Protein AF-A0A284QRK4-F1 (afdb_monomer_lite)

InterPro domains:
  IPR001810 F-box domain [PF00646] (14-51)
  IPR001810 F-box domain [PS50181] (11-60)
  IPR011600 Peptidase C14, caspase domain [PF00656] (686-934)
  IPR036047 F-box-like domain superfamily [SSF81383] (6-52)
  IPR050452 Metacaspase [PTHR48104] (686-943)

Organism: Armillaria ostoyae (NCBI:txid47428)

pLDDT: mean 73.61, std 19.7, range [20.72, 98.06]

Foldseek 3Di:
DDDDDDDDDPCNCVLVDDVVVLLVVLLQAALLVLLVQLVPDVSSVVVCVDPVNLSSLVSNCVNLVHDDDAPPDRSNRLSCLQPAQAFPPPRHGDQLDHDLLQRTRHDPVRCVVFKDQDDDPDPDPVVVVLLVLLGRWDFDPDDDPPDGGIIGTPVVSVVSVVVLVVDDDVVNVVSSVVSNVSNVSSVVCVVVNVVSSVVVVVVVVVLLVVLLVQQLVVLLVVLVVVVLVQLVVDPVSVVCSSVPPLSSGSHHQDPVSCVVVVVVVNVSSVVSNVVSVVVVVVVVVVVLVVVVVVCVVVPVPPCSVVVVLLVVQLVVLLVLLQVLQVVPDDPPDDLLQDPVHSQLLCPPPLNVVVSNDHPVDDDHNVSNNVCNVVSVVVVLVVVLVQLVVLLPDPDDDDPDSVSSLQQQQQPLFWKDFQPDPPGTDGPPRVSRDQVQFADPDPDDDPSCVVDRTHRGDCPRMHTPVLVSVLSCQLCVLVVHDSRQEGEDDDDDDDDPQKDQPVRVVVVVVVVDPDDDDRHDDPQKDKDFDPDDDDDDDPGHYPRRIIIGGNDDDDDDDDDDPPPDDDDDDDDDDDDDDDDDDDDDPDPLVVVLVVLCPLLVVLLVLLVVLCVVQVNPDSCLPVSLQVLLLCVVVVPDPVSVVNNVSSLVNLVSLLVNLVRDDDDDDDDDDDDDDADDDDDFPLLLEAEEFEFAQAAPPQGAWARQVLSVVVVCCSCVRLVHDPVRYQAAYHHNVDPDCPPQNHQAPVNVLVVLLVLLVDPSNAAPRAYEYEGDAAKEKDQCVLPDPDAPDGIKIFAAGRQQQPADPVRHGRATAIPLLVLLSLVSSCVRHNQNYEYEALYARYQDPPDPDDDRFWRYHYHDVPPRPVNNLVVSQVVNVVDPPDDRSPDSSDDGDLARYKYKYFAPNSFIWGWDQDPVGIHTPSSVQLSVLVPDPQDDQQDFLVSSQVNGDDDPRTRMDMTGPRRNPGDSRD

Sequence (970 aa):
MAPRRSRAGKLEGILDMPPEVWLEISSHLAPQDLLQLSRSSKDIRQAFMSRSSTAMWKAGRKTVNCPPPIVGFSEPAWANLLFVNVCHFCCKSIVRHIDFVFRTRICSKCKDKAVLTHPEIASNPVELSLIMTLLPTKMTNTRRRGRLPYQLLRREFETVKAHYHSLSGDEREVYCQERRRYVQEITNFVPVGNAWCQEREAEREREIAQLKRDRAAAITQRLNEQGFGKAFSSSEFIFKFHRHPLVKQSRLLTRQGWANISAPLIELAREASEKQVQLEEAARYREYKSVFNVCASRGWKRSLIVACEHASVVESRLALAKEVFNSSLPPGSPSATAIPSSMDFCTFRLVKDILDLPDAIAVSQECFLPLLGLFHQQWMKQTHDELISILNIPHIELETMDEKVAFLQLACNVFACKMCSSRELFYPEMLAHECCTRSRDLFPTSVSILEKRCAWNADDLVKHDTLSSFMMTVIRATGLDPASAVRTPLVDRGSKNMYGWRSFIQHMGMHTSFGDSVTYPEDFEIVPSEIVESCPSNSVQLDAFCWRHVRDKHSVPEPRINVDYHPDIGYGLPVELRYEHDVRRPLVLLKVRKSCTPVTRLEKDEQALAQQYGIDGANSVEVFYEAKARALSGADSKSAEALEKLDRLYHLRLRFSGLQRMKMLRLKPSPDHQIPGHRLDASRFWAVLIGIDAYKISPLRGCVSDALTMESYLVRDLGVPKERIQRLLAPTEHRTPNNSSVPSHANIVSSLLSLVQNLKITMGDNIIIYFSGHGSCYSPSDLDHNAGIGSIEALCPMDREDLDATGGLTPDISDREINCILKEISRSKEHHITFILDCCHSGSVTRGIDESGIRTIPPLPRASLKGMLNTAEEMMKSFAGYHSILAEDWCPDMTSHVVLAACKEYQFAREVKGKDGFNGFFTQALLRTLRSNDLTEESTYIDLIRVLPCATYQSPVVAGRHKDACLWYQ

Structure (mmCIF, N/CA/C/O backbone):
data_AF-A0A284QRK4-F1
#
_entry.id   AF-A0A284QRK4-F1
#
loop_
_atom_site.group_PDB
_atom_site.id
_atom_site.type_symbol
_atom_site.label_atom_id
_atom_site.label_alt_id
_atom_site.label_comp_id
_atom_site.label_asym_id
_atom_site.label_entity_id
_atom_site.label_seq_id
_atom_site.pdbx_PDB_ins_code
_atom_site.Cartn_x
_atom_site.Cartn_y
_atom_site.Cartn_z
_atom_site.occupancy
_atom_site.B_iso_or_equiv
_atom_site.auth_seq_id
_atom_site.auth_comp_id
_atom_site.auth_asym_id
_atom_site.auth_atom_id
_atom_site.pdbx_PDB_model_num
ATOM 1 N N . MET A 1 1 ? -4.257 3.985 -92.375 1.00 38.44 1 MET A N 1
ATOM 2 C CA . MET A 1 1 ? -4.074 3.659 -90.942 1.00 38.44 1 MET A CA 1
ATOM 3 C C . MET A 1 1 ? -3.095 4.660 -90.347 1.00 38.44 1 MET A C 1
ATOM 5 O O . MET A 1 1 ? -1.925 4.618 -90.693 1.00 38.44 1 MET A O 1
ATOM 9 N N . ALA A 1 2 ? -3.586 5.608 -89.547 1.00 34.41 2 ALA A N 1
ATOM 10 C CA . ALA A 1 2 ? -2.766 6.609 -88.859 1.00 34.41 2 ALA A CA 1
ATOM 11 C C . ALA A 1 2 ? -2.315 6.078 -87.479 1.00 34.41 2 ALA A C 1
ATOM 13 O O . ALA A 1 2 ? -3.066 5.313 -86.864 1.00 34.41 2 ALA A O 1
ATOM 14 N N . PRO A 1 3 ? -1.124 6.453 -86.976 1.00 45.78 3 PRO A N 1
ATOM 15 C CA . PRO A 1 3 ? -0.605 5.936 -85.715 1.00 45.78 3 PRO A CA 1
ATOM 16 C C . PRO A 1 3 ? -1.382 6.519 -84.524 1.00 45.78 3 PRO A C 1
ATOM 18 O O . PRO A 1 3 ? -1.665 7.716 -84.460 1.00 45.78 3 PRO A O 1
ATOM 21 N N . ARG A 1 4 ? -1.739 5.657 -83.565 1.00 42.88 4 ARG A N 1
ATOM 22 C CA . ARG A 1 4 ? -2.394 6.044 -82.307 1.00 42.88 4 ARG A CA 1
ATOM 23 C C . ARG A 1 4 ? -1.417 6.853 -81.442 1.00 42.88 4 ARG A C 1
ATOM 25 O O . ARG A 1 4 ? -0.417 6.311 -80.987 1.00 42.88 4 ARG A O 1
ATOM 32 N N . ARG A 1 5 ? -1.740 8.125 -81.173 1.00 49.31 5 ARG A N 1
ATOM 33 C CA . ARG A 1 5 ? -1.108 8.941 -80.119 1.00 49.31 5 ARG A CA 1
ATOM 34 C C . ARG A 1 5 ? -1.364 8.293 -78.753 1.00 49.31 5 ARG A C 1
ATOM 36 O O . ARG A 1 5 ? -2.521 8.168 -78.347 1.00 49.31 5 ARG A O 1
ATOM 43 N N . SER A 1 6 ? -0.309 7.892 -78.046 1.00 49.75 6 SER A N 1
ATOM 44 C CA . SER A 1 6 ? -0.396 7.538 -76.628 1.00 49.75 6 SER A CA 1
ATOM 45 C C . SER A 1 6 ? -0.784 8.780 -75.824 1.00 49.75 6 SER A C 1
ATOM 47 O O . SER A 1 6 ? -0.257 9.869 -76.044 1.00 49.75 6 SER A O 1
ATOM 49 N N . ARG A 1 7 ? -1.747 8.639 -74.907 1.00 50.44 7 ARG A N 1
ATOM 50 C CA . ARG A 1 7 ? -2.078 9.689 -73.938 1.00 50.44 7 ARG A CA 1
ATOM 51 C C . ARG A 1 7 ? -0.900 9.828 -72.978 1.00 50.44 7 ARG A C 1
ATOM 53 O O . ARG A 1 7 ? -0.700 8.942 -72.152 1.00 50.44 7 ARG A O 1
ATOM 60 N N . ALA A 1 8 ? -0.153 10.917 -73.119 1.00 54.88 8 ALA A N 1
ATOM 61 C CA . ALA A 1 8 ? 0.904 11.289 -72.195 1.00 54.88 8 ALA A CA 1
ATOM 62 C C . ALA A 1 8 ? 0.347 11.408 -70.766 1.00 54.88 8 ALA A C 1
ATOM 64 O O . ALA A 1 8 ? -0.737 11.966 -70.553 1.00 54.88 8 ALA A O 1
ATOM 65 N N . GLY A 1 9 ? 1.043 10.829 -69.790 1.00 60.56 9 GLY A N 1
ATOM 66 C CA . GLY A 1 9 ? 0.638 10.889 -68.387 1.00 60.56 9 GLY A CA 1
ATOM 67 C C . GLY A 1 9 ? 0.795 12.312 -67.847 1.00 60.56 9 GLY A C 1
ATOM 68 O O . GLY A 1 9 ? 1.757 12.994 -68.176 1.00 60.56 9 GLY A O 1
ATOM 69 N N . LYS A 1 10 ? -0.099 12.774 -66.960 1.00 61.88 10 LYS A N 1
ATOM 70 C CA . LYS A 1 10 ? -0.036 14.132 -66.364 1.00 61.88 10 LYS A CA 1
ATOM 71 C C . LYS A 1 10 ? 1.279 14.455 -65.617 1.00 61.88 10 LYS A C 1
ATOM 73 O O . LYS A 1 10 ? 1.481 15.603 -65.245 1.00 61.88 10 LYS A O 1
ATOM 78 N N . LEU A 1 11 ? 2.138 13.460 -65.380 1.00 59.84 11 LEU A N 1
ATOM 79 C CA . LEU A 1 11 ? 3.432 13.568 -64.693 1.00 59.84 11 LEU A CA 1
ATOM 80 C C . LEU A 1 11 ? 4.635 13.293 -65.614 1.00 59.84 11 LEU A C 1
ATOM 82 O O . LEU A 1 11 ? 5.754 13.208 -65.128 1.00 59.84 11 LEU A O 1
ATOM 86 N N . GLU A 1 12 ? 4.431 13.130 -66.922 1.00 64.19 12 GLU A N 1
ATOM 87 C CA . GLU A 1 12 ? 5.501 12.755 -67.861 1.00 64.19 12 GLU A CA 1
ATOM 88 C C . GLU A 1 12 ? 6.610 13.819 -67.941 1.00 64.19 12 GLU A C 1
ATOM 90 O O . GLU A 1 12 ? 7.784 13.469 -67.961 1.00 64.19 12 GLU A O 1
ATOM 95 N N . GLY A 1 13 ? 6.255 15.105 -67.826 1.00 66.12 13 GLY A N 1
ATOM 96 C CA . GLY A 1 13 ? 7.207 16.225 -67.822 1.00 66.12 13 GLY A CA 1
ATOM 97 C C . GLY A 1 13 ? 7.921 16.491 -66.489 1.00 66.12 13 GLY A C 1
ATOM 98 O O . GLY A 1 13 ? 8.680 17.449 -66.392 1.00 66.12 13 GLY A O 1
ATOM 99 N N . ILE A 1 14 ? 7.703 15.682 -65.440 1.00 73.31 14 ILE A N 1
ATOM 100 C CA . ILE A 1 14 ? 8.401 15.876 -64.151 1.00 73.31 14 ILE A CA 1
ATOM 101 C C . ILE A 1 14 ? 9.919 15.679 -64.294 1.00 73.31 14 ILE A C 1
ATOM 103 O O . ILE A 1 14 ? 10.709 16.274 -63.569 1.00 73.31 14 ILE A O 1
ATOM 107 N N . LEU A 1 15 ? 10.339 14.852 -65.251 1.00 69.81 15 LEU A N 1
ATOM 108 C CA . LEU A 1 15 ? 11.747 14.591 -65.540 1.00 69.81 15 LEU A CA 1
ATOM 109 C C . LEU A 1 15 ? 12.402 15.707 -66.365 1.00 69.81 15 LEU A C 1
ATOM 111 O O . LEU A 1 15 ? 13.623 15.824 -66.330 1.00 69.81 15 LEU A O 1
ATOM 115 N N . ASP A 1 16 ? 11.599 16.551 -67.018 1.00 75.62 16 ASP A N 1
ATOM 116 C CA . ASP A 1 16 ? 12.053 17.690 -67.826 1.00 75.62 16 ASP A CA 1
ATOM 117 C C . ASP A 1 16 ? 12.230 18.975 -66.993 1.00 75.62 16 ASP A C 1
ATOM 119 O O . ASP A 1 16 ? 12.540 20.040 -67.530 1.00 75.62 16 ASP A O 1
ATOM 123 N N . MET A 1 17 ? 12.021 18.907 -65.671 1.00 80.25 17 MET A N 1
ATOM 124 C CA . MET A 1 17 ? 12.192 20.057 -64.782 1.00 80.25 17 MET A CA 1
ATOM 125 C C . MET A 1 17 ? 13.664 20.495 -64.689 1.00 80.25 17 MET A C 1
ATOM 127 O O . MET A 1 17 ? 14.556 19.640 -64.648 1.00 80.25 17 MET A O 1
ATOM 131 N N . PRO A 1 18 ? 13.931 21.810 -64.559 1.00 82.69 18 PRO A N 1
ATOM 132 C CA . PRO A 1 18 ? 15.283 22.316 -64.361 1.00 82.69 18 PRO A CA 1
ATOM 133 C C . PRO A 1 18 ? 15.978 21.672 -63.143 1.00 82.69 18 PRO A C 1
ATOM 135 O O . PRO A 1 18 ? 15.320 21.414 -62.125 1.00 82.69 18 PRO A O 1
ATOM 138 N N . PRO A 1 19 ? 17.302 21.427 -63.198 1.00 79.06 19 PRO A N 1
ATOM 139 C CA . PRO A 1 19 ? 18.065 20.845 -62.090 1.00 79.06 19 PRO A CA 1
ATOM 140 C C . PRO A 1 19 ? 17.925 21.600 -60.759 1.00 79.06 19 PRO A C 1
ATOM 142 O O . PRO A 1 19 ? 18.034 20.991 -59.697 1.00 79.06 19 PRO A O 1
ATOM 145 N N . GLU A 1 20 ? 17.655 22.904 -60.800 1.00 84.06 20 GLU A N 1
ATOM 146 C CA . GLU A 1 20 ? 17.445 23.772 -59.638 1.00 84.06 20 GLU A CA 1
ATOM 147 C C . GLU A 1 20 ? 16.166 23.402 -58.878 1.00 84.06 20 GLU A C 1
ATOM 149 O O . GLU A 1 20 ? 16.155 23.393 -57.649 1.00 84.06 20 GLU A O 1
ATOM 154 N N . VAL A 1 21 ? 15.104 23.024 -59.595 1.00 86.06 21 VAL A N 1
ATOM 155 C CA . VAL A 1 21 ? 13.839 22.579 -58.989 1.00 86.06 21 VAL A CA 1
ATOM 156 C C . VAL A 1 21 ? 14.034 21.225 -58.311 1.00 86.06 21 VAL A C 1
ATOM 158 O O . VAL A 1 21 ? 13.573 21.011 -57.192 1.00 86.06 21 VAL A O 1
ATOM 161 N N . TRP A 1 22 ? 14.780 20.318 -58.947 1.00 85.25 22 TRP A N 1
ATOM 162 C CA . TRP A 1 22 ? 15.158 19.044 -58.333 1.00 85.25 22 TRP A CA 1
ATOM 163 C C . TRP A 1 22 ? 16.053 19.227 -57.104 1.00 85.25 22 TRP A C 1
ATOM 165 O O . TRP A 1 22 ? 15.901 18.492 -56.126 1.00 85.25 22 TRP A O 1
ATOM 175 N N . LEU A 1 23 ? 16.949 20.217 -57.123 1.00 86.56 23 LEU A N 1
ATOM 176 C CA . LEU A 1 23 ? 17.766 20.583 -55.972 1.00 86.56 23 LEU A CA 1
ATOM 177 C C . LEU A 1 23 ? 16.904 21.097 -54.812 1.00 86.56 23 LEU A C 1
ATOM 179 O O . LEU A 1 23 ? 17.067 20.609 -53.694 1.00 86.56 23 LEU A O 1
ATOM 183 N N . GLU A 1 24 ? 15.957 21.996 -55.078 1.00 89.44 24 GLU A N 1
ATOM 184 C CA . GLU A 1 24 ? 15.022 22.503 -54.069 1.00 89.44 24 GLU A CA 1
ATOM 185 C C . GLU A 1 24 ? 14.196 21.365 -53.462 1.00 89.44 24 GLU A C 1
ATOM 187 O O . GLU A 1 24 ? 14.216 21.176 -52.248 1.00 89.44 24 GLU A O 1
ATOM 192 N N . ILE A 1 25 ? 13.569 20.521 -54.291 1.00 87.94 25 ILE A N 1
ATOM 193 C CA . ILE A 1 25 ? 12.813 19.346 -53.827 1.00 87.94 25 ILE A CA 1
ATOM 194 C C . ILE A 1 25 ? 13.701 18.448 -52.960 1.00 87.94 25 ILE A C 1
ATOM 196 O O . ILE A 1 25 ? 13.300 18.039 -51.873 1.00 87.94 25 ILE A O 1
ATOM 200 N N . SER A 1 26 ? 14.927 18.162 -53.407 1.00 86.12 26 SER A N 1
ATOM 201 C CA . SER A 1 26 ? 15.852 17.306 -52.660 1.00 86.12 26 SER A CA 1
ATOM 202 C C . SER A 1 26 ? 16.273 17.894 -51.312 1.00 86.12 26 SER A C 1
ATOM 204 O O . SER A 1 26 ? 16.608 17.132 -50.410 1.00 86.12 26 SER A O 1
ATOM 206 N N . SER A 1 27 ? 16.219 19.219 -51.148 1.00 88.94 27 SER A N 1
ATOM 207 C CA . SER A 1 27 ? 16.519 19.893 -49.881 1.00 88.94 27 SER A CA 1
ATOM 208 C C . SER A 1 27 ? 15.446 19.686 -48.810 1.00 88.94 27 SER A C 1
ATOM 210 O O . SER A 1 27 ? 15.734 19.894 -47.637 1.00 88.94 27 SER A O 1
ATOM 212 N N . HIS A 1 28 ? 14.255 19.207 -49.191 1.00 90.81 28 HIS A N 1
ATOM 213 C CA . HIS A 1 28 ? 13.169 18.827 -48.277 1.00 90.81 28 HIS A CA 1
ATOM 214 C C . HIS A 1 28 ? 13.068 17.310 -48.057 1.00 90.81 28 HIS A C 1
ATOM 216 O O . HIS A 1 28 ? 12.232 16.854 -47.280 1.00 90.81 28 HIS A O 1
ATOM 222 N N . LEU A 1 29 ? 13.894 16.511 -48.741 1.00 91.44 29 LEU A N 1
ATOM 223 C CA . LEU A 1 29 ? 13.849 15.047 -48.698 1.00 91.44 29 LEU A CA 1
ATOM 224 C C . LEU A 1 29 ? 15.044 14.470 -47.936 1.00 91.44 29 LEU A C 1
ATOM 226 O O . LEU A 1 29 ? 16.185 14.897 -48.122 1.00 91.44 29 LEU A O 1
ATOM 230 N N . ALA A 1 30 ? 14.817 13.426 -47.135 1.00 90.94 30 ALA A N 1
ATOM 231 C CA . ALA A 1 30 ? 15.922 12.707 -46.515 1.00 90.94 30 ALA A CA 1
ATOM 232 C C . ALA A 1 30 ? 16.663 11.853 -47.566 1.00 90.94 30 ALA A C 1
ATOM 234 O O . ALA A 1 30 ? 16.069 11.415 -48.559 1.00 90.94 30 ALA A O 1
ATOM 235 N N . PRO A 1 31 ? 17.944 11.491 -47.349 1.00 91.44 31 PRO A N 1
ATOM 236 C CA . PRO A 1 31 ? 18.673 10.623 -48.278 1.00 91.44 31 PRO A CA 1
ATOM 237 C C . PRO A 1 31 ? 17.998 9.256 -48.487 1.00 91.44 31 PRO A C 1
ATOM 239 O O . PRO A 1 31 ? 18.159 8.624 -49.531 1.00 91.44 31 PRO A O 1
ATOM 242 N N . GLN A 1 32 ? 17.216 8.794 -47.507 1.00 91.69 32 GLN A N 1
ATOM 243 C CA . GLN A 1 32 ? 16.385 7.601 -47.642 1.00 91.69 32 GLN A CA 1
ATOM 244 C C . GLN A 1 32 ? 15.292 7.768 -48.706 1.00 91.69 32 GLN A C 1
ATOM 246 O O . GLN A 1 32 ? 15.068 6.845 -49.490 1.00 91.69 32 GLN A O 1
ATOM 251 N N . ASP A 1 33 ? 14.634 8.923 -48.752 1.00 91.62 33 ASP A N 1
ATOM 252 C CA . ASP A 1 33 ? 13.555 9.203 -49.701 1.00 91.62 33 ASP A CA 1
ATOM 253 C C . ASP A 1 33 ? 14.114 9.318 -51.116 1.00 91.62 33 ASP A C 1
ATOM 255 O O . ASP A 1 33 ? 13.585 8.698 -52.036 1.00 91.62 33 ASP A O 1
ATOM 259 N N . LEU A 1 34 ? 15.264 9.985 -51.274 1.00 91.31 34 LEU A N 1
ATOM 260 C CA . LEU A 1 34 ? 15.999 10.043 -52.543 1.00 91.31 34 LEU A CA 1
ATOM 261 C C . LEU A 1 34 ? 16.384 8.642 -53.047 1.00 91.31 34 LEU A C 1
ATOM 263 O O . LEU A 1 34 ? 16.250 8.336 -54.235 1.00 91.31 34 LEU A O 1
ATOM 267 N N . LEU A 1 35 ? 16.803 7.744 -52.147 1.00 91.12 35 LEU A N 1
ATOM 268 C CA . LEU A 1 35 ? 17.073 6.349 -52.499 1.00 91.12 35 LEU A CA 1
ATOM 269 C C . LEU A 1 35 ? 15.823 5.610 -52.968 1.00 91.12 35 LEU A C 1
ATOM 271 O O . LEU A 1 35 ? 15.901 4.874 -53.951 1.00 91.12 35 LEU A O 1
ATOM 275 N N . GLN A 1 36 ? 14.688 5.771 -52.290 1.00 90.50 36 GLN A N 1
ATOM 276 C CA . GLN A 1 36 ? 13.450 5.104 -52.701 1.00 90.50 36 GLN A CA 1
ATOM 277 C C . GLN A 1 36 ? 12.903 5.682 -54.007 1.00 90.50 36 GLN A C 1
ATOM 279 O O . GLN A 1 36 ? 12.503 4.925 -54.891 1.00 90.50 36 GLN A O 1
ATOM 284 N N . LEU A 1 37 ? 12.994 6.999 -54.185 1.00 88.31 37 LEU A N 1
ATOM 285 C CA . LEU A 1 37 ? 12.639 7.684 -55.421 1.00 88.31 37 LEU A CA 1
ATOM 286 C C . LEU A 1 37 ? 13.479 7.149 -56.591 1.00 88.31 37 LEU A C 1
ATOM 288 O O . LEU A 1 37 ? 12.925 6.706 -57.595 1.00 88.31 37 LEU A O 1
ATOM 292 N N . SER A 1 38 ? 14.798 7.017 -56.412 1.00 89.50 38 SER A N 1
ATOM 293 C CA . SER A 1 38 ? 15.703 6.411 -57.406 1.00 89.50 38 SER A CA 1
ATOM 294 C C . SER A 1 38 ? 15.448 4.921 -57.692 1.00 89.50 38 SER A C 1
ATOM 296 O O . SER A 1 38 ? 16.009 4.362 -58.634 1.00 89.50 38 SER A O 1
ATOM 298 N N . ARG A 1 39 ? 14.646 4.233 -56.871 1.00 88.50 39 ARG A N 1
ATOM 299 C CA . ARG A 1 39 ? 14.236 2.834 -57.085 1.00 88.50 39 ARG A CA 1
ATOM 300 C C . ARG A 1 39 ? 12.875 2.715 -57.771 1.00 88.50 39 ARG A C 1
ATOM 302 O O . ARG A 1 39 ? 12.543 1.624 -58.220 1.00 88.50 39 ARG A O 1
ATOM 309 N N . SER A 1 40 ? 12.115 3.807 -57.869 1.00 88.75 40 SER A N 1
ATOM 310 C CA . SER A 1 40 ? 10.754 3.816 -58.420 1.00 88.75 40 SER A CA 1
ATOM 311 C C . SER A 1 40 ? 10.698 3.841 -59.955 1.00 88.75 40 SER A C 1
ATOM 313 O O . SER A 1 40 ? 9.782 3.265 -60.535 1.00 88.75 40 SER A O 1
ATOM 315 N N . SER A 1 41 ? 11.680 4.462 -60.621 1.00 85.06 41 SER A N 1
ATOM 316 C CA . SER A 1 41 ? 11.751 4.582 -62.085 1.00 85.06 41 SER A CA 1
ATOM 317 C C . SER A 1 41 ? 13.194 4.501 -62.585 1.00 85.06 41 SER A C 1
ATOM 319 O O . SER A 1 41 ? 14.121 4.949 -61.907 1.00 85.06 41 SER A O 1
ATOM 321 N N . LYS A 1 42 ? 13.385 3.946 -63.791 1.00 85.06 42 LYS A N 1
ATOM 322 C CA . LYS A 1 42 ? 14.695 3.869 -64.458 1.00 85.06 42 LYS A CA 1
ATOM 323 C C . LYS A 1 42 ? 15.246 5.257 -64.795 1.00 85.06 42 LYS A C 1
ATOM 325 O O . LYS A 1 42 ? 16.435 5.483 -64.588 1.00 85.06 42 LYS A O 1
ATOM 330 N N . ASP A 1 43 ? 14.389 6.179 -65.218 1.00 81.88 43 ASP A N 1
ATOM 331 C CA . ASP A 1 43 ? 14.802 7.525 -65.631 1.00 81.88 43 ASP A CA 1
ATOM 332 C C . ASP A 1 43 ? 15.208 8.370 -64.416 1.00 81.88 43 ASP A C 1
ATOM 334 O O . ASP A 1 43 ? 16.283 8.967 -64.384 1.00 81.88 43 ASP A O 1
ATOM 338 N N . ILE A 1 44 ? 14.417 8.301 -63.338 1.00 83.50 44 ILE A N 1
ATOM 339 C CA . ILE A 1 44 ? 14.754 8.911 -62.042 1.00 83.50 44 ILE A CA 1
ATOM 340 C C . ILE A 1 44 ? 16.054 8.312 -61.495 1.00 83.50 44 ILE A C 1
ATOM 342 O O . ILE A 1 44 ? 16.916 9.030 -60.991 1.00 83.50 44 ILE A O 1
ATOM 346 N N . ARG A 1 45 ? 16.237 6.991 -61.605 1.00 87.62 45 ARG A N 1
ATOM 347 C CA . ARG A 1 45 ? 17.485 6.340 -61.197 1.00 87.62 45 ARG A CA 1
ATOM 348 C C . ARG A 1 45 ? 18.682 6.914 -61.948 1.00 87.62 45 ARG A C 1
ATOM 350 O O . ARG A 1 45 ? 19.697 7.192 -61.317 1.00 87.62 45 ARG A O 1
ATOM 357 N N . GLN A 1 46 ? 18.572 7.076 -63.264 1.00 84.75 46 GLN A N 1
ATOM 358 C CA . GLN A 1 46 ? 19.643 7.615 -64.097 1.00 84.75 46 GLN A CA 1
ATOM 359 C C . GLN A 1 46 ? 19.965 9.069 -63.732 1.00 84.75 46 GLN A C 1
ATOM 361 O O . GLN A 1 46 ? 21.142 9.412 -63.615 1.00 84.75 46 GLN A O 1
ATOM 366 N N . ALA A 1 47 ? 18.944 9.888 -63.469 1.00 82.12 47 ALA A N 1
ATOM 367 C CA . ALA A 1 47 ? 19.115 11.269 -63.031 1.00 82.12 47 ALA A CA 1
ATOM 368 C C . ALA A 1 47 ? 19.792 11.358 -61.652 1.00 82.12 47 ALA A C 1
ATOM 370 O O . ALA A 1 47 ? 20.816 12.019 -61.508 1.00 82.12 47 ALA A O 1
ATOM 371 N N . PHE A 1 48 ? 19.289 10.648 -60.638 1.00 85.75 48 PHE A N 1
ATOM 372 C CA . PHE A 1 48 ? 19.783 10.766 -59.259 1.00 85.75 48 PHE A CA 1
ATOM 373 C C . PHE A 1 48 ? 21.096 10.019 -58.986 1.00 85.75 48 PHE A C 1
ATOM 375 O O . PHE A 1 48 ? 21.789 10.354 -58.029 1.00 85.75 48 PHE A O 1
ATOM 382 N N . 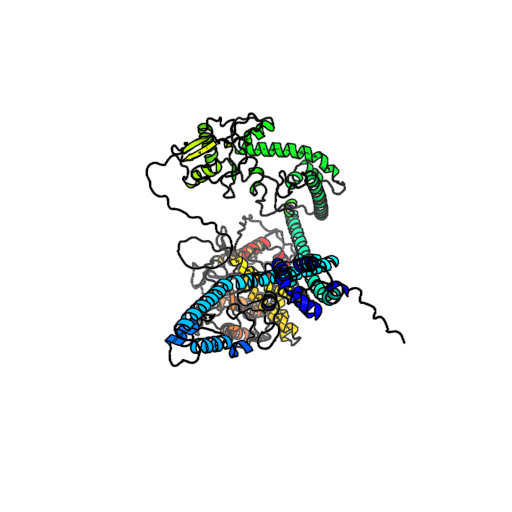MET A 1 49 ? 21.470 9.019 -59.789 1.00 85.81 49 MET A N 1
ATOM 383 C CA . MET A 1 49 ? 22.713 8.246 -59.599 1.00 85.81 49 MET A CA 1
ATOM 384 C C . MET A 1 49 ? 23.908 8.801 -60.391 1.00 85.81 49 MET A C 1
ATOM 386 O O . MET A 1 49 ? 24.991 8.212 -60.364 1.00 85.81 49 MET A O 1
ATOM 390 N N . SER A 1 50 ? 23.733 9.919 -61.098 1.00 85.69 50 SER A N 1
ATOM 391 C CA . SER A 1 50 ? 24.797 10.590 -61.845 1.00 85.69 50 SER A CA 1
ATOM 392 C C . SER A 1 50 ? 25.709 11.424 -60.928 1.00 85.69 50 SER A C 1
ATOM 394 O O . SER A 1 50 ? 25.338 11.816 -59.819 1.00 85.69 50 SER A O 1
ATOM 396 N N . ARG A 1 51 ? 26.921 11.749 -61.403 1.00 83.69 51 ARG A N 1
ATOM 397 C CA . ARG A 1 51 ? 27.841 12.642 -60.670 1.00 83.69 51 ARG A CA 1
ATOM 398 C C . ARG A 1 51 ? 27.308 14.077 -60.564 1.00 83.69 51 ARG A C 1
ATOM 400 O O . ARG A 1 51 ? 27.591 14.739 -59.565 1.00 83.69 51 ARG A O 1
ATOM 407 N N . SER A 1 52 ? 26.533 14.546 -61.546 1.00 82.62 52 SER A N 1
ATOM 408 C CA . SER A 1 52 ? 25.960 15.901 -61.553 1.00 82.62 52 SER A CA 1
ATOM 409 C C . SER A 1 52 ? 24.922 16.111 -60.446 1.00 82.62 52 SER A C 1
ATOM 411 O O . SER A 1 52 ? 24.779 17.223 -59.949 1.00 82.62 52 SER A O 1
ATOM 413 N N . SER A 1 53 ? 24.293 15.041 -59.957 1.00 86.56 53 SER A N 1
ATOM 414 C CA . SER A 1 53 ? 23.287 15.095 -58.885 1.00 86.56 53 SER A CA 1
ATOM 415 C C . SER A 1 53 ? 23.878 15.103 -57.469 1.00 86.56 53 SER A C 1
ATOM 417 O O . SER A 1 53 ? 23.144 15.060 -56.484 1.00 86.56 53 SER A O 1
ATOM 419 N N . THR A 1 54 ? 25.206 15.200 -57.321 1.00 89.38 54 THR A N 1
ATOM 420 C CA . THR A 1 54 ? 25.883 15.228 -56.008 1.00 89.38 54 THR A CA 1
ATOM 421 C C . THR A 1 54 ? 25.362 16.351 -55.101 1.00 89.38 54 THR A C 1
ATOM 423 O O . THR A 1 54 ? 25.232 16.155 -53.893 1.00 89.38 54 THR A O 1
ATOM 426 N N . ALA A 1 55 ? 25.044 17.520 -55.667 1.00 89.00 55 ALA A N 1
ATOM 427 C CA . ALA A 1 55 ? 24.498 18.648 -54.910 1.00 89.00 55 ALA A CA 1
ATOM 428 C C . ALA A 1 55 ? 23.137 18.317 -54.272 1.00 89.00 55 ALA A C 1
ATOM 430 O O . ALA A 1 55 ? 22.907 18.680 -53.120 1.00 89.00 55 ALA A O 1
ATOM 431 N N . MET A 1 56 ? 22.293 17.551 -54.971 1.00 90.94 56 MET A N 1
ATOM 432 C CA . MET A 1 56 ? 20.971 17.131 -54.493 1.00 90.94 56 MET A CA 1
ATOM 433 C C . MET A 1 56 ? 21.085 16.192 -53.289 1.00 90.94 56 MET A C 1
ATOM 435 O O . MET A 1 56 ? 20.424 16.374 -52.270 1.00 90.94 56 MET A O 1
ATOM 439 N N . TRP A 1 57 ? 22.005 15.225 -53.347 1.00 92.31 57 TRP A N 1
ATOM 440 C CA . TRP A 1 57 ? 22.259 14.338 -52.209 1.00 92.31 57 TRP A CA 1
ATOM 441 C C . TRP A 1 57 ? 22.848 15.074 -51.005 1.00 92.31 57 TRP A C 1
ATOM 443 O O . TRP A 1 57 ? 22.459 14.801 -49.870 1.00 92.31 57 TRP A O 1
ATOM 453 N N . LYS A 1 58 ? 23.753 16.035 -51.237 1.00 91.62 58 LYS A N 1
ATOM 454 C CA . LYS A 1 58 ? 24.294 16.894 -50.172 1.00 91.62 58 LYS A CA 1
ATOM 455 C C . LYS A 1 58 ? 23.206 17.749 -49.522 1.00 91.62 58 LYS A C 1
ATOM 457 O O . LYS A 1 58 ? 23.255 17.924 -48.307 1.00 91.62 58 LYS A O 1
ATOM 462 N N . ALA A 1 59 ? 22.255 18.263 -50.303 1.00 89.81 59 ALA A N 1
ATOM 463 C CA . ALA A 1 59 ? 21.107 19.009 -49.796 1.00 89.81 59 ALA A CA 1
ATOM 464 C C . ALA A 1 59 ? 20.227 18.117 -48.910 1.00 89.81 59 ALA A C 1
ATOM 466 O O . ALA A 1 59 ? 20.043 18.430 -47.734 1.00 89.81 59 ALA A O 1
ATOM 467 N N . GLY A 1 60 ? 19.821 16.945 -49.407 1.00 89.94 60 GLY A N 1
ATOM 468 C CA . GLY A 1 60 ? 19.024 15.999 -48.624 1.00 89.94 60 GLY A CA 1
ATOM 469 C C . GLY A 1 60 ? 19.732 15.523 -47.354 1.00 89.94 60 GLY A C 1
ATOM 470 O O . GLY A 1 60 ? 19.116 15.360 -46.308 1.00 89.94 60 GLY A O 1
ATOM 471 N N . ARG A 1 61 ? 21.061 15.382 -47.372 1.00 90.88 61 ARG A N 1
ATOM 472 C CA . ARG A 1 61 ? 21.849 14.992 -46.192 1.00 90.88 61 ARG A CA 1
ATOM 473 C C . ARG A 1 61 ? 21.782 16.010 -45.045 1.00 90.88 61 ARG A C 1
ATOM 475 O O . ARG A 1 61 ? 21.852 15.605 -43.882 1.00 90.88 61 ARG A O 1
ATOM 482 N N . LYS A 1 62 ? 21.621 17.302 -45.357 1.00 88.56 62 LYS A N 1
ATOM 483 C CA . LYS A 1 62 ? 21.481 18.370 -44.353 1.00 88.56 62 LYS A CA 1
ATOM 484 C C . LYS A 1 62 ? 20.151 18.300 -43.596 1.00 88.56 62 LYS A C 1
ATOM 486 O O . LYS A 1 62 ? 20.130 18.686 -42.438 1.00 88.56 62 LYS A O 1
ATOM 491 N N . THR A 1 63 ? 19.088 17.749 -44.191 1.00 87.56 63 THR A N 1
ATOM 492 C CA . THR A 1 63 ? 17.760 17.650 -43.541 1.00 87.56 63 THR A CA 1
ATOM 493 C C . THR A 1 63 ? 17.765 16.822 -42.257 1.00 87.56 63 THR A C 1
ATOM 495 O O . THR A 1 63 ? 17.019 17.107 -41.330 1.00 87.56 63 THR A O 1
ATOM 498 N N . VAL A 1 64 ? 18.631 15.807 -42.192 1.00 84.31 64 VAL A N 1
ATOM 499 C CA . VAL A 1 64 ? 18.726 14.843 -41.082 1.00 84.31 64 VAL A CA 1
ATOM 500 C C . VAL A 1 64 ? 20.078 14.914 -40.359 1.00 84.31 64 VAL A C 1
ATOM 502 O O . VAL A 1 64 ? 20.484 13.942 -39.719 1.00 84.31 64 VAL A O 1
ATOM 505 N N . ASN A 1 65 ? 20.815 16.026 -40.521 1.00 85.38 65 ASN A N 1
ATOM 506 C CA . ASN A 1 65 ? 22.160 16.240 -39.964 1.00 85.38 65 ASN A CA 1
ATOM 507 C C . ASN A 1 65 ? 23.097 15.033 -40.157 1.00 85.38 65 ASN A C 1
ATOM 509 O O . ASN A 1 65 ? 23.837 14.626 -39.263 1.00 85.38 65 ASN A O 1
ATOM 513 N N . CYS A 1 66 ? 23.039 14.408 -41.336 1.00 87.44 66 CYS A N 1
ATOM 514 C CA . CYS A 1 66 ? 23.760 13.171 -41.596 1.00 87.44 66 CYS A CA 1
ATOM 515 C C . CYS A 1 66 ? 25.252 13.439 -41.877 1.00 87.44 66 CYS A C 1
ATOM 517 O O . CYS A 1 66 ? 25.589 14.325 -42.681 1.00 87.44 66 CYS A O 1
ATOM 519 N N . PRO A 1 67 ? 26.168 12.643 -41.288 1.00 90.56 67 PRO A N 1
ATOM 520 C CA . PRO A 1 67 ? 27.598 12.831 -41.475 1.00 90.56 67 PRO A CA 1
ATOM 521 C C . PRO A 1 67 ? 27.992 12.636 -42.947 1.00 90.56 67 PRO A C 1
ATOM 523 O O . PRO A 1 67 ? 27.343 11.856 -43.659 1.00 90.56 67 PRO A O 1
ATOM 526 N N . PRO A 1 68 ? 29.028 13.344 -43.431 1.00 89.94 68 PRO A N 1
ATOM 527 C CA . PRO A 1 68 ? 29.488 13.215 -44.809 1.00 89.94 68 PRO A CA 1
ATOM 528 C C . PRO A 1 68 ? 30.026 11.799 -45.101 1.00 89.94 68 PRO A C 1
ATOM 530 O O . PRO A 1 68 ? 30.458 11.112 -44.172 1.00 89.94 68 PRO A O 1
ATOM 533 N N . PRO A 1 69 ? 30.019 11.355 -46.374 1.00 90.62 69 PRO A N 1
ATOM 534 C CA . PRO A 1 69 ? 30.559 10.053 -46.755 1.00 90.62 69 PRO A CA 1
ATOM 535 C C . PRO A 1 69 ? 32.033 9.881 -46.374 1.00 90.62 69 PRO A C 1
ATOM 537 O O . PRO A 1 69 ? 32.853 10.767 -46.615 1.00 90.62 69 PRO A O 1
ATOM 540 N N . ILE A 1 70 ? 32.376 8.706 -45.840 1.00 88.44 70 ILE A N 1
ATOM 541 C CA . ILE A 1 70 ? 33.773 8.283 -45.652 1.00 88.44 70 ILE A CA 1
ATOM 542 C C . ILE A 1 70 ? 34.429 8.086 -47.028 1.00 88.44 70 ILE A C 1
ATOM 544 O O . ILE A 1 70 ? 33.757 7.704 -47.992 1.00 88.44 70 ILE A O 1
ATOM 548 N N . VAL A 1 71 ? 35.749 8.279 -47.118 1.00 81.69 71 VAL A N 1
ATOM 549 C CA . VAL A 1 71 ? 36.525 8.001 -48.334 1.00 81.69 71 VAL A CA 1
ATOM 550 C C . VAL A 1 71 ? 36.187 6.625 -48.926 1.00 81.69 71 VAL A C 1
ATOM 552 O O . VAL A 1 71 ? 36.135 5.596 -48.242 1.00 81.69 71 VAL A O 1
ATOM 555 N N . GLY A 1 72 ? 35.919 6.634 -50.235 1.00 82.94 72 GLY A N 1
ATOM 556 C CA . GLY A 1 72 ? 35.489 5.473 -51.015 1.00 82.94 72 GLY A CA 1
ATOM 557 C C . GLY A 1 72 ? 33.972 5.327 -51.190 1.00 82.94 72 GLY A C 1
ATOM 558 O O . GLY A 1 72 ? 33.552 4.465 -51.959 1.00 82.94 72 GLY A O 1
ATOM 559 N N . PHE A 1 73 ? 33.143 6.155 -50.541 1.00 89.81 73 PHE A N 1
ATOM 560 C CA . PHE A 1 73 ? 31.690 6.160 -50.745 1.00 89.81 73 PHE A CA 1
ATOM 561 C C . PHE A 1 73 ? 31.225 7.335 -51.611 1.00 89.81 73 PHE A C 1
ATOM 563 O O . PHE A 1 73 ? 31.579 8.487 -51.374 1.00 89.81 73 PHE A O 1
ATOM 570 N N . SER A 1 74 ? 30.357 7.049 -52.584 1.00 91.44 74 SER A N 1
ATOM 571 C CA . SER A 1 74 ? 29.504 8.071 -53.196 1.00 91.44 74 SER A CA 1
ATOM 572 C C . SER A 1 74 ? 28.337 8.410 -52.261 1.00 91.44 74 SER A C 1
ATOM 574 O O . SER A 1 74 ? 27.936 7.573 -51.450 1.00 91.44 74 SER A O 1
ATOM 576 N N . GLU A 1 75 ? 27.750 9.605 -52.385 1.00 91.19 75 GLU A N 1
ATOM 577 C CA . GLU A 1 75 ? 26.595 10.009 -51.560 1.00 91.19 75 GLU A CA 1
ATOM 578 C C . GLU A 1 75 ? 25.427 8.984 -51.603 1.00 91.19 75 GLU A C 1
ATOM 580 O O . GLU A 1 75 ? 24.924 8.624 -50.536 1.00 91.19 75 GLU A O 1
ATOM 585 N N . PRO A 1 76 ? 25.042 8.391 -52.760 1.00 91.56 76 PRO A N 1
ATOM 586 C CA . PRO A 1 76 ? 24.010 7.347 -52.786 1.00 91.56 76 PRO A CA 1
ATOM 587 C C . PRO A 1 76 ? 24.429 6.041 -52.092 1.00 91.56 76 PRO A C 1
ATOM 589 O O . PRO A 1 76 ? 23.621 5.401 -51.415 1.00 91.56 76 PRO A O 1
ATOM 592 N N . ALA A 1 77 ? 25.690 5.620 -52.246 1.00 90.81 77 ALA A N 1
ATOM 593 C CA . ALA A 1 77 ? 26.201 4.420 -51.581 1.00 90.81 77 ALA A CA 1
ATOM 594 C C . ALA A 1 77 ? 26.247 4.611 -50.058 1.00 90.81 77 ALA A C 1
ATOM 596 O O . ALA A 1 77 ? 25.935 3.691 -49.299 1.00 90.81 77 ALA A O 1
ATOM 597 N N . TRP A 1 78 ? 26.588 5.825 -49.622 1.00 92.50 78 TRP A N 1
ATOM 598 C CA . TRP A 1 78 ? 26.593 6.225 -48.223 1.00 92.50 78 TRP A CA 1
ATOM 599 C C . TRP A 1 78 ? 25.186 6.214 -47.631 1.00 92.50 78 TRP A C 1
ATOM 601 O O . TRP A 1 78 ? 24.944 5.559 -46.617 1.00 92.50 78 TRP A O 1
ATOM 611 N N . ALA A 1 79 ? 24.223 6.825 -48.325 1.00 91.88 79 ALA A N 1
ATOM 612 C CA . ALA A 1 79 ? 22.818 6.762 -47.944 1.00 91.88 79 ALA A CA 1
ATOM 613 C C . ALA A 1 79 ? 22.327 5.304 -47.841 1.00 91.88 79 ALA A C 1
ATOM 615 O O . ALA A 1 79 ? 21.571 4.960 -46.931 1.00 91.88 79 ALA A O 1
ATOM 616 N N . ASN A 1 80 ? 22.779 4.412 -48.734 1.00 91.25 80 ASN A N 1
ATOM 617 C CA . ASN A 1 80 ? 22.370 3.010 -48.689 1.00 91.25 80 ASN A CA 1
ATOM 618 C C . ASN A 1 80 ? 22.901 2.312 -47.428 1.00 91.25 80 ASN A C 1
ATOM 620 O O . ASN A 1 80 ? 22.149 1.592 -46.775 1.00 91.25 80 ASN A O 1
ATOM 624 N N . LEU A 1 81 ? 24.159 2.559 -47.048 1.00 92.75 81 LEU A N 1
ATOM 625 C CA . LEU A 1 81 ? 24.725 2.034 -45.805 1.00 92.75 81 LEU A CA 1
ATOM 626 C C . LEU A 1 81 ? 23.956 2.545 -44.577 1.00 92.75 81 LEU A C 1
ATOM 628 O O . LEU A 1 81 ? 23.632 1.757 -43.686 1.00 92.75 81 LEU A O 1
ATOM 632 N N . LEU A 1 82 ? 23.631 3.839 -44.540 1.00 91.19 82 LEU A N 1
ATOM 633 C CA . LEU A 1 82 ? 23.002 4.468 -43.381 1.00 91.19 82 LEU A CA 1
ATOM 634 C C . LEU A 1 82 ? 21.526 4.097 -43.208 1.00 91.19 82 LEU A C 1
ATOM 636 O O . LEU A 1 82 ? 21.123 3.742 -42.103 1.00 91.19 82 LEU A O 1
ATOM 640 N N . PHE A 1 83 ? 20.726 4.105 -44.275 1.00 89.50 83 PHE A N 1
ATOM 641 C CA . PHE A 1 83 ? 19.263 4.018 -44.161 1.00 89.50 83 PHE A CA 1
ATOM 642 C C . PHE A 1 83 ? 18.676 2.651 -44.539 1.00 89.50 83 PHE A C 1
ATOM 644 O O . PHE A 1 83 ? 17.558 2.320 -44.135 1.00 89.50 83 PHE A O 1
ATOM 651 N N . VAL A 1 84 ? 19.406 1.811 -45.281 1.00 90.00 84 VAL A N 1
ATOM 652 C CA . VAL A 1 84 ? 18.885 0.514 -45.740 1.00 90.00 84 VAL A CA 1
ATOM 653 C C . VAL A 1 84 ? 19.330 -0.607 -44.801 1.00 90.00 84 VAL A C 1
ATOM 655 O O . VAL A 1 84 ? 20.483 -1.027 -44.780 1.00 90.00 84 VAL A O 1
ATOM 658 N N . ASN A 1 85 ? 18.376 -1.144 -44.040 1.00 91.06 85 ASN A N 1
ATOM 659 C CA . ASN A 1 85 ? 18.613 -2.126 -42.974 1.00 91.06 85 ASN A CA 1
ATOM 660 C C . ASN A 1 85 ? 18.740 -3.574 -43.481 1.00 91.06 85 ASN A C 1
ATOM 662 O O . ASN A 1 85 ? 18.054 -4.474 -42.986 1.00 91.06 85 ASN A O 1
ATOM 666 N N . VAL A 1 86 ? 19.593 -3.813 -44.476 1.00 93.00 86 VAL A N 1
ATOM 667 C CA . VAL A 1 86 ? 19.856 -5.153 -45.027 1.00 93.00 86 VAL A CA 1
ATOM 668 C C . VAL A 1 86 ? 21.315 -5.546 -44.849 1.00 93.00 86 VAL A C 1
ATOM 670 O O . VAL A 1 86 ? 22.211 -4.705 -44.813 1.00 93.00 86 VAL A O 1
ATOM 673 N N . CYS A 1 87 ? 21.574 -6.846 -44.744 1.00 94.25 87 CYS A N 1
ATOM 674 C CA . CYS A 1 87 ? 22.934 -7.358 -44.775 1.00 94.25 87 CYS A CA 1
ATOM 675 C C . CYS A 1 87 ? 23.548 -7.171 -46.171 1.00 94.25 87 CYS A C 1
ATOM 677 O O . CYS A 1 87 ? 22.956 -7.600 -47.156 1.00 94.25 87 CYS A O 1
ATOM 679 N N . HIS A 1 88 ? 24.766 -6.638 -46.259 1.00 92.69 88 HIS A N 1
ATOM 680 C CA . HIS A 1 88 ? 25.461 -6.442 -47.541 1.00 92.69 88 HIS A CA 1
ATOM 681 C C . HIS A 1 88 ? 25.996 -7.743 -48.165 1.00 92.69 88 HIS A C 1
ATOM 683 O O . HIS A 1 88 ? 26.450 -7.732 -49.302 1.00 92.69 88 HIS A O 1
ATOM 689 N N . PHE A 1 89 ? 25.948 -8.861 -47.433 1.00 91.75 89 PHE A N 1
ATOM 690 C CA . PHE A 1 89 ? 26.484 -10.153 -47.877 1.00 91.75 89 PHE A CA 1
ATOM 691 C C . PHE A 1 89 ? 25.393 -11.128 -48.325 1.00 91.75 89 PHE A C 1
ATOM 693 O O . PHE A 1 89 ? 25.604 -11.901 -49.248 1.00 91.75 89 PHE A O 1
ATOM 700 N N . CYS A 1 90 ? 24.235 -11.115 -47.659 1.00 93.31 90 CYS A N 1
ATOM 701 C CA . CYS A 1 90 ? 23.135 -12.047 -47.937 1.00 93.31 90 CYS A CA 1
ATOM 702 C C . CYS A 1 90 ? 21.776 -11.366 -48.130 1.00 93.31 90 CYS A C 1
ATOM 704 O O . CYS A 1 90 ? 20.762 -12.052 -48.198 1.00 93.31 90 CYS A O 1
ATOM 706 N N . CYS A 1 91 ? 21.723 -10.030 -48.118 1.00 90.94 91 CYS A N 1
ATOM 707 C CA . CYS A 1 91 ? 20.496 -9.233 -48.241 1.00 90.94 91 CYS A CA 1
ATOM 708 C C . CYS A 1 91 ? 19.415 -9.509 -47.177 1.00 90.94 91 CYS A C 1
ATOM 710 O O . CYS A 1 91 ? 18.299 -9.007 -47.293 1.00 90.94 91 CYS A O 1
ATOM 712 N N . LYS A 1 92 ? 19.737 -10.241 -46.096 1.00 91.06 92 LYS A N 1
ATOM 713 C CA . LYS A 1 92 ? 18.820 -10.456 -44.968 1.00 91.06 92 LYS A CA 1
ATOM 714 C C . LYS A 1 92 ? 18.389 -9.113 -44.373 1.00 91.06 92 LYS A C 1
ATOM 716 O O . LYS A 1 92 ? 19.241 -8.301 -44.012 1.00 91.06 92 LYS A O 1
ATOM 721 N N . SER A 1 93 ? 17.082 -8.902 -44.258 1.00 87.62 93 SER A N 1
ATOM 722 C CA . SER A 1 93 ? 16.485 -7.682 -43.712 1.00 87.62 93 SER A CA 1
ATOM 723 C C . SER A 1 93 ? 16.639 -7.571 -42.185 1.00 87.62 93 SER A C 1
ATOM 725 O O . SER A 1 93 ? 16.955 -8.542 -41.495 1.00 87.62 93 SER A O 1
ATOM 727 N N . ILE A 1 94 ? 16.398 -6.363 -41.659 1.00 85.31 94 ILE A N 1
ATOM 728 C CA . ILE A 1 94 ? 16.370 -6.015 -40.223 1.00 85.31 94 ILE A CA 1
ATOM 729 C C . ILE A 1 94 ? 17.770 -6.027 -39.570 1.00 85.31 94 ILE A C 1
ATOM 731 O O . ILE A 1 94 ? 17.928 -6.232 -38.369 1.00 85.31 94 ILE A O 1
ATOM 735 N N . VAL A 1 95 ? 18.823 -5.730 -40.335 1.00 89.06 95 VAL A N 1
ATOM 736 C CA . VAL A 1 95 ? 20.166 -5.499 -39.770 1.00 89.06 95 VAL A CA 1
ATOM 737 C C . VAL A 1 95 ? 20.328 -4.011 -39.466 1.00 89.06 95 VAL A C 1
ATOM 739 O O . VAL A 1 95 ? 20.667 -3.239 -40.358 1.00 89.06 95 VAL A O 1
ATOM 742 N N . ARG A 1 96 ? 20.054 -3.606 -38.217 1.00 85.38 96 ARG A N 1
ATOM 743 C CA . ARG A 1 96 ? 20.046 -2.191 -37.784 1.00 85.38 96 ARG A CA 1
ATOM 744 C C . ARG A 1 96 ? 21.412 -1.632 -37.389 1.00 85.38 96 ARG A C 1
ATOM 746 O O . ARG A 1 96 ? 21.641 -0.445 -37.585 1.00 85.38 96 ARG A O 1
ATOM 753 N N . HIS A 1 97 ? 22.323 -2.473 -36.914 1.00 89.12 97 HIS A N 1
ATOM 754 C CA . HIS A 1 97 ? 23.661 -2.038 -36.525 1.00 89.12 97 HIS A CA 1
ATOM 755 C C . HIS A 1 97 ? 24.554 -1.826 -37.758 1.00 89.12 97 HIS A C 1
ATOM 757 O O . HIS A 1 97 ? 24.703 -2.736 -38.582 1.00 89.12 97 HIS A O 1
ATOM 763 N N . ILE A 1 98 ? 25.167 -0.646 -37.859 1.00 92.38 98 ILE A N 1
ATOM 764 C CA . ILE A 1 98 ? 26.176 -0.315 -38.872 1.00 92.38 98 ILE A CA 1
ATOM 765 C C . ILE A 1 98 ? 27.554 -0.586 -38.286 1.00 92.38 98 ILE A C 1
ATOM 767 O O . ILE A 1 98 ? 27.873 -0.152 -37.186 1.00 92.38 98 ILE A O 1
ATOM 771 N N . ASP A 1 99 ? 28.390 -1.306 -39.021 1.00 92.19 99 ASP A N 1
ATOM 772 C CA . ASP A 1 99 ? 29.792 -1.456 -38.671 1.00 92.19 99 ASP A CA 1
ATOM 773 C C . ASP A 1 99 ? 30.619 -0.416 -39.435 1.00 92.19 99 ASP A C 1
ATOM 775 O O . ASP A 1 99 ? 30.941 -0.636 -40.599 1.00 92.19 99 ASP A O 1
ATOM 779 N N . PHE A 1 100 ? 30.939 0.727 -38.816 1.00 92.44 100 PHE A N 1
ATOM 780 C CA . PHE A 1 100 ? 31.709 1.790 -39.483 1.00 92.44 100 PHE A CA 1
ATOM 781 C C . PHE A 1 100 ? 33.184 1.444 -39.711 1.00 92.44 100 PHE A C 1
ATOM 783 O O . PHE A 1 100 ? 33.783 1.989 -40.631 1.00 92.44 100 PHE A O 1
ATOM 790 N N . VAL A 1 101 ? 33.755 0.502 -38.950 1.00 91.00 101 VAL A N 1
ATOM 791 C CA . VAL A 1 101 ? 35.137 0.040 -39.183 1.00 91.00 101 VAL A CA 1
ATOM 792 C C . VAL A 1 101 ? 35.187 -0.806 -40.452 1.00 91.00 101 VAL A C 1
ATOM 794 O O . VAL A 1 101 ? 36.013 -0.568 -41.324 1.00 91.00 101 VAL A O 1
ATOM 797 N N . PHE A 1 102 ? 34.251 -1.747 -40.606 1.00 91.44 102 PHE A N 1
ATOM 798 C CA . PHE A 1 102 ? 34.145 -2.565 -41.822 1.00 91.44 102 PHE A CA 1
ATOM 799 C C . PHE A 1 102 ? 33.315 -1.905 -42.935 1.00 91.44 102 PHE A C 1
ATOM 801 O O . PHE A 1 102 ? 33.162 -2.477 -44.014 1.00 91.44 102 PHE A O 1
ATOM 808 N N . ARG A 1 103 ? 32.764 -0.713 -42.669 1.00 91.69 103 ARG A N 1
ATOM 809 C CA . ARG A 1 103 ? 31.903 0.099 -43.548 1.00 91.69 103 ARG A CA 1
ATOM 810 C C . ARG A 1 103 ? 30.763 -0.709 -44.176 1.00 91.69 103 ARG A C 1
ATOM 812 O O . ARG A 1 103 ? 30.509 -0.649 -45.377 1.00 91.69 103 ARG A O 1
ATOM 819 N N . THR A 1 104 ? 30.094 -1.522 -43.362 1.00 92.19 104 THR A N 1
ATOM 820 C CA . THR A 1 104 ? 29.090 -2.478 -43.842 1.00 92.19 104 THR A CA 1
ATOM 821 C C . THR A 1 104 ? 28.043 -2.823 -42.784 1.00 92.19 104 THR A C 1
ATOM 823 O O . THR A 1 104 ? 28.225 -2.605 -41.588 1.00 92.19 104 THR A O 1
ATOM 826 N N . ARG A 1 105 ? 26.932 -3.417 -43.227 1.00 94.00 105 ARG A N 1
ATOM 827 C CA . ARG A 1 105 ? 25.950 -4.094 -42.367 1.00 94.00 105 ARG A CA 1
ATOM 828 C C . ARG A 1 105 ? 26.099 -5.600 -42.527 1.00 94.00 105 ARG A C 1
ATOM 830 O O . ARG A 1 105 ? 25.859 -6.152 -43.605 1.00 94.00 105 ARG A O 1
ATOM 837 N N . ILE A 1 106 ? 26.445 -6.273 -41.437 1.00 92.25 106 ILE A N 1
ATOM 838 C CA . ILE A 1 106 ? 26.678 -7.716 -41.392 1.00 92.25 106 ILE A CA 1
ATOM 839 C C . ILE A 1 106 ? 25.686 -8.351 -40.416 1.00 92.25 106 ILE A C 1
ATOM 841 O O . ILE A 1 106 ? 25.611 -7.960 -39.254 1.00 92.25 106 ILE A O 1
ATOM 845 N N . CYS A 1 107 ? 24.923 -9.347 -40.874 1.00 93.38 107 CYS A N 1
ATOM 846 C CA . CYS A 1 107 ? 24.131 -10.180 -39.970 1.00 93.38 107 CYS A CA 1
ATOM 847 C C . CYS A 1 107 ? 25.043 -11.168 -39.223 1.00 93.38 107 CYS A C 1
ATOM 849 O O . CYS A 1 107 ? 26.119 -11.504 -39.716 1.00 93.38 107 CYS A O 1
ATOM 851 N N . SER A 1 108 ? 24.597 -11.690 -38.078 1.00 89.88 108 SER A N 1
ATOM 852 C CA . SER A 1 108 ? 25.387 -12.628 -37.262 1.00 89.88 108 SER A CA 1
ATOM 853 C C . SER A 1 108 ? 25.967 -13.797 -38.070 1.00 89.88 108 SER A C 1
ATOM 855 O O . SER A 1 108 ? 27.171 -14.004 -38.047 1.00 89.88 108 SER A O 1
ATOM 857 N N . LYS A 1 109 ? 25.149 -14.467 -38.895 1.00 90.31 109 LYS A N 1
ATOM 858 C CA . LYS A 1 109 ? 25.586 -15.600 -39.738 1.00 90.31 109 LYS A CA 1
ATOM 859 C C . LYS A 1 109 ? 26.675 -15.236 -40.754 1.00 90.31 109 LYS A C 1
ATOM 861 O O . LYS A 1 109 ? 27.542 -16.051 -41.054 1.00 90.31 109 LYS A O 1
ATOM 866 N N . CYS A 1 110 ? 26.603 -14.042 -41.344 1.00 93.12 110 CYS A N 1
ATOM 867 C CA . CYS A 1 110 ? 27.626 -13.582 -42.284 1.00 93.12 110 CYS A CA 1
ATOM 868 C C . CYS A 1 110 ? 28.888 -13.128 -41.554 1.00 93.12 110 CYS A C 1
ATOM 870 O O . CYS A 1 110 ? 29.968 -13.249 -42.124 1.00 93.12 110 CYS A O 1
ATOM 872 N N . LYS A 1 111 ? 28.769 -12.653 -40.308 1.00 88.88 111 LYS A N 1
ATOM 873 C CA . LYS A 1 111 ? 29.909 -12.239 -39.484 1.00 88.88 111 LYS A CA 1
ATOM 874 C C . LYS A 1 111 ? 30.892 -13.385 -39.297 1.00 88.88 111 LYS A C 1
ATOM 876 O O . LYS A 1 111 ? 32.074 -13.189 -39.546 1.00 88.88 111 LYS A O 1
ATOM 881 N N . ASP A 1 112 ? 30.384 -14.573 -38.985 1.00 85.56 112 ASP A N 1
ATOM 882 C CA . ASP A 1 112 ? 31.200 -15.769 -38.741 1.00 85.56 112 ASP A CA 1
ATOM 883 C C . ASP A 1 112 ? 32.038 -16.188 -39.962 1.00 85.56 112 ASP A C 1
ATOM 885 O O . ASP A 1 112 ? 33.103 -16.779 -39.819 1.00 85.56 112 ASP A O 1
ATOM 889 N N . LYS A 1 113 ? 31.574 -15.869 -41.179 1.00 86.44 113 LYS A N 1
ATOM 890 C CA . LYS A 1 113 ? 32.266 -16.211 -42.434 1.00 86.44 113 LYS A CA 1
ATOM 891 C C . LYS A 1 113 ? 33.156 -15.079 -42.950 1.00 86.44 113 LYS A C 1
ATOM 893 O O . LYS A 1 113 ? 34.249 -15.321 -43.464 1.00 86.44 113 LYS A O 1
ATOM 898 N N . ALA A 1 114 ? 32.660 -13.847 -42.853 1.00 87.00 114 ALA A N 1
ATOM 899 C CA . ALA A 1 114 ? 33.254 -12.672 -43.478 1.00 87.00 114 ALA A CA 1
ATOM 900 C C . ALA A 1 114 ? 34.278 -11.953 -42.588 1.00 87.00 114 ALA A C 1
ATOM 902 O O . ALA A 1 114 ? 35.085 -11.190 -43.117 1.00 87.00 114 ALA A O 1
ATOM 903 N N . VAL A 1 115 ? 34.263 -12.174 -41.270 1.00 88.00 115 VAL A N 1
ATOM 904 C CA . VAL A 1 115 ? 35.190 -11.537 -40.325 1.00 88.00 115 VAL A CA 1
ATOM 905 C C . VAL A 1 115 ? 36.231 -12.549 -39.860 1.00 88.00 115 VAL A C 1
ATOM 907 O O . VAL A 1 115 ? 35.905 -13.586 -39.291 1.00 88.00 115 VAL A O 1
ATOM 910 N N . LEU A 1 116 ? 37.499 -12.227 -40.093 1.00 83.38 116 LEU A N 1
ATOM 911 C CA . LEU A 1 116 ? 38.645 -12.963 -39.586 1.00 83.38 116 LEU A CA 1
ATOM 912 C C . LEU A 1 116 ? 38.975 -12.484 -38.174 1.00 83.38 116 LEU A C 1
ATOM 914 O O . LEU A 1 116 ? 39.155 -11.291 -37.942 1.00 83.38 116 LEU A O 1
ATOM 918 N N . THR A 1 117 ? 39.077 -13.426 -37.242 1.00 73.62 117 THR A N 1
ATOM 919 C CA . THR A 1 117 ? 39.568 -13.197 -35.871 1.00 73.62 117 THR A CA 1
ATOM 920 C C . THR A 1 117 ? 40.990 -13.721 -35.667 1.00 73.62 117 THR A C 1
ATOM 922 O O . THR A 1 117 ? 41.609 -13.459 -34.642 1.00 73.62 117 THR A O 1
ATOM 925 N N . HIS A 1 118 ? 41.486 -14.507 -36.624 1.00 67.19 118 HIS A N 1
ATOM 926 C CA . HIS A 1 118 ? 42.842 -15.032 -36.670 1.00 67.19 118 HIS A CA 1
ATOM 927 C C . HIS A 1 118 ? 43.206 -15.210 -38.151 1.00 67.19 118 HIS A C 1
ATOM 929 O O . HIS A 1 118 ? 42.710 -16.151 -38.774 1.00 67.19 118 HIS A O 1
ATOM 935 N N . PRO A 1 119 ? 43.997 -14.315 -38.765 1.00 59.84 119 PRO A N 1
ATOM 936 C CA . PRO A 1 119 ? 44.618 -14.656 -40.037 1.00 59.84 119 PRO A CA 1
ATOM 937 C C . PRO A 1 119 ? 45.506 -15.888 -39.797 1.00 59.84 119 PRO A C 1
ATOM 939 O O . PRO A 1 119 ? 46.158 -15.981 -38.753 1.00 59.84 119 PRO A O 1
ATOM 942 N N . GLU A 1 120 ? 45.463 -16.883 -40.685 1.00 56.66 120 GLU A N 1
ATOM 943 C CA . GLU A 1 120 ? 46.370 -18.036 -40.614 1.00 56.66 120 GLU A CA 1
ATOM 944 C C . GLU A 1 120 ? 47.805 -17.515 -40.481 1.00 56.66 120 GLU A C 1
ATOM 946 O O . GLU A 1 120 ? 48.164 -16.542 -41.148 1.00 56.66 120 GLU A O 1
ATOM 951 N N . ILE A 1 121 ? 48.578 -18.092 -39.553 1.00 52.00 121 ILE A N 1
ATOM 952 C CA . ILE A 1 121 ? 49.957 -17.684 -39.264 1.00 52.00 121 ILE A CA 1
ATOM 953 C C . ILE A 1 121 ? 50.719 -17.766 -40.587 1.00 52.00 121 ILE A C 1
ATOM 955 O O . ILE A 1 121 ? 51.059 -18.856 -41.037 1.00 52.00 121 ILE A O 1
ATOM 959 N N . ALA A 1 122 ? 50.937 -16.631 -41.251 1.00 52.12 122 ALA A N 1
ATOM 960 C CA . ALA A 1 122 ? 51.846 -16.597 -42.376 1.00 52.12 122 ALA A CA 1
ATOM 961 C C . ALA A 1 122 ? 53.236 -16.942 -41.851 1.00 52.12 122 ALA A C 1
ATOM 963 O O . ALA A 1 122 ? 53.583 -16.624 -40.712 1.00 52.12 122 ALA A O 1
ATOM 964 N N . SER A 1 123 ? 54.042 -17.536 -42.716 1.00 53.62 123 SER A N 1
ATOM 965 C CA . SER A 1 123 ? 55.419 -17.936 -42.445 1.00 53.62 123 SER A CA 1
ATOM 966 C C . SER A 1 123 ? 56.321 -16.787 -41.948 1.00 53.62 123 SER A C 1
ATOM 968 O O . SER A 1 123 ? 57.425 -17.054 -41.485 1.00 53.62 123 SER A O 1
ATOM 970 N N . ASN A 1 124 ? 55.859 -15.525 -42.008 1.00 66.81 124 ASN A N 1
ATOM 971 C CA . ASN A 1 124 ? 56.536 -14.333 -41.501 1.00 66.81 124 ASN A CA 1
ATOM 972 C C . ASN A 1 124 ? 55.610 -13.462 -40.601 1.00 66.81 124 ASN A C 1
ATOM 974 O O . ASN A 1 124 ? 54.714 -12.778 -41.108 1.00 66.81 124 ASN A O 1
ATOM 978 N N . PRO A 1 125 ? 55.815 -13.439 -39.269 1.00 68.69 125 PRO A N 1
ATOM 979 C CA . PRO A 1 125 ? 54.977 -12.683 -38.330 1.00 68.69 125 PRO A CA 1
ATOM 980 C C . PRO A 1 125 ? 55.149 -11.155 -38.419 1.00 68.69 125 PRO A C 1
ATOM 982 O O . PRO A 1 125 ? 54.221 -10.420 -38.076 1.00 68.69 125 PRO A O 1
ATOM 985 N N . VAL A 1 126 ? 56.296 -10.662 -38.900 1.00 72.81 126 VAL A N 1
ATOM 986 C CA . VAL A 1 126 ? 56.556 -9.217 -39.056 1.00 72.81 126 VAL A CA 1
ATOM 987 C C . VAL A 1 126 ? 55.722 -8.645 -40.201 1.00 72.81 126 VAL A C 1
ATOM 989 O O . VAL A 1 126 ? 55.095 -7.596 -40.063 1.00 72.81 126 VAL A O 1
ATOM 992 N N . GLU A 1 127 ? 55.647 -9.379 -41.308 1.00 76.31 127 GLU A N 1
ATOM 993 C CA . GLU A 1 127 ? 54.862 -8.998 -42.482 1.00 76.31 127 GLU A CA 1
ATOM 994 C C . GLU A 1 127 ? 53.355 -8.997 -42.192 1.00 76.31 127 GLU A C 1
ATOM 996 O O . GLU A 1 127 ? 52.649 -8.064 -42.571 1.00 76.31 127 GLU A O 1
ATOM 1001 N N . LEU A 1 128 ? 52.858 -9.993 -41.450 1.00 75.56 128 LEU A N 1
ATOM 1002 C CA . LEU A 1 128 ? 51.465 -10.007 -40.994 1.00 75.56 128 LEU A CA 1
ATOM 1003 C C . LEU A 1 128 ? 51.125 -8.788 -40.141 1.00 75.56 128 LEU A C 1
ATOM 1005 O O . LEU A 1 128 ? 50.076 -8.180 -40.350 1.00 75.56 128 LEU A O 1
ATOM 1009 N N . SER A 1 129 ? 52.004 -8.432 -39.201 1.00 76.62 129 SER A N 1
ATOM 1010 C CA . SER A 1 129 ? 51.831 -7.247 -38.359 1.00 76.62 129 SER A CA 1
ATOM 1011 C C . SER A 1 129 ? 51.732 -5.983 -39.215 1.00 76.62 129 SER A C 1
ATOM 1013 O O . SER A 1 129 ? 50.792 -5.205 -39.060 1.00 76.62 129 SER A O 1
ATOM 1015 N N . LEU A 1 130 ? 52.628 -5.829 -40.198 1.00 82.94 130 LEU A N 1
ATOM 1016 C CA . LEU A 1 130 ? 52.603 -4.705 -41.131 1.00 82.94 130 LEU A CA 1
ATOM 1017 C C . LEU A 1 130 ? 51.297 -4.660 -41.938 1.00 82.94 130 LEU A C 1
ATOM 1019 O O . LEU A 1 130 ? 50.621 -3.634 -41.919 1.00 82.94 130 LEU A O 1
ATOM 1023 N N . ILE A 1 131 ? 50.892 -5.758 -42.586 1.00 83.31 131 ILE A N 1
ATOM 1024 C CA . ILE A 1 131 ? 49.659 -5.820 -43.394 1.00 83.31 131 ILE A CA 1
ATOM 1025 C C . ILE A 1 131 ? 48.420 -5.508 -42.543 1.00 83.31 131 ILE A C 1
ATOM 1027 O O . ILE A 1 131 ? 47.502 -4.834 -43.012 1.00 83.31 131 ILE A O 1
ATOM 1031 N N . MET A 1 132 ? 48.392 -5.940 -41.280 1.00 80.94 132 MET A N 1
ATOM 1032 C CA . MET A 1 132 ? 47.301 -5.614 -40.360 1.00 80.94 132 MET A CA 1
ATOM 1033 C C . MET A 1 132 ? 47.187 -4.108 -40.087 1.00 80.94 132 MET A C 1
ATOM 1035 O O . MET A 1 132 ? 46.067 -3.618 -39.972 1.00 80.94 132 MET A O 1
ATOM 1039 N N . THR A 1 133 ? 48.295 -3.356 -40.060 1.00 84.81 133 THR A N 1
ATOM 1040 C CA . THR A 1 133 ? 48.250 -1.882 -39.934 1.00 84.81 133 THR A CA 1
ATOM 1041 C C . THR A 1 133 ? 47.684 -1.174 -41.171 1.00 84.81 133 THR A C 1
ATOM 1043 O O . THR A 1 133 ? 47.268 -0.021 -41.083 1.00 84.81 133 THR A O 1
ATOM 1046 N N . LEU A 1 134 ? 47.626 -1.856 -42.322 1.00 89.50 134 LEU A N 1
ATOM 1047 C CA . LEU A 1 134 ? 47.089 -1.323 -43.583 1.00 89.50 134 LEU A CA 1
ATOM 1048 C C . LEU A 1 134 ? 45.573 -1.554 -43.734 1.00 89.50 134 LEU A C 1
ATOM 1050 O O . LEU A 1 134 ? 44.992 -1.266 -44.790 1.00 89.50 134 LEU A O 1
ATOM 1054 N N . LEU A 1 135 ? 44.924 -2.106 -42.705 1.00 89.81 135 LEU A N 1
ATOM 1055 C CA . LEU A 1 135 ? 43.517 -2.498 -42.703 1.00 89.81 135 LEU A CA 1
ATOM 1056 C C . LEU A 1 135 ? 42.752 -1.840 -41.546 1.00 89.81 135 LEU A C 1
ATOM 1058 O O . LEU A 1 135 ? 43.297 -1.687 -40.455 1.00 89.81 135 LEU A O 1
ATOM 1062 N N . PRO A 1 136 ? 41.461 -1.513 -41.729 1.00 89.12 136 PRO A N 1
ATOM 1063 C CA . PRO A 1 136 ? 40.600 -1.139 -40.615 1.00 89.12 136 PRO A CA 1
ATOM 1064 C C . PRO A 1 136 ? 40.390 -2.338 -39.677 1.00 89.12 136 PRO A C 1
ATOM 1066 O O . PRO A 1 136 ? 39.742 -3.324 -40.039 1.00 89.12 136 PRO A O 1
ATOM 1069 N N . THR A 1 137 ? 40.931 -2.261 -38.461 1.00 85.31 137 THR A N 1
ATOM 1070 C CA . THR A 1 137 ? 40.851 -3.347 -37.469 1.00 85.31 137 THR A CA 1
ATOM 1071 C C . THR A 1 137 ? 39.998 -2.973 -36.265 1.00 85.31 137 THR A C 1
ATOM 1073 O O . THR A 1 137 ? 40.075 -1.850 -35.770 1.00 85.31 137 THR A O 1
ATOM 1076 N N . LYS A 1 138 ? 39.238 -3.936 -35.730 1.00 82.00 138 LYS A N 1
ATOM 1077 C CA . LYS A 1 138 ? 38.592 -3.806 -34.414 1.00 82.00 138 LYS A CA 1
ATOM 1078 C C . LYS A 1 138 ? 39.369 -4.548 -33.341 1.00 82.00 138 LYS A C 1
ATOM 1080 O O . LYS A 1 138 ? 39.676 -5.726 -33.515 1.00 82.00 138 LYS A O 1
ATOM 1085 N N . MET A 1 139 ? 39.584 -3.890 -32.207 1.00 72.44 139 MET A N 1
ATOM 1086 C CA . MET A 1 139 ? 40.022 -4.547 -30.979 1.00 72.44 139 MET A CA 1
ATOM 1087 C C . MET A 1 139 ? 38.821 -5.081 -30.196 1.00 72.44 139 MET A C 1
ATOM 1089 O O . MET A 1 139 ? 37.757 -4.464 -30.181 1.00 72.44 139 MET A O 1
ATOM 1093 N N . THR A 1 140 ? 38.977 -6.234 -29.543 1.00 64.25 140 THR A N 1
ATOM 1094 C CA . THR A 1 140 ? 37.939 -6.797 -28.664 1.00 64.25 140 THR A CA 1
ATOM 1095 C C . THR A 1 140 ? 38.456 -6.955 -27.235 1.00 64.25 140 THR A C 1
ATOM 1097 O O . THR A 1 140 ? 39.595 -7.358 -27.017 1.00 64.25 140 THR A O 1
ATOM 1100 N N . ASN A 1 141 ? 37.606 -6.665 -26.246 1.00 54.28 141 ASN A N 1
ATOM 1101 C CA . ASN A 1 141 ? 37.981 -6.674 -24.822 1.00 54.28 141 ASN A CA 1
ATOM 1102 C C . ASN A 1 141 ? 37.968 -8.075 -24.177 1.00 54.28 141 ASN A C 1
ATOM 1104 O O . ASN A 1 141 ? 38.218 -8.216 -22.983 1.00 54.28 141 ASN A O 1
ATOM 1108 N N . THR A 1 142 ? 37.674 -9.138 -24.931 1.00 54.06 142 THR A N 1
ATOM 1109 C CA . THR A 1 142 ? 37.553 -10.498 -24.390 1.00 54.06 142 THR A CA 1
ATOM 1110 C C . THR A 1 142 ? 38.840 -11.297 -24.594 1.00 54.06 142 THR A C 1
ATOM 1112 O O . THR A 1 142 ? 39.079 -11.828 -25.679 1.00 54.06 142 THR A O 1
ATOM 1115 N N . ARG A 1 143 ? 39.655 -11.448 -23.539 1.00 50.81 143 ARG A N 1
ATOM 1116 C CA . ARG A 1 143 ? 40.771 -12.411 -23.517 1.00 50.81 143 ARG A CA 1
ATOM 1117 C C . ARG A 1 143 ? 40.215 -13.837 -23.418 1.00 50.81 143 ARG A C 1
ATOM 1119 O O . ARG A 1 143 ? 39.758 -14.253 -22.359 1.00 50.81 143 ARG A O 1
ATOM 1126 N N . ARG A 1 144 ? 40.290 -14.623 -24.494 1.00 50.06 144 ARG A N 1
ATOM 1127 C CA . ARG A 1 144 ? 40.196 -16.094 -24.421 1.00 50.06 144 ARG A CA 1
ATOM 1128 C C . ARG A 1 144 ? 41.494 -16.695 -24.961 1.00 50.06 144 ARG A C 1
ATOM 1130 O O . ARG A 1 144 ? 41.845 -16.455 -26.108 1.00 50.06 144 ARG A O 1
ATOM 1137 N N . ARG A 1 145 ? 42.185 -17.489 -24.131 1.00 48.69 145 ARG A N 1
ATOM 1138 C CA . ARG A 1 145 ? 43.369 -18.303 -24.493 1.00 48.69 145 ARG A CA 1
ATOM 1139 C C . ARG A 1 145 ? 44.581 -17.526 -25.048 1.00 48.69 145 ARG A C 1
ATOM 1141 O O . ARG A 1 145 ? 45.161 -17.929 -26.049 1.00 48.69 145 ARG A O 1
ATOM 1148 N N . GLY A 1 146 ? 44.975 -16.428 -24.398 1.00 45.66 146 GLY A N 1
ATOM 1149 C CA . GLY A 1 146 ? 46.327 -15.860 -24.554 1.00 45.66 146 GLY A CA 1
ATOM 1150 C C . GLY A 1 146 ? 46.719 -15.307 -25.934 1.00 45.66 146 GLY A C 1
ATOM 1151 O O . GLY A 1 146 ? 47.909 -15.188 -26.198 1.00 45.66 146 GLY A O 1
ATOM 1152 N N . ARG A 1 147 ? 45.773 -14.960 -26.819 1.00 49.53 147 ARG A N 1
ATOM 1153 C CA . ARG A 1 147 ? 46.068 -14.361 -28.139 1.00 49.53 147 ARG A CA 1
ATOM 1154 C C . ARG A 1 147 ? 45.457 -12.962 -28.267 1.00 49.53 147 ARG A C 1
ATOM 1156 O O . ARG A 1 147 ? 44.354 -12.731 -27.773 1.00 49.53 147 ARG A O 1
ATOM 1163 N N . LEU A 1 148 ? 46.175 -12.038 -28.915 1.00 50.53 148 LEU A N 1
ATOM 1164 C CA . LEU A 1 148 ? 45.719 -10.663 -29.170 1.00 50.53 148 LEU A CA 1
ATOM 1165 C C . LEU A 1 148 ? 44.535 -10.673 -30.161 1.00 50.53 148 LEU A C 1
ATOM 1167 O O . LEU A 1 148 ? 44.699 -11.187 -31.269 1.00 50.53 148 LEU A O 1
ATOM 1171 N N . PRO A 1 149 ? 43.345 -10.148 -29.810 1.00 62.38 149 PRO A N 1
ATOM 1172 C CA . PRO A 1 149 ? 42.136 -10.420 -30.577 1.00 62.38 149 PRO A CA 1
ATOM 1173 C C . PRO A 1 149 ? 41.767 -9.245 -31.500 1.00 62.38 149 PRO A C 1
ATOM 1175 O O . PRO A 1 149 ? 40.945 -8.391 -31.154 1.00 62.38 149 PRO A O 1
ATOM 1178 N N . TYR A 1 150 ? 42.370 -9.218 -32.689 1.00 72.62 150 TYR A N 1
ATOM 1179 C CA . TYR A 1 150 ? 42.007 -8.291 -33.765 1.00 72.62 150 TYR A CA 1
ATOM 1180 C C . TYR A 1 150 ? 40.937 -8.906 -34.672 1.00 72.62 150 TYR A C 1
ATOM 1182 O O . TYR A 1 150 ? 41.011 -10.085 -35.016 1.00 72.62 150 TYR A O 1
ATOM 1190 N N . GLN A 1 151 ? 39.950 -8.107 -35.083 1.00 85.38 151 GLN A N 1
ATOM 1191 C CA . GLN A 1 151 ? 38.981 -8.488 -36.112 1.00 85.38 151 GLN A CA 1
ATOM 1192 C C . GLN A 1 151 ? 39.201 -7.677 -37.385 1.00 85.38 151 GLN A C 1
ATOM 1194 O O . GLN A 1 151 ? 39.332 -6.453 -37.327 1.00 85.38 151 GLN A O 1
ATOM 1199 N N . LEU A 1 152 ? 39.182 -8.362 -38.523 1.00 87.06 152 LEU A N 1
ATOM 1200 C CA . LEU A 1 152 ? 39.402 -7.787 -39.848 1.00 87.06 152 LEU A CA 1
ATOM 1201 C C . LEU A 1 152 ? 38.467 -8.417 -40.881 1.00 87.06 152 LEU A C 1
ATOM 1203 O O . LEU A 1 152 ? 38.036 -9.563 -40.738 1.00 87.06 152 LEU A O 1
ATOM 1207 N N . LEU A 1 153 ? 38.122 -7.668 -41.924 1.00 90.19 153 LEU A N 1
ATOM 1208 C CA . LEU A 1 153 ? 37.246 -8.173 -42.975 1.00 90.19 153 LEU A CA 1
ATOM 1209 C C . LEU A 1 153 ? 38.042 -9.072 -43.930 1.00 90.19 153 LEU A C 1
ATOM 1211 O O . LEU A 1 153 ? 39.000 -8.619 -44.552 1.00 90.19 153 LEU A O 1
ATOM 1215 N N . ARG A 1 154 ? 37.616 -10.333 -44.083 1.00 88.06 154 ARG A N 1
ATOM 1216 C CA . ARG A 1 154 ? 38.316 -11.368 -44.866 1.00 88.06 154 ARG A CA 1
ATOM 1217 C C . ARG A 1 154 ? 38.678 -10.901 -46.275 1.00 88.06 154 ARG A C 1
ATOM 1219 O O . ARG A 1 154 ? 39.838 -10.950 -46.665 1.00 88.06 154 ARG A O 1
ATOM 1226 N N . ARG A 1 155 ? 37.683 -10.395 -47.008 1.00 89.31 155 ARG A N 1
ATOM 1227 C CA . ARG A 1 155 ? 37.848 -9.954 -48.400 1.00 89.31 155 ARG A CA 1
ATOM 1228 C C . ARG A 1 155 ? 38.858 -8.813 -48.535 1.00 89.31 155 ARG A C 1
ATOM 1230 O O . ARG A 1 155 ? 39.634 -8.799 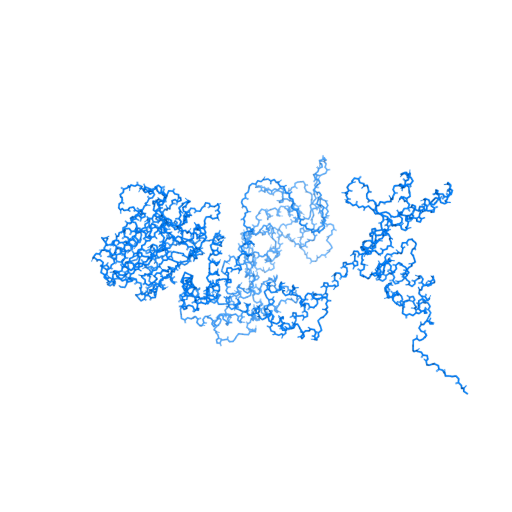-49.486 1.00 89.31 155 ARG A O 1
ATOM 1237 N N . GLU A 1 156 ? 38.840 -7.850 -47.611 1.00 88.94 156 GLU A N 1
ATOM 1238 C CA . GLU A 1 156 ? 39.768 -6.712 -47.653 1.00 88.94 156 GLU A CA 1
ATOM 1239 C C . GLU A 1 156 ? 41.190 -7.169 -47.318 1.00 88.94 156 GLU A C 1
ATOM 1241 O O . GLU A 1 156 ? 42.125 -6.796 -48.016 1.00 88.94 156 GLU A O 1
ATOM 1246 N N . PHE A 1 157 ? 41.343 -8.055 -46.332 1.00 88.38 157 PHE A N 1
ATOM 1247 C CA . PHE A 1 157 ? 42.632 -8.649 -45.983 1.00 88.38 157 PHE A CA 1
ATOM 1248 C C . PHE A 1 157 ? 43.271 -9.412 -47.142 1.00 88.38 157 PHE A C 1
ATOM 1250 O O . PHE A 1 157 ? 44.427 -9.162 -47.467 1.00 88.38 157 PHE A O 1
ATOM 1257 N N . GLU A 1 158 ? 42.520 -10.299 -47.795 1.00 88.19 158 GLU A N 1
ATOM 1258 C CA . GLU A 1 158 ? 43.012 -11.076 -48.940 1.00 88.19 158 GLU A CA 1
ATOM 1259 C C . GLU A 1 158 ? 43.417 -10.159 -50.105 1.00 88.19 158 GLU A C 1
ATOM 1261 O O . GLU A 1 158 ? 44.469 -10.359 -50.710 1.00 88.19 158 GLU A O 1
ATOM 1266 N N . THR A 1 159 ? 42.637 -9.102 -50.364 1.00 90.94 159 THR A N 1
ATOM 1267 C CA . THR A 1 159 ? 42.918 -8.134 -51.437 1.00 90.94 159 THR A CA 1
ATOM 1268 C C . THR A 1 159 ? 44.168 -7.300 -51.145 1.00 90.94 159 THR A C 1
ATOM 1270 O O . THR A 1 159 ? 45.040 -7.179 -52.003 1.00 90.94 159 THR A O 1
ATOM 1273 N N . VAL A 1 160 ? 44.282 -6.742 -49.934 1.00 90.38 160 VAL A N 1
ATOM 1274 C CA . VAL A 1 160 ? 45.437 -5.920 -49.531 1.00 90.38 160 VAL A CA 1
ATOM 1275 C C . VAL A 1 160 ? 46.706 -6.764 -49.483 1.00 90.38 160 VAL A C 1
ATOM 1277 O O . VAL A 1 160 ? 47.740 -6.326 -49.976 1.00 90.38 160 VAL A O 1
ATOM 1280 N N . LYS A 1 161 ? 46.626 -7.995 -48.963 1.00 88.69 161 LYS A N 1
ATOM 1281 C CA . LYS A 1 161 ? 47.752 -8.933 -48.947 1.00 88.69 161 LYS A CA 1
ATOM 1282 C C . LYS A 1 161 ? 48.234 -9.254 -50.364 1.00 88.69 161 LYS A C 1
ATOM 1284 O O . LYS A 1 161 ? 49.427 -9.155 -50.633 1.00 88.69 161 LYS A O 1
ATOM 1289 N N . ALA A 1 162 ? 47.324 -9.608 -51.273 1.00 89.69 162 ALA A N 1
ATOM 1290 C CA . ALA A 1 162 ? 47.680 -9.927 -52.655 1.00 89.69 162 ALA A CA 1
ATOM 1291 C C . ALA A 1 162 ? 48.323 -8.731 -53.376 1.00 89.69 162 ALA A C 1
ATOM 1293 O O . ALA A 1 162 ? 49.347 -8.892 -54.038 1.00 89.69 162 ALA A O 1
ATOM 1294 N N . HIS A 1 163 ? 47.767 -7.527 -53.202 1.00 91.25 163 HIS A N 1
ATOM 1295 C CA . HIS A 1 163 ? 48.317 -6.325 -53.820 1.00 91.25 163 HIS A CA 1
ATOM 1296 C C . HIS A 1 163 ? 49.689 -5.959 -53.244 1.00 91.25 163 HIS A C 1
ATOM 1298 O O . HIS A 1 163 ? 50.620 -5.717 -54.004 1.00 91.25 163 HIS A O 1
ATOM 1304 N N . TYR A 1 164 ? 49.854 -6.025 -51.920 1.00 89.69 164 TYR A N 1
ATOM 1305 C CA . TYR A 1 164 ? 51.133 -5.774 -51.256 1.00 89.69 164 TYR A CA 1
ATOM 1306 C C . TYR A 1 164 ? 52.257 -6.678 -51.794 1.00 89.69 164 TYR A C 1
ATOM 1308 O O . TYR A 1 164 ? 53.349 -6.197 -52.094 1.00 89.69 164 TYR A O 1
ATOM 1316 N N . HIS A 1 165 ? 51.981 -7.972 -51.995 1.00 88.31 165 HIS A N 1
ATOM 1317 C CA . HIS A 1 165 ? 52.965 -8.899 -52.560 1.00 88.31 165 HIS A CA 1
ATOM 1318 C C . HIS A 1 165 ? 53.296 -8.620 -54.037 1.00 88.31 165 HIS A C 1
ATOM 1320 O O . HIS A 1 165 ? 54.413 -8.917 -54.456 1.00 88.31 165 HIS A O 1
ATOM 1326 N N . SER A 1 166 ? 52.366 -8.042 -54.809 1.00 91.88 166 SER A N 1
ATOM 1327 C CA . SER A 1 166 ? 52.562 -7.747 -56.239 1.00 91.88 166 SER A CA 1
ATOM 1328 C C . SER A 1 166 ? 53.452 -6.531 -56.530 1.00 91.88 166 SER A C 1
ATOM 1330 O O . SER A 1 166 ? 53.920 -6.390 -57.654 1.00 91.88 166 SER A O 1
ATOM 1332 N N . LEU A 1 167 ? 53.690 -5.671 -55.535 1.00 91.62 167 LEU A N 1
ATOM 1333 C CA . LEU A 1 167 ? 54.437 -4.417 -55.679 1.00 91.62 167 LEU A CA 1
ATOM 1334 C C . LEU A 1 167 ? 55.936 -4.597 -55.390 1.00 91.62 167 LEU A C 1
ATOM 1336 O O . LEU A 1 167 ? 56.317 -5.458 -54.587 1.00 91.62 167 LEU A O 1
ATOM 1340 N N . SER A 1 168 ? 56.776 -3.754 -55.999 1.00 88.88 168 SER A N 1
ATOM 1341 C CA . SER A 1 168 ? 58.220 -3.653 -55.718 1.00 88.88 168 SER A CA 1
ATOM 1342 C C . SER A 1 168 ? 58.523 -2.851 -54.435 1.00 88.88 168 SER A C 1
ATOM 1344 O O . SER A 1 168 ? 57.616 -2.311 -53.806 1.00 88.88 168 SER A O 1
ATOM 1346 N N . GLY A 1 169 ? 59.789 -2.793 -53.995 1.00 80.69 169 GLY A N 1
ATOM 1347 C CA . GLY A 1 169 ? 60.185 -2.186 -52.710 1.00 80.69 169 GLY A CA 1
ATOM 1348 C C . GLY A 1 169 ? 59.747 -0.726 -52.528 1.00 80.69 169 GLY A C 1
ATOM 1349 O O . GLY A 1 169 ? 59.112 -0.409 -51.522 1.00 80.69 169 GLY A O 1
ATOM 1350 N N . ASP A 1 170 ? 60.012 0.131 -53.516 1.00 82.69 170 ASP A N 1
ATOM 1351 C CA . ASP A 1 170 ? 59.659 1.558 -53.455 1.00 82.69 170 ASP A CA 1
ATOM 1352 C C . ASP A 1 170 ? 58.140 1.779 -53.589 1.00 82.69 170 ASP A C 1
ATOM 1354 O O . ASP A 1 170 ? 57.549 2.600 -52.885 1.00 82.69 170 ASP A O 1
ATOM 1358 N N . GLU A 1 171 ? 57.469 0.982 -54.427 1.00 88.88 171 GLU A N 1
ATOM 1359 C CA . GLU A 1 171 ? 56.011 1.031 -54.614 1.00 88.88 171 GLU A CA 1
ATOM 1360 C C . GLU A 1 171 ? 55.245 0.561 -53.367 1.00 88.88 171 GLU A C 1
ATOM 1362 O O . GLU A 1 171 ? 54.169 1.082 -53.055 1.00 88.88 171 GLU A O 1
ATOM 1367 N N . ARG A 1 172 ? 55.799 -0.400 -52.612 1.00 89.25 172 ARG A N 1
ATOM 1368 C CA . ARG A 1 172 ? 55.210 -0.882 -51.353 1.00 89.25 172 ARG A CA 1
ATOM 1369 C C . ARG A 1 172 ? 55.143 0.213 -50.302 1.00 89.25 172 ARG A C 1
ATOM 1371 O O . ARG A 1 172 ? 54.141 0.277 -49.591 1.00 89.25 172 ARG A O 1
ATOM 1378 N N . GLU A 1 173 ? 56.172 1.048 -50.177 1.00 87.56 173 GLU A N 1
ATOM 1379 C CA . GLU A 1 173 ? 56.199 2.096 -49.152 1.00 87.56 173 GLU A CA 1
ATOM 1380 C C . GLU A 1 173 ? 55.146 3.173 -49.445 1.00 87.56 173 GLU A C 1
ATOM 1382 O O . GLU A 1 173 ? 54.372 3.533 -48.556 1.00 87.56 173 GLU A O 1
ATOM 1387 N N . VAL A 1 174 ? 55.022 3.594 -50.711 1.00 91.12 174 VAL A N 1
ATOM 1388 C CA . VAL A 1 174 ? 53.969 4.526 -51.156 1.00 91.12 174 VAL A CA 1
ATOM 1389 C C . VAL A 1 174 ? 52.577 3.948 -50.880 1.00 91.12 174 VAL A C 1
ATOM 1391 O O . VAL A 1 174 ? 51.740 4.610 -50.260 1.00 91.12 174 VAL A O 1
ATOM 1394 N N . TYR A 1 175 ? 52.342 2.685 -51.249 1.00 92.56 175 TYR A N 1
ATOM 1395 C CA . TYR A 1 175 ? 51.075 2.003 -50.977 1.00 92.56 175 TYR A CA 1
ATOM 1396 C C . TYR A 1 175 ? 50.781 1.881 -49.472 1.00 92.56 175 TYR A C 1
ATOM 1398 O O . TYR A 1 175 ? 49.649 2.106 -49.033 1.00 92.56 175 TYR A O 1
ATOM 1406 N N . CYS A 1 176 ? 51.789 1.566 -48.650 1.00 91.81 176 CYS A N 1
ATOM 1407 C CA . CYS A 1 176 ? 51.638 1.507 -47.195 1.00 91.81 176 CYS A CA 1
ATOM 1408 C C . CYS A 1 176 ? 51.203 2.854 -46.621 1.00 91.81 176 CYS A C 1
ATOM 1410 O O . CYS A 1 176 ? 50.300 2.900 -45.785 1.00 91.81 176 CYS A O 1
ATOM 1412 N N . GLN A 1 177 ? 51.822 3.949 -47.061 1.00 90.81 177 GLN A N 1
ATOM 1413 C CA . GLN A 1 177 ? 51.490 5.294 -46.596 1.00 90.81 177 GLN A CA 1
ATOM 1414 C C . GLN A 1 177 ? 50.062 5.691 -46.983 1.00 90.81 177 GLN A C 1
ATOM 1416 O O . GLN A 1 177 ? 49.304 6.157 -46.126 1.00 90.81 177 GLN A O 1
ATOM 1421 N N . GLU A 1 178 ? 49.655 5.430 -48.227 1.00 91.69 178 GLU A N 1
ATOM 1422 C CA . GLU A 1 178 ? 48.286 5.672 -48.693 1.00 91.69 178 GLU A CA 1
ATOM 1423 C C . GLU A 1 178 ? 47.263 4.874 -47.867 1.00 91.69 178 GLU A C 1
ATOM 1425 O O . GLU A 1 178 ? 46.273 5.423 -47.372 1.00 91.69 178 GLU A O 1
ATOM 1430 N N . ARG A 1 179 ? 47.529 3.583 -47.632 1.00 93.62 179 ARG A N 1
ATOM 1431 C CA . ARG A 1 179 ? 46.656 2.718 -46.828 1.00 93.62 179 ARG A CA 1
ATOM 1432 C C . ARG A 1 179 ? 46.583 3.143 -45.367 1.00 93.62 179 ARG A C 1
ATOM 1434 O O . ARG A 1 179 ? 45.484 3.155 -44.817 1.00 93.62 179 ARG A O 1
ATOM 1441 N N . ARG A 1 180 ? 47.701 3.525 -44.740 1.00 92.44 180 ARG A N 1
ATOM 1442 C CA . ARG A 1 180 ? 47.706 4.042 -43.359 1.00 92.44 180 ARG A CA 1
ATOM 1443 C C . ARG A 1 180 ? 46.866 5.312 -43.247 1.00 92.44 180 ARG A C 1
ATOM 1445 O O . ARG A 1 180 ? 46.067 5.419 -42.321 1.00 92.44 180 ARG A O 1
ATOM 1452 N N . ARG A 1 181 ? 46.977 6.235 -44.211 1.00 90.81 181 ARG A N 1
ATOM 1453 C CA . ARG A 1 181 ? 46.145 7.449 -44.258 1.00 90.81 181 ARG A CA 1
ATOM 1454 C C . ARG A 1 181 ? 44.659 7.104 -44.348 1.00 90.81 181 ARG A C 1
ATOM 1456 O O . ARG A 1 181 ? 43.860 7.606 -43.564 1.00 90.81 181 ARG A O 1
ATOM 1463 N N . TYR A 1 182 ? 44.306 6.187 -45.240 1.00 91.19 182 TYR A N 1
ATOM 1464 C CA . TYR A 1 182 ? 42.940 5.696 -45.382 1.00 91.19 182 TYR A CA 1
ATOM 1465 C C . TYR A 1 182 ? 42.399 5.033 -44.095 1.00 91.19 182 TYR A C 1
ATOM 1467 O O . TYR A 1 182 ? 41.261 5.287 -43.694 1.00 91.19 182 TYR A O 1
ATOM 1475 N N . VAL A 1 183 ? 43.204 4.215 -43.402 1.00 91.81 183 VAL A N 1
ATOM 1476 C CA . VAL A 1 183 ? 42.817 3.601 -42.116 1.00 91.81 183 VAL A CA 1
ATOM 1477 C C . VAL A 1 183 ? 42.639 4.664 -41.031 1.00 91.81 183 VAL A C 1
ATOM 1479 O O . VAL A 1 183 ? 41.688 4.583 -40.248 1.00 91.81 183 VAL A O 1
ATOM 1482 N N . GLN A 1 184 ? 43.506 5.678 -40.999 1.00 90.62 184 GLN A N 1
ATOM 1483 C CA . GLN A 1 184 ? 43.407 6.787 -40.054 1.00 90.62 184 GLN A CA 1
ATOM 1484 C C . GLN A 1 184 ? 42.115 7.586 -40.256 1.00 90.62 184 GLN A C 1
ATOM 1486 O O . GLN A 1 184 ? 41.426 7.889 -39.284 1.00 90.62 184 GLN A O 1
ATOM 1491 N N . GLU A 1 185 ? 41.742 7.882 -41.502 1.00 90.50 185 GLU A N 1
ATOM 1492 C CA . GLU A 1 185 ? 40.498 8.591 -41.820 1.00 90.50 185 GLU A CA 1
ATOM 1493 C C . GLU A 1 185 ? 39.256 7.810 -41.363 1.00 90.50 185 GLU A C 1
ATOM 1495 O O . GLU A 1 185 ? 38.349 8.389 -40.760 1.00 90.50 185 GLU A O 1
ATOM 1500 N N . ILE A 1 186 ? 39.234 6.485 -41.559 1.00 91.88 186 ILE A N 1
ATOM 1501 C CA . ILE A 1 186 ? 38.160 5.623 -41.036 1.00 91.88 186 ILE A CA 1
ATOM 1502 C C . ILE A 1 186 ? 38.139 5.660 -39.507 1.00 91.88 186 ILE A C 1
ATOM 1504 O O . ILE A 1 186 ? 37.079 5.838 -38.910 1.00 91.88 186 ILE A O 1
ATOM 1508 N N . THR A 1 187 ? 39.301 5.513 -38.872 1.00 90.44 187 THR A N 1
ATOM 1509 C CA . THR A 1 187 ? 39.429 5.487 -37.408 1.00 90.44 187 THR A CA 1
ATOM 1510 C C . THR A 1 187 ? 38.936 6.790 -36.779 1.00 90.44 187 THR A C 1
ATOM 1512 O O . THR A 1 187 ? 38.189 6.748 -35.803 1.00 90.44 187 THR A O 1
ATOM 1515 N N . ASN A 1 188 ? 39.262 7.935 -37.385 1.00 91.38 188 ASN A N 1
ATOM 1516 C CA . ASN A 1 188 ? 38.786 9.253 -36.960 1.00 91.38 188 ASN A CA 1
ATOM 1517 C C . ASN A 1 188 ? 37.264 9.408 -37.130 1.00 91.38 188 ASN A C 1
ATOM 1519 O O . ASN A 1 188 ? 36.618 10.083 -36.331 1.00 91.38 188 ASN A O 1
ATOM 1523 N N . PHE A 1 189 ? 36.676 8.782 -38.153 1.00 92.88 189 PHE A N 1
ATOM 1524 C CA . PHE A 1 189 ? 35.244 8.885 -38.431 1.00 92.88 189 PHE A CA 1
ATOM 1525 C C . PHE A 1 189 ? 34.372 7.996 -37.532 1.00 92.88 189 PHE A C 1
ATOM 1527 O O . PHE A 1 189 ? 33.258 8.381 -37.179 1.00 92.88 189 PHE A O 1
ATOM 1534 N N . VAL A 1 190 ? 34.843 6.802 -37.160 1.00 92.06 190 VAL A N 1
ATOM 1535 C CA . VAL A 1 190 ? 34.085 5.821 -36.357 1.00 92.06 190 VAL A CA 1
ATOM 1536 C C . VAL A 1 190 ? 33.358 6.425 -35.140 1.00 92.06 190 VAL A C 1
ATOM 1538 O O . VAL A 1 190 ? 32.165 6.138 -35.000 1.00 92.06 190 VAL A O 1
ATOM 1541 N N . PRO A 1 191 ? 33.983 7.251 -34.270 1.00 92.06 191 PRO A N 1
ATOM 1542 C CA . PRO A 1 191 ? 33.269 7.862 -33.146 1.00 92.06 191 PRO A CA 1
ATOM 1543 C C . PRO A 1 191 ? 32.124 8.780 -33.597 1.00 92.06 191 PRO A C 1
ATOM 1545 O O . PRO A 1 191 ? 31.036 8.703 -33.032 1.00 92.06 191 PRO A O 1
ATOM 1548 N N . VAL A 1 192 ? 32.326 9.573 -34.655 1.00 92.19 192 VAL A N 1
ATOM 1549 C CA . VAL A 1 192 ? 31.309 10.478 -35.220 1.00 92.19 192 VAL A CA 1
ATOM 1550 C C . VAL A 1 192 ? 30.119 9.689 -35.771 1.00 92.19 192 VAL A C 1
ATOM 1552 O O . VAL A 1 192 ? 28.968 9.988 -35.456 1.00 92.19 192 VAL A O 1
ATOM 1555 N N . GLY A 1 193 ? 30.382 8.638 -36.554 1.00 91.25 193 GLY A N 1
ATOM 1556 C CA . GLY A 1 193 ? 29.332 7.782 -37.111 1.00 91.25 193 GLY A CA 1
ATOM 1557 C C . GLY A 1 193 ? 28.526 7.047 -36.035 1.00 91.25 193 GLY A C 1
ATOM 1558 O O . GLY A 1 193 ? 27.300 6.944 -36.137 1.00 91.25 193 GLY A O 1
ATOM 1559 N N . ASN A 1 194 ? 29.198 6.565 -34.984 1.00 91.12 194 ASN A N 1
ATOM 1560 C CA . ASN A 1 194 ? 28.542 5.906 -33.854 1.00 91.12 194 ASN A CA 1
ATOM 1561 C C . ASN A 1 194 ? 27.664 6.877 -33.055 1.00 91.12 194 ASN A C 1
ATOM 1563 O O . ASN A 1 194 ? 26.529 6.523 -32.742 1.00 91.12 194 ASN A O 1
ATOM 1567 N N . ALA A 1 195 ? 28.154 8.089 -32.769 1.00 90.94 195 ALA A N 1
ATOM 1568 C CA . ALA A 1 195 ? 27.384 9.120 -32.073 1.00 90.94 195 ALA A CA 1
ATOM 1569 C C . ALA A 1 195 ? 26.105 9.482 -32.846 1.00 90.94 195 ALA A C 1
ATOM 1571 O O . ALA A 1 195 ? 25.016 9.480 -32.276 1.00 90.94 195 ALA A O 1
ATOM 1572 N N . TRP A 1 196 ? 26.210 9.667 -34.166 1.00 92.00 196 TRP A N 1
ATOM 1573 C CA . TRP A 1 196 ? 25.047 9.929 -35.018 1.00 92.00 196 TRP A CA 1
ATOM 1574 C C . TRP A 1 196 ? 24.021 8.780 -34.995 1.00 92.00 196 TRP A C 1
ATOM 1576 O O . TRP A 1 196 ? 22.814 9.016 -34.929 1.00 92.00 196 TRP A O 1
ATOM 1586 N N . CYS A 1 197 ? 24.474 7.518 -35.009 1.00 90.00 197 CYS A N 1
ATOM 1587 C CA . CYS A 1 197 ? 23.561 6.374 -34.895 1.00 90.00 197 CYS A CA 1
ATOM 1588 C C . CYS A 1 197 ? 22.837 6.342 -33.543 1.00 90.00 197 CYS A C 1
ATOM 1590 O O . CYS A 1 197 ? 21.638 6.072 -33.512 1.00 90.00 197 CYS A O 1
ATOM 1592 N N . GLN A 1 198 ? 23.544 6.634 -32.447 1.00 89.69 198 GLN A N 1
ATOM 1593 C CA . GLN A 1 198 ? 22.960 6.682 -31.103 1.00 89.69 198 GLN A CA 1
ATOM 1594 C C . GLN A 1 198 ? 21.903 7.783 -30.987 1.00 89.69 198 GLN A C 1
ATOM 1596 O O . GLN A 1 198 ? 20.822 7.543 -30.454 1.00 89.69 198 GLN A O 1
ATOM 1601 N N . GLU A 1 199 ? 22.173 8.969 -31.532 1.00 89.62 199 GLU A N 1
ATOM 1602 C CA . GLU A 1 199 ? 21.224 10.084 -31.522 1.00 89.62 199 GLU A CA 1
ATOM 1603 C C . GLU A 1 199 ? 19.939 9.756 -32.295 1.00 89.62 199 GLU A C 1
ATOM 1605 O O . GLU A 1 199 ? 18.835 9.993 -31.801 1.00 89.62 199 GLU A O 1
ATOM 1610 N N . ARG A 1 200 ? 20.066 9.122 -33.465 1.00 87.19 200 ARG A N 1
ATOM 1611 C CA . ARG A 1 200 ? 18.929 8.648 -34.271 1.00 87.19 200 ARG A CA 1
ATOM 1612 C C . ARG A 1 200 ? 18.117 7.560 -33.571 1.00 87.19 200 ARG A C 1
ATOM 1614 O O . ARG A 1 200 ? 16.889 7.534 -33.674 1.00 87.19 200 ARG A O 1
ATOM 1621 N N . GLU A 1 201 ? 18.783 6.638 -32.881 1.00 86.62 201 GLU A N 1
ATOM 1622 C CA . GLU A 1 201 ? 18.104 5.628 -32.066 1.00 86.62 201 GLU A CA 1
ATOM 1623 C C . GLU A 1 201 ? 17.340 6.284 -30.908 1.00 86.62 201 GLU A C 1
ATOM 1625 O O . GLU A 1 201 ? 16.162 5.976 -30.718 1.00 86.62 201 GLU A O 1
ATOM 1630 N N . ALA A 1 202 ? 17.949 7.255 -30.222 1.00 88.00 202 ALA A N 1
ATOM 1631 C CA . ALA A 1 202 ? 17.308 8.015 -29.153 1.00 88.00 202 ALA A CA 1
ATOM 1632 C C . ALA A 1 202 ? 16.108 8.844 -29.647 1.00 88.00 202 ALA A C 1
ATOM 1634 O O . ALA A 1 202 ? 15.066 8.872 -28.995 1.00 88.00 202 ALA A O 1
ATOM 1635 N N . GLU A 1 203 ? 16.209 9.492 -30.811 1.00 87.44 203 GLU A N 1
ATOM 1636 C CA . GLU A 1 203 ? 15.100 10.216 -31.447 1.00 87.44 203 GLU A CA 1
ATOM 1637 C C . GLU A 1 203 ? 13.911 9.290 -31.715 1.00 87.44 203 GLU A C 1
ATOM 1639 O O . GLU A 1 203 ? 12.791 9.560 -31.280 1.00 87.44 203 GLU A O 1
ATOM 1644 N N . ARG A 1 204 ? 14.166 8.132 -32.328 1.00 86.81 204 ARG A N 1
ATOM 1645 C CA . ARG A 1 204 ? 13.134 7.123 -32.571 1.00 86.81 204 ARG A CA 1
ATOM 1646 C C . ARG A 1 204 ? 12.507 6.610 -31.272 1.00 86.81 204 ARG A C 1
ATOM 1648 O O . ARG A 1 204 ? 11.305 6.344 -31.223 1.00 86.81 204 ARG A O 1
ATOM 1655 N N . GLU A 1 205 ? 13.301 6.416 -30.223 1.00 87.06 205 GLU A N 1
ATOM 1656 C CA . GLU A 1 205 ? 12.786 6.021 -28.910 1.00 87.06 205 GLU A CA 1
ATOM 1657 C C . GLU A 1 205 ? 11.882 7.098 -28.307 1.00 87.06 205 GLU A C 1
ATOM 1659 O O . GLU A 1 205 ? 10.813 6.761 -27.786 1.00 87.06 205 GLU A O 1
ATOM 1664 N N . ARG A 1 206 ? 12.252 8.379 -28.448 1.00 88.81 206 ARG A N 1
ATOM 1665 C CA . ARG A 1 206 ? 11.417 9.522 -28.054 1.00 88.81 206 ARG A CA 1
ATOM 1666 C C . ARG A 1 206 ? 10.102 9.555 -28.831 1.00 88.81 206 ARG A C 1
ATOM 1668 O O . ARG A 1 206 ? 9.053 9.662 -28.201 1.00 88.81 206 ARG A O 1
ATOM 1675 N N . GLU A 1 207 ? 10.122 9.379 -30.151 1.00 89.31 207 GLU A N 1
ATOM 1676 C CA . GLU A 1 207 ? 8.909 9.314 -30.984 1.00 89.31 207 GLU A CA 1
ATOM 1677 C C . GLU A 1 207 ? 7.985 8.160 -30.567 1.00 89.31 207 GLU A C 1
ATOM 1679 O O . GLU A 1 207 ? 6.781 8.334 -30.370 1.00 89.31 207 GLU A O 1
ATOM 1684 N N . ILE A 1 208 ? 8.545 6.963 -30.369 1.00 89.12 208 ILE A N 1
ATOM 1685 C CA . ILE A 1 208 ? 7.790 5.787 -29.919 1.00 89.12 208 ILE A CA 1
ATOM 1686 C C . ILE A 1 208 ? 7.193 6.020 -28.527 1.00 89.12 208 ILE A C 1
ATOM 1688 O O . ILE A 1 208 ? 6.071 5.580 -28.256 1.00 89.12 208 ILE A O 1
ATOM 1692 N N . ALA A 1 209 ? 7.938 6.663 -27.626 1.00 88.38 209 ALA A N 1
ATOM 1693 C CA . ALA A 1 209 ? 7.452 7.024 -26.303 1.00 88.38 209 ALA A CA 1
ATOM 1694 C C . ALA A 1 209 ? 6.328 8.064 -26.388 1.00 88.38 209 ALA A C 1
ATOM 1696 O O . ALA A 1 209 ? 5.321 7.909 -25.698 1.00 88.38 209 ALA A O 1
ATOM 1697 N N . GLN A 1 210 ? 6.453 9.058 -27.271 1.00 89.69 210 GLN A N 1
ATOM 1698 C CA . GLN A 1 210 ? 5.422 10.062 -27.510 1.00 89.69 210 GLN A CA 1
ATOM 1699 C C . GLN A 1 210 ? 4.126 9.422 -28.008 1.00 89.69 210 GLN A C 1
ATOM 1701 O O . GLN A 1 210 ? 3.096 9.580 -27.363 1.00 89.69 210 GLN A O 1
ATOM 1706 N N . LEU A 1 211 ? 4.190 8.570 -29.035 1.00 90.75 211 LEU A N 1
ATOM 1707 C CA . LEU A 1 211 ? 3.016 7.852 -29.548 1.00 90.75 211 LEU A CA 1
ATOM 1708 C C . LEU A 1 211 ? 2.314 7.007 -28.473 1.00 90.75 211 LEU A C 1
ATOM 1710 O O . LEU A 1 211 ? 1.088 6.895 -28.467 1.00 90.75 211 LEU A O 1
ATOM 1714 N N . LYS A 1 212 ? 3.076 6.401 -27.552 1.00 91.06 212 LYS A N 1
ATOM 1715 C CA . LYS A 1 212 ? 2.511 5.660 -26.410 1.00 91.06 212 LYS A CA 1
ATOM 1716 C C . LYS A 1 212 ? 1.835 6.592 -25.403 1.00 91.06 212 LYS A C 1
ATOM 1718 O O . LYS A 1 212 ? 0.788 6.226 -24.872 1.00 91.06 212 LYS A O 1
ATOM 1723 N N . ARG A 1 213 ? 2.416 7.768 -25.133 1.00 88.69 213 ARG A N 1
ATOM 1724 C CA . ARG A 1 213 ? 1.822 8.794 -24.260 1.00 88.69 213 ARG A CA 1
ATOM 1725 C C . ARG A 1 213 ? 0.525 9.335 -24.853 1.00 88.69 213 ARG A C 1
ATOM 1727 O O . ARG A 1 213 ? -0.488 9.307 -24.163 1.00 88.69 213 ARG A O 1
ATOM 1734 N N . ASP A 1 214 ? 0.533 9.709 -26.129 1.00 91.25 214 ASP A N 1
ATOM 1735 C CA . ASP A 1 214 ? -0.640 10.241 -26.833 1.00 91.25 214 ASP A CA 1
ATOM 1736 C C . ASP A 1 214 ? -1.776 9.218 -26.865 1.00 91.25 214 ASP A C 1
ATOM 1738 O O . ASP A 1 214 ? -2.933 9.534 -26.584 1.00 91.25 214 ASP A O 1
ATOM 1742 N N . ARG A 1 215 ? -1.445 7.947 -27.134 1.00 93.00 215 ARG A N 1
ATOM 1743 C CA . ARG A 1 215 ? -2.415 6.853 -27.065 1.00 93.00 215 ARG A CA 1
ATOM 1744 C C . ARG A 1 215 ? -3.015 6.717 -25.666 1.00 93.00 215 ARG A C 1
ATOM 1746 O O . ARG A 1 215 ? -4.229 6.575 -25.553 1.00 93.00 215 ARG A O 1
ATOM 1753 N N . ALA A 1 216 ? -2.186 6.716 -24.622 1.00 92.12 216 ALA A N 1
ATOM 1754 C CA . ALA A 1 216 ? -2.659 6.595 -23.247 1.00 92.12 216 ALA A CA 1
ATOM 1755 C C . ALA A 1 216 ? -3.571 7.768 -22.866 1.00 92.12 216 ALA A C 1
ATOM 1757 O O . ALA A 1 216 ? -4.648 7.529 -22.333 1.00 92.12 216 ALA A O 1
ATOM 1758 N N . ALA A 1 217 ? -3.192 8.999 -23.221 1.00 91.62 217 ALA A N 1
ATOM 1759 C CA . ALA A 1 217 ? -3.999 10.194 -22.991 1.00 91.62 217 ALA A CA 1
ATOM 1760 C C . ALA A 1 217 ? -5.364 10.114 -23.696 1.00 91.62 217 ALA A C 1
ATOM 1762 O O . ALA A 1 217 ? -6.394 10.347 -23.067 1.00 91.62 217 ALA A O 1
ATOM 1763 N N . ALA A 1 218 ? -5.393 9.691 -24.965 1.00 92.88 218 ALA A N 1
ATOM 1764 C CA . ALA A 1 218 ? -6.639 9.504 -25.707 1.00 92.88 218 ALA A CA 1
ATOM 1765 C C . ALA A 1 218 ? -7.545 8.427 -25.080 1.00 92.88 218 ALA A C 1
ATOM 1767 O O . ALA A 1 218 ? -8.762 8.588 -25.038 1.00 92.88 218 ALA A O 1
ATOM 1768 N N . ILE A 1 219 ? -6.970 7.331 -24.572 1.00 94.38 219 ILE A N 1
ATOM 1769 C CA . ILE A 1 219 ? -7.720 6.295 -23.842 1.00 94.38 219 ILE A CA 1
ATOM 1770 C C . ILE A 1 219 ? -8.261 6.853 -22.519 1.00 94.38 219 ILE A C 1
ATOM 1772 O O . ILE A 1 219 ? -9.426 6.625 -22.202 1.00 94.38 219 ILE A O 1
ATOM 1776 N N . THR A 1 220 ? -7.448 7.592 -21.759 1.00 93.81 220 THR A N 1
ATOM 1777 C CA . THR A 1 220 ? -7.870 8.231 -20.505 1.00 93.81 220 THR A CA 1
ATOM 1778 C C . THR A 1 220 ? -9.042 9.174 -20.735 1.00 93.81 220 THR A C 1
ATOM 1780 O O . THR A 1 220 ? -10.039 9.077 -20.028 1.00 93.81 220 THR A O 1
ATOM 1783 N N . GLN A 1 221 ? -8.976 10.017 -21.768 1.00 93.12 221 GLN A N 1
ATOM 1784 C CA . GLN A 1 221 ? -10.077 10.905 -22.130 1.00 93.12 221 GLN A CA 1
ATOM 1785 C C . GLN A 1 221 ? -11.376 10.126 -22.387 1.00 93.12 221 GLN A C 1
ATOM 1787 O O . GLN A 1 221 ? -12.415 10.472 -21.835 1.00 93.12 221 GLN A O 1
ATOM 1792 N N . ARG A 1 222 ? -11.317 9.031 -23.157 1.00 92.88 222 ARG A N 1
ATOM 1793 C CA . ARG A 1 222 ? -12.491 8.188 -23.443 1.00 92.88 222 ARG A CA 1
ATOM 1794 C C . ARG A 1 222 ? -13.078 7.526 -22.197 1.00 92.88 222 ARG A C 1
ATOM 1796 O O . ARG A 1 222 ? -14.293 7.414 -22.092 1.00 92.88 222 ARG A O 1
ATOM 1803 N N . LEU A 1 223 ? -12.234 7.073 -21.272 1.00 92.62 223 LEU A N 1
ATOM 1804 C CA . LEU A 1 223 ? -12.687 6.487 -20.007 1.00 92.62 223 LEU A CA 1
ATOM 1805 C C . LEU A 1 223 ? -13.320 7.544 -19.093 1.00 92.62 223 LEU A C 1
ATOM 1807 O O . LEU A 1 223 ? -14.333 7.267 -18.454 1.00 92.62 223 LEU A O 1
ATOM 1811 N N . ASN A 1 224 ? -12.778 8.763 -19.082 1.00 90.25 224 ASN A N 1
ATOM 1812 C CA . ASN A 1 224 ? -13.357 9.886 -18.348 1.00 90.25 224 ASN A CA 1
ATOM 1813 C C . ASN A 1 224 ? -14.732 10.279 -18.911 1.00 90.25 224 ASN A C 1
ATOM 1815 O O . ASN A 1 224 ? -15.669 10.443 -18.135 1.00 90.25 224 ASN A O 1
ATOM 1819 N N . GLU A 1 225 ? -14.875 10.357 -20.241 1.00 90.88 225 GLU A N 1
ATOM 1820 C CA . GLU A 1 225 ? -16.154 10.614 -20.934 1.00 90.88 225 GLU A CA 1
ATOM 1821 C C . GLU A 1 225 ? -17.236 9.572 -20.590 1.00 90.88 225 GLU A C 1
ATOM 1823 O O . GLU A 1 225 ? -18.423 9.876 -20.638 1.00 90.88 225 GLU A O 1
ATOM 1828 N N . GLN A 1 226 ? -16.838 8.351 -20.221 1.00 88.56 226 GLN A N 1
ATOM 1829 C CA . GLN A 1 226 ? -17.744 7.273 -19.810 1.00 88.56 226 GLN A CA 1
ATOM 1830 C C . GLN A 1 226 ? -17.991 7.212 -18.292 1.00 88.56 226 GLN A C 1
ATOM 1832 O O . GLN A 1 226 ? -18.617 6.272 -17.814 1.00 88.56 226 GLN A O 1
ATOM 1837 N N . GLY A 1 227 ? -17.513 8.200 -17.528 1.00 88.06 227 GLY A N 1
ATOM 1838 C CA . GLY A 1 227 ? -17.755 8.307 -16.085 1.00 88.06 227 GLY A CA 1
ATOM 1839 C C . GLY A 1 227 ? -16.720 7.610 -15.197 1.00 88.06 227 GLY A C 1
ATOM 1840 O O . GLY A 1 227 ? -16.827 7.672 -13.975 1.00 88.06 227 GLY A O 1
ATOM 1841 N N . PHE A 1 228 ? -15.668 7.013 -15.765 1.00 89.69 228 PHE A N 1
ATOM 1842 C CA . PHE A 1 228 ? -14.630 6.303 -15.002 1.00 89.69 228 PHE A CA 1
ATOM 1843 C C . PHE A 1 228 ? -13.447 7.190 -14.586 1.00 89.69 228 PHE A C 1
ATOM 1845 O O . PHE A 1 228 ? -12.355 6.695 -14.302 1.00 89.69 228 PHE A O 1
ATOM 1852 N N . GLY A 1 229 ? -13.641 8.511 -14.531 1.00 85.38 229 GLY A N 1
ATOM 1853 C CA . GLY A 1 229 ? -12.581 9.457 -14.165 1.00 85.38 229 GLY A CA 1
ATOM 1854 C C . GLY A 1 229 ? -12.006 9.221 -12.767 1.00 85.38 229 GLY A C 1
ATOM 1855 O O . GLY A 1 229 ? -10.803 9.374 -12.558 1.00 85.38 229 GLY A O 1
ATOM 1856 N N . LYS A 1 230 ? -12.835 8.744 -11.830 1.00 85.25 230 LYS A N 1
ATOM 1857 C CA . LYS A 1 230 ? -12.417 8.435 -10.455 1.00 85.25 230 LYS A CA 1
ATOM 1858 C C . LYS A 1 230 ? -11.375 7.317 -10.365 1.00 85.25 230 LYS A C 1
ATOM 1860 O O . LYS A 1 230 ? -10.586 7.314 -9.423 1.00 85.25 230 LYS A O 1
ATOM 1865 N N . ALA A 1 231 ? -11.294 6.413 -11.347 1.00 84.62 231 ALA A N 1
ATOM 1866 C CA . ALA A 1 231 ? -10.240 5.397 -11.387 1.00 84.62 231 ALA A CA 1
ATOM 1867 C C . ALA A 1 231 ? -8.838 6.026 -11.350 1.00 84.62 231 ALA A C 1
ATOM 1869 O O . ALA A 1 231 ? -7.931 5.506 -10.697 1.00 84.62 231 ALA A O 1
ATOM 1870 N N . PHE A 1 232 ? -8.665 7.173 -12.015 1.00 87.00 232 PHE A N 1
ATOM 1871 C CA . PHE A 1 232 ? -7.387 7.873 -12.110 1.00 87.00 232 PHE A CA 1
ATOM 1872 C C . PHE A 1 232 ? -7.003 8.635 -10.830 1.00 87.00 232 PHE A C 1
ATOM 1874 O O . PHE A 1 232 ? -5.882 9.124 -10.748 1.00 87.00 232 PHE A O 1
ATOM 1881 N N . SER A 1 233 ? -7.849 8.672 -9.795 1.00 82.75 233 SER A N 1
ATOM 1882 C CA . SER A 1 233 ? -7.457 9.156 -8.460 1.00 82.75 233 SER A CA 1
ATOM 1883 C C . SER A 1 233 ? -6.568 8.151 -7.710 1.00 82.75 233 SER A C 1
ATOM 1885 O O . SER A 1 233 ? -5.862 8.510 -6.766 1.00 82.75 233 SER A O 1
ATOM 1887 N N . SER A 1 234 ? -6.565 6.882 -8.134 1.00 81.88 234 SER A N 1
ATOM 1888 C CA . SER A 1 234 ? -5.746 5.825 -7.543 1.00 81.88 234 SER A CA 1
ATOM 1889 C C . SER A 1 234 ? -4.382 5.715 -8.226 1.00 81.88 234 SER A C 1
ATOM 1891 O O . SER A 1 234 ? -4.266 5.344 -9.398 1.00 81.88 234 SER A O 1
ATOM 1893 N N . SER A 1 235 ? -3.312 5.939 -7.459 1.00 77.62 235 SER A N 1
ATOM 1894 C CA . SER A 1 235 ? -1.930 5.760 -7.930 1.00 77.62 235 SER A CA 1
ATOM 1895 C C . SER A 1 235 ? -1.623 4.316 -8.357 1.00 77.62 235 SER A C 1
ATOM 1897 O O . SER A 1 235 ? -0.827 4.093 -9.273 1.00 77.62 235 SER A O 1
ATOM 1899 N N . GLU A 1 236 ? -2.292 3.329 -7.751 1.00 79.31 236 GLU A N 1
ATOM 1900 C CA . GLU A 1 236 ? -2.179 1.917 -8.129 1.00 79.31 236 GLU A CA 1
ATOM 1901 C C . GLU A 1 236 ? -2.780 1.661 -9.520 1.00 79.31 236 GLU A C 1
ATOM 1903 O O . GLU A 1 236 ? -2.181 0.956 -10.339 1.00 79.31 236 GLU A O 1
ATOM 1908 N N . PHE A 1 237 ? -3.944 2.255 -9.803 1.00 87.44 237 PHE A N 1
ATOM 1909 C CA . PHE A 1 237 ? -4.607 2.123 -11.097 1.00 87.44 237 PHE A CA 1
ATOM 1910 C C . PHE A 1 237 ? -3.805 2.802 -12.206 1.00 87.44 237 PHE A C 1
ATOM 1912 O O . PHE A 1 237 ? -3.530 2.153 -13.213 1.00 87.44 237 PHE A O 1
ATOM 1919 N N . ILE A 1 238 ? -3.341 4.044 -12.002 1.00 85.25 238 ILE A N 1
ATOM 1920 C CA . ILE A 1 238 ? -2.496 4.764 -12.974 1.00 85.25 238 ILE A CA 1
ATOM 1921 C C . ILE A 1 238 ? -1.296 3.899 -13.390 1.00 85.25 238 ILE A C 1
ATOM 1923 O O . ILE A 1 238 ? -0.999 3.744 -14.579 1.00 85.25 238 ILE A O 1
ATOM 1927 N N . PHE A 1 239 ? -0.623 3.275 -12.418 1.00 84.94 239 PHE A N 1
ATOM 1928 C CA . PHE A 1 239 ? 0.526 2.417 -12.690 1.00 84.94 239 PHE A CA 1
ATOM 1929 C C . PHE A 1 239 ? 0.162 1.175 -13.520 1.00 84.94 239 PHE A C 1
ATOM 1931 O O . PHE A 1 239 ? 0.878 0.840 -14.471 1.00 84.94 239 PHE A O 1
ATOM 1938 N N . LYS A 1 240 ? -0.942 0.489 -13.195 1.00 86.81 240 LYS A N 1
ATOM 1939 C CA . LYS A 1 240 ? -1.421 -0.674 -13.967 1.00 86.81 240 LYS A CA 1
ATOM 1940 C C . LYS A 1 240 ? -1.867 -0.267 -15.373 1.00 86.81 240 LYS A C 1
ATOM 1942 O O . LYS A 1 240 ? -1.497 -0.930 -16.341 1.00 86.81 240 LYS A O 1
ATOM 1947 N N . PHE A 1 241 ? -2.575 0.852 -15.490 1.00 91.81 241 PHE A N 1
ATOM 1948 C CA . PHE A 1 241 ? -3.083 1.407 -16.740 1.00 91.81 241 PHE A CA 1
ATOM 1949 C C . PHE A 1 241 ? -1.959 1.682 -17.749 1.00 91.81 241 PHE A C 1
ATOM 1951 O O . PHE A 1 241 ? -1.977 1.139 -18.854 1.00 91.81 241 PHE A O 1
ATOM 1958 N N . HIS A 1 242 ? -0.913 2.422 -17.362 1.00 87.31 242 HIS A N 1
ATOM 1959 C CA . HIS A 1 242 ? 0.203 2.732 -18.270 1.00 87.31 242 HIS A CA 1
ATOM 1960 C C . HIS A 1 242 ? 1.032 1.505 -18.681 1.00 87.31 242 HIS A C 1
ATOM 1962 O O . HIS A 1 242 ? 1.715 1.524 -19.710 1.00 87.31 242 HIS A O 1
ATOM 1968 N N . ARG A 1 243 ? 0.989 0.423 -17.896 1.00 88.31 243 ARG A N 1
ATOM 1969 C CA . ARG A 1 243 ? 1.681 -0.838 -18.207 1.00 88.31 243 ARG A CA 1
ATOM 1970 C C . ARG A 1 243 ? 0.812 -1.819 -18.991 1.00 88.31 243 ARG A C 1
ATOM 1972 O O . ARG A 1 243 ? 1.349 -2.817 -19.471 1.00 88.31 243 ARG A O 1
ATOM 1979 N N . HIS A 1 244 ? -0.480 -1.540 -19.151 1.00 90.50 244 HIS A N 1
ATOM 1980 C CA . HIS A 1 244 ? -1.412 -2.448 -19.800 1.00 90.50 244 HIS A CA 1
ATOM 1981 C C . HIS A 1 244 ? -1.047 -2.663 -21.287 1.00 90.50 244 HIS A C 1
ATOM 1983 O O . HIS A 1 244 ? -0.811 -1.683 -22.005 1.00 90.50 244 HIS A O 1
ATOM 1989 N N . PRO A 1 245 ? -1.026 -3.911 -21.805 1.00 91.81 245 PRO A N 1
ATOM 1990 C CA . PRO A 1 245 ? -0.601 -4.202 -23.181 1.00 91.81 245 PRO A CA 1
ATOM 1991 C C . PRO A 1 245 ? -1.402 -3.478 -24.273 1.00 91.81 245 PRO A C 1
ATOM 1993 O O . PRO A 1 245 ? -0.851 -3.151 -25.324 1.00 91.81 245 PRO A O 1
ATOM 1996 N N . LEU A 1 246 ? -2.690 -3.202 -24.034 1.00 90.81 246 LEU A N 1
ATOM 1997 C CA . LEU A 1 246 ? -3.553 -2.464 -24.975 1.00 90.81 246 LEU A CA 1
ATOM 1998 C C . LEU A 1 246 ? -3.269 -0.950 -24.995 1.00 90.81 246 LEU A C 1
ATOM 2000 O O . LEU A 1 246 ? -3.536 -0.278 -25.998 1.00 90.81 246 LEU A O 1
ATOM 2004 N N . VAL A 1 247 ? -2.692 -0.431 -23.907 1.00 90.62 247 VAL A N 1
ATOM 2005 C CA . VAL A 1 247 ? -2.347 0.986 -23.718 1.00 90.62 247 VAL A CA 1
ATOM 2006 C C . VAL A 1 247 ? -0.915 1.258 -24.184 1.00 90.62 247 VAL A C 1
ATOM 2008 O O . VAL A 1 247 ? -0.676 2.221 -24.902 1.00 90.62 247 VAL A O 1
ATOM 2011 N N . LYS A 1 248 ? 0.042 0.368 -23.887 1.00 90.19 248 LYS A N 1
ATOM 2012 C CA . LYS A 1 248 ? 1.481 0.520 -24.198 1.00 90.19 248 LYS A CA 1
ATOM 2013 C C . LYS A 1 248 ? 1.846 0.291 -25.682 1.00 90.19 248 LYS A C 1
ATOM 2015 O O . LYS A 1 248 ? 2.969 -0.105 -26.006 1.00 90.19 248 LYS A O 1
ATOM 2020 N N . GLN A 1 249 ? 0.915 0.516 -26.604 1.00 88.94 249 GLN A N 1
ATOM 2021 C CA . GLN A 1 249 ? 1.123 0.304 -28.039 1.00 88.94 249 GLN A CA 1
ATOM 2022 C C . GLN A 1 249 ? 1.618 1.588 -28.708 1.00 88.94 249 GLN A C 1
ATOM 2024 O O . GLN A 1 249 ? 1.071 2.661 -28.483 1.00 88.94 249 GLN A O 1
ATOM 2029 N N . SER A 1 250 ? 2.628 1.482 -29.572 1.00 88.38 250 SER A N 1
ATOM 2030 C CA . SER A 1 250 ? 3.181 2.607 -30.339 1.00 88.38 250 SER A CA 1
ATOM 2031 C C . SER A 1 250 ? 2.360 2.888 -31.603 1.00 88.38 250 SER A C 1
ATOM 2033 O O . SER A 1 250 ? 2.871 2.776 -32.717 1.00 88.38 250 SER A O 1
ATOM 2035 N N . ARG A 1 251 ? 1.060 3.154 -31.435 1.00 88.12 251 ARG A N 1
ATOM 2036 C CA . ARG A 1 251 ? 0.133 3.504 -32.521 1.00 88.12 251 ARG A CA 1
ATOM 2037 C C . ARG A 1 251 ? -0.993 4.396 -32.010 1.00 88.12 251 ARG A C 1
ATOM 2039 O O . ARG A 1 251 ? -1.497 4.185 -30.906 1.00 88.12 251 ARG A O 1
ATOM 2046 N N . LEU A 1 252 ? -1.440 5.325 -32.846 1.00 86.12 252 LEU A N 1
ATOM 2047 C CA . LEU A 1 252 ? -2.558 6.208 -32.525 1.00 86.12 252 LEU A CA 1
ATOM 2048 C C . LEU A 1 252 ? -3.854 5.420 -32.266 1.00 86.12 252 LEU A C 1
ATOM 2050 O O . LEU A 1 252 ? -4.053 4.306 -32.767 1.00 86.12 252 LEU A O 1
ATOM 2054 N N . LEU A 1 253 ? -4.731 5.982 -31.435 1.00 90.88 253 LEU A N 1
ATOM 2055 C CA . LEU A 1 253 ? -6.037 5.400 -31.144 1.00 90.88 253 LEU A CA 1
ATOM 2056 C C . LEU A 1 253 ? -7.042 5.808 -32.229 1.00 90.88 253 LEU A C 1
ATOM 2058 O O . LEU A 1 253 ? -7.455 6.960 -32.301 1.00 90.88 253 LEU A O 1
ATOM 2062 N N . THR A 1 254 ? -7.450 4.858 -33.069 1.00 91.56 254 THR A N 1
ATOM 2063 C CA . THR A 1 254 ? -8.522 5.063 -34.056 1.00 91.56 254 THR A CA 1
ATOM 2064 C C . THR A 1 254 ? -9.888 4.719 -33.458 1.00 91.56 254 THR A C 1
ATOM 2066 O O . THR A 1 254 ? -9.967 3.988 -32.470 1.00 91.56 254 THR A O 1
ATOM 2069 N N . ARG A 1 255 ? -10.985 5.185 -34.075 1.00 85.81 255 ARG A N 1
ATOM 2070 C CA . ARG A 1 255 ? -12.355 4.851 -33.630 1.00 85.81 255 ARG A CA 1
ATOM 2071 C C . ARG A 1 255 ? -12.617 3.338 -33.620 1.00 85.81 255 ARG A C 1
ATOM 2073 O O . ARG A 1 255 ? -13.068 2.808 -32.613 1.00 85.81 255 ARG A O 1
ATOM 2080 N N . GLN A 1 256 ? -12.266 2.635 -34.699 1.00 85.50 256 GLN A N 1
ATOM 2081 C CA . GLN A 1 256 ? -12.347 1.166 -34.753 1.00 85.50 256 GLN A CA 1
ATOM 2082 C C . GLN A 1 256 ? -11.402 0.504 -33.739 1.00 85.50 256 GLN A C 1
ATOM 2084 O O . GLN A 1 256 ? -11.753 -0.488 -33.108 1.00 85.50 256 GLN A O 1
ATOM 2089 N N . GLY A 1 257 ? -10.211 1.076 -33.535 1.00 87.31 257 GLY A N 1
ATOM 2090 C CA . GLY A 1 257 ? -9.259 0.593 -32.540 1.00 87.31 257 GLY A CA 1
ATOM 2091 C C . GLY A 1 257 ? -9.776 0.704 -31.106 1.00 87.31 257 GLY A C 1
ATOM 2092 O O . GLY A 1 257 ? -9.459 -0.165 -30.303 1.00 87.31 257 GLY A O 1
ATOM 2093 N N . TRP A 1 258 ? -10.572 1.733 -30.797 1.00 92.06 258 TRP A N 1
ATOM 2094 C CA . TRP A 1 258 ? -11.245 1.892 -29.507 1.00 92.06 258 TRP A CA 1
ATOM 2095 C C . TRP A 1 258 ? -12.302 0.809 -29.279 1.00 92.06 258 TRP A C 1
ATOM 2097 O O . TRP A 1 258 ? -12.283 0.176 -28.231 1.00 92.06 258 TRP A O 1
ATOM 2107 N N . ALA A 1 259 ? -13.152 0.529 -30.273 1.00 89.12 259 ALA A N 1
ATOM 2108 C CA . ALA A 1 259 ? -14.203 -0.489 -30.163 1.00 89.12 259 ALA A CA 1
ATOM 2109 C C . ALA A 1 259 ? -13.661 -1.884 -29.793 1.00 89.12 259 ALA A C 1
ATOM 2111 O O . ALA A 1 259 ? -14.292 -2.616 -29.041 1.00 89.12 259 ALA A O 1
ATOM 2112 N N . ASN A 1 260 ? -12.456 -2.224 -30.261 1.00 88.56 260 ASN A N 1
ATOM 2113 C CA . ASN A 1 260 ? -11.828 -3.521 -29.991 1.00 88.56 260 ASN A CA 1
ATOM 2114 C C . ASN A 1 260 ? -11.145 -3.620 -28.617 1.00 88.56 260 ASN A C 1
ATOM 2116 O O . ASN A 1 260 ? -10.784 -4.716 -28.196 1.00 88.56 260 ASN A O 1
ATOM 2120 N N . ILE A 1 261 ? -10.887 -2.493 -27.947 1.00 91.00 261 ILE A N 1
ATOM 2121 C CA . ILE A 1 261 ? -10.142 -2.459 -26.676 1.00 91.00 261 ILE A CA 1
ATOM 2122 C C . ILE A 1 261 ? -10.957 -1.888 -25.517 1.00 91.00 261 ILE A C 1
ATOM 2124 O O . ILE A 1 261 ? -10.490 -1.945 -24.383 1.00 91.00 261 ILE A O 1
ATOM 2128 N N . SER A 1 262 ? -12.124 -1.303 -25.789 1.00 89.75 262 SER A N 1
ATOM 2129 C CA . SER A 1 262 ? -12.916 -0.567 -24.806 1.00 89.75 262 SER A CA 1
ATOM 2130 C C . SER A 1 262 ? -13.411 -1.480 -23.690 1.00 89.75 262 SER A C 1
ATOM 2132 O O . SER A 1 262 ? -13.140 -1.186 -22.535 1.00 89.75 262 SER A O 1
ATOM 2134 N N . ALA A 1 263 ? -14.039 -2.614 -24.014 1.00 90.06 263 ALA A N 1
ATOM 2135 C CA . ALA A 1 263 ? -14.606 -3.540 -23.027 1.00 90.06 263 ALA A CA 1
ATOM 2136 C C . ALA A 1 263 ? -13.626 -3.935 -21.896 1.00 90.06 263 ALA A C 1
ATOM 2138 O O . ALA A 1 263 ? -13.931 -3.657 -20.739 1.00 90.06 263 ALA A O 1
ATOM 2139 N N . PRO A 1 264 ? -12.421 -4.481 -22.170 1.00 90.50 264 PRO A N 1
ATOM 2140 C CA . PRO A 1 264 ? -11.493 -4.855 -21.098 1.00 90.50 264 PRO A CA 1
ATOM 2141 C C . PRO A 1 264 ? -10.931 -3.654 -20.322 1.00 90.50 264 PRO A C 1
ATOM 2143 O O . PRO A 1 264 ? -10.561 -3.792 -19.159 1.00 90.50 264 PRO A O 1
ATOM 2146 N N . LEU A 1 265 ? -10.835 -2.474 -20.944 1.00 91.88 265 LEU A N 1
ATOM 2147 C CA . LEU A 1 265 ? -10.338 -1.268 -20.272 1.00 91.88 265 LEU A CA 1
ATOM 2148 C C . LEU A 1 265 ? -11.407 -0.605 -19.397 1.00 91.88 265 LEU A C 1
ATOM 2150 O O . LEU A 1 265 ? -11.068 -0.060 -18.351 1.00 91.88 265 LEU A O 1
ATOM 2154 N N . ILE A 1 266 ? -12.672 -0.672 -19.814 1.00 91.94 266 ILE A N 1
ATOM 2155 C CA . ILE A 1 266 ? -13.832 -0.215 -19.046 1.00 91.94 266 ILE A CA 1
ATOM 2156 C C . ILE A 1 266 ? -13.977 -1.056 -17.785 1.00 91.94 266 ILE A C 1
ATOM 2158 O O . ILE A 1 266 ? -14.079 -0.498 -16.702 1.00 91.94 266 ILE A O 1
ATOM 2162 N N . GLU A 1 267 ? -13.900 -2.379 -17.913 1.00 88.88 267 GLU A N 1
ATOM 2163 C CA . GLU A 1 267 ? -13.935 -3.307 -16.780 1.00 88.88 267 GLU A CA 1
ATOM 2164 C C . GLU A 1 267 ? -12.867 -2.979 -15.732 1.00 88.88 267 GLU A C 1
ATOM 2166 O O . GLU A 1 267 ? -13.168 -2.762 -14.558 1.00 88.88 267 GLU A O 1
ATOM 2171 N N . LEU A 1 268 ? -11.621 -2.810 -16.183 1.00 87.69 268 LEU A N 1
ATOM 2172 C CA . LEU A 1 268 ? -10.506 -2.436 -15.316 1.00 87.69 268 LEU A CA 1
ATOM 2173 C C . LEU A 1 268 ? -10.717 -1.070 -14.634 1.00 87.69 268 LEU A C 1
ATOM 2175 O O . LEU A 1 268 ? -10.327 -0.881 -13.480 1.00 87.69 268 LEU A O 1
ATOM 2179 N N . ALA A 1 269 ? -11.290 -0.097 -15.349 1.00 90.06 269 ALA A N 1
ATOM 2180 C CA . ALA A 1 269 ? -11.549 1.242 -14.825 1.00 90.06 269 ALA A CA 1
ATOM 2181 C C . ALA A 1 269 ? -12.761 1.282 -13.880 1.00 90.06 269 ALA A C 1
ATOM 2183 O O . ALA A 1 269 ? -12.768 2.065 -12.928 1.00 90.06 269 ALA A O 1
ATOM 2184 N N . ARG A 1 270 ? -13.760 0.425 -14.100 1.00 89.19 270 ARG A N 1
ATOM 2185 C CA . ARG A 1 270 ? -14.946 0.282 -13.254 1.00 89.19 270 ARG A CA 1
ATOM 2186 C C . ARG A 1 270 ? -14.572 -0.188 -11.855 1.00 89.19 270 ARG A C 1
ATOM 2188 O O . ARG A 1 270 ? -14.840 0.534 -10.901 1.00 89.19 270 ARG A O 1
ATOM 2195 N N . GLU A 1 271 ? -13.859 -1.309 -11.742 1.00 83.88 271 GLU A N 1
ATOM 2196 C CA . GLU A 1 271 ? -13.421 -1.851 -10.444 1.00 83.88 271 GLU A CA 1
ATOM 2197 C C . GLU A 1 271 ? -12.618 -0.819 -9.634 1.00 83.88 271 GLU A C 1
ATOM 2199 O O . GLU A 1 271 ? -12.792 -0.657 -8.423 1.00 83.88 271 GLU A O 1
ATOM 2204 N N . ALA A 1 272 ? -11.729 -0.085 -10.310 1.00 85.31 272 ALA A N 1
ATOM 2205 C CA . ALA A 1 272 ? -10.922 0.953 -9.682 1.00 85.31 272 ALA A CA 1
ATOM 2206 C C . ALA A 1 272 ? -11.751 2.179 -9.263 1.00 85.31 272 ALA A C 1
ATOM 2208 O O . ALA A 1 272 ? -11.497 2.739 -8.195 1.00 85.31 272 ALA A O 1
ATOM 2209 N N . SER A 1 273 ? -12.733 2.584 -10.075 1.00 84.06 273 SER A N 1
ATOM 2210 C CA . SER A 1 273 ? -13.630 3.706 -9.767 1.00 84.06 273 SER A CA 1
ATOM 2211 C C . SER A 1 273 ? -14.542 3.379 -8.587 1.00 84.06 273 SER A C 1
ATOM 2213 O O . SER A 1 273 ? -14.641 4.185 -7.668 1.00 84.06 273 SER A O 1
ATOM 2215 N N . GLU A 1 274 ? -15.148 2.191 -8.562 1.00 84.75 274 GLU A N 1
ATOM 2216 C CA . GLU A 1 274 ? -16.007 1.723 -7.465 1.00 84.75 274 GLU A CA 1
ATOM 2217 C C . GLU A 1 274 ? -15.234 1.654 -6.147 1.00 84.75 274 GLU A C 1
ATOM 2219 O O . GLU A 1 274 ? -15.672 2.189 -5.129 1.00 84.75 274 GLU A O 1
ATOM 2224 N N . LYS A 1 275 ? -14.023 1.085 -6.173 1.00 81.94 275 LYS A N 1
ATOM 2225 C CA . LYS A 1 275 ? -13.140 1.055 -5.003 1.00 81.94 275 LYS A CA 1
ATOM 2226 C C . LYS A 1 275 ? -12.798 2.462 -4.506 1.00 81.94 275 LYS A C 1
ATOM 2228 O O . LYS A 1 275 ? -12.735 2.676 -3.297 1.00 81.94 275 LYS A O 1
ATOM 2233 N N . GLN A 1 276 ? -12.556 3.411 -5.410 1.00 81.56 276 GLN A N 1
ATOM 2234 C CA . GLN A 1 276 ? -12.256 4.794 -5.043 1.00 81.56 276 GLN A CA 1
ATOM 2235 C C . GLN A 1 276 ? -13.475 5.499 -4.431 1.00 81.56 276 GLN A C 1
ATOM 2237 O O . GLN A 1 276 ? -13.328 6.162 -3.407 1.00 81.56 276 GLN A O 1
ATOM 2242 N N . VAL A 1 277 ? -14.670 5.306 -4.998 1.00 75.94 277 VAL A N 1
ATOM 2243 C CA . VAL A 1 277 ? -15.932 5.823 -4.438 1.00 75.94 277 VAL A CA 1
ATOM 2244 C C . VAL A 1 277 ? -16.147 5.291 -3.021 1.00 75.94 277 VAL A C 1
ATOM 2246 O O . VAL A 1 277 ? -16.353 6.079 -2.105 1.00 75.94 277 VAL A O 1
ATOM 2249 N N . GLN A 1 278 ? -15.978 3.985 -2.805 1.00 75.06 278 GLN A N 1
ATOM 2250 C CA . GLN A 1 278 ? -16.108 3.377 -1.476 1.00 75.06 278 GLN A CA 1
ATOM 2251 C C . GLN A 1 278 ? -15.090 3.932 -0.466 1.00 75.06 278 GLN A C 1
ATOM 2253 O O . GLN A 1 278 ? -15.397 4.091 0.715 1.00 75.06 278 GLN A O 1
ATOM 2258 N N . LEU A 1 279 ? -13.860 4.226 -0.902 1.00 75.31 279 LEU A N 1
ATOM 2259 C CA . LEU A 1 279 ? -12.836 4.826 -0.042 1.00 75.31 279 LEU A CA 1
ATOM 2260 C C . LEU A 1 279 ? -13.175 6.272 0.338 1.00 75.31 279 LEU A C 1
ATOM 2262 O O . LEU A 1 279 ? -12.974 6.644 1.495 1.00 75.31 279 LEU A O 1
ATOM 2266 N N . GLU A 1 280 ? -13.687 7.063 -0.608 1.00 72.50 280 GLU A N 1
ATOM 2267 C CA . GLU A 1 280 ? -14.169 8.432 -0.380 1.00 72.50 280 GLU A CA 1
ATOM 2268 C C . GLU A 1 280 ? -15.372 8.438 0.575 1.00 72.50 280 GLU A C 1
ATOM 2270 O O . GLU A 1 280 ? -15.382 9.188 1.550 1.00 72.50 280 GLU A O 1
ATOM 2275 N N . GLU A 1 281 ? -16.336 7.537 0.382 1.00 66.56 281 GLU A N 1
ATOM 2276 C CA . GLU A 1 281 ? -17.491 7.374 1.272 1.00 66.56 281 GLU A CA 1
ATOM 2277 C C . GLU A 1 281 ? -17.079 6.946 2.684 1.00 66.56 281 GLU A C 1
ATOM 2279 O O . GLU A 1 281 ? -17.552 7.512 3.669 1.00 66.56 281 GLU A O 1
ATOM 2284 N N . ALA A 1 282 ? -16.142 6.003 2.808 1.00 67.25 282 ALA A N 1
ATOM 2285 C CA . ALA A 1 282 ? -15.614 5.574 4.100 1.00 67.25 282 ALA A CA 1
ATOM 2286 C C . ALA A 1 282 ? -14.763 6.656 4.790 1.00 67.25 282 ALA A C 1
ATOM 2288 O O . ALA A 1 282 ? -14.630 6.650 6.017 1.00 67.25 282 ALA A O 1
ATOM 2289 N N . ALA A 1 283 ? -14.129 7.555 4.032 1.00 63.38 283 ALA A N 1
ATOM 2290 C CA . ALA A 1 283 ? -13.449 8.726 4.582 1.00 63.38 283 ALA A CA 1
ATOM 2291 C C . ALA A 1 283 ? -14.471 9.744 5.106 1.00 63.38 283 ALA A C 1
ATOM 2293 O O . ALA A 1 283 ? -14.390 10.113 6.276 1.00 63.38 283 ALA A O 1
ATOM 2294 N N . ARG A 1 284 ? -15.493 10.071 4.304 1.00 53.62 284 ARG A N 1
ATOM 2295 C CA . ARG A 1 284 ? -16.602 10.953 4.695 1.00 53.62 284 ARG A CA 1
ATOM 2296 C C . ARG A 1 284 ? -17.346 10.433 5.925 1.00 53.62 284 ARG A C 1
ATOM 2298 O O . ARG A 1 284 ? -17.659 11.194 6.829 1.00 53.62 284 ARG A O 1
ATOM 2305 N N . TYR A 1 285 ? -17.577 9.123 6.013 1.00 51.84 285 TYR A N 1
ATOM 2306 C CA . TYR A 1 285 ? -18.202 8.507 7.186 1.00 51.84 285 TYR A CA 1
ATOM 2307 C C . TYR A 1 285 ? -17.318 8.586 8.441 1.00 51.84 285 TYR A C 1
ATOM 2309 O O . TYR A 1 285 ? -17.819 8.797 9.544 1.00 51.84 285 TYR A O 1
ATOM 2317 N N . ARG A 1 286 ? -15.993 8.442 8.303 1.00 53.28 286 ARG A N 1
ATOM 2318 C CA . ARG A 1 286 ? -15.054 8.606 9.428 1.00 53.28 286 ARG A CA 1
ATOM 2319 C C . ARG A 1 286 ? -15.003 10.045 9.925 1.00 53.28 286 ARG A C 1
ATOM 2321 O O . ARG A 1 286 ? -14.942 10.252 11.132 1.00 53.28 286 ARG A O 1
ATOM 2328 N N . GLU A 1 287 ? -15.054 11.002 9.011 1.00 49.56 287 GLU A N 1
ATOM 2329 C CA . GLU A 1 287 ? -15.128 12.429 9.315 1.00 49.56 287 GLU A CA 1
ATOM 2330 C C . GLU A 1 287 ? -16.455 12.785 9.998 1.00 49.56 287 GLU A C 1
ATOM 2332 O O . GLU A 1 287 ? -16.452 13.345 11.093 1.00 49.56 287 GLU A O 1
ATOM 2337 N N . TYR A 1 288 ? -17.581 12.313 9.452 1.00 45.59 288 TYR A N 1
ATOM 2338 C CA . TYR A 1 288 ? -18.897 12.393 10.093 1.00 45.59 288 TYR A CA 1
ATOM 2339 C C . TYR A 1 288 ? -18.866 11.827 11.520 1.00 45.59 288 TYR A C 1
ATOM 2341 O O . TYR A 1 288 ? -19.322 12.470 12.464 1.00 45.59 288 TYR A O 1
ATOM 2349 N N . LYS A 1 289 ? -18.247 10.655 11.711 1.00 50.03 289 LYS A N 1
ATOM 2350 C CA . LYS A 1 289 ? -18.117 10.011 13.024 1.00 50.03 289 LYS A CA 1
ATOM 2351 C C . LYS A 1 289 ? -17.185 10.773 13.974 1.00 50.03 289 LYS A C 1
ATOM 2353 O O . LYS A 1 289 ? -17.428 10.772 15.180 1.00 50.03 289 LYS A O 1
ATOM 2358 N N . SER A 1 290 ? -16.136 11.439 13.484 1.00 48.38 290 SER A N 1
ATOM 2359 C CA . SER A 1 290 ? -15.279 12.258 14.351 1.00 48.38 290 SER A CA 1
ATOM 2360 C C . SER A 1 290 ? -15.981 13.537 14.793 1.00 48.38 290 SER A C 1
ATOM 2362 O O . SER A 1 290 ? -15.898 13.884 15.967 1.00 48.38 290 SER A O 1
ATOM 2364 N N . VAL A 1 291 ? -16.723 14.194 13.896 1.00 46.09 291 VAL A N 1
ATOM 2365 C CA . VAL A 1 291 ? -17.553 15.364 14.229 1.00 46.09 291 VAL A CA 1
ATOM 2366 C C . VAL A 1 291 ? -18.656 14.970 15.217 1.00 46.09 291 VAL A C 1
ATOM 2368 O O . VAL A 1 291 ? -18.819 15.629 16.243 1.00 46.09 291 VAL A O 1
ATOM 2371 N N . PHE A 1 292 ? -19.322 13.832 14.987 1.00 44.19 292 PHE A N 1
ATOM 2372 C CA . PHE A 1 292 ? -20.295 13.239 15.908 1.00 44.19 292 PHE A CA 1
ATOM 2373 C C . PHE A 1 292 ? -19.719 13.056 17.319 1.00 44.19 292 PHE A C 1
ATOM 2375 O O . PHE A 1 292 ? -20.315 13.504 18.297 1.00 44.19 292 PHE A O 1
ATOM 2382 N N . ASN A 1 293 ? -18.533 12.449 17.433 1.00 48.72 293 ASN A N 1
ATOM 2383 C CA . ASN A 1 293 ? -17.887 12.203 18.724 1.00 48.72 293 ASN A CA 1
ATOM 2384 C C . ASN A 1 293 ? -17.499 13.509 19.440 1.00 48.72 293 ASN A C 1
ATOM 2386 O O . ASN A 1 293 ? -17.615 13.599 20.662 1.00 48.72 293 ASN A O 1
ATOM 2390 N N . VAL A 1 294 ? -17.088 14.541 18.694 1.00 46.03 294 VAL A N 1
ATOM 2391 C CA . VAL A 1 294 ? -16.772 15.866 19.252 1.00 46.03 294 VAL A CA 1
ATOM 2392 C C . VAL A 1 294 ? -18.038 16.566 19.762 1.00 46.03 294 VAL A C 1
ATOM 2394 O O . VAL A 1 294 ? -18.042 17.052 20.894 1.00 46.03 294 VAL A O 1
ATOM 2397 N N . CYS A 1 295 ? -19.132 16.568 18.996 1.00 39.91 295 CYS A N 1
ATOM 2398 C CA . CYS A 1 295 ? -20.414 17.155 19.411 1.00 39.91 295 CYS A CA 1
ATOM 2399 C C . CYS A 1 295 ? -21.033 16.414 20.608 1.00 39.91 295 CYS A C 1
ATOM 2401 O O . CYS A 1 295 ? -21.516 17.048 21.550 1.00 39.91 295 CYS A O 1
ATOM 2403 N N . ALA A 1 296 ? -20.949 15.080 20.619 1.00 41.12 296 ALA A N 1
ATOM 2404 C CA . ALA A 1 296 ? -21.406 14.246 21.728 1.00 41.12 296 ALA A CA 1
ATOM 2405 C C . ALA A 1 296 ? -20.612 14.513 23.019 1.00 41.12 296 ALA A C 1
ATOM 2407 O O . ALA A 1 296 ? -21.206 14.605 24.093 1.00 41.12 296 ALA A O 1
ATOM 2408 N N . SER A 1 297 ? -19.292 14.727 22.917 1.00 41.41 297 SER A N 1
ATOM 2409 C CA . SER A 1 297 ? -18.421 15.030 24.066 1.00 41.41 297 SER A CA 1
ATOM 2410 C C . SER A 1 297 ? -18.700 16.388 24.730 1.00 41.41 297 SER A C 1
ATOM 2412 O O . SER A 1 297 ? -18.302 16.605 25.871 1.00 41.41 297 SER A O 1
ATOM 2414 N N . ARG A 1 298 ? -19.406 17.297 24.040 1.00 39.06 298 ARG A N 1
ATOM 2415 C CA . ARG A 1 298 ? -19.772 18.637 24.535 1.00 39.06 298 ARG A CA 1
ATOM 2416 C C . ARG A 1 298 ? -21.228 18.752 25.009 1.00 39.06 298 ARG A C 1
ATOM 2418 O O . ARG A 1 298 ? -21.676 19.847 25.330 1.00 39.06 298 ARG A O 1
ATOM 2425 N N . GLY A 1 299 ? -21.967 17.641 25.080 1.00 36.44 299 GLY A N 1
ATOM 2426 C CA . GLY A 1 299 ? -23.317 17.605 25.661 1.00 36.44 299 GLY A CA 1
ATOM 2427 C C . GLY A 1 299 ? -24.444 18.124 24.759 1.00 36.44 299 GLY A C 1
ATOM 2428 O O . GLY A 1 299 ? -25.582 18.251 25.209 1.00 36.44 299 GLY A O 1
ATOM 2429 N N . TRP A 1 300 ? -24.188 18.383 23.476 1.00 39.12 300 TRP A N 1
ATOM 2430 C CA . TRP A 1 300 ? -25.199 18.858 22.525 1.00 39.12 300 TRP A CA 1
ATOM 2431 C C . TRP A 1 300 ? -25.990 17.688 21.919 1.00 39.12 300 TRP A C 1
ATOM 2433 O O . TRP A 1 300 ? -25.880 17.381 20.736 1.00 39.12 300 TRP A O 1
ATOM 2443 N N . LYS A 1 301 ? -26.788 16.993 22.745 1.00 39.50 301 LYS A N 1
ATOM 2444 C CA . LYS A 1 301 ? -27.542 15.789 22.329 1.00 39.50 301 LYS A CA 1
ATOM 2445 C C . LYS A 1 301 ? -28.842 16.072 21.554 1.00 39.50 301 LYS A C 1
ATOM 2447 O O . LYS A 1 301 ? -29.343 15.165 20.901 1.00 39.50 301 LYS A O 1
ATOM 2452 N N . ARG A 1 302 ? -29.393 17.295 21.587 1.00 35.97 302 ARG A N 1
ATOM 2453 C CA . ARG A 1 302 ? -30.680 17.629 20.925 1.00 35.97 302 ARG A CA 1
ATOM 2454 C C . ARG A 1 302 ? -30.583 18.388 19.598 1.00 35.97 302 ARG A C 1
ATOM 2456 O O . ARG A 1 302 ? -31.600 18.532 18.934 1.00 35.97 302 ARG A O 1
ATOM 2463 N N . SER A 1 303 ? -29.389 18.782 19.167 1.00 45.88 303 SER A N 1
ATOM 2464 C CA . SER A 1 303 ? -29.200 19.562 17.935 1.00 45.88 303 SER A CA 1
ATOM 2465 C C . SER A 1 303 ? -28.272 18.855 16.954 1.00 45.88 303 SER A C 1
ATOM 2467 O O . SER A 1 303 ? -27.447 19.506 16.347 1.00 45.88 303 SER A O 1
ATOM 2469 N N . LEU A 1 304 ? -28.316 17.526 16.828 1.00 39.72 304 LEU A N 1
ATOM 2470 C CA . LEU A 1 304 ? -27.343 16.804 15.997 1.00 39.72 304 LEU A CA 1
ATOM 2471 C C . LEU A 1 304 ? -27.747 16.746 14.513 1.00 39.72 304 LEU A C 1
ATOM 2473 O O . LEU A 1 304 ? -26.903 16.955 13.653 1.00 39.72 304 LEU A O 1
ATOM 2477 N N . ILE A 1 305 ? -29.035 16.546 14.210 1.00 39.97 305 ILE A N 1
ATOM 2478 C CA . ILE A 1 305 ? -29.559 16.693 12.839 1.00 39.97 305 ILE A CA 1
ATOM 2479 C C . ILE A 1 305 ? -29.442 18.163 12.418 1.00 39.97 305 ILE A C 1
ATOM 2481 O O . ILE A 1 305 ? -28.827 18.453 11.401 1.00 39.97 305 ILE A O 1
ATOM 2485 N N . VAL A 1 306 ? -29.862 19.077 13.300 1.00 41.78 306 VAL A N 1
ATOM 2486 C CA . VAL A 1 306 ? -29.745 20.530 13.109 1.00 41.78 306 VAL A CA 1
ATOM 2487 C C . VAL A 1 306 ? -28.283 20.985 12.989 1.00 41.78 306 VAL A C 1
ATOM 2489 O O . VAL A 1 306 ? -27.998 21.836 12.165 1.00 41.78 306 VAL A O 1
ATOM 2492 N N . ALA A 1 307 ? -27.325 20.421 13.740 1.00 48.38 307 ALA A N 1
ATOM 2493 C CA . ALA A 1 307 ? -25.903 20.771 13.616 1.00 48.38 307 ALA A CA 1
ATOM 2494 C C . ALA A 1 307 ? -25.243 20.170 12.369 1.00 48.38 307 ALA A C 1
ATOM 2496 O O . ALA A 1 307 ? -24.327 20.782 11.832 1.00 48.38 307 ALA A O 1
ATOM 2497 N N . CYS A 1 308 ? -25.681 19.000 11.894 1.00 46.31 308 CYS A N 1
ATOM 2498 C CA . CYS A 1 308 ? -25.211 18.434 10.628 1.00 46.31 308 CYS A CA 1
ATOM 2499 C C . CYS A 1 308 ? -25.793 19.182 9.415 1.00 46.31 308 CYS A C 1
ATOM 2501 O O . CYS A 1 308 ? -25.055 19.464 8.474 1.00 46.31 308 CYS A O 1
ATOM 2503 N N . GLU A 1 309 ? -27.077 19.553 9.453 1.00 48.25 309 GLU A N 1
ATOM 2504 C CA . GLU A 1 309 ? -27.714 20.435 8.463 1.00 48.25 309 GLU A CA 1
ATOM 2505 C C . GLU A 1 309 ? -27.057 21.820 8.480 1.00 48.25 309 GLU A C 1
ATOM 2507 O O . GLU A 1 309 ? -26.645 22.323 7.437 1.00 48.25 309 GLU A O 1
ATOM 2512 N N . HIS A 1 310 ? -26.823 22.381 9.669 1.00 58.12 310 HIS A N 1
ATOM 2513 C CA . HIS A 1 310 ? -26.090 23.631 9.846 1.00 58.12 310 HIS A CA 1
ATOM 2514 C C . HIS A 1 310 ? -24.642 23.527 9.346 1.00 58.12 310 HIS A C 1
ATOM 2516 O O . HIS A 1 310 ? -24.183 24.434 8.667 1.00 58.12 310 HIS A O 1
ATOM 2522 N N . ALA A 1 311 ? -23.933 22.414 9.572 1.00 56.69 311 ALA A N 1
ATOM 2523 C CA . ALA A 1 311 ? -22.581 22.210 9.043 1.00 56.69 311 ALA A CA 1
ATOM 2524 C C . ALA A 1 311 ? -22.554 22.165 7.505 1.00 56.69 311 ALA A C 1
ATOM 2526 O O . ALA A 1 311 ? -21.692 22.795 6.898 1.00 56.69 311 ALA A O 1
ATOM 2527 N N . SER A 1 312 ? -23.522 21.498 6.865 1.00 62.34 312 SER A N 1
ATOM 2528 C CA . SER A 1 312 ? -23.652 21.482 5.398 1.00 62.34 312 SER A CA 1
ATOM 2529 C C . SER A 1 312 ? -23.989 22.866 4.824 1.00 62.34 312 SER A C 1
ATOM 2531 O O . SER A 1 312 ? -23.520 23.230 3.739 1.00 62.34 312 SER A O 1
ATOM 2533 N N . VAL A 1 313 ? -24.801 23.649 5.540 1.00 69.19 313 VAL A N 1
ATOM 2534 C CA . VAL A 1 313 ? -25.125 25.038 5.187 1.00 69.19 313 VAL A CA 1
ATOM 2535 C C . VAL A 1 313 ? -23.892 25.933 5.347 1.00 69.19 313 VAL A C 1
ATOM 2537 O O . VAL A 1 313 ? -23.581 26.711 4.445 1.00 69.19 313 VAL A O 1
ATOM 2540 N N . VAL A 1 314 ? -23.140 25.780 6.439 1.00 70.25 314 VAL A N 1
ATOM 2541 C CA . VAL A 1 314 ? -21.881 26.496 6.692 1.00 70.25 314 VAL A CA 1
ATOM 2542 C C . VAL A 1 314 ? -20.835 26.161 5.623 1.00 70.25 314 VAL A C 1
ATOM 2544 O O . VAL A 1 314 ? -20.200 27.077 5.111 1.00 70.25 314 VAL A O 1
ATOM 2547 N N . GLU A 1 315 ? -20.690 24.898 5.206 1.00 67.75 315 GLU A N 1
ATOM 2548 C CA . GLU A 1 315 ? -19.789 24.504 4.106 1.00 67.75 315 GLU A CA 1
ATOM 2549 C C . GLU A 1 315 ? -20.161 25.166 2.773 1.00 67.75 315 GLU A C 1
ATOM 2551 O O . GLU A 1 315 ? -19.294 25.684 2.064 1.00 67.75 315 GLU A O 1
ATOM 2556 N N . SER A 1 316 ? -21.456 25.211 2.456 1.00 77.38 316 SER A N 1
ATOM 2557 C CA . SER A 1 316 ? -21.948 25.872 1.242 1.00 77.38 316 SER A CA 1
ATOM 2558 C C . SER A 1 316 ? -21.680 27.381 1.277 1.00 77.38 316 SER A C 1
ATOM 2560 O O . SER A 1 316 ? -21.245 27.965 0.285 1.00 77.38 316 SER A O 1
ATOM 2562 N N . ARG A 1 317 ? -21.867 28.023 2.437 1.00 83.56 317 ARG A N 1
ATOM 2563 C CA . ARG A 1 317 ? -21.580 29.454 2.633 1.00 83.56 317 ARG A CA 1
ATOM 2564 C C . ARG A 1 317 ? -20.080 29.761 2.633 1.00 83.56 317 ARG A C 1
ATOM 2566 O O . ARG A 1 317 ? -19.676 30.789 2.095 1.00 83.56 317 ARG A O 1
ATOM 2573 N N . LEU A 1 318 ? -19.248 28.862 3.162 1.00 77.81 318 LEU A N 1
ATOM 2574 C CA . LEU A 1 318 ? -17.786 28.957 3.100 1.00 77.81 318 LEU A CA 1
ATOM 2575 C C . LEU A 1 318 ? -17.288 28.955 1.653 1.00 77.81 318 LEU A C 1
ATOM 2577 O O . LEU A 1 318 ? -16.398 29.733 1.318 1.00 77.81 318 LEU A O 1
ATOM 2581 N N . ALA A 1 319 ? -17.866 28.121 0.784 1.00 79.75 319 ALA A N 1
ATOM 2582 C CA . ALA A 1 319 ? -17.522 28.113 -0.636 1.00 79.75 319 ALA A CA 1
ATOM 2583 C C . ALA A 1 319 ? -17.799 29.476 -1.298 1.00 79.75 319 ALA A C 1
ATOM 2585 O O . ALA A 1 319 ? -16.936 29.990 -2.009 1.00 79.75 319 ALA A O 1
ATOM 2586 N N . LEU A 1 320 ? -18.944 30.100 -0.988 1.00 83.62 320 LEU A N 1
ATOM 2587 C CA . LEU A 1 320 ? -19.299 31.436 -1.483 1.00 83.62 320 LEU A CA 1
ATOM 2588 C C . LEU A 1 320 ? -18.338 32.516 -0.968 1.00 83.62 320 LEU A C 1
ATOM 2590 O O . LEU A 1 320 ? -17.852 33.326 -1.753 1.00 83.62 320 LEU A O 1
ATOM 2594 N N . ALA A 1 321 ? -18.018 32.512 0.330 1.00 82.50 321 ALA A N 1
ATOM 2595 C CA . ALA A 1 321 ? -17.079 33.471 0.917 1.00 82.50 321 ALA A CA 1
ATOM 2596 C C . ALA A 1 321 ? -15.676 33.359 0.289 1.00 82.50 321 ALA A C 1
ATOM 2598 O O . ALA A 1 321 ? -15.040 34.373 -0.009 1.00 82.50 321 ALA A O 1
ATOM 2599 N N . LYS A 1 322 ? -15.208 32.130 0.029 1.00 84.19 322 LYS A N 1
ATOM 2600 C CA . LYS A 1 322 ? -13.932 31.871 -0.656 1.00 84.19 322 LYS A CA 1
ATOM 2601 C C . LYS A 1 322 ? -13.939 32.349 -2.100 1.00 84.19 322 LYS A C 1
ATOM 2603 O O . LYS A 1 322 ? -12.948 32.918 -2.550 1.00 84.19 322 LYS A O 1
ATOM 2608 N N . GLU A 1 323 ? -15.021 32.102 -2.829 1.00 85.12 323 GLU A N 1
ATOM 2609 C CA . GLU A 1 323 ? -15.167 32.551 -4.213 1.00 85.12 323 GLU A CA 1
ATOM 2610 C C . GLU A 1 323 ? -15.130 34.080 -4.297 1.00 85.12 323 GLU A C 1
ATOM 2612 O O . GLU A 1 323 ? -14.344 34.628 -5.069 1.00 85.12 323 GLU A O 1
ATOM 2617 N N . VAL A 1 324 ? -15.880 34.761 -3.424 1.00 87.06 324 VAL A N 1
ATOM 2618 C CA . VAL A 1 324 ? -15.881 36.226 -3.313 1.00 87.06 324 VAL A CA 1
ATOM 2619 C C . VAL A 1 324 ? -14.474 36.751 -3.022 1.00 87.06 324 VAL A C 1
ATOM 2621 O O . VAL A 1 324 ? -13.989 37.623 -3.743 1.00 87.06 324 VAL A O 1
ATOM 2624 N N . PHE A 1 325 ? -13.771 36.176 -2.043 1.00 86.12 325 PHE A N 1
ATOM 2625 C CA . PHE A 1 325 ? -12.399 36.578 -1.730 1.00 86.12 325 PHE A CA 1
ATOM 2626 C C . PHE A 1 325 ? -11.442 36.363 -2.909 1.00 86.12 325 PHE A C 1
ATOM 2628 O O . PHE A 1 325 ? -10.741 37.285 -3.319 1.00 86.12 325 PHE A O 1
ATOM 2635 N N . ASN A 1 326 ? -11.442 35.171 -3.507 1.00 83.44 326 ASN A N 1
ATOM 2636 C CA . ASN A 1 326 ? -10.543 34.844 -4.614 1.00 83.44 326 ASN A CA 1
ATOM 2637 C C . ASN A 1 326 ? -10.824 35.688 -5.864 1.00 83.44 326 ASN A C 1
ATOM 2639 O O . ASN A 1 326 ? -9.887 36.039 -6.575 1.00 83.44 326 ASN A O 1
ATOM 2643 N N . SER A 1 327 ? -12.087 36.043 -6.118 1.00 84.38 327 SER A N 1
ATOM 2644 C CA . SER A 1 327 ? -12.474 36.933 -7.221 1.00 84.38 327 SER A CA 1
ATOM 2645 C C . SER A 1 327 ? -12.001 38.378 -7.029 1.00 84.38 327 SER A C 1
ATOM 2647 O O . SER A 1 327 ? -11.841 39.101 -8.009 1.00 84.38 327 SER A O 1
ATOM 2649 N N . SER A 1 328 ? -11.734 38.785 -5.783 1.00 81.56 328 SER A N 1
ATOM 2650 C CA . SER A 1 328 ? -11.183 40.105 -5.460 1.00 81.56 328 SER A CA 1
ATOM 2651 C C . SER A 1 328 ? -9.660 40.195 -5.628 1.00 81.56 328 SER A C 1
ATOM 2653 O O . SER A 1 328 ? -9.109 41.296 -5.642 1.00 81.56 328 SER A O 1
ATOM 2655 N N . LEU A 1 329 ? -8.968 39.057 -5.774 1.00 79.12 329 LEU A N 1
ATOM 2656 C CA . LEU A 1 329 ? -7.521 39.033 -5.979 1.00 79.12 329 LEU A CA 1
ATOM 2657 C C . LEU A 1 329 ? -7.154 39.449 -7.419 1.00 79.12 329 LEU A C 1
ATOM 2659 O O . LEU A 1 329 ? -7.867 39.102 -8.364 1.00 79.12 329 LEU A O 1
ATOM 2663 N N . PRO A 1 330 ? -6.013 40.135 -7.630 1.00 75.88 330 PRO A N 1
ATOM 2664 C CA . PRO A 1 330 ? -5.562 40.511 -8.967 1.00 75.88 330 PRO A CA 1
ATOM 2665 C C . PRO A 1 330 ? -5.377 39.288 -9.889 1.00 75.88 330 PRO A C 1
ATOM 2667 O O . PRO A 1 330 ? -4.846 38.265 -9.429 1.00 75.88 330 PRO A O 1
ATOM 2670 N N . PRO A 1 331 ? -5.734 39.378 -11.189 1.00 66.25 331 PRO A N 1
ATOM 2671 C CA . PRO A 1 331 ? -5.620 38.266 -12.133 1.00 66.25 331 PRO A CA 1
ATOM 2672 C C . PRO A 1 331 ? -4.197 37.699 -12.192 1.00 66.25 331 PRO A C 1
ATOM 2674 O O . PRO A 1 331 ? -3.237 38.435 -12.407 1.00 66.25 331 PRO A O 1
ATOM 2677 N N . GLY A 1 332 ? -4.058 36.381 -12.024 1.00 59.72 332 GLY A N 1
ATOM 2678 C CA . GLY A 1 332 ? -2.761 35.692 -12.043 1.00 59.72 332 GLY A CA 1
ATOM 2679 C C . GLY A 1 332 ? -2.061 35.570 -10.683 1.00 59.72 332 GLY A C 1
ATOM 2680 O O . GLY A 1 332 ? -1.022 34.916 -10.608 1.00 59.72 332 GLY A O 1
ATOM 2681 N N . SER A 1 333 ? -2.630 36.123 -9.604 1.00 60.97 333 SER A N 1
ATOM 2682 C CA . SER A 1 333 ? -2.111 35.918 -8.245 1.00 60.97 333 SER A CA 1
ATOM 2683 C C . SER A 1 333 ? -2.341 34.467 -7.799 1.00 60.97 333 SER A C 1
ATOM 2685 O O . SER A 1 333 ? -3.486 34.007 -7.805 1.00 60.97 333 SER A O 1
ATOM 2687 N N . PRO A 1 334 ? -1.306 33.715 -7.383 1.00 59.97 334 PRO A N 1
ATOM 2688 C CA . PRO A 1 334 ? -1.515 32.380 -6.841 1.00 59.97 334 PRO A CA 1
ATOM 2689 C C . PRO A 1 334 ? -2.248 32.487 -5.497 1.00 59.97 334 PRO A C 1
ATOM 2691 O O . PRO A 1 334 ? -1.689 32.987 -4.520 1.00 59.97 334 PRO A O 1
ATOM 2694 N N . SER A 1 335 ? -3.483 31.980 -5.412 1.00 57.38 335 SER A N 1
ATOM 2695 C CA . SER A 1 335 ? -4.255 31.948 -4.153 1.00 57.38 335 SER A CA 1
ATOM 2696 C C . SER A 1 335 ? -3.500 31.226 -3.031 1.00 57.38 335 SER A C 1
ATOM 2698 O O . SER A 1 335 ? -3.589 31.592 -1.865 1.00 57.38 335 SER A O 1
ATOM 2700 N N . ALA A 1 336 ? -2.666 30.252 -3.401 1.00 53.94 336 ALA A N 1
ATOM 2701 C CA . ALA A 1 336 ? -1.799 29.507 -2.502 1.00 53.94 336 ALA A CA 1
ATOM 2702 C C . ALA A 1 336 ? -0.616 30.311 -1.938 1.00 53.94 336 ALA A C 1
ATOM 2704 O O . ALA A 1 336 ? 0.145 29.732 -1.180 1.00 53.94 336 ALA A O 1
ATOM 2705 N N . THR A 1 337 ? -0.408 31.580 -2.299 1.00 57.88 337 THR A N 1
ATOM 2706 C CA . THR A 1 337 ? 0.631 32.457 -1.715 1.00 57.88 337 THR A CA 1
ATOM 2707 C C . THR A 1 337 ? 0.104 33.841 -1.328 1.00 57.88 337 THR A C 1
ATOM 2709 O O . THR A 1 337 ? 0.872 34.640 -0.803 1.00 57.88 337 THR A O 1
ATOM 2712 N N . ALA A 1 338 ? -1.181 34.122 -1.564 1.00 65.56 338 ALA A N 1
ATOM 2713 C CA . ALA A 1 338 ? -1.815 35.395 -1.234 1.00 65.56 338 ALA A CA 1
ATOM 2714 C C . ALA A 1 338 ? -1.987 35.562 0.285 1.00 65.56 338 ALA A C 1
ATOM 2716 O O . ALA A 1 338 ? -2.396 34.621 0.971 1.00 65.56 338 ALA A O 1
ATOM 2717 N N . ILE A 1 339 ? -1.658 36.756 0.788 1.00 71.44 339 ILE A N 1
ATOM 2718 C CA . ILE A 1 339 ? -1.840 37.172 2.183 1.00 71.44 339 ILE A CA 1
ATOM 2719 C C . ILE A 1 339 ? -2.454 38.580 2.193 1.00 71.44 339 ILE A C 1
ATOM 2721 O O . ILE A 1 339 ? -1.907 39.452 1.515 1.00 71.44 339 ILE A O 1
ATOM 2725 N N . PRO A 1 340 ? -3.546 38.822 2.942 1.00 80.69 340 PRO A N 1
ATOM 2726 C CA . PRO A 1 340 ? -4.333 37.831 3.684 1.00 80.69 340 PRO A CA 1
ATOM 2727 C C . PRO A 1 340 ? -4.874 36.709 2.787 1.00 80.69 340 PRO A C 1
ATOM 2729 O O . PRO A 1 340 ? -5.004 36.866 1.575 1.00 80.69 340 PRO A O 1
ATOM 2732 N N . SER A 1 341 ? -5.133 35.548 3.378 1.00 80.88 341 SER A N 1
ATOM 2733 C CA . SER A 1 341 ? -5.669 34.383 2.676 1.00 80.88 341 SER A CA 1
ATOM 2734 C C . SER A 1 341 ? -7.199 34.336 2.733 1.00 80.88 341 SER A C 1
ATOM 2736 O O . SER A 1 341 ? -7.842 34.991 3.556 1.00 80.88 341 SER A O 1
ATOM 2738 N N . SER A 1 342 ? -7.803 33.487 1.898 1.00 79.19 342 SER A N 1
ATOM 2739 C CA . SER A 1 342 ? -9.240 33.186 1.963 1.00 79.19 342 SER A CA 1
ATOM 2740 C C . SER A 1 342 ? -9.654 32.642 3.337 1.00 79.19 342 SER A C 1
ATOM 2742 O O . SER A 1 342 ? -10.779 32.868 3.783 1.00 79.19 342 SER A O 1
ATOM 2744 N N . MET A 1 343 ? -8.740 31.956 4.029 1.00 78.75 343 MET A N 1
ATOM 2745 C CA . MET A 1 343 ? -8.951 31.447 5.380 1.00 78.75 343 MET A CA 1
ATOM 2746 C C . MET A 1 343 ? -8.991 32.572 6.412 1.00 78.75 343 MET A C 1
ATOM 2748 O O . MET A 1 343 ? -9.876 32.553 7.264 1.00 78.75 343 MET A O 1
ATOM 2752 N N . ASP A 1 344 ? -8.117 33.576 6.293 1.00 81.50 344 ASP A N 1
ATOM 2753 C CA . ASP A 1 344 ? -8.152 34.775 7.142 1.00 81.50 344 ASP A CA 1
ATOM 2754 C C . ASP A 1 344 ? -9.501 35.492 7.015 1.00 81.50 344 ASP A C 1
ATOM 2756 O O . ASP A 1 344 ? -10.129 35.830 8.022 1.00 81.50 344 ASP A O 1
ATOM 2760 N N . PHE A 1 345 ? -9.995 35.623 5.779 1.00 84.12 345 PHE A N 1
ATOM 2761 C CA . PHE A 1 345 ? -11.308 36.198 5.497 1.00 84.12 345 PHE A CA 1
ATOM 2762 C C . PHE A 1 345 ? -12.448 35.378 6.113 1.00 84.12 345 PHE A C 1
ATOM 2764 O O . PHE A 1 345 ? -13.322 35.939 6.767 1.00 84.12 345 PHE A O 1
ATOM 2771 N N . CYS A 1 346 ? -12.424 34.048 5.984 1.00 80.81 346 CYS A N 1
ATOM 2772 C CA . CYS A 1 346 ? -13.456 33.177 6.564 1.00 80.81 346 CYS A CA 1
ATOM 2773 C C . CYS A 1 346 ? -13.453 33.178 8.102 1.00 80.81 346 CYS A C 1
ATOM 2775 O O . CYS A 1 346 ? -14.484 32.915 8.720 1.00 80.81 346 CYS A O 1
ATOM 2777 N N . THR A 1 347 ? -12.311 33.465 8.732 1.00 77.88 347 THR A N 1
ATOM 2778 C CA . THR A 1 347 ? -12.200 33.591 10.195 1.00 77.88 347 THR A CA 1
ATOM 2779 C C . THR A 1 347 ? -12.502 34.991 10.721 1.00 77.88 347 THR A C 1
ATOM 2781 O O . THR A 1 347 ? -12.624 35.170 11.935 1.00 77.88 347 THR A O 1
ATOM 2784 N N . PHE A 1 348 ? -12.649 35.981 9.839 1.00 81.62 348 PHE A N 1
ATOM 2785 C CA . PHE A 1 348 ? -12.998 37.339 10.228 1.00 81.62 348 PHE A CA 1
ATOM 2786 C C . PHE A 1 348 ? -14.369 37.359 10.905 1.00 81.62 348 PHE A C 1
ATOM 2788 O O . PHE A 1 348 ? -15.331 36.796 10.386 1.00 81.62 348 PHE A O 1
ATOM 2795 N N . ARG A 1 349 ? -14.475 38.021 12.062 1.00 80.06 349 ARG A N 1
ATOM 2796 C CA . ARG A 1 349 ? -15.660 37.948 12.933 1.00 80.06 349 ARG A CA 1
ATOM 2797 C C . ARG A 1 349 ? -16.975 38.207 12.191 1.00 80.06 349 ARG A C 1
ATOM 2799 O O . ARG A 1 349 ? -17.891 37.409 12.314 1.00 80.06 349 ARG A O 1
ATOM 2806 N N . LEU A 1 350 ? -17.042 39.268 11.384 1.00 80.06 350 LEU A N 1
ATOM 2807 C CA . LEU A 1 350 ? -18.261 39.619 10.645 1.00 80.06 350 LEU A CA 1
ATOM 2808 C C . LEU A 1 350 ? -18.623 38.586 9.569 1.00 80.06 350 LEU A C 1
ATOM 2810 O O . LEU A 1 350 ? -19.798 38.359 9.306 1.00 80.06 350 LEU A O 1
ATOM 2814 N N . VAL A 1 351 ? -17.625 37.942 8.959 1.00 79.50 351 VAL A N 1
ATOM 2815 C CA . VAL A 1 351 ? -17.848 36.853 7.997 1.00 79.50 351 VAL A CA 1
ATOM 2816 C C . VAL A 1 351 ? -18.322 35.609 8.736 1.00 79.50 351 VAL A C 1
ATOM 2818 O O . VAL A 1 351 ? -19.293 34.990 8.317 1.00 79.50 351 VAL A O 1
ATOM 2821 N N . LYS A 1 352 ? -17.704 35.283 9.874 1.00 75.38 352 LYS A N 1
ATOM 2822 C CA . LYS A 1 352 ? -18.112 34.169 10.730 1.00 75.38 352 LYS A CA 1
ATOM 2823 C C . LYS A 1 352 ? -19.557 34.309 11.217 1.00 75.38 352 LYS A C 1
ATOM 2825 O O . LYS A 1 352 ? -20.305 33.343 11.139 1.00 75.38 352 LYS A O 1
ATOM 2830 N N . ASP A 1 353 ? -19.967 35.511 11.615 1.00 78.88 353 ASP A N 1
ATOM 2831 C CA . ASP A 1 353 ? -21.345 35.788 12.030 1.00 78.88 353 ASP A CA 1
ATOM 2832 C C . ASP A 1 353 ? -22.352 35.524 10.886 1.00 78.88 353 ASP A C 1
ATOM 2834 O O . ASP A 1 353 ? -23.453 35.047 11.145 1.00 78.88 353 ASP A O 1
ATOM 2838 N N . ILE A 1 354 ? -21.971 35.764 9.619 1.00 76.94 354 ILE A N 1
ATOM 2839 C CA . ILE A 1 354 ? -22.780 35.415 8.432 1.00 76.94 354 ILE A CA 1
ATOM 2840 C C . ILE A 1 354 ? -22.780 33.901 8.173 1.00 76.94 354 ILE A C 1
ATOM 2842 O O . ILE A 1 354 ? -23.815 33.330 7.819 1.00 76.94 354 ILE A O 1
ATOM 2846 N N . LEU A 1 355 ? -21.629 33.241 8.329 1.00 76.88 355 LEU A N 1
ATOM 2847 C CA . LEU A 1 355 ? -21.511 31.791 8.157 1.00 76.88 355 LEU A CA 1
ATOM 2848 C C . LEU A 1 355 ? -22.417 31.049 9.152 1.00 76.88 355 LEU A C 1
ATOM 2850 O O . LEU A 1 355 ? -23.155 30.153 8.736 1.00 76.88 355 LEU A O 1
ATOM 2854 N N . ASP A 1 356 ? -22.432 31.502 10.407 1.00 75.31 356 ASP A N 1
ATOM 2855 C CA . ASP A 1 356 ? -23.163 30.914 11.535 1.00 75.31 356 ASP A CA 1
ATOM 2856 C C . ASP A 1 356 ? -24.663 31.309 11.580 1.00 75.31 356 ASP A C 1
ATOM 2858 O O . ASP A 1 356 ? -25.375 30.938 12.517 1.00 75.31 356 ASP A O 1
ATOM 2862 N N . LEU A 1 357 ? -25.193 32.027 10.575 1.00 74.62 357 LEU A N 1
ATOM 2863 C CA . LEU A 1 357 ? -26.625 32.361 10.510 1.00 74.62 357 LEU A CA 1
ATOM 2864 C C . LEU A 1 357 ? -27.515 31.097 10.486 1.00 74.62 357 LEU A C 1
ATOM 2866 O O . LEU A 1 357 ? -27.107 30.053 9.969 1.00 74.62 357 LEU A O 1
ATOM 2870 N N . PRO A 1 358 ? -28.770 31.168 10.962 1.00 72.50 358 PRO A N 1
ATOM 2871 C CA . PRO A 1 358 ? -29.734 30.081 10.793 1.00 72.50 358 PRO A CA 1
ATOM 2872 C C . PRO A 1 358 ? -29.908 29.664 9.323 1.00 72.50 358 PRO A C 1
ATOM 2874 O O . PRO A 1 358 ? -29.760 30.476 8.407 1.00 72.50 358 PRO A O 1
ATOM 2877 N N . ASP A 1 359 ? -30.231 28.395 9.093 1.00 70.81 359 ASP A N 1
ATOM 2878 C CA . ASP A 1 359 ? -30.491 27.783 7.780 1.00 70.81 359 ASP A CA 1
ATOM 2879 C C . ASP A 1 359 ? -31.616 28.473 6.990 1.00 70.81 359 ASP A C 1
ATOM 2881 O O . ASP A 1 359 ? -31.514 28.624 5.775 1.00 70.81 359 ASP A O 1
ATOM 2885 N N . ALA A 1 360 ? -32.639 28.972 7.688 1.00 71.62 360 ALA A N 1
ATOM 2886 C CA . ALA A 1 360 ? -33.760 29.713 7.110 1.00 71.62 360 ALA A CA 1
ATOM 2887 C C . ALA A 1 360 ? -33.350 31.010 6.382 1.00 71.62 360 ALA A C 1
ATOM 2889 O O . ALA A 1 360 ? -34.150 31.580 5.639 1.00 71.62 360 ALA A O 1
ATOM 2890 N N . ILE A 1 361 ? -32.122 31.497 6.594 1.00 75.62 361 ILE A N 1
ATOM 2891 C CA . ILE A 1 361 ? -31.607 32.715 5.971 1.00 75.62 361 ILE A CA 1
ATOM 2892 C C . ILE A 1 361 ? -30.761 32.344 4.750 1.00 75.62 361 ILE A C 1
ATOM 2894 O O . ILE A 1 361 ? -29.676 31.762 4.865 1.00 75.62 361 ILE A O 1
ATOM 2898 N N . ALA A 1 362 ? -31.245 32.716 3.565 1.00 79.31 362 ALA A N 1
ATOM 2899 C CA . ALA A 1 362 ? -30.477 32.598 2.333 1.00 79.31 362 ALA A CA 1
ATOM 2900 C C . ALA A 1 362 ? -29.294 33.580 2.357 1.00 79.31 362 ALA A C 1
ATOM 2902 O O . ALA A 1 362 ? -29.474 34.778 2.564 1.00 79.31 362 ALA A O 1
ATOM 2903 N N . VAL A 1 363 ? -28.087 33.063 2.130 1.00 84.38 363 VAL A N 1
ATOM 2904 C CA . VAL A 1 363 ? -26.849 33.849 2.056 1.00 84.38 363 VAL A CA 1
ATOM 2905 C C . VAL A 1 363 ? -26.317 33.751 0.633 1.00 84.38 363 VAL A C 1
ATOM 2907 O O . VAL A 1 363 ? -26.145 32.651 0.111 1.00 84.38 363 VAL A O 1
ATOM 2910 N N . SER A 1 364 ? -26.061 34.896 0.006 1.00 87.81 364 SER A N 1
ATOM 2911 C CA . SER A 1 364 ? -25.491 34.998 -1.338 1.00 87.81 364 SER A CA 1
ATOM 2912 C C . SER A 1 364 ? -24.102 35.640 -1.292 1.00 87.81 364 SER A C 1
ATOM 2914 O O . SER A 1 364 ? -23.648 36.113 -0.248 1.00 87.81 364 SER A O 1
ATOM 2916 N N . GLN A 1 365 ? -23.414 35.681 -2.436 1.00 85.38 365 GLN A N 1
ATOM 2917 C CA . GLN A 1 365 ? -22.120 36.362 -2.567 1.00 85.38 365 GLN A CA 1
ATOM 2918 C C . GLN A 1 365 ? -22.193 37.850 -2.161 1.00 85.38 365 GLN A C 1
ATOM 2920 O O . GLN A 1 365 ? -21.245 38.385 -1.584 1.00 85.38 365 GLN A O 1
ATOM 2925 N N . GLU A 1 366 ? -23.340 38.500 -2.382 1.00 85.31 366 GLU A N 1
ATOM 2926 C CA . GLU A 1 366 ? -23.572 39.913 -2.052 1.00 85.31 366 GLU A CA 1
ATOM 2927 C C . GLU A 1 366 ? -23.486 40.205 -0.549 1.00 85.31 366 GLU A C 1
ATOM 2929 O O . GLU A 1 366 ? -23.130 41.316 -0.162 1.00 85.31 366 GLU A O 1
ATOM 2934 N N . CYS A 1 367 ? -23.726 39.206 0.307 1.00 84.75 367 CYS A N 1
ATOM 2935 C CA . CYS A 1 367 ? -23.582 39.342 1.756 1.00 84.75 367 CYS A CA 1
ATOM 2936 C C . CYS A 1 367 ? -22.116 39.532 2.191 1.00 84.75 367 CYS A C 1
ATOM 2938 O O . CYS A 1 367 ? -21.860 40.107 3.246 1.00 84.75 367 CYS A O 1
ATOM 2940 N N . PHE A 1 368 ? -21.153 39.059 1.392 1.00 87.38 368 PHE A N 1
ATOM 2941 C CA . PHE A 1 368 ? -19.726 39.086 1.730 1.00 87.38 368 PHE A CA 1
ATOM 2942 C C . PHE A 1 368 ? -18.966 40.244 1.071 1.00 87.38 368 PHE A C 1
ATOM 2944 O O . PHE A 1 368 ? -17.964 40.700 1.622 1.00 87.38 368 PHE A O 1
ATOM 2951 N N . LEU A 1 369 ? -19.435 40.749 -0.076 1.00 85.44 369 LEU A N 1
ATOM 2952 C CA . LEU A 1 369 ? -18.761 41.810 -0.839 1.00 85.44 369 LEU A CA 1
ATOM 2953 C C . LEU A 1 369 ? -18.450 43.080 -0.015 1.00 85.44 369 LEU A C 1
ATOM 2955 O O . LEU A 1 369 ? -17.309 43.545 -0.079 1.00 85.44 369 LEU A O 1
ATOM 2959 N N . PRO A 1 370 ? -19.371 43.624 0.812 1.00 85.38 370 PRO A N 1
ATOM 2960 C CA . PRO A 1 370 ? -19.090 44.820 1.615 1.00 85.38 370 PRO A CA 1
ATOM 2961 C C . PRO A 1 370 ? -18.026 44.595 2.697 1.00 85.38 370 PRO A C 1
ATOM 2963 O O . PRO A 1 370 ? -17.415 45.5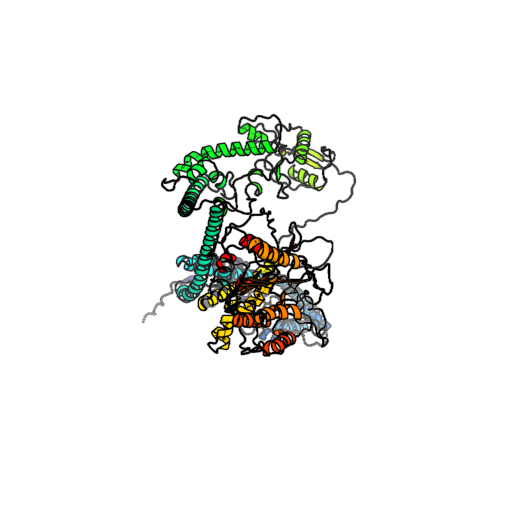49 3.180 1.00 85.38 370 PRO A O 1
ATOM 2966 N N . LEU A 1 371 ? -17.795 43.337 3.091 1.00 85.00 371 LEU A N 1
ATOM 2967 C CA . LEU A 1 371 ? -16.861 42.987 4.157 1.00 85.00 371 LEU A CA 1
ATOM 2968 C C . LEU A 1 371 ? -15.412 42.924 3.682 1.00 85.00 371 LEU A C 1
ATOM 2970 O O . LEU A 1 371 ? -14.526 43.038 4.521 1.00 85.00 371 LEU A O 1
ATOM 2974 N N . LEU A 1 372 ? -15.144 42.789 2.379 1.00 82.62 372 LEU A N 1
ATOM 2975 C CA . LEU A 1 372 ? -13.778 42.681 1.848 1.00 82.62 372 LEU A CA 1
ATOM 2976 C C . LEU A 1 372 ? -12.920 43.911 2.179 1.00 82.62 372 LEU A C 1
ATOM 2978 O O . LEU A 1 372 ? -11.787 43.771 2.639 1.00 82.62 372 LEU A O 1
ATOM 2982 N N . GLY A 1 373 ? -13.473 45.116 1.994 1.00 80.06 373 GLY A N 1
ATOM 2983 C CA . GLY A 1 373 ? -12.763 46.367 2.279 1.00 80.06 373 GLY A CA 1
ATOM 2984 C C . GLY A 1 373 ? -12.472 46.551 3.771 1.00 80.06 373 GLY A C 1
ATOM 2985 O O . GLY A 1 373 ? -11.346 46.868 4.154 1.00 80.06 373 GLY A O 1
ATOM 2986 N N . LEU A 1 374 ? -13.472 46.283 4.619 1.00 83.38 374 LEU A N 1
ATOM 2987 C CA . LEU A 1 374 ? -13.335 46.348 6.078 1.00 83.38 374 LEU A CA 1
ATOM 2988 C C . LEU A 1 374 ? -12.368 45.289 6.610 1.00 83.38 374 LEU A C 1
ATOM 2990 O O . LEU A 1 374 ? -11.538 45.591 7.465 1.00 83.38 374 LEU A O 1
ATOM 2994 N N . PHE A 1 375 ? -12.450 44.067 6.082 1.00 86.44 375 PHE A N 1
ATOM 2995 C CA . PHE A 1 375 ? -11.553 42.972 6.422 1.00 86.44 375 PHE A CA 1
ATOM 2996 C C . PHE A 1 375 ? -10.105 43.344 6.125 1.00 86.44 375 PHE A C 1
ATOM 2998 O O . PHE A 1 375 ? -9.271 43.262 7.020 1.00 86.44 375 PHE A O 1
ATOM 3005 N N . HIS A 1 376 ? -9.810 43.802 4.906 1.00 81.19 376 HIS A N 1
ATOM 3006 C CA . HIS A 1 376 ? -8.442 44.134 4.524 1.00 81.19 376 HIS A CA 1
ATOM 3007 C C . HIS A 1 376 ? -7.849 45.214 5.441 1.00 81.19 376 HIS A C 1
ATOM 3009 O O . HIS A 1 376 ? -6.715 45.086 5.894 1.00 81.19 376 HIS A O 1
ATOM 3015 N N . GLN A 1 377 ? -8.625 46.251 5.775 1.00 80.00 377 GLN A N 1
ATOM 3016 C CA . GLN A 1 377 ? -8.182 47.310 6.686 1.00 80.00 377 GLN A CA 1
ATOM 3017 C C . GLN A 1 377 ? -7.951 46.807 8.118 1.00 80.00 377 GLN A C 1
ATOM 3019 O O . GLN A 1 377 ? -6.912 47.101 8.712 1.00 80.00 377 GLN A O 1
ATOM 3024 N N . GLN A 1 378 ? -8.900 46.053 8.681 1.00 84.75 378 GLN A N 1
ATOM 3025 C CA . GLN A 1 378 ? -8.819 45.590 10.069 1.00 84.75 378 GLN A CA 1
ATOM 3026 C C . GLN A 1 378 ? -7.771 44.496 10.260 1.00 84.75 378 GLN A C 1
ATOM 3028 O O . GLN A 1 378 ? -7.008 44.559 11.222 1.00 84.75 378 GLN A O 1
ATOM 3033 N N . TRP A 1 379 ? -7.701 43.538 9.334 1.00 86.94 379 TRP A N 1
ATOM 3034 C CA . TRP A 1 379 ? -6.703 42.473 9.354 1.00 86.94 379 TRP A CA 1
ATOM 3035 C C . TRP A 1 379 ? -5.297 43.062 9.257 1.00 86.94 379 TRP A C 1
ATOM 3037 O O . TRP A 1 379 ? -4.466 42.786 10.116 1.00 86.94 379 TRP A O 1
ATOM 3047 N N . MET A 1 380 ? -5.057 43.972 8.300 1.00 83.06 380 MET A N 1
ATOM 3048 C CA . MET A 1 380 ? -3.764 44.650 8.183 1.00 83.06 380 MET A CA 1
ATOM 3049 C C . MET A 1 380 ? -3.407 45.378 9.478 1.00 83.06 380 MET A C 1
ATOM 3051 O O . MET A 1 380 ? -2.320 45.162 10.004 1.00 83.06 380 MET A O 1
ATOM 3055 N N . LYS A 1 381 ? -4.317 46.186 10.034 1.00 83.06 381 LYS A N 1
ATOM 3056 C CA . LYS A 1 381 ? -4.060 46.906 11.289 1.00 83.06 381 LYS A CA 1
ATOM 3057 C C . LYS A 1 381 ? -3.681 45.953 12.427 1.00 83.06 381 LYS A C 1
ATOM 3059 O O . LYS A 1 381 ? -2.649 46.158 13.058 1.00 83.06 381 LYS A O 1
ATOM 3064 N N . GLN A 1 382 ? -4.469 44.899 12.638 1.00 84.50 382 GLN A N 1
ATOM 3065 C CA . GLN A 1 382 ? -4.247 43.922 13.703 1.00 84.50 382 GLN A CA 1
ATOM 3066 C C . GLN A 1 382 ? -2.913 43.184 13.543 1.00 84.50 382 GLN A C 1
ATOM 3068 O O . GLN A 1 382 ? -2.149 43.089 14.499 1.00 84.50 382 GLN A O 1
ATOM 3073 N N . THR A 1 383 ? -2.603 42.710 12.336 1.00 85.31 383 THR A N 1
ATOM 3074 C CA . THR A 1 383 ? -1.344 42.018 12.045 1.00 85.31 383 THR A CA 1
ATOM 3075 C C . THR A 1 383 ? -0.134 42.925 12.263 1.00 85.31 383 THR A C 1
ATOM 3077 O O . THR A 1 383 ? 0.867 42.487 12.825 1.00 85.31 383 THR A O 1
ATOM 3080 N N . HIS A 1 384 ? -0.209 44.197 11.859 1.00 87.88 384 HIS A N 1
ATOM 3081 C CA . HIS A 1 384 ? 0.891 45.142 12.074 1.00 87.88 384 HIS A CA 1
ATOM 3082 C C . HIS A 1 384 ? 1.085 45.436 13.565 1.00 87.88 384 HIS A C 1
ATOM 3084 O O . HIS A 1 384 ? 2.223 45.442 14.025 1.00 87.88 384 HIS A O 1
ATOM 3090 N N . ASP A 1 385 ? -0.001 45.598 14.325 1.00 84.62 385 ASP A N 1
ATOM 3091 C CA . ASP A 1 385 ? 0.052 45.788 15.781 1.00 84.62 385 ASP A CA 1
ATOM 3092 C C . ASP A 1 385 ? 0.686 44.587 16.494 1.00 84.62 385 ASP A C 1
ATOM 3094 O O . ASP A 1 385 ? 1.544 44.754 17.362 1.00 84.62 385 ASP A O 1
ATOM 3098 N N . GLU A 1 386 ? 0.331 43.370 16.084 1.00 86.19 386 GLU A N 1
ATOM 3099 C CA . GLU A 1 386 ? 0.907 42.138 16.623 1.00 86.19 386 GLU A CA 1
ATOM 3100 C C . GLU A 1 386 ? 2.411 42.033 16.318 1.00 86.19 386 GLU A C 1
ATOM 3102 O O . GLU A 1 386 ? 3.213 41.758 17.212 1.00 86.19 386 GLU A O 1
ATOM 3107 N N . LEU A 1 387 ? 2.829 42.345 15.089 1.00 87.38 387 LEU A N 1
ATOM 3108 C CA . LEU A 1 387 ? 4.244 42.355 14.703 1.00 87.38 387 LEU A CA 1
ATOM 3109 C C . LEU A 1 387 ? 5.052 43.423 15.450 1.00 87.38 387 LEU A C 1
ATOM 3111 O O . LEU A 1 387 ? 6.172 43.150 15.883 1.00 87.38 387 LEU A O 1
ATOM 3115 N N . ILE A 1 388 ? 4.487 44.617 15.638 1.00 86.69 388 ILE A N 1
ATOM 3116 C CA . ILE A 1 388 ? 5.106 45.686 16.433 1.00 86.69 388 ILE A CA 1
ATOM 3117 C C . ILE A 1 388 ? 5.240 45.243 17.894 1.00 86.69 388 ILE A C 1
ATOM 3119 O O . ILE A 1 388 ? 6.292 45.449 18.501 1.00 86.69 388 ILE A O 1
ATOM 3123 N N . SER A 1 389 ? 4.228 44.564 18.444 1.00 84.38 389 SER A N 1
ATOM 3124 C CA . SER A 1 389 ? 4.274 44.048 19.816 1.00 84.38 389 SER A CA 1
ATOM 3125 C C . SER A 1 389 ? 5.401 43.029 20.029 1.00 84.38 389 SER A C 1
ATOM 3127 O O . SER A 1 389 ? 6.071 43.060 21.061 1.00 84.38 389 SER A O 1
ATOM 3129 N N . ILE A 1 390 ? 5.689 42.187 19.028 1.00 86.44 390 ILE A N 1
ATOM 3130 C CA . ILE A 1 390 ? 6.788 41.207 19.071 1.00 86.44 390 ILE A CA 1
ATOM 3131 C C . ILE A 1 390 ? 8.152 41.895 19.155 1.00 86.44 390 ILE A C 1
ATOM 3133 O O . ILE A 1 390 ? 9.060 41.386 19.813 1.00 86.44 390 ILE A O 1
ATOM 3137 N N . LEU A 1 391 ? 8.305 43.062 18.524 1.00 83.31 391 LEU A N 1
ATOM 3138 C CA . LEU A 1 391 ? 9.542 43.843 18.580 1.00 83.31 391 LEU A CA 1
ATOM 3139 C C . LEU A 1 391 ? 9.774 44.491 19.965 1.00 83.31 391 LEU A C 1
ATOM 3141 O O . LEU A 1 391 ? 10.898 44.926 20.246 1.00 83.31 391 LEU A O 1
ATOM 3145 N N . ASN A 1 392 ? 8.748 44.464 20.831 1.00 68.19 392 ASN A N 1
ATOM 3146 C CA . ASN A 1 392 ? 8.743 44.746 22.271 1.00 68.19 392 ASN A CA 1
ATOM 3147 C C . ASN A 1 392 ? 9.489 46.035 22.659 1.00 68.19 392 ASN A C 1
ATOM 3149 O O . ASN A 1 392 ? 10.454 46.007 23.426 1.00 68.19 392 ASN A O 1
ATOM 3153 N N . ILE A 1 393 ? 9.067 47.169 22.089 1.00 63.72 393 ILE A N 1
ATOM 3154 C CA . ILE A 1 393 ? 9.646 48.490 22.373 1.00 63.72 393 ILE A CA 1
ATOM 3155 C C . ILE A 1 393 ? 8.674 49.295 23.250 1.00 63.72 393 ILE A C 1
ATOM 3157 O O . ILE A 1 393 ? 7.546 49.549 22.827 1.00 63.72 393 ILE A O 1
ATOM 3161 N N . PRO A 1 394 ? 9.080 49.717 24.461 1.00 54.59 394 PRO A N 1
ATOM 3162 C CA . PRO A 1 394 ? 8.259 50.583 25.300 1.00 54.59 394 PRO A CA 1
ATOM 3163 C C . PRO A 1 394 ? 8.070 51.968 24.651 1.00 54.59 394 PRO A C 1
ATOM 3165 O O . PRO A 1 394 ? 9.054 52.602 24.279 1.00 54.59 394 PRO A O 1
ATOM 3168 N N . HIS A 1 395 ? 6.824 52.456 24.600 1.00 53.88 395 HIS A N 1
ATOM 3169 C CA . HIS A 1 395 ? 6.441 53.859 24.334 1.00 53.88 395 HIS A CA 1
ATOM 3170 C C . HIS A 1 395 ? 6.501 54.408 22.891 1.00 53.88 395 HIS A C 1
ATOM 3172 O O . HIS A 1 395 ? 6.729 55.602 22.716 1.00 53.88 395 HIS A O 1
ATOM 3178 N N . ILE A 1 396 ? 6.220 53.605 21.859 1.00 63.09 396 ILE A N 1
ATOM 3179 C CA . ILE A 1 396 ? 5.928 54.144 20.516 1.00 63.09 396 ILE A CA 1
ATOM 3180 C C . ILE A 1 396 ? 4.444 53.918 20.195 1.00 63.09 396 ILE A C 1
ATOM 3182 O O . ILE A 1 396 ? 4.029 52.795 19.917 1.00 63.09 396 ILE A O 1
ATOM 3186 N N . GLU A 1 397 ? 3.644 54.985 20.235 1.00 61.97 397 GLU A N 1
ATOM 3187 C CA . GLU A 1 397 ? 2.260 54.986 19.745 1.00 61.97 397 GLU A CA 1
ATOM 3188 C C . GLU A 1 397 ? 2.273 55.341 18.251 1.00 61.97 397 GLU A C 1
ATOM 3190 O O . GLU A 1 397 ? 2.337 56.508 17.883 1.00 61.97 397 GLU A O 1
ATOM 3195 N N . LEU A 1 398 ? 2.289 54.324 17.381 1.00 77.94 398 LEU A N 1
ATOM 3196 C CA . LEU A 1 398 ? 2.127 54.512 15.933 1.00 77.94 398 LEU A CA 1
ATOM 3197 C C . LEU A 1 398 ? 0.627 54.540 15.619 1.00 77.94 398 LEU A C 1
ATOM 3199 O O . LEU A 1 398 ? -0.053 53.511 15.715 1.00 77.94 398 LEU A O 1
ATOM 3203 N N . GLU A 1 399 ? 0.099 55.713 15.276 1.00 70.69 399 GLU A N 1
ATOM 3204 C CA . GLU A 1 399 ? -1.339 55.913 15.077 1.00 70.69 399 GLU A CA 1
ATOM 3205 C C . GLU A 1 399 ? -1.762 55.569 13.645 1.00 70.69 399 GLU A C 1
ATOM 3207 O O . GLU A 1 399 ? -2.824 54.965 13.436 1.00 70.69 399 GLU A O 1
ATOM 3212 N N . THR A 1 400 ? -0.926 55.895 12.652 1.00 82.62 400 THR A N 1
ATOM 3213 C CA . THR A 1 400 ? -1.260 55.707 11.233 1.00 82.62 400 THR A CA 1
ATOM 3214 C C . THR A 1 400 ? -0.727 54.384 10.668 1.00 82.62 400 THR A C 1
ATOM 3216 O O . THR A 1 400 ? 0.240 53.802 11.156 1.00 82.62 400 THR A O 1
ATOM 3219 N N . MET A 1 401 ? -1.374 53.855 9.621 1.00 79.38 401 MET A N 1
ATOM 3220 C CA . MET A 1 401 ? -0.902 52.623 8.963 1.00 79.38 401 MET A CA 1
ATOM 3221 C C . MET A 1 401 ? 0.440 52.824 8.252 1.00 79.38 401 MET A C 1
ATOM 3223 O O . MET A 1 401 ? 1.263 51.911 8.257 1.00 79.38 401 MET A O 1
ATOM 3227 N N . ASP A 1 402 ? 0.676 54.011 7.694 1.00 79.38 402 ASP A N 1
ATOM 3228 C CA . ASP A 1 402 ? 1.931 54.339 7.015 1.00 79.38 402 ASP A CA 1
ATOM 3229 C C . ASP A 1 402 ? 3.099 54.389 8.007 1.00 79.38 402 ASP A C 1
ATOM 3231 O O . ASP A 1 402 ? 4.167 53.852 7.720 1.00 79.38 402 ASP A O 1
ATOM 3235 N N . GLU A 1 403 ? 2.877 54.921 9.214 1.00 82.31 403 GLU A N 1
ATOM 3236 C CA . GLU A 1 403 ? 3.837 54.865 10.323 1.00 82.31 403 GLU A CA 1
ATOM 3237 C C . GLU A 1 403 ? 4.185 53.424 10.716 1.00 82.31 403 GLU A C 1
ATOM 3239 O O . GLU A 1 403 ? 5.361 53.087 10.863 1.00 82.31 403 GLU A O 1
ATOM 3244 N N . LYS A 1 404 ? 3.181 52.546 10.839 1.00 84.88 404 LYS A N 1
ATOM 3245 C CA . LYS A 1 404 ? 3.385 51.126 11.179 1.00 84.88 404 LYS A CA 1
ATOM 3246 C C . LYS A 1 404 ? 4.166 50.377 10.107 1.00 84.88 404 LYS A C 1
ATOM 3248 O O . LYS A 1 404 ? 5.045 49.581 10.433 1.00 84.88 404 LYS A O 1
ATOM 3253 N N . VAL A 1 405 ? 3.858 50.621 8.834 1.00 83.38 405 VAL A N 1
ATOM 3254 C CA . VAL A 1 405 ? 4.571 50.006 7.706 1.00 83.38 405 VAL A CA 1
ATOM 3255 C C . VAL A 1 405 ? 6.006 50.519 7.637 1.00 83.38 405 VAL A C 1
ATOM 3257 O O . VAL A 1 405 ? 6.925 49.704 7.575 1.00 83.38 405 VAL A O 1
ATOM 3260 N N . ALA A 1 406 ? 6.213 51.837 7.709 1.00 82.44 406 ALA A N 1
ATOM 3261 C CA . ALA A 1 406 ? 7.544 52.439 7.694 1.00 82.44 406 ALA A CA 1
ATOM 3262 C C . ALA A 1 406 ? 8.409 51.908 8.844 1.00 82.44 406 ALA A C 1
ATOM 3264 O O . ALA A 1 406 ? 9.568 51.553 8.638 1.00 82.44 406 ALA A O 1
ATOM 3265 N N . PHE A 1 407 ? 7.819 51.762 10.032 1.00 85.31 407 PHE A N 1
ATOM 3266 C CA . PHE A 1 407 ? 8.484 51.173 11.184 1.00 85.31 407 PHE A CA 1
ATOM 3267 C C . PHE A 1 407 ? 8.863 49.704 10.951 1.00 85.31 407 PHE A C 1
ATOM 3269 O O . PHE A 1 407 ? 10.016 49.327 11.140 1.00 85.31 407 PHE A O 1
ATOM 3276 N N . LEU A 1 408 ? 7.937 48.853 10.499 1.00 85.81 408 LEU A N 1
ATOM 3277 C CA . LEU A 1 408 ? 8.236 47.437 10.241 1.00 85.81 408 LEU A CA 1
ATOM 3278 C C . LEU A 1 408 ? 9.254 47.228 9.104 1.00 85.81 408 LEU A C 1
ATOM 3280 O O . LEU A 1 408 ? 9.937 46.206 9.084 1.00 85.81 408 LEU A O 1
ATOM 3284 N N . GLN A 1 409 ? 9.373 48.182 8.177 1.00 85.62 409 GLN A N 1
ATOM 3285 C CA . GLN A 1 409 ? 10.353 48.169 7.085 1.00 85.62 409 GLN A CA 1
ATOM 3286 C C . GLN A 1 409 ? 11.778 48.549 7.510 1.00 85.62 409 GLN A C 1
ATOM 3288 O O . GLN A 1 409 ? 12.708 48.367 6.714 1.00 85.62 409 GLN A O 1
ATOM 3293 N N . LEU A 1 410 ? 11.972 49.061 8.731 1.00 84.81 410 LEU A N 1
ATOM 3294 C CA . LEU A 1 410 ? 13.297 49.416 9.230 1.00 84.81 410 LEU A CA 1
ATOM 3295 C C . LEU A 1 410 ? 14.221 48.195 9.245 1.00 84.81 410 LEU A C 1
ATOM 3297 O O . LEU A 1 410 ? 13.869 47.120 9.733 1.00 84.81 410 LEU A O 1
ATOM 3301 N N . ALA A 1 411 ? 15.446 48.373 8.755 1.00 80.81 411 ALA A N 1
ATOM 3302 C CA . ALA A 1 411 ? 16.422 47.292 8.613 1.00 80.81 411 ALA A CA 1
ATOM 3303 C C . ALA A 1 411 ? 16.863 46.680 9.961 1.00 80.81 411 ALA A C 1
ATOM 3305 O O . ALA A 1 411 ? 17.387 45.567 9.996 1.00 80.81 411 ALA A O 1
ATOM 3306 N N . CYS A 1 412 ? 16.641 47.384 11.072 1.00 81.06 412 CYS A N 1
ATOM 3307 C CA . CYS A 1 412 ? 16.908 46.910 12.429 1.00 81.06 412 CYS A CA 1
ATOM 3308 C C . CYS A 1 412 ? 15.807 45.996 13.000 1.00 81.06 412 CYS A C 1
ATOM 3310 O O . CYS A 1 412 ? 16.052 45.308 13.991 1.00 81.06 412 CYS A O 1
ATOM 3312 N N . ASN A 1 413 ? 14.625 45.943 12.376 1.00 86.75 413 ASN A N 1
ATOM 3313 C CA . ASN A 1 413 ? 13.489 45.151 12.839 1.00 86.75 413 ASN A CA 1
ATOM 3314 C C . ASN A 1 413 ? 13.523 43.745 12.230 1.00 86.75 413 ASN A C 1
ATOM 3316 O O . ASN A 1 413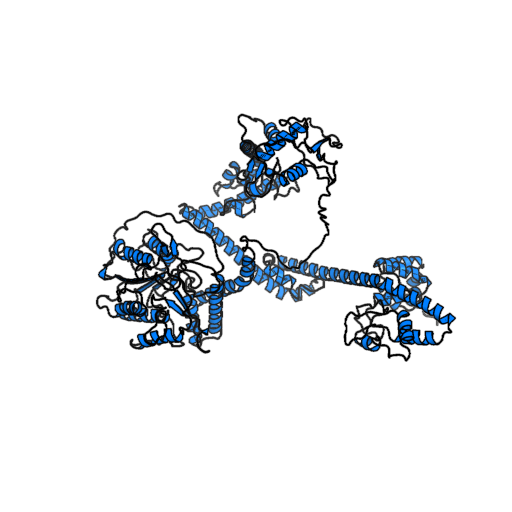 ? 12.907 43.465 11.199 1.00 86.75 413 ASN A O 1
ATOM 3320 N N . VAL A 1 414 ? 14.276 42.855 12.884 1.00 85.06 414 VAL A N 1
ATOM 3321 C CA . VAL A 1 414 ? 14.511 41.486 12.411 1.00 85.06 414 VAL A CA 1
ATOM 3322 C C . VAL A 1 414 ? 13.699 40.475 13.214 1.00 85.06 414 VAL A C 1
ATOM 3324 O O . VAL A 1 414 ? 13.756 40.436 14.445 1.00 85.06 414 VAL A O 1
ATOM 3327 N N . PHE A 1 415 ? 12.989 39.606 12.502 1.00 88.06 415 PHE A N 1
ATOM 3328 C CA . PHE A 1 415 ? 12.222 38.500 13.064 1.00 88.06 415 PHE A CA 1
ATOM 3329 C C . PHE A 1 415 ? 12.971 37.174 12.883 1.00 88.06 415 PHE A C 1
ATOM 3331 O O . PHE A 1 415 ? 13.727 36.986 11.931 1.00 88.06 415 PHE A O 1
ATOM 3338 N N . ALA A 1 416 ? 12.727 36.227 13.781 1.00 84.44 416 ALA A N 1
ATOM 3339 C CA . ALA A 1 416 ? 13.162 34.841 13.662 1.00 84.44 416 ALA A CA 1
ATOM 3340 C C . ALA A 1 416 ? 11.974 33.896 13.864 1.00 84.44 416 ALA A C 1
ATOM 3342 O O . ALA A 1 416 ? 11.030 34.209 14.594 1.00 84.44 416 ALA A O 1
ATOM 3343 N N . CYS A 1 417 ? 12.026 32.727 13.223 1.00 86.12 417 CYS A N 1
ATOM 3344 C CA . CYS A 1 417 ? 11.041 31.670 13.425 1.00 86.12 417 CYS A CA 1
ATOM 3345 C C . CYS A 1 417 ? 11.557 30.651 14.447 1.00 86.12 417 CYS A C 1
ATOM 3347 O O . CYS A 1 417 ? 12.662 30.131 14.310 1.00 86.12 417 CYS A O 1
ATOM 3349 N N . LYS A 1 418 ? 10.734 30.301 15.440 1.00 79.75 418 LYS A N 1
ATOM 3350 C CA . LYS A 1 418 ? 11.060 29.281 16.452 1.00 79.75 418 LYS A CA 1
ATOM 3351 C C . LYS A 1 418 ? 11.141 27.853 15.889 1.00 79.75 418 LYS A C 1
ATOM 3353 O O . LYS A 1 418 ? 11.756 26.989 16.509 1.00 79.75 418 LYS A O 1
ATOM 3358 N N . MET A 1 419 ? 10.481 27.582 14.760 1.00 71.38 419 MET A N 1
ATOM 3359 C CA . MET A 1 419 ? 10.184 26.215 14.300 1.00 71.38 419 MET A CA 1
ATOM 3360 C C . MET A 1 419 ? 11.000 25.742 13.107 1.00 71.38 419 MET A C 1
ATOM 3362 O O . MET A 1 419 ? 11.236 24.541 12.965 1.00 71.38 419 MET A O 1
ATOM 3366 N N . CYS A 1 420 ? 11.413 26.651 12.232 1.00 71.31 420 CYS A N 1
ATOM 3367 C CA . CYS A 1 420 ? 12.277 26.312 11.116 1.00 71.31 420 CYS A CA 1
ATOM 3368 C C . CYS A 1 420 ? 13.639 26.973 11.309 1.00 71.31 420 CYS A C 1
ATOM 3370 O O . CYS A 1 420 ? 13.751 28.032 11.916 1.00 71.31 420 CYS A O 1
ATOM 3372 N N . SER A 1 421 ? 14.690 26.368 10.761 1.00 58.19 421 SER A N 1
ATOM 3373 C CA . SER A 1 421 ? 16.049 26.917 10.825 1.00 58.19 421 SER A CA 1
ATOM 3374 C C . SER A 1 421 ? 16.245 28.177 9.959 1.00 58.19 421 SER A C 1
ATOM 3376 O O . SER A 1 421 ? 17.383 28.485 9.613 1.00 58.19 421 SER A O 1
ATOM 3378 N N . SER A 1 422 ? 15.167 28.875 9.572 1.00 60.31 422 SER A N 1
ATOM 3379 C CA . SER A 1 422 ? 15.235 30.164 8.877 1.00 60.31 422 SER A CA 1
ATOM 3380 C C . SER A 1 422 ? 15.759 31.201 9.861 1.00 60.31 422 SER A C 1
ATOM 3382 O O . SER A 1 422 ? 15.073 31.544 10.824 1.00 60.31 422 SER A O 1
ATOM 3384 N N . ARG A 1 423 ? 17.004 31.635 9.653 1.00 64.12 423 ARG A N 1
ATOM 3385 C CA . ARG A 1 423 ? 17.751 32.418 10.639 1.00 64.12 423 ARG A CA 1
ATOM 3386 C C . ARG A 1 423 ? 17.332 33.891 10.678 1.00 64.12 423 ARG A C 1
ATOM 3388 O O . ARG A 1 423 ? 17.351 34.455 11.760 1.00 64.12 423 ARG A O 1
ATOM 3395 N N . GLU A 1 424 ? 16.848 34.479 9.584 1.00 79.75 424 GLU A N 1
ATOM 3396 C CA . GLU A 1 424 ? 16.451 35.892 9.539 1.00 79.75 424 GLU A CA 1
ATOM 3397 C C . GLU A 1 424 ? 15.219 36.132 8.651 1.00 79.75 424 GLU A C 1
ATOM 3399 O O . GLU A 1 424 ? 15.139 35.636 7.528 1.00 79.75 424 GLU A O 1
ATOM 3404 N N . LEU A 1 425 ? 14.238 36.885 9.157 1.00 84.38 425 LEU A N 1
ATOM 3405 C CA . LEU A 1 425 ? 13.004 37.258 8.461 1.00 84.38 425 LEU A CA 1
ATOM 3406 C C . LEU A 1 425 ? 12.764 38.768 8.602 1.00 84.38 425 LEU A C 1
ATOM 3408 O O . LEU A 1 425 ? 12.901 39.327 9.687 1.00 84.38 425 LEU A O 1
ATOM 3412 N N . PHE A 1 426 ? 12.369 39.421 7.510 1.00 83.88 426 PHE A N 1
ATOM 3413 C CA . PHE A 1 426 ? 12.108 40.867 7.452 1.00 83.88 426 PHE A CA 1
ATOM 3414 C C . PHE A 1 426 ? 10.696 41.145 6.943 1.00 83.88 426 PHE A C 1
ATOM 3416 O O . PHE A 1 426 ? 10.103 40.296 6.281 1.00 83.88 426 PHE A O 1
ATOM 3423 N N . TYR A 1 427 ? 10.176 42.352 7.164 1.00 84.88 427 TYR A N 1
ATOM 3424 C CA . TYR A 1 427 ? 8.944 42.801 6.512 1.00 84.88 427 TYR A CA 1
ATOM 3425 C C . TYR A 1 427 ? 9.116 42.912 4.981 1.00 84.88 427 TYR A C 1
ATOM 3427 O O . TYR A 1 427 ? 10.155 43.404 4.524 1.00 84.88 427 TYR A O 1
ATOM 3435 N N . PRO A 1 428 ? 8.149 42.460 4.149 1.00 78.88 428 PRO A N 1
ATOM 3436 C CA . PRO A 1 428 ? 6.932 41.683 4.455 1.00 78.88 428 PRO A CA 1
ATOM 3437 C C . PRO A 1 428 ? 7.125 40.147 4.381 1.00 78.88 428 PRO A C 1
ATOM 3439 O O . PRO A 1 428 ? 6.153 39.398 4.411 1.00 78.88 428 PRO A O 1
ATOM 3442 N N . GLU A 1 429 ? 8.358 39.647 4.249 1.00 79.69 429 GLU A N 1
ATOM 3443 C CA . GLU A 1 429 ? 8.685 38.222 4.039 1.00 79.69 429 GLU A CA 1
ATOM 3444 C C . GLU A 1 429 ? 8.160 37.307 5.156 1.00 79.69 429 GLU A C 1
ATOM 3446 O O . GLU A 1 429 ? 7.724 36.189 4.883 1.00 79.69 429 GLU A O 1
ATOM 3451 N N . MET A 1 430 ? 8.144 37.783 6.405 1.00 82.56 430 MET A N 1
ATOM 3452 C CA . MET A 1 430 ? 7.568 37.045 7.537 1.00 82.56 430 MET A CA 1
ATOM 3453 C C . MET A 1 430 ? 6.053 36.828 7.407 1.00 82.56 430 MET A C 1
ATOM 3455 O O . MET A 1 430 ? 5.556 35.818 7.897 1.00 82.56 430 MET A O 1
ATOM 3459 N N . LEU A 1 431 ? 5.316 37.705 6.706 1.00 81.44 431 LEU A N 1
ATOM 3460 C CA . LEU A 1 431 ? 3.894 37.476 6.426 1.00 81.44 431 LEU A CA 1
ATOM 3461 C C . LEU A 1 431 ? 3.733 36.205 5.586 1.00 81.44 431 LEU A C 1
ATOM 3463 O O . LEU A 1 431 ? 2.908 35.354 5.906 1.00 81.44 431 LEU A O 1
ATOM 3467 N N . ALA A 1 432 ? 4.577 36.050 4.559 1.00 77.69 432 ALA A N 1
ATOM 3468 C CA . ALA A 1 432 ? 4.609 34.914 3.632 1.00 77.69 432 ALA A CA 1
ATOM 3469 C C . ALA A 1 432 ? 5.234 33.634 4.199 1.00 77.69 432 ALA A C 1
ATOM 3471 O O . ALA A 1 432 ? 5.299 32.616 3.503 1.00 77.69 432 ALA A O 1
ATOM 3472 N N . HIS A 1 433 ? 5.681 33.662 5.452 1.00 83.00 433 HIS A N 1
ATOM 3473 C CA . HIS A 1 433 ? 6.383 32.550 6.056 1.00 83.00 433 HIS A CA 1
ATOM 3474 C C . HIS A 1 433 ? 5.439 31.370 6.348 1.00 83.00 433 HIS A C 1
ATOM 3476 O O . HIS A 1 433 ? 4.413 31.512 7.013 1.00 83.00 433 HIS A O 1
ATOM 3482 N N . GLU A 1 434 ? 5.796 30.171 5.874 1.00 75.31 434 GLU A N 1
ATOM 3483 C CA . GLU A 1 434 ? 4.921 28.988 5.926 1.00 75.31 434 GLU A CA 1
ATOM 3484 C C . GLU A 1 434 ? 4.520 28.610 7.361 1.00 75.31 434 GLU A C 1
ATOM 3486 O O . GLU A 1 434 ? 3.387 28.196 7.590 1.00 75.31 434 GLU A O 1
ATOM 3491 N N . CYS A 1 435 ? 5.401 28.809 8.350 1.00 80.12 435 CYS A N 1
ATOM 3492 C CA . CYS A 1 435 ? 5.073 28.534 9.752 1.00 80.12 435 CYS A CA 1
ATOM 3493 C C . CYS A 1 435 ? 3.962 29.441 10.306 1.00 80.12 435 CYS A C 1
ATOM 3495 O O . CYS A 1 435 ? 3.230 29.001 11.182 1.00 80.12 435 CYS A O 1
ATOM 3497 N N . CYS A 1 436 ? 3.777 30.652 9.768 1.00 76.56 436 CYS A N 1
ATOM 3498 C CA . CYS A 1 436 ? 2.716 31.572 10.203 1.00 76.56 436 CYS A CA 1
ATOM 3499 C C . CYS A 1 436 ? 1.345 31.221 9.606 1.00 76.56 436 CYS A C 1
ATOM 3501 O O . CYS A 1 436 ? 0.331 31.746 10.042 1.00 76.56 436 CYS A O 1
ATOM 3503 N N . THR A 1 437 ? 1.295 30.323 8.615 1.00 73.44 437 THR A N 1
ATOM 3504 C CA . THR A 1 437 ? 0.063 29.897 7.922 1.00 73.44 437 THR A CA 1
ATOM 3505 C C . THR A 1 437 ? -0.173 28.387 8.032 1.00 73.44 437 THR A C 1
ATOM 3507 O O . THR A 1 437 ? -0.951 27.810 7.270 1.00 73.44 437 THR A O 1
ATOM 3510 N N . ARG A 1 438 ? 0.490 27.717 8.985 1.00 66.94 438 ARG A N 1
ATOM 3511 C CA . ARG A 1 438 ? 0.427 26.264 9.186 1.00 66.94 438 ARG A CA 1
ATOM 3512 C C . ARG A 1 438 ? -0.166 25.912 10.549 1.00 66.94 438 ARG A C 1
ATOM 3514 O O . ARG A 1 438 ? 0.283 26.401 11.578 1.00 66.94 438 ARG A O 1
ATOM 3521 N N . SER A 1 439 ? -1.132 24.990 10.559 1.00 55.47 439 SER A N 1
ATOM 3522 C CA . SER A 1 439 ? -1.774 24.534 11.798 1.00 55.47 439 SER A CA 1
ATOM 3523 C C . SER A 1 439 ? -0.801 23.758 12.695 1.00 55.47 439 SER A C 1
ATOM 3525 O O . SER A 1 439 ? -0.156 22.806 12.238 1.00 55.47 439 SER A O 1
ATOM 3527 N N . ARG A 1 440 ? -0.726 24.139 13.978 1.00 51.41 440 ARG A N 1
ATOM 3528 C CA . ARG A 1 440 ? -0.036 23.376 15.037 1.00 51.41 440 ARG A CA 1
ATOM 3529 C C . ARG A 1 440 ? -0.930 22.338 15.718 1.00 51.41 440 ARG A C 1
ATOM 3531 O O . ARG A 1 440 ? -0.419 21.458 16.415 1.00 51.41 440 ARG A O 1
ATOM 3538 N N . ASP A 1 441 ? -2.240 22.400 15.496 1.00 40.44 441 ASP A N 1
ATOM 3539 C CA . ASP A 1 441 ? -3.183 21.467 16.094 1.00 40.44 441 ASP A CA 1
ATOM 3540 C C . ASP A 1 441 ? -3.191 20.136 15.340 1.00 40.44 441 ASP A C 1
ATOM 3542 O O . ASP A 1 441 ? -3.372 20.057 14.126 1.00 40.44 441 ASP A O 1
ATOM 3546 N N . LEU A 1 442 ? -3.068 19.043 16.095 1.00 35.59 442 LEU A N 1
ATOM 3547 C CA . LEU A 1 442 ? -3.268 17.676 15.599 1.00 35.59 442 LEU A CA 1
ATOM 3548 C C . LEU A 1 442 ? -4.740 17.383 15.239 1.00 35.59 442 LEU A C 1
ATOM 3550 O O . LEU A 1 442 ? -5.047 16.268 14.815 1.00 35.59 442 LEU A O 1
ATOM 3554 N N . PHE A 1 443 ? -5.627 18.367 15.422 1.00 35.94 443 PHE A N 1
ATOM 3555 C CA . PHE A 1 443 ? -7.060 18.310 15.162 1.00 35.94 443 PHE A CA 1
ATOM 3556 C C . PHE A 1 443 ? -7.480 19.546 14.353 1.00 35.94 443 PHE A C 1
ATOM 3558 O O . PHE A 1 443 ? -7.718 20.600 14.939 1.00 35.94 443 PHE A O 1
ATOM 3565 N N . PRO A 1 444 ? -7.543 19.452 13.016 1.00 33.16 444 PRO A N 1
ATOM 3566 C CA . PRO A 1 444 ? -8.042 20.544 12.190 1.00 33.16 444 PRO A CA 1
ATOM 3567 C C . PRO A 1 444 ? -9.501 20.887 12.556 1.00 33.16 444 PRO A C 1
ATOM 3569 O O . PRO A 1 444 ? -10.322 19.993 12.757 1.00 33.16 444 PRO A O 1
ATOM 3572 N N . THR A 1 445 ? -9.843 22.178 12.635 1.00 40.78 445 THR A N 1
ATOM 3573 C CA . THR A 1 445 ? -11.245 22.639 12.596 1.00 40.78 445 THR A CA 1
ATOM 3574 C C . THR A 1 445 ? -11.863 22.282 11.241 1.00 40.78 445 THR A C 1
ATOM 3576 O O . THR A 1 445 ? -11.127 22.165 10.260 1.00 40.78 445 THR A O 1
ATOM 3579 N N . SER A 1 446 ? -13.193 22.145 11.147 1.00 43.00 446 SER A N 1
ATOM 3580 C CA . SER A 1 446 ? -13.890 21.786 9.891 1.00 43.00 446 SER A CA 1
ATOM 3581 C C . SER A 1 446 ? -13.460 22.647 8.693 1.00 43.00 446 SER A C 1
ATOM 3583 O O . SER A 1 446 ? -13.273 22.140 7.593 1.00 43.00 446 SER A O 1
ATOM 3585 N N . VAL A 1 447 ? -13.180 23.933 8.925 1.00 38.41 447 VAL A N 1
ATOM 3586 C CA . VAL A 1 447 ? -12.723 24.887 7.899 1.00 38.41 447 VAL A CA 1
ATOM 3587 C C . VAL A 1 447 ? -11.304 24.577 7.383 1.00 38.41 447 VAL A C 1
ATOM 3589 O O . VAL A 1 447 ? -10.993 24.820 6.219 1.00 38.41 447 VAL A O 1
ATOM 3592 N N . SER A 1 448 ? -10.437 24.007 8.226 1.00 40.47 448 SER A N 1
ATOM 3593 C CA . SER A 1 448 ? -9.019 23.737 7.923 1.00 40.47 448 SER A CA 1
ATOM 3594 C C . SER A 1 448 ? -8.751 22.400 7.218 1.00 40.47 448 SER A C 1
ATOM 3596 O O . SER A 1 448 ? -7.617 22.123 6.841 1.00 40.47 448 SER A O 1
ATOM 3598 N N . ILE A 1 449 ? -9.774 21.565 7.010 1.00 39.16 449 ILE A N 1
ATOM 3599 C CA . ILE A 1 449 ? -9.631 20.267 6.324 1.00 39.16 449 ILE A CA 1
ATOM 3600 C C . ILE A 1 449 ? -9.544 20.449 4.796 1.00 39.16 449 ILE A C 1
ATOM 3602 O O . ILE A 1 449 ? -8.953 19.624 4.097 1.00 39.16 449 ILE A O 1
ATOM 3606 N N . LEU A 1 450 ? -10.067 21.562 4.272 1.00 40.31 450 LEU A N 1
ATOM 3607 C CA . LEU A 1 450 ? -10.167 21.826 2.832 1.00 40.31 450 LEU A CA 1
ATOM 3608 C C . LEU A 1 450 ? -8.924 22.501 2.224 1.00 40.31 450 LEU A C 1
ATOM 3610 O O . LEU A 1 450 ? -8.745 22.453 1.009 1.00 40.31 450 LEU A O 1
ATOM 3614 N N . GLU A 1 451 ? -8.037 23.090 3.031 1.00 46.03 451 GLU A N 1
ATOM 3615 C CA . GLU A 1 451 ? -6.794 23.722 2.568 1.00 46.03 451 GLU A CA 1
ATOM 3616 C C . GLU A 1 451 ? -5.616 23.353 3.475 1.00 46.03 451 GLU A C 1
ATOM 3618 O O . GLU A 1 451 ? -5.753 23.211 4.682 1.00 46.03 451 GLU A O 1
ATOM 3623 N N . LYS A 1 452 ? -4.408 23.228 2.909 1.00 52.06 452 LYS A N 1
ATOM 3624 C CA . LYS A 1 452 ? -3.185 22.928 3.684 1.00 52.06 452 LYS A CA 1
ATOM 3625 C C . LYS A 1 452 ? -2.729 24.087 4.596 1.00 52.06 452 LYS A C 1
ATOM 3627 O O . LYS A 1 452 ? -1.692 23.949 5.243 1.00 52.06 452 LYS A O 1
ATOM 3632 N N . ARG A 1 453 ? -3.456 25.213 4.614 1.00 61.94 453 ARG A N 1
ATOM 3633 C CA . ARG A 1 453 ? -3.129 26.461 5.320 1.00 61.94 453 ARG A CA 1
ATOM 3634 C C . ARG A 1 453 ? -4.194 26.808 6.364 1.00 61.94 453 ARG A C 1
ATOM 3636 O O . ARG A 1 453 ? -5.374 26.547 6.148 1.00 61.94 453 ARG A O 1
ATOM 3643 N N . CYS A 1 454 ? -3.779 27.400 7.480 1.00 69.50 454 CYS A N 1
ATOM 3644 C CA . CYS A 1 454 ? -4.664 28.021 8.470 1.00 69.50 454 CYS A CA 1
ATOM 3645 C C . CYS A 1 454 ? -4.635 29.551 8.344 1.00 69.50 454 CYS A C 1
ATOM 3647 O O . CYS A 1 454 ? -3.807 30.091 7.609 1.00 69.50 454 CYS A O 1
ATOM 3649 N N . ALA A 1 455 ? -5.523 30.233 9.076 1.00 78.00 455 ALA A N 1
ATOM 3650 C CA . ALA A 1 455 ? -5.439 31.682 9.247 1.00 78.00 455 ALA A CA 1
ATOM 3651 C C . ALA A 1 455 ? -4.070 32.073 9.830 1.00 78.00 455 ALA A C 1
ATOM 3653 O O . ALA A 1 455 ? -3.484 31.330 10.633 1.00 78.00 455 ALA A O 1
ATOM 3654 N N . TRP A 1 456 ? -3.558 33.210 9.374 1.00 85.19 456 TRP A N 1
ATOM 3655 C CA . TRP A 1 456 ? -2.259 33.741 9.740 1.00 85.19 456 TRP A CA 1
ATOM 3656 C C . TRP A 1 456 ? -2.200 34.049 11.240 1.00 85.19 456 TRP A C 1
ATOM 3658 O O . TRP A 1 456 ? -3.142 34.603 11.805 1.00 85.19 456 TRP A O 1
ATOM 3668 N N . ASN A 1 457 ? -1.093 33.691 11.889 1.00 82.25 457 ASN A N 1
ATOM 3669 C CA . ASN A 1 457 ? -0.807 34.036 13.283 1.00 82.25 457 ASN A CA 1
ATOM 3670 C C . ASN A 1 457 ? 0.698 34.241 13.495 1.00 82.25 457 ASN A C 1
ATOM 3672 O O . ASN A 1 457 ? 1.518 33.669 12.770 1.00 82.25 457 ASN A O 1
ATOM 3676 N N . ALA A 1 458 ? 1.060 35.024 14.514 1.00 82.94 458 ALA A N 1
ATOM 3677 C CA . ALA A 1 458 ? 2.450 35.361 14.800 1.00 82.94 458 ALA A CA 1
ATOM 3678 C C . ALA A 1 458 ? 3.110 34.467 15.873 1.00 82.94 458 ALA A C 1
ATOM 3680 O O . ALA A 1 458 ? 4.247 34.727 16.266 1.00 82.94 458 ALA A O 1
ATOM 3681 N N . ASP A 1 459 ? 2.455 33.393 16.331 1.00 81.75 459 ASP A N 1
ATOM 3682 C CA . ASP A 1 459 ? 2.881 32.577 17.482 1.00 81.75 459 ASP A CA 1
ATOM 3683 C C . ASP A 1 459 ? 4.328 32.042 17.371 1.00 81.75 459 ASP A C 1
ATOM 3685 O O . ASP A 1 459 ? 5.018 31.806 18.375 1.00 81.75 459 ASP A O 1
ATOM 3689 N N . ASP A 1 460 ? 4.768 31.755 16.141 1.00 81.31 460 ASP A N 1
ATOM 3690 C CA . ASP A 1 460 ? 6.094 31.197 15.825 1.00 81.31 460 ASP A CA 1
ATOM 3691 C C . ASP A 1 460 ? 7.169 32.262 15.630 1.00 81.31 460 ASP A C 1
ATOM 3693 O O . ASP A 1 460 ? 8.351 31.919 15.548 1.00 81.31 460 ASP A O 1
ATOM 3697 N N . LEU A 1 461 ? 6.779 33.531 15.549 1.00 86.44 461 LEU A N 1
ATOM 3698 C CA . LEU A 1 461 ? 7.693 34.642 15.368 1.00 86.44 461 LEU A CA 1
ATOM 3699 C C . LEU A 1 461 ? 8.210 35.125 16.724 1.00 86.44 461 LEU A C 1
ATOM 3701 O O . LEU A 1 461 ? 7.535 35.074 17.756 1.00 86.44 461 LEU A O 1
ATOM 3705 N N . VAL A 1 462 ? 9.461 35.562 16.719 1.00 86.88 462 VAL A N 1
ATOM 3706 C CA . VAL A 1 462 ? 10.108 36.292 17.811 1.00 86.88 462 VAL A CA 1
ATOM 3707 C C . VAL A 1 462 ? 11.000 37.369 17.227 1.00 86.88 462 VAL A C 1
ATOM 3709 O O . VAL A 1 462 ? 11.448 37.258 16.084 1.00 86.88 462 VAL A O 1
ATOM 3712 N N . LYS A 1 463 ? 11.301 38.392 18.022 1.00 86.44 463 LYS A N 1
ATOM 3713 C CA . LYS A 1 463 ? 12.373 39.326 17.705 1.00 86.44 463 LYS A CA 1
ATOM 3714 C C . LYS A 1 463 ? 13.712 38.595 17.710 1.00 86.44 463 LYS A C 1
ATOM 3716 O O . LYS A 1 463 ? 14.008 37.822 18.620 1.00 86.44 463 LYS A O 1
ATOM 3721 N N . HIS A 1 464 ? 14.535 38.850 16.701 1.00 85.00 464 HIS A N 1
ATOM 3722 C CA . HIS A 1 464 ? 15.902 38.357 16.679 1.00 85.00 464 HIS A CA 1
ATOM 3723 C C . HIS A 1 464 ? 16.821 39.369 17.370 1.00 85.00 464 HIS A C 1
ATOM 3725 O O . HIS A 1 464 ? 17.449 40.187 16.703 1.00 85.00 464 HIS A O 1
ATOM 3731 N N . ASP A 1 465 ? 16.942 39.308 18.696 1.00 78.25 465 ASP A N 1
ATOM 3732 C CA . ASP A 1 465 ? 17.656 40.331 19.482 1.00 78.25 465 ASP A CA 1
ATOM 3733 C C . ASP A 1 465 ? 19.119 40.527 19.057 1.00 78.25 465 ASP A C 1
ATOM 3735 O O . ASP A 1 465 ? 19.556 41.654 18.822 1.00 78.25 465 ASP A O 1
ATOM 3739 N N . THR A 1 466 ? 19.862 39.431 18.868 1.00 75.62 466 THR A N 1
ATOM 3740 C CA . THR A 1 466 ? 21.281 39.484 18.481 1.00 75.62 466 THR A CA 1
ATOM 3741 C C . THR A 1 466 ? 21.486 40.152 17.122 1.00 75.62 466 THR A C 1
ATOM 3743 O O . THR A 1 466 ? 22.309 41.056 16.993 1.00 75.62 466 THR A O 1
ATOM 3746 N N . LEU A 1 467 ? 20.718 39.741 16.108 1.00 77.38 467 LEU A N 1
ATOM 3747 C CA . LEU A 1 467 ? 20.839 40.279 14.758 1.00 77.38 467 LEU A CA 1
ATOM 3748 C C . LEU A 1 467 ? 20.254 41.689 14.660 1.00 77.38 467 LEU A C 1
ATOM 3750 O O . LEU A 1 467 ? 20.834 42.524 13.982 1.00 77.38 467 LEU A O 1
ATOM 3754 N N . SER A 1 468 ? 19.185 41.999 15.395 1.00 80.56 468 SER A N 1
ATOM 3755 C CA . SER A 1 468 ? 18.644 43.363 15.483 1.00 80.56 468 SER A CA 1
ATOM 3756 C C . SER A 1 468 ? 19.686 44.328 16.063 1.00 80.56 468 SER A C 1
ATOM 3758 O O . SER A 1 468 ? 19.927 45.396 15.502 1.00 80.56 468 SER A O 1
ATOM 3760 N N . SER A 1 469 ? 20.381 43.929 17.138 1.00 79.62 469 SER A N 1
ATOM 3761 C CA . SER A 1 469 ? 21.485 44.712 17.710 1.00 79.62 469 SER A CA 1
ATOM 3762 C C . SER A 1 469 ? 22.677 44.822 16.756 1.00 79.62 469 SER A C 1
ATOM 3764 O O . SER A 1 469 ? 23.297 45.880 16.672 1.00 79.62 469 SER A O 1
ATOM 3766 N N . PHE A 1 470 ? 23.002 43.756 16.022 1.00 78.44 470 PHE A N 1
ATOM 3767 C CA . PHE A 1 470 ? 24.066 43.786 15.017 1.00 78.44 470 PHE A CA 1
ATOM 3768 C C . PHE A 1 470 ? 23.729 44.724 13.858 1.00 78.44 470 PHE A C 1
ATOM 3770 O O . PHE A 1 470 ? 24.563 45.542 13.476 1.00 78.44 470 PHE A O 1
ATOM 3777 N N . MET A 1 471 ? 22.493 44.685 13.358 1.00 78.38 471 MET A N 1
ATOM 3778 C CA . MET A 1 471 ? 22.012 45.581 12.307 1.00 78.38 471 MET A CA 1
ATOM 3779 C C . MET A 1 471 ? 22.106 47.047 12.728 1.00 78.38 471 MET A C 1
ATOM 3781 O O . MET A 1 471 ? 22.567 47.867 11.942 1.00 78.38 471 MET A O 1
ATOM 3785 N N . MET A 1 472 ? 21.771 47.384 13.978 1.00 77.38 472 MET A N 1
ATOM 3786 C CA . MET A 1 472 ? 21.966 48.742 14.509 1.00 77.38 472 MET A CA 1
ATOM 3787 C C . MET A 1 472 ? 23.425 49.206 14.397 1.00 77.38 472 MET A C 1
ATOM 3789 O O . MET A 1 472 ? 23.689 50.340 13.996 1.00 77.38 472 MET A O 1
ATOM 3793 N N . THR A 1 473 ? 24.377 48.333 14.732 1.00 76.88 473 THR A N 1
ATOM 3794 C CA . THR A 1 473 ? 25.813 48.622 14.636 1.00 76.88 473 THR A CA 1
ATOM 3795 C C . THR A 1 473 ? 26.263 48.773 13.179 1.00 76.88 473 THR A C 1
ATOM 3797 O O . THR A 1 473 ? 26.983 49.717 12.857 1.00 76.88 473 THR A O 1
ATOM 3800 N N . VAL A 1 474 ? 25.797 47.895 12.285 1.00 75.62 474 VAL A N 1
ATOM 3801 C CA . VAL A 1 474 ? 26.111 47.936 10.847 1.00 75.62 474 VAL A CA 1
ATOM 3802 C C . VAL A 1 474 ? 25.577 49.213 10.194 1.00 75.62 474 VAL A C 1
ATOM 3804 O O . VAL A 1 474 ? 26.318 49.895 9.490 1.00 75.62 474 VAL A O 1
ATOM 3807 N N . ILE A 1 475 ? 24.326 49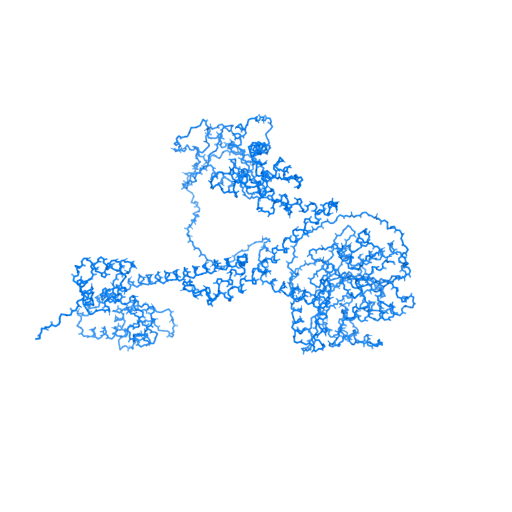.587 10.469 1.00 78.50 475 ILE A N 1
ATOM 3808 C CA . ILE A 1 475 ? 23.705 50.796 9.911 1.00 78.50 475 ILE A CA 1
ATOM 3809 C C . ILE A 1 475 ? 24.471 52.050 10.365 1.00 78.50 475 ILE A C 1
ATOM 3811 O O . ILE A 1 475 ? 24.809 52.901 9.543 1.00 78.50 475 ILE A O 1
ATOM 3815 N N . ARG A 1 476 ? 24.856 52.135 11.645 1.00 78.75 476 ARG A N 1
ATOM 3816 C CA . ARG A 1 476 ? 25.683 53.251 12.142 1.00 78.75 476 ARG A CA 1
ATOM 3817 C C . ARG A 1 476 ? 27.050 53.319 11.464 1.00 78.75 476 ARG A C 1
ATOM 3819 O O . ARG A 1 476 ? 27.520 54.415 11.175 1.00 78.75 476 ARG A O 1
ATOM 3826 N N . ALA A 1 477 ? 27.670 52.173 11.184 1.00 75.19 477 ALA A N 1
ATOM 3827 C CA . ALA A 1 477 ? 28.952 52.120 10.486 1.00 75.19 477 ALA A CA 1
ATOM 3828 C C . ALA A 1 477 ? 28.848 52.636 9.036 1.00 75.19 477 ALA A C 1
ATOM 3830 O O . ALA A 1 477 ? 29.794 53.236 8.535 1.00 75.19 477 ALA A O 1
ATOM 3831 N N . THR A 1 478 ? 27.686 52.485 8.386 1.00 72.25 478 THR A N 1
ATOM 3832 C CA . THR A 1 478 ? 27.413 53.073 7.056 1.00 72.25 478 THR A CA 1
ATOM 3833 C C . THR A 1 478 ? 27.144 54.587 7.084 1.00 72.25 478 THR A C 1
ATOM 3835 O O . THR A 1 478 ? 26.977 55.201 6.034 1.00 72.25 478 THR A O 1
ATOM 3838 N N . GLY A 1 479 ? 27.096 55.209 8.269 1.00 70.50 479 GLY A N 1
ATOM 3839 C CA . GLY A 1 479 ? 26.751 56.625 8.435 1.00 70.50 479 GLY A CA 1
ATOM 3840 C C . GLY A 1 479 ? 25.255 56.928 8.294 1.00 70.50 479 GLY A C 1
ATOM 3841 O O . GLY A 1 479 ? 24.873 58.096 8.255 1.00 70.50 479 GLY A O 1
ATOM 3842 N N . LEU A 1 480 ? 24.411 55.895 8.219 1.00 76.62 480 LEU A N 1
ATOM 3843 C CA . LEU A 1 480 ? 22.961 56.032 8.156 1.00 76.62 480 LEU A CA 1
ATOM 3844 C C . LEU A 1 480 ? 22.348 56.068 9.561 1.00 76.62 480 LEU A C 1
ATOM 3846 O O . LEU A 1 480 ? 22.899 55.515 10.516 1.00 76.62 480 LEU A O 1
ATOM 3850 N N . ASP A 1 481 ? 21.170 56.681 9.676 1.00 76.88 481 ASP A N 1
ATOM 3851 C CA . ASP A 1 481 ? 20.392 56.677 10.912 1.00 76.88 481 ASP A CA 1
ATOM 3852 C C . ASP A 1 481 ? 19.554 55.383 11.024 1.00 76.88 481 ASP A C 1
ATOM 3854 O O . ASP A 1 481 ? 18.680 55.140 10.184 1.00 76.88 481 ASP A O 1
ATOM 3858 N N . PRO A 1 482 ? 19.766 54.546 12.062 1.00 78.81 482 PRO A N 1
ATOM 3859 C CA . PRO A 1 482 ? 18.980 53.332 12.268 1.00 78.81 482 PRO A CA 1
ATOM 3860 C C . PRO A 1 482 ? 17.478 53.551 12.458 1.00 78.81 482 PRO A C 1
ATOM 3862 O O . PRO A 1 482 ? 16.721 52.597 12.293 1.00 78.81 482 PRO A O 1
ATOM 3865 N N . ALA A 1 483 ? 17.039 54.770 12.792 1.00 76.12 483 ALA A N 1
ATOM 3866 C CA . ALA A 1 483 ? 15.621 55.102 12.902 1.00 76.12 483 ALA A CA 1
ATOM 3867 C C . ALA A 1 483 ? 14.933 55.350 11.543 1.00 76.12 483 ALA A C 1
ATOM 3869 O O . ALA A 1 483 ? 13.709 55.440 11.499 1.00 76.12 483 ALA A O 1
ATOM 3870 N N . SER A 1 484 ? 15.688 55.450 10.440 1.00 75.94 484 SER A N 1
ATOM 3871 C CA . SER A 1 484 ? 15.147 55.729 9.097 1.00 75.94 484 SER A CA 1
ATOM 3872 C C . SER A 1 484 ? 15.646 54.790 7.991 1.00 75.94 484 SER A C 1
ATOM 3874 O O . SER A 1 484 ? 15.108 54.812 6.883 1.00 75.94 484 SER A O 1
ATOM 3876 N N . ALA A 1 485 ? 16.649 53.953 8.267 1.00 77.19 485 ALA A N 1
ATOM 3877 C CA . ALA A 1 485 ? 17.214 53.037 7.282 1.00 77.19 485 ALA A CA 1
ATOM 3878 C C . ALA A 1 485 ? 16.252 51.884 6.936 1.00 77.19 485 ALA A C 1
ATOM 3880 O O . ALA A 1 485 ? 15.905 51.067 7.794 1.00 77.19 485 ALA A O 1
ATOM 3881 N N . VAL A 1 486 ? 15.884 51.775 5.656 1.00 76.31 486 VAL A N 1
ATOM 3882 C CA . VAL A 1 486 ? 14.980 50.740 5.113 1.00 76.31 486 VAL A CA 1
ATOM 3883 C C . VAL A 1 486 ? 15.687 49.837 4.091 1.00 76.31 486 VAL A C 1
ATOM 3885 O O . VAL A 1 486 ? 16.781 50.144 3.608 1.00 76.31 486 VAL A O 1
ATOM 3888 N N . ARG A 1 487 ? 15.057 48.702 3.759 1.00 68.94 487 ARG A N 1
ATOM 3889 C CA . ARG A 1 487 ? 15.573 47.663 2.845 1.00 68.94 487 ARG A CA 1
ATOM 3890 C C . ARG A 1 487 ? 14.809 47.618 1.515 1.00 68.94 487 ARG A C 1
ATOM 3892 O O . ARG A 1 487 ? 13.594 47.801 1.498 1.00 68.94 487 ARG A O 1
ATOM 3899 N N . THR A 1 488 ? 15.485 47.218 0.438 1.00 53.66 488 THR A N 1
ATOM 3900 C CA . THR A 1 488 ? 14.890 46.732 -0.821 1.00 53.66 488 THR A CA 1
ATOM 3901 C C . THR A 1 488 ? 15.337 45.293 -1.165 1.00 53.66 488 THR A C 1
ATOM 3903 O O . THR A 1 488 ? 16.361 44.813 -0.679 1.00 53.66 488 THR A O 1
ATOM 3906 N N . PRO A 1 489 ? 14.571 44.519 -1.960 1.00 44.97 489 PRO A N 1
ATOM 3907 C CA . PRO A 1 489 ? 14.992 43.184 -2.392 1.00 44.97 489 PRO A CA 1
ATOM 3908 C C . PRO A 1 489 ? 16.089 43.290 -3.467 1.00 44.97 489 PRO A C 1
ATOM 3910 O O . PRO A 1 489 ? 15.820 43.789 -4.557 1.00 44.97 489 PRO A O 1
ATOM 3913 N N . LEU A 1 490 ? 17.302 42.795 -3.198 1.00 41.69 490 LEU A N 1
ATOM 3914 C CA . LEU A 1 490 ? 18.414 42.802 -4.160 1.00 41.69 490 LEU A CA 1
ATOM 3915 C C . LEU A 1 490 ? 18.869 41.403 -4.585 1.00 41.69 490 LEU A C 1
ATOM 3917 O O . LEU A 1 490 ? 18.832 40.442 -3.817 1.00 41.69 490 LEU A O 1
ATOM 3921 N N . VAL A 1 491 ? 19.294 41.331 -5.849 1.00 38.75 491 VAL A N 1
ATOM 3922 C CA . VAL A 1 491 ? 19.798 40.149 -6.557 1.00 38.75 491 VAL A CA 1
ATOM 3923 C C . VAL A 1 491 ? 21.289 39.984 -6.252 1.00 38.75 491 VAL A C 1
ATOM 3925 O O . VAL A 1 491 ? 22.081 40.884 -6.528 1.00 38.75 491 VAL A O 1
ATOM 3928 N N . ASP A 1 492 ? 21.660 38.839 -5.681 1.00 39.16 492 ASP A N 1
ATOM 3929 C CA . ASP A 1 492 ? 23.021 38.533 -5.229 1.00 39.16 492 ASP A CA 1
ATOM 3930 C C . ASP A 1 492 ? 24.019 38.499 -6.408 1.00 39.16 492 ASP A C 1
ATOM 3932 O O . ASP A 1 492 ? 23.755 37.869 -7.439 1.00 39.16 492 ASP A O 1
ATOM 3936 N N . ARG A 1 493 ? 25.168 39.182 -6.285 1.00 47.34 493 ARG A N 1
ATOM 3937 C CA . ARG A 1 493 ? 26.250 39.159 -7.291 1.00 47.34 493 ARG A CA 1
ATOM 3938 C C . ARG A 1 493 ? 27.489 38.476 -6.717 1.00 47.34 493 ARG A C 1
ATOM 3940 O O . ARG A 1 493 ? 28.108 38.972 -5.784 1.00 47.34 493 ARG A O 1
ATOM 3947 N N . GLY A 1 494 ? 27.897 37.375 -7.346 1.00 45.53 494 GLY A N 1
ATOM 3948 C CA . GLY A 1 494 ? 29.096 36.612 -6.994 1.00 45.53 494 GLY A CA 1
ATOM 3949 C C . GLY A 1 494 ? 30.400 37.259 -7.468 1.00 45.53 494 GLY A C 1
ATOM 3950 O O . GLY A 1 494 ? 30.955 36.844 -8.484 1.00 45.53 494 GLY A O 1
ATOM 3951 N N . SER A 1 495 ? 30.919 38.233 -6.716 1.00 48.41 495 SER A N 1
ATOM 3952 C CA . SER A 1 495 ? 32.319 38.666 -6.834 1.00 48.41 495 SER A CA 1
ATOM 3953 C C . SER A 1 495 ? 33.127 38.211 -5.617 1.00 48.41 495 SER A C 1
ATOM 3955 O O . SER A 1 495 ? 32.626 38.204 -4.495 1.00 48.41 495 SER A O 1
ATOM 3957 N N . LYS A 1 496 ? 34.387 37.811 -5.822 1.00 57.44 496 LYS A N 1
ATOM 3958 C CA . LYS A 1 496 ? 35.274 37.391 -4.726 1.00 57.44 496 LYS A CA 1
ATOM 3959 C C . LYS A 1 496 ? 35.636 38.599 -3.855 1.00 57.44 496 LYS A C 1
ATOM 3961 O O . LYS A 1 496 ? 36.027 39.637 -4.380 1.00 57.44 496 LYS A O 1
ATOM 3966 N N . ASN A 1 497 ? 35.536 38.423 -2.537 1.00 59.66 497 ASN A N 1
ATOM 3967 C CA . ASN A 1 497 ? 35.904 39.372 -1.472 1.00 59.66 497 ASN A CA 1
ATOM 3968 C C . ASN A 1 497 ? 34.973 40.580 -1.266 1.00 59.66 497 ASN A C 1
ATOM 3970 O O . ASN A 1 497 ? 35.313 41.465 -0.481 1.00 59.66 497 ASN A O 1
ATOM 3974 N N . MET A 1 498 ? 33.807 40.614 -1.914 1.00 62.88 498 MET A N 1
ATOM 3975 C CA . MET A 1 498 ? 32.801 41.657 -1.708 1.00 62.88 498 MET A CA 1
ATOM 3976 C C . MET A 1 498 ? 31.459 41.012 -1.377 1.00 62.88 498 MET A C 1
ATOM 3978 O O . MET A 1 498 ? 30.945 40.209 -2.152 1.00 62.88 498 MET A O 1
ATOM 3982 N N . TYR A 1 499 ? 30.911 41.352 -0.218 1.00 63.91 499 TYR A N 1
ATOM 3983 C CA . TYR A 1 499 ? 29.678 40.779 0.298 1.00 63.91 499 TYR A CA 1
ATOM 3984 C C . TYR A 1 499 ? 28.561 41.821 0.227 1.00 63.91 499 TYR A C 1
ATOM 3986 O O . TYR A 1 499 ? 28.721 42.942 0.716 1.00 63.91 499 TYR A O 1
ATOM 3994 N N . GLY A 1 500 ? 27.416 41.447 -0.348 1.00 67.56 500 GLY A N 1
ATOM 3995 C CA . GLY A 1 500 ? 26.160 42.143 -0.064 1.00 67.56 500 GLY A CA 1
ATOM 3996 C C . GLY A 1 500 ? 25.767 41.931 1.401 1.00 67.56 500 GLY A C 1
ATOM 3997 O O . GLY A 1 500 ? 26.224 40.974 2.027 1.00 67.56 500 GLY A O 1
ATOM 3998 N N . TRP A 1 501 ? 24.919 42.791 1.967 1.00 68.19 501 TRP A N 1
ATOM 3999 C CA . TRP A 1 501 ? 24.634 42.771 3.410 1.00 68.19 501 TRP A CA 1
ATOM 4000 C C . TRP A 1 501 ? 24.085 41.419 3.921 1.00 68.19 501 TRP A C 1
ATOM 4002 O O . TRP A 1 501 ? 24.484 40.978 4.996 1.00 68.19 501 TRP A O 1
ATOM 4012 N N . ARG A 1 502 ? 23.237 40.705 3.151 1.00 66.19 502 ARG A N 1
ATOM 4013 C CA . ARG A 1 502 ? 22.758 39.348 3.515 1.00 66.19 502 ARG A CA 1
ATOM 4014 C C . ARG A 1 502 ? 23.895 38.335 3.560 1.00 66.19 502 ARG A C 1
ATOM 4016 O O . ARG A 1 502 ? 24.054 37.633 4.554 1.00 66.19 502 ARG A O 1
ATOM 4023 N N . SER A 1 503 ? 24.704 38.290 2.506 1.00 71.12 503 SER A N 1
ATOM 4024 C CA . SER A 1 503 ? 25.857 37.391 2.399 1.00 71.12 503 SER A CA 1
ATOM 4025 C C . SER A 1 503 ? 26.908 37.712 3.467 1.00 71.12 503 SER A C 1
ATOM 4027 O O . SER A 1 503 ? 27.530 36.800 4.003 1.00 71.12 503 SER A O 1
ATOM 4029 N N . PHE A 1 504 ? 27.046 38.988 3.845 1.00 73.44 504 PHE A N 1
ATOM 4030 C CA . PHE A 1 504 ? 27.872 39.444 4.962 1.00 73.44 504 PHE A CA 1
ATOM 4031 C C . PHE A 1 504 ? 27.340 38.930 6.309 1.00 73.44 504 PHE A C 1
ATOM 4033 O O . PHE A 1 504 ? 28.093 38.307 7.052 1.00 73.44 504 PHE A O 1
ATOM 4040 N N . ILE A 1 505 ? 26.043 39.089 6.605 1.00 70.25 505 ILE A N 1
ATOM 4041 C CA . ILE A 1 505 ? 25.415 38.545 7.826 1.00 70.25 505 ILE A CA 1
ATOM 4042 C C . ILE A 1 505 ? 25.555 37.023 7.890 1.00 70.25 505 ILE A C 1
ATOM 4044 O O . ILE A 1 505 ? 25.915 36.482 8.934 1.00 70.25 505 ILE A O 1
ATOM 4048 N N . GLN A 1 506 ? 25.298 36.324 6.782 1.00 69.12 506 GLN A N 1
ATOM 4049 C CA . GLN A 1 506 ? 25.399 34.869 6.722 1.00 69.12 506 GLN A CA 1
ATOM 4050 C C . GLN A 1 506 ? 26.844 34.398 6.927 1.00 69.12 506 GLN A C 1
ATOM 4052 O O . GLN A 1 506 ? 27.073 33.443 7.669 1.00 69.12 506 GLN A O 1
ATOM 4057 N N . HIS A 1 507 ? 27.817 35.084 6.321 1.00 67.94 507 HIS A N 1
ATOM 4058 C CA . HIS A 1 507 ? 29.241 34.831 6.525 1.00 67.94 507 HIS A CA 1
ATOM 4059 C C . HIS A 1 507 ? 29.636 35.044 7.995 1.00 67.94 507 HIS A C 1
ATOM 4061 O O . HIS A 1 507 ? 30.181 34.136 8.620 1.00 67.94 507 HIS A O 1
ATOM 4067 N N . MET A 1 508 ? 29.259 36.175 8.599 1.00 67.06 508 MET A N 1
ATOM 4068 C CA . MET A 1 508 ? 29.511 36.462 10.019 1.00 67.06 508 MET A CA 1
ATOM 4069 C C . MET A 1 508 ? 28.840 35.437 10.952 1.00 67.06 508 MET A C 1
ATOM 4071 O O . MET A 1 508 ? 29.452 34.956 11.904 1.00 67.06 508 MET A O 1
ATOM 4075 N N . GLY A 1 509 ? 27.612 35.017 10.639 1.00 58.34 509 GLY A N 1
ATOM 4076 C CA . GLY A 1 509 ? 26.878 33.983 11.374 1.00 58.34 509 GLY A CA 1
ATOM 4077 C C . GLY A 1 509 ? 27.441 32.561 11.228 1.00 58.34 509 GLY A C 1
ATOM 4078 O O . GLY A 1 509 ? 27.080 31.690 12.023 1.00 58.34 509 GLY A O 1
ATOM 4079 N N . MET A 1 510 ? 28.312 32.299 10.242 1.00 51.09 510 MET A N 1
ATOM 4080 C CA . MET A 1 510 ? 29.091 31.054 10.148 1.00 51.09 510 MET A CA 1
ATOM 4081 C C . MET A 1 510 ? 30.384 31.098 10.977 1.00 51.09 510 MET A C 1
ATOM 4083 O O . MET A 1 510 ? 30.879 30.039 11.358 1.00 51.09 510 MET A O 1
ATOM 4087 N N . HIS A 1 511 ? 30.909 32.288 11.290 1.00 46.56 511 HIS A N 1
ATOM 4088 C CA . HIS A 1 511 ? 32.197 32.457 11.970 1.00 46.56 511 HIS A CA 1
ATOM 4089 C C . HIS A 1 511 ? 32.111 32.668 13.489 1.00 46.56 511 HIS A C 1
ATOM 4091 O O . HIS A 1 511 ? 33.106 32.434 14.174 1.00 46.56 511 HIS A O 1
ATOM 4097 N N . THR A 1 512 ? 30.960 33.044 14.056 1.00 44.72 512 THR A N 1
ATOM 4098 C CA . THR A 1 512 ? 30.874 33.352 15.496 1.00 44.72 512 THR A CA 1
ATOM 4099 C C . THR A 1 512 ? 29.547 32.942 16.134 1.00 44.72 512 THR A C 1
ATOM 4101 O O . THR A 1 512 ? 28.478 33.415 15.758 1.00 44.72 512 THR A O 1
ATOM 4104 N N . SER A 1 513 ? 29.632 32.113 17.177 1.00 45.53 513 SER A N 1
ATOM 4105 C CA . SER A 1 513 ? 28.617 32.041 18.234 1.00 45.53 513 SER A CA 1
ATOM 4106 C C . SER A 1 513 ? 28.764 33.323 19.059 1.00 45.53 513 SER A C 1
ATOM 4108 O O . SER A 1 513 ? 29.734 33.449 19.801 1.00 45.53 513 SER A O 1
ATOM 4110 N N . PHE A 1 514 ? 27.903 34.318 18.846 1.00 48.31 514 PHE A N 1
ATOM 4111 C CA . PHE A 1 514 ? 28.046 35.645 19.456 1.00 48.31 514 PHE A CA 1
ATOM 4112 C C . PHE A 1 514 ? 27.978 35.575 20.991 1.00 48.31 514 PHE A C 1
ATOM 4114 O O . PHE A 1 514 ? 26.939 35.229 21.548 1.00 48.31 514 PHE A O 1
ATOM 4121 N N . GLY A 1 515 ? 29.084 35.915 21.657 1.00 43.66 515 GLY A N 1
ATOM 4122 C CA . GLY A 1 515 ? 29.137 36.234 23.083 1.00 43.66 515 GLY A CA 1
ATOM 4123 C C . GLY A 1 515 ? 29.110 37.751 23.292 1.00 43.66 515 GLY A C 1
ATOM 4124 O O . GLY A 1 515 ? 29.841 38.462 22.615 1.00 43.66 515 GLY A O 1
ATOM 4125 N N . ASP A 1 516 ? 28.226 38.201 24.182 1.00 44.16 516 ASP A N 1
ATOM 4126 C CA . ASP A 1 516 ? 28.050 39.462 24.938 1.00 44.16 516 ASP A CA 1
ATOM 4127 C C . ASP A 1 516 ? 28.631 40.833 24.493 1.00 44.16 516 ASP A C 1
ATOM 4129 O O . ASP A 1 516 ? 28.476 41.808 25.225 1.00 44.16 516 ASP A O 1
ATOM 4133 N N . SER A 1 517 ? 29.199 41.016 23.298 1.00 50.12 517 SER A N 1
ATOM 4134 C CA . SER A 1 517 ? 29.494 42.353 22.751 1.00 50.12 517 SER A CA 1
ATOM 4135 C C . SER A 1 517 ? 29.459 42.360 21.222 1.00 50.12 517 SER A C 1
ATOM 4137 O O . SER A 1 517 ? 30.269 41.715 20.560 1.00 50.12 517 SER A O 1
ATOM 4139 N N . VAL A 1 518 ? 28.496 43.088 20.651 1.00 58.28 518 VAL A N 1
ATOM 4140 C CA . VAL A 1 518 ? 28.251 43.157 19.203 1.00 58.28 518 VAL A CA 1
ATOM 4141 C C . VAL A 1 518 ? 28.927 44.406 18.620 1.00 58.28 518 VAL A C 1
ATOM 4143 O O . VAL A 1 518 ? 28.302 45.462 18.500 1.00 58.28 518 VAL A O 1
ATOM 4146 N N . THR A 1 519 ? 30.212 44.309 18.271 1.00 62.47 519 THR A N 1
ATOM 4147 C CA . THR A 1 519 ? 30.970 45.384 17.599 1.00 62.47 519 THR A CA 1
ATOM 4148 C C . THR A 1 519 ? 31.101 45.140 16.093 1.00 62.47 519 THR A C 1
ATOM 4150 O O . THR A 1 519 ? 31.054 44.002 15.623 1.00 62.47 519 THR A O 1
ATOM 4153 N N . TYR A 1 520 ? 31.234 46.220 15.313 1.00 71.12 520 TYR A N 1
ATOM 4154 C CA . TYR A 1 520 ? 31.503 46.116 13.877 1.00 71.12 520 TYR A CA 1
ATOM 4155 C C . TYR A 1 520 ? 32.928 45.568 13.660 1.00 71.12 520 TYR A C 1
ATOM 4157 O O . TYR A 1 520 ? 33.852 46.080 14.296 1.00 71.12 520 TYR A O 1
ATOM 4165 N N . PRO A 1 521 ? 33.138 44.552 12.804 1.00 69.56 521 PRO A N 1
ATOM 4166 C CA . PRO A 1 521 ? 34.461 43.955 12.622 1.00 69.56 521 PRO A CA 1
ATOM 4167 C C . PRO A 1 521 ? 35.447 44.921 11.950 1.00 69.56 521 PRO A C 1
ATOM 4169 O O . PRO A 1 521 ? 35.180 45.417 10.858 1.00 69.56 521 PRO A O 1
ATOM 4172 N N . GLU A 1 522 ? 36.619 45.129 12.555 1.00 67.12 522 GLU A N 1
ATOM 4173 C CA . GLU A 1 522 ? 37.676 46.002 12.006 1.00 67.12 522 GLU A CA 1
ATOM 4174 C C . GLU A 1 522 ? 38.302 45.459 10.707 1.00 67.12 522 GLU A C 1
ATOM 4176 O O . GLU A 1 522 ? 38.857 46.218 9.917 1.00 67.12 522 GLU A O 1
ATOM 4181 N N . ASP A 1 523 ? 38.180 44.152 10.450 1.00 70.81 523 ASP A N 1
ATOM 4182 C CA . ASP A 1 523 ? 38.716 43.489 9.255 1.00 70.81 523 ASP A CA 1
ATOM 4183 C C . ASP A 1 523 ? 37.882 43.751 7.975 1.00 70.81 523 ASP A C 1
ATOM 4185 O O . ASP A 1 523 ? 38.214 43.216 6.914 1.00 70.81 523 ASP A O 1
ATOM 4189 N N . PHE A 1 524 ? 36.807 44.549 8.042 1.00 72.88 524 PHE A N 1
ATOM 4190 C CA . PHE A 1 524 ? 35.927 44.851 6.905 1.00 72.88 524 PHE A CA 1
ATOM 4191 C C . PHE A 1 524 ? 35.756 46.357 6.660 1.00 72.88 524 PHE A C 1
ATOM 4193 O O . PHE A 1 524 ? 35.371 47.106 7.555 1.00 72.88 524 PHE A O 1
ATOM 4200 N N . GLU A 1 525 ? 35.928 46.794 5.412 1.00 78.00 525 GLU A N 1
ATOM 4201 C CA . GLU A 1 525 ? 35.637 48.159 4.963 1.00 78.00 525 GLU A CA 1
ATOM 4202 C C . GLU A 1 525 ? 34.264 48.250 4.276 1.00 78.00 525 GLU A C 1
ATOM 4204 O O . GLU A 1 525 ? 33.847 47.337 3.555 1.00 78.00 525 GLU A O 1
ATOM 4209 N N . ILE A 1 526 ? 33.564 49.365 4.501 1.00 75.44 526 ILE A N 1
ATOM 4210 C CA . ILE A 1 526 ? 32.276 49.679 3.871 1.00 75.44 526 ILE A CA 1
ATOM 4211 C C . ILE A 1 526 ? 32.543 50.485 2.605 1.00 75.44 526 ILE A C 1
ATOM 4213 O O . ILE A 1 526 ? 33.218 51.513 2.648 1.00 75.44 526 ILE A O 1
ATOM 4217 N N . VAL A 1 527 ? 31.985 50.038 1.483 1.00 73.38 527 VAL A N 1
ATOM 4218 C CA . VAL A 1 527 ? 32.174 50.665 0.173 1.00 73.38 527 VAL A CA 1
ATOM 4219 C C . VAL A 1 527 ? 30.810 51.045 -0.417 1.00 73.38 527 VAL A C 1
ATOM 4221 O O . VAL A 1 527 ? 29.918 50.192 -0.439 1.00 73.38 527 VAL A O 1
ATOM 4224 N N . PRO A 1 528 ? 30.616 52.285 -0.907 1.00 67.75 528 PRO A N 1
ATOM 4225 C CA . PRO A 1 528 ? 29.419 52.655 -1.659 1.00 67.75 528 PRO A CA 1
ATOM 4226 C C . PRO A 1 528 ? 29.271 51.803 -2.927 1.00 67.75 528 PRO A C 1
ATOM 4228 O O . PRO A 1 528 ? 30.232 51.598 -3.668 1.00 67.75 528 PRO A O 1
ATOM 4231 N N . SER A 1 529 ? 28.064 51.311 -3.188 1.00 63.88 529 SER A N 1
ATOM 4232 C CA . SER A 1 529 ? 27.715 50.594 -4.413 1.00 63.88 529 SER A CA 1
ATOM 4233 C C . SER A 1 529 ? 27.546 51.608 -5.547 1.00 63.88 529 SER A C 1
ATOM 4235 O O . SER A 1 529 ? 26.634 52.429 -5.512 1.00 63.88 529 SER A O 1
ATOM 4237 N N . GLU A 1 530 ? 28.412 51.579 -6.563 1.00 54.91 530 GLU A N 1
ATOM 4238 C CA . GLU A 1 530 ? 28.434 52.562 -7.667 1.00 54.91 530 GLU A CA 1
ATOM 4239 C C . GLU A 1 530 ? 27.192 52.537 -8.590 1.00 54.91 530 GLU A C 1
ATOM 4241 O O . GLU A 1 530 ? 27.159 53.242 -9.596 1.00 54.91 530 GLU A O 1
ATOM 4246 N N . ILE A 1 531 ? 26.152 51.748 -8.291 1.00 50.16 531 ILE A N 1
ATOM 4247 C CA . ILE A 1 531 ? 24.956 51.632 -9.137 1.00 50.16 531 ILE A CA 1
ATOM 4248 C C . ILE A 1 531 ? 23.685 51.703 -8.281 1.00 50.16 531 ILE A C 1
ATOM 4250 O O . ILE A 1 531 ? 23.128 50.679 -7.890 1.00 50.16 531 ILE A O 1
ATOM 4254 N N . VAL A 1 532 ? 23.189 52.920 -8.052 1.00 41.28 532 VAL A N 1
ATOM 4255 C CA . VAL A 1 532 ? 21.755 53.177 -7.848 1.00 41.28 532 VAL A CA 1
ATOM 4256 C C . VAL A 1 532 ? 21.342 54.245 -8.863 1.00 41.28 532 VAL A C 1
ATOM 4258 O O . VAL A 1 532 ? 21.462 55.443 -8.614 1.00 41.28 532 VAL A O 1
ATOM 4261 N N . GLU A 1 533 ? 20.895 53.811 -10.046 1.00 36.75 533 GLU A N 1
ATOM 4262 C CA . GLU A 1 533 ? 20.100 54.676 -10.921 1.00 36.75 533 GLU A CA 1
ATOM 4263 C C . GLU A 1 533 ? 18.765 54.983 -10.223 1.00 36.75 533 GLU A C 1
ATOM 4265 O O . GLU A 1 533 ? 18.107 54.108 -9.661 1.00 36.75 533 GLU A O 1
ATOM 4270 N N . SER A 1 534 ? 18.427 56.270 -10.227 1.00 38.44 534 SER A N 1
ATOM 4271 C CA . SER A 1 534 ? 17.337 56.953 -9.526 1.00 38.44 534 SER A CA 1
ATOM 4272 C C . SER A 1 534 ? 16.058 56.144 -9.253 1.00 38.44 534 SER A C 1
ATOM 4274 O O . SER A 1 534 ? 15.375 55.721 -10.187 1.00 38.44 534 SER A O 1
ATOM 4276 N N . CYS A 1 535 ? 15.637 56.098 -7.983 1.00 29.95 535 CYS A N 1
ATOM 4277 C CA . CYS A 1 535 ? 14.238 55.895 -7.597 1.00 29.95 535 CYS A CA 1
ATOM 4278 C C . CYS A 1 535 ? 13.758 57.032 -6.671 1.00 29.95 535 CYS A C 1
ATOM 4280 O O . CYS A 1 535 ? 14.524 57.492 -5.823 1.00 29.95 535 CYS A O 1
ATOM 4282 N N . PRO A 1 536 ? 12.513 57.517 -6.832 1.00 38.34 536 PRO A N 1
ATOM 4283 C CA . PRO A 1 536 ? 12.017 58.708 -6.155 1.00 38.34 536 PRO A CA 1
ATOM 4284 C C . PRO A 1 536 ? 11.360 58.357 -4.815 1.00 38.34 536 PRO A C 1
ATOM 4286 O O . PRO A 1 536 ? 10.159 58.121 -4.739 1.00 38.34 536 PRO A O 1
ATOM 4289 N N . SER A 1 537 ? 12.139 58.368 -3.740 1.00 41.66 537 SER A N 1
ATOM 4290 C CA . SER A 1 537 ? 11.637 58.576 -2.377 1.00 41.66 537 SER A CA 1
ATOM 4291 C C . SER A 1 537 ? 12.808 58.979 -1.484 1.00 41.66 537 SER A C 1
ATOM 4293 O O . SER A 1 537 ? 13.885 58.402 -1.591 1.00 41.66 537 SER A O 1
ATOM 4295 N N . ASN A 1 538 ? 12.617 59.956 -0.592 1.00 45.78 538 ASN A N 1
ATOM 4296 C CA . ASN A 1 538 ? 13.623 60.458 0.365 1.00 45.78 538 ASN A CA 1
ATOM 4297 C C . ASN A 1 538 ? 14.041 59.419 1.444 1.00 45.78 538 ASN A C 1
ATOM 4299 O O . ASN A 1 538 ? 14.409 59.784 2.557 1.00 45.78 538 ASN A O 1
ATOM 4303 N N . SER A 1 539 ? 13.947 58.122 1.150 1.00 46.09 539 SER A N 1
ATOM 4304 C CA . SER A 1 539 ? 14.267 57.005 2.038 1.00 46.09 539 SER A CA 1
ATOM 4305 C C . SER A 1 539 ? 15.724 56.574 1.864 1.00 46.09 539 SER A C 1
ATOM 4307 O O . SER A 1 539 ? 16.148 56.250 0.755 1.00 46.09 539 SER A O 1
ATOM 4309 N N . VAL A 1 540 ? 16.474 56.532 2.960 1.00 59.31 540 VAL A N 1
ATOM 4310 C CA . VAL A 1 540 ? 17.893 56.162 3.001 1.00 59.31 540 VAL A CA 1
ATOM 4311 C C . VAL A 1 540 ? 18.028 54.627 3.002 1.00 59.31 540 VAL A C 1
ATOM 4313 O O . VAL A 1 540 ? 17.479 53.962 3.881 1.00 59.31 540 VAL A O 1
ATOM 4316 N N . GLN A 1 541 ? 18.719 54.046 2.011 1.00 66.81 541 GLN A N 1
ATOM 4317 C CA . GLN A 1 541 ? 18.727 52.593 1.759 1.00 66.81 541 GLN A CA 1
ATOM 4318 C C . GLN A 1 541 ? 20.058 51.930 2.139 1.00 66.81 541 GLN A C 1
ATOM 4320 O O . GLN A 1 541 ? 21.120 52.332 1.663 1.00 66.81 541 GLN A O 1
ATOM 4325 N N . LEU A 1 542 ? 19.999 50.864 2.947 1.00 61.91 542 LEU A N 1
ATOM 4326 C CA . LEU A 1 542 ? 21.187 50.104 3.380 1.00 61.91 542 LEU A CA 1
ATOM 4327 C C . LEU A 1 542 ? 21.874 49.354 2.222 1.00 61.91 542 LEU A C 1
ATOM 4329 O O . LEU A 1 542 ? 23.075 49.105 2.240 1.00 61.91 542 LEU A O 1
ATOM 4333 N N . ASP A 1 543 ? 21.100 49.028 1.193 1.00 65.56 543 ASP A N 1
ATOM 4334 C CA . ASP A 1 543 ? 21.530 48.319 -0.009 1.00 65.56 543 ASP A CA 1
ATOM 4335 C C . ASP A 1 543 ? 22.512 49.108 -0.898 1.00 65.56 543 ASP A C 1
ATOM 4337 O O . ASP A 1 543 ? 23.151 48.540 -1.786 1.00 65.56 543 ASP A O 1
ATOM 4341 N N . ALA A 1 544 ? 22.666 50.411 -0.647 1.00 65.94 544 ALA A N 1
ATOM 4342 C CA . ALA A 1 544 ? 23.647 51.260 -1.314 1.00 65.94 544 ALA A CA 1
ATOM 4343 C C . ALA A 1 544 ? 25.096 50.989 -0.857 1.00 65.94 544 ALA A C 1
ATOM 4345 O O . ALA A 1 544 ? 26.016 51.643 -1.343 1.00 65.94 544 ALA A O 1
ATOM 4346 N N . PHE A 1 545 ? 25.318 50.036 0.056 1.00 70.06 545 PHE A N 1
ATOM 4347 C CA . PHE A 1 545 ? 26.622 49.716 0.636 1.00 70.06 545 PHE A CA 1
ATOM 4348 C C . PHE A 1 545 ? 26.990 48.236 0.454 1.00 70.06 545 PHE A C 1
ATOM 4350 O O . PHE A 1 545 ? 26.136 47.351 0.440 1.00 70.06 545 PHE A O 1
ATOM 4357 N N . CYS A 1 546 ? 28.286 47.961 0.319 1.00 74.81 546 CYS A N 1
ATOM 4358 C CA . CYS A 1 546 ? 28.875 46.621 0.266 1.00 74.81 546 CYS A CA 1
ATOM 4359 C C . CYS A 1 546 ? 30.019 46.497 1.283 1.00 74.81 546 CYS A C 1
ATOM 4361 O O . CYS A 1 546 ? 30.654 47.492 1.631 1.00 74.81 546 CYS A O 1
ATOM 4363 N N . TRP A 1 547 ? 30.317 45.267 1.713 1.00 78.12 547 TRP A N 1
ATOM 4364 C CA . TRP A 1 547 ? 31.374 44.970 2.686 1.00 78.12 547 TRP A CA 1
ATOM 4365 C C . TRP A 1 547 ? 32.533 44.260 2.004 1.00 78.12 547 TRP A C 1
ATOM 4367 O O . TRP A 1 547 ? 32.350 43.201 1.398 1.00 78.12 547 TRP A O 1
ATOM 4377 N N . ARG A 1 548 ? 33.734 44.824 2.113 1.00 75.44 548 ARG A N 1
ATOM 4378 C CA . ARG A 1 548 ? 34.963 44.237 1.574 1.00 75.44 548 ARG A CA 1
ATOM 4379 C C . ARG A 1 548 ? 35.896 43.846 2.713 1.00 75.44 548 ARG A C 1
ATOM 4381 O O . ARG A 1 548 ? 36.090 44.614 3.644 1.00 75.44 548 ARG A O 1
ATOM 4388 N N . HIS A 1 549 ? 36.481 42.656 2.641 1.00 72.31 549 HIS A N 1
ATOM 4389 C CA . HIS A 1 549 ? 37.465 42.198 3.624 1.00 72.31 549 HIS A CA 1
ATOM 4390 C C . HIS A 1 549 ? 38.837 42.858 3.378 1.00 72.31 549 HIS A C 1
ATOM 4392 O O . HIS A 1 549 ? 39.313 42.869 2.244 1.00 72.31 549 HIS A O 1
ATOM 4398 N N . VAL A 1 550 ? 39.478 43.393 4.423 1.00 68.69 550 VAL A N 1
ATOM 4399 C CA . VAL A 1 550 ? 40.666 44.274 4.339 1.00 68.69 550 VAL A CA 1
ATOM 4400 C C . VAL A 1 550 ? 42.001 43.507 4.423 1.00 68.69 550 VAL A C 1
ATOM 4402 O O . VAL A 1 550 ? 43.067 44.070 4.162 1.00 68.69 550 VAL A O 1
ATOM 4405 N N . ARG A 1 551 ? 42.005 42.198 4.724 1.00 56.62 551 ARG A N 1
ATOM 4406 C CA . ARG A 1 551 ? 43.265 41.428 4.796 1.00 56.62 551 ARG A CA 1
ATOM 4407 C C . ARG A 1 551 ? 43.751 40.958 3.430 1.00 56.62 551 ARG A C 1
ATOM 4409 O O . ARG A 1 551 ? 43.338 39.909 2.948 1.00 56.62 551 ARG A O 1
ATOM 4416 N N . ASP A 1 552 ? 44.722 41.693 2.897 1.00 50.50 552 ASP A N 1
ATOM 4417 C CA . ASP A 1 552 ? 45.632 41.234 1.844 1.00 50.50 552 ASP A CA 1
ATOM 4418 C C . ASP A 1 552 ? 47.064 41.744 2.113 1.00 50.50 552 ASP A C 1
ATOM 4420 O O . ASP A 1 552 ? 47.667 42.475 1.330 1.00 50.50 552 ASP A O 1
ATOM 4424 N N . LYS A 1 553 ? 47.625 41.404 3.283 1.00 43.53 553 LYS A N 1
ATOM 4425 C CA . LYS A 1 553 ? 49.072 41.481 3.556 1.00 43.53 553 LYS A CA 1
ATOM 4426 C C . LYS A 1 553 ? 49.469 40.300 4.443 1.00 43.53 553 LYS A C 1
ATOM 4428 O O . LYS A 1 553 ? 49.099 40.257 5.608 1.00 43.53 553 LYS A O 1
ATOM 4433 N N . HIS A 1 554 ? 50.241 39.380 3.864 1.00 37.09 554 HIS A N 1
ATOM 4434 C CA . HIS A 1 554 ? 50.762 38.117 4.418 1.00 37.09 554 HIS A CA 1
ATOM 4435 C C . HIS A 1 554 ? 49.932 36.863 4.099 1.00 37.09 554 HIS A C 1
ATOM 4437 O O . HIS A 1 554 ? 49.188 36.319 4.905 1.00 37.09 554 HIS A O 1
ATOM 4443 N N . SER A 1 555 ? 50.164 36.396 2.872 1.00 43.91 555 SER A N 1
ATOM 4444 C CA . SER A 1 555 ? 50.109 35.013 2.395 1.00 43.91 555 SER A CA 1
ATOM 4445 C C . SER A 1 555 ? 50.041 33.911 3.467 1.00 43.91 555 SER A C 1
ATOM 4447 O O . SER A 1 555 ? 51.065 33.510 4.022 1.00 43.91 555 SER A O 1
ATOM 4449 N N . VAL A 1 556 ? 48.860 33.313 3.605 1.00 33.06 556 VAL A N 1
ATOM 4450 C CA . VAL A 1 556 ? 48.678 31.876 3.849 1.00 33.06 556 VAL A CA 1
ATOM 4451 C C . VAL A 1 556 ? 47.596 31.422 2.862 1.00 33.06 556 VAL A C 1
ATOM 4453 O O . VAL A 1 556 ? 46.569 32.091 2.769 1.00 33.06 556 VAL A O 1
ATOM 4456 N N . PRO A 1 557 ? 47.801 30.363 2.061 1.00 34.50 557 PRO A N 1
ATOM 4457 C CA . PRO A 1 557 ? 46.779 29.922 1.124 1.00 34.50 557 PRO A CA 1
ATOM 4458 C C . PRO A 1 557 ? 45.606 29.330 1.910 1.00 34.50 557 PRO A C 1
ATOM 4460 O O . PRO A 1 557 ? 45.754 28.300 2.567 1.00 34.50 557 PRO A O 1
ATOM 4463 N N . GLU A 1 558 ? 44.436 29.963 1.832 1.00 31.81 558 GLU A N 1
ATOM 4464 C CA . GLU A 1 558 ? 43.190 29.307 2.222 1.00 31.81 558 GLU A CA 1
ATOM 4465 C C . GLU A 1 558 ? 42.995 28.032 1.382 1.00 31.81 558 GLU A C 1
ATOM 4467 O O . GLU A 1 558 ? 43.325 28.008 0.185 1.00 31.81 558 GLU A O 1
ATOM 4472 N N . PRO A 1 559 ? 42.473 26.946 1.975 1.00 29.80 559 PRO A N 1
ATOM 4473 C CA . PRO A 1 559 ? 42.204 25.729 1.234 1.00 29.80 559 PRO A CA 1
ATOM 4474 C C . PRO A 1 559 ? 41.147 26.021 0.166 1.00 29.80 559 PRO A C 1
ATOM 4476 O O . PRO A 1 559 ? 40.016 26.399 0.462 1.00 29.80 559 PRO A O 1
ATOM 4479 N N . ARG A 1 560 ? 41.519 25.814 -1.101 1.00 27.94 560 ARG A N 1
ATOM 4480 C CA . ARG A 1 560 ? 40.580 25.767 -2.223 1.00 27.94 560 ARG A CA 1
ATOM 4481 C C . ARG A 1 560 ? 39.531 24.692 -1.944 1.00 27.94 560 ARG A C 1
ATOM 4483 O O . ARG A 1 560 ? 39.784 23.513 -2.179 1.00 27.94 560 ARG A O 1
ATOM 4490 N N . ILE A 1 561 ? 38.338 25.092 -1.521 1.00 26.53 561 ILE A N 1
ATOM 4491 C CA . ILE A 1 561 ? 37.147 24.282 -1.759 1.00 26.53 561 ILE A CA 1
ATOM 4492 C C . ILE A 1 561 ? 36.720 24.590 -3.195 1.00 26.53 561 ILE A C 1
ATOM 4494 O O . ILE A 1 561 ? 36.016 25.561 -3.464 1.00 26.53 561 ILE A O 1
ATOM 4498 N N . ASN A 1 562 ? 37.198 23.775 -4.137 1.00 24.64 562 ASN A N 1
ATOM 4499 C CA . ASN A 1 562 ? 36.549 23.652 -5.436 1.00 24.64 562 ASN A CA 1
ATOM 4500 C C . ASN A 1 562 ? 35.176 23.023 -5.190 1.00 24.64 562 ASN A C 1
ATOM 4502 O O . ASN A 1 562 ? 35.072 21.815 -4.986 1.00 24.64 562 ASN A O 1
ATOM 4506 N N . VAL A 1 563 ? 34.123 23.835 -5.203 1.00 24.77 563 VAL A N 1
ATOM 4507 C CA . VAL A 1 563 ? 32.787 23.321 -5.503 1.00 24.77 563 VAL A CA 1
ATOM 4508 C C . VAL A 1 563 ? 32.657 23.368 -7.018 1.00 24.77 563 VAL A C 1
ATOM 4510 O O . VAL A 1 563 ? 32.213 24.363 -7.588 1.00 24.77 563 VAL A O 1
ATOM 4513 N N . ASP A 1 564 ? 33.111 22.302 -7.675 1.00 25.42 564 ASP A N 1
ATOM 4514 C CA . ASP A 1 564 ? 32.733 22.039 -9.058 1.00 25.42 564 ASP A CA 1
ATOM 4515 C C . ASP A 1 564 ? 31.219 21.807 -9.080 1.00 25.42 564 ASP A C 1
ATOM 4517 O O . ASP A 1 564 ? 30.710 20.780 -8.626 1.00 25.42 564 ASP A O 1
ATOM 4521 N N . TYR A 1 565 ? 30.480 22.780 -9.605 1.00 25.59 565 TYR A N 1
ATOM 4522 C CA . TYR A 1 565 ? 29.164 22.507 -10.155 1.00 25.59 565 TYR A CA 1
ATOM 4523 C C . TYR A 1 565 ? 29.369 21.652 -11.405 1.00 25.59 565 TYR A C 1
ATOM 4525 O O . TYR A 1 565 ? 29.870 22.145 -12.416 1.00 25.59 565 TYR A O 1
ATOM 4533 N N . HIS A 1 566 ? 28.943 20.390 -11.364 1.00 23.50 566 HIS A N 1
ATOM 4534 C CA . HIS A 1 566 ? 28.596 19.678 -12.587 1.00 23.50 566 HIS A CA 1
ATOM 4535 C C . HIS A 1 566 ? 27.189 19.080 -12.467 1.00 23.50 566 HIS A C 1
ATOM 4537 O O . HIS A 1 566 ? 26.882 18.460 -11.444 1.00 23.50 566 HIS A O 1
ATOM 4543 N N . PRO A 1 567 ? 26.312 19.284 -13.469 1.00 32.34 567 PRO A N 1
ATOM 4544 C CA . PRO A 1 567 ? 24.944 18.802 -13.434 1.00 32.34 567 PRO A CA 1
ATOM 4545 C C . PRO A 1 567 ? 24.898 17.304 -13.772 1.00 32.34 567 PRO A C 1
ATOM 4547 O O . PRO A 1 567 ? 25.763 16.786 -14.478 1.00 32.34 567 PRO A O 1
ATOM 4550 N N . ASP A 1 568 ? 23.827 16.669 -13.300 1.00 25.86 568 ASP A N 1
ATOM 4551 C CA . ASP A 1 568 ? 23.258 15.386 -13.731 1.00 25.86 568 ASP A CA 1
ATOM 4552 C C . ASP A 1 568 ? 23.664 14.053 -13.043 1.00 25.86 568 ASP A C 1
ATOM 4554 O O . ASP A 1 568 ? 24.629 13.383 -13.384 1.00 25.86 568 ASP A O 1
ATOM 4558 N N . ILE A 1 569 ? 22.751 13.634 -12.145 1.00 28.73 569 ILE A N 1
ATOM 4559 C CA . ILE A 1 569 ? 22.112 12.304 -11.974 1.00 28.73 569 ILE A CA 1
ATOM 4560 C C . ILE A 1 569 ? 22.977 11.056 -11.638 1.00 28.73 569 ILE A C 1
ATOM 4562 O O . ILE A 1 569 ? 23.622 10.476 -12.500 1.00 28.73 569 ILE A O 1
ATOM 4566 N N . GLY A 1 570 ? 22.710 10.455 -10.458 1.00 23.45 570 GLY A N 1
ATOM 4567 C CA . GLY A 1 570 ? 22.447 9.000 -10.343 1.00 23.45 570 GLY A CA 1
ATOM 4568 C C . GLY A 1 570 ? 23.388 8.107 -9.501 1.00 23.45 570 GLY A C 1
ATOM 4569 O O . GLY A 1 570 ? 24.496 7.814 -9.911 1.00 23.45 570 GLY A O 1
ATOM 4570 N N . TYR A 1 571 ? 22.849 7.577 -8.388 1.00 25.20 571 TYR A N 1
ATOM 4571 C CA . TYR A 1 571 ? 23.117 6.287 -7.700 1.00 25.20 571 TYR A CA 1
ATOM 4572 C C . TYR A 1 571 ? 24.547 5.677 -7.612 1.00 25.20 571 TYR A C 1
ATOM 4574 O O . TYR A 1 571 ? 25.072 5.186 -8.603 1.00 25.20 571 TYR A O 1
ATOM 4582 N N . GLY A 1 572 ? 25.027 5.430 -6.373 1.00 22.25 572 GLY A N 1
ATOM 4583 C CA . GLY A 1 572 ? 25.916 4.288 -6.045 1.00 22.25 572 GLY A CA 1
ATOM 4584 C C . GLY A 1 572 ? 26.959 4.493 -4.923 1.00 22.25 572 GLY A C 1
ATOM 4585 O O . GLY A 1 572 ? 27.985 5.109 -5.155 1.00 22.25 572 GLY A O 1
ATOM 4586 N N . LEU A 1 573 ? 26.708 3.923 -3.732 1.00 23.02 573 LEU A N 1
ATOM 4587 C CA . LEU A 1 573 ? 27.623 3.694 -2.573 1.00 23.02 573 LEU A CA 1
ATOM 4588 C C . LEU A 1 573 ? 28.882 2.847 -2.947 1.00 23.02 573 LEU A C 1
ATOM 4590 O O . LEU A 1 573 ? 28.778 2.196 -3.991 1.00 23.02 573 LEU A O 1
ATOM 4594 N N . PRO A 1 574 ? 29.982 2.696 -2.131 1.00 31.08 574 PRO A N 1
ATOM 4595 C CA . PRO A 1 574 ? 30.002 2.611 -0.642 1.00 31.08 574 PRO A CA 1
ATOM 4596 C C . PRO A 1 574 ? 31.297 3.014 0.170 1.00 31.08 574 PRO A C 1
ATOM 4598 O O . PRO A 1 574 ? 32.372 3.204 -0.381 1.00 31.08 574 PRO A O 1
ATOM 4601 N N . VAL A 1 575 ? 31.157 2.964 1.518 1.00 21.64 575 VAL A N 1
ATOM 4602 C CA . VAL A 1 575 ? 32.126 2.615 2.616 1.00 21.64 575 VAL A CA 1
ATOM 4603 C C . VAL A 1 575 ? 32.739 3.720 3.527 1.00 21.64 575 VAL A C 1
ATOM 4605 O O . VAL A 1 575 ? 33.609 4.478 3.128 1.00 21.64 575 VAL A O 1
ATOM 4608 N N . GLU A 1 576 ? 32.275 3.655 4.793 1.00 24.22 576 GLU A N 1
ATOM 4609 C CA . GLU A 1 576 ? 32.852 3.916 6.141 1.00 24.22 576 GLU A CA 1
ATOM 4610 C C . GLU A 1 576 ? 33.520 5.244 6.554 1.00 24.22 576 GLU A C 1
ATOM 4612 O O . GLU A 1 576 ? 34.615 5.568 6.120 1.00 24.22 576 GLU A O 1
ATOM 4617 N N . LEU A 1 577 ? 32.939 5.883 7.589 1.00 22.89 577 LEU A N 1
ATOM 4618 C CA . LEU A 1 577 ? 33.570 6.125 8.904 1.00 22.89 577 LEU A CA 1
ATOM 4619 C C . LEU A 1 577 ? 32.504 6.496 9.966 1.00 22.89 577 LEU A C 1
ATOM 4621 O O . LEU A 1 577 ? 31.465 7.074 9.657 1.00 22.89 577 LEU A O 1
ATOM 4625 N N . ARG A 1 578 ? 32.741 6.054 11.207 1.00 22.30 578 ARG A N 1
ATOM 4626 C CA . ARG A 1 578 ? 31.826 6.021 12.368 1.00 22.30 578 ARG A CA 1
ATOM 4627 C C . ARG A 1 578 ? 31.831 7.342 13.155 1.00 22.30 578 ARG A C 1
ATOM 4629 O O . ARG A 1 578 ? 32.909 7.887 13.337 1.00 22.30 578 ARG A O 1
ATOM 4636 N N . TYR A 1 579 ? 30.681 7.769 13.694 1.00 20.72 579 TYR A N 1
ATOM 4637 C CA . TYR A 1 579 ? 30.423 7.983 15.136 1.00 20.72 579 TYR A CA 1
ATOM 4638 C C . TYR A 1 579 ? 28.930 8.298 15.393 1.00 20.72 579 TYR A C 1
ATOM 4640 O O . TYR A 1 579 ? 28.172 8.606 14.477 1.00 20.72 579 TYR A O 1
ATOM 4648 N N . GLU A 1 580 ? 28.517 8.075 16.637 1.00 26.30 580 GLU A N 1
ATOM 4649 C CA . GLU A 1 580 ? 27.176 7.821 17.173 1.00 26.30 580 GLU A CA 1
ATOM 4650 C C . GLU A 1 580 ? 26.215 9.027 17.202 1.00 26.30 580 GLU A C 1
ATOM 4652 O O . GLU A 1 580 ? 26.591 10.112 17.620 1.00 26.30 580 GLU A O 1
ATOM 4657 N N . HIS A 1 581 ? 24.951 8.816 16.814 1.00 25.02 581 HIS A N 1
ATOM 4658 C CA . HIS A 1 581 ? 23.728 9.064 17.602 1.00 25.02 581 HIS A CA 1
ATOM 4659 C C . HIS A 1 581 ? 22.482 8.816 16.723 1.00 25.02 581 HIS A C 1
ATOM 4661 O O . HIS A 1 581 ? 22.500 8.867 15.496 1.00 25.02 581 HIS A O 1
ATOM 4667 N N . ASP A 1 582 ? 21.410 8.430 17.395 1.00 28.11 582 ASP A N 1
ATOM 4668 C CA . ASP A 1 582 ? 20.284 7.614 16.947 1.00 28.11 582 ASP A CA 1
ATOM 4669 C C . ASP A 1 582 ? 19.352 8.275 15.898 1.00 28.11 582 ASP A C 1
ATOM 4671 O O . ASP A 1 582 ? 18.494 9.093 16.224 1.00 28.11 582 ASP A O 1
ATOM 4675 N N . VAL A 1 583 ? 19.475 7.883 14.620 1.00 26.52 583 VAL A N 1
ATOM 4676 C CA . VAL A 1 583 ? 18.488 8.168 13.556 1.00 26.52 583 VAL A CA 1
ATOM 4677 C C . VAL A 1 583 ? 18.194 6.895 12.753 1.00 26.52 583 VAL A C 1
ATOM 4679 O O . VAL A 1 583 ? 18.760 6.641 11.689 1.00 26.52 583 VAL A O 1
ATOM 4682 N N . ARG A 1 584 ? 17.244 6.077 13.223 1.00 25.84 584 ARG A N 1
ATOM 4683 C CA . ARG A 1 584 ? 16.582 5.041 12.401 1.00 25.84 584 ARG A CA 1
ATOM 4684 C C . ARG A 1 584 ? 15.055 5.106 12.508 1.00 25.84 584 ARG A C 1
ATOM 4686 O O . ARG A 1 584 ? 14.412 4.194 13.014 1.00 25.84 584 ARG A O 1
ATOM 4693 N N . ARG A 1 585 ? 14.443 6.148 11.936 1.00 28.81 585 ARG A N 1
ATOM 4694 C CA . ARG A 1 585 ? 13.002 6.176 11.587 1.00 28.81 585 ARG A CA 1
ATOM 4695 C C . ARG A 1 585 ? 12.722 6.919 10.262 1.00 28.81 585 ARG A C 1
ATOM 4697 O O . ARG A 1 585 ? 12.022 7.922 10.261 1.00 28.81 585 ARG A O 1
ATOM 4704 N N . PRO A 1 586 ? 13.247 6.453 9.111 1.00 27.75 586 PRO A N 1
ATOM 4705 C CA . PRO A 1 586 ? 12.412 6.534 7.891 1.00 27.75 586 PRO A CA 1
ATOM 4706 C C . PRO A 1 586 ? 12.335 5.241 7.057 1.00 27.75 586 PRO A C 1
ATOM 4708 O O . PRO A 1 586 ? 11.455 5.105 6.210 1.00 27.75 586 PRO A O 1
ATOM 4711 N N . LEU A 1 587 ? 13.185 4.239 7.307 1.00 25.73 587 LEU A N 1
ATOM 4712 C CA . LEU A 1 587 ? 13.226 3.005 6.495 1.00 25.73 587 LEU A CA 1
ATOM 4713 C C . LEU A 1 587 ? 12.207 1.926 6.910 1.00 25.73 587 LEU A C 1
ATOM 4715 O O . LEU A 1 587 ? 12.009 0.947 6.188 1.00 25.73 587 LEU A O 1
ATOM 4719 N N . VAL A 1 588 ? 11.511 2.116 8.035 1.00 28.28 588 VAL A N 1
ATOM 4720 C CA . VAL A 1 588 ? 10.476 1.186 8.518 1.00 28.28 588 VAL A CA 1
ATOM 4721 C C . VAL A 1 588 ? 9.144 1.396 7.778 1.00 28.28 588 VAL A C 1
ATOM 4723 O O . VAL A 1 588 ? 8.504 0.423 7.387 1.00 28.28 588 VAL A O 1
ATOM 4726 N N . LEU A 1 589 ? 8.764 2.638 7.448 1.00 28.06 589 LEU A N 1
ATOM 4727 C CA . LEU A 1 589 ? 7.469 2.953 6.816 1.00 28.06 589 LEU A CA 1
ATOM 4728 C C . LEU A 1 589 ? 7.333 2.439 5.368 1.00 28.06 589 LEU A C 1
ATOM 4730 O O . LEU A 1 589 ? 6.244 2.044 4.948 1.00 28.06 589 LEU A O 1
ATOM 4734 N N . LEU A 1 590 ? 8.435 2.368 4.612 1.00 27.39 590 LEU A N 1
ATOM 4735 C CA . LEU A 1 590 ? 8.434 1.855 3.233 1.00 27.39 590 LEU A CA 1
ATOM 4736 C C . LEU A 1 590 ? 8.410 0.317 3.154 1.00 27.39 590 LEU A C 1
ATOM 4738 O O . LEU A 1 590 ? 7.849 -0.233 2.203 1.00 27.39 590 LEU A O 1
ATOM 4742 N N . LYS A 1 591 ? 8.948 -0.386 4.164 1.00 28.11 591 LYS A N 1
ATOM 4743 C CA . LYS A 1 591 ? 8.799 -1.849 4.307 1.00 28.11 591 LYS A CA 1
ATOM 4744 C C . LYS A 1 591 ? 7.437 -2.242 4.896 1.00 28.11 591 LYS A C 1
ATOM 4746 O O . LYS A 1 591 ? 6.911 -3.282 4.513 1.00 28.11 591 LYS A O 1
ATOM 4751 N N . VAL A 1 592 ? 6.822 -1.398 5.731 1.00 32.66 592 VAL A N 1
ATOM 4752 C CA . VAL A 1 592 ? 5.449 -1.591 6.244 1.00 32.66 592 VAL A CA 1
ATOM 4753 C C . VAL A 1 592 ? 4.416 -1.495 5.107 1.00 32.66 592 VAL A C 1
ATOM 4755 O O . VAL A 1 592 ? 3.614 -2.409 4.931 1.00 32.66 592 VAL A O 1
ATOM 4758 N N . ARG A 1 593 ? 4.491 -0.470 4.240 1.00 31.58 593 ARG A N 1
ATOM 4759 C CA . ARG A 1 593 ? 3.524 -0.266 3.135 1.00 31.58 593 ARG A CA 1
ATOM 4760 C C . ARG A 1 593 ? 3.486 -1.380 2.084 1.00 31.58 593 ARG A C 1
ATOM 4762 O O . ARG A 1 593 ? 2.408 -1.701 1.598 1.00 31.58 593 ARG A O 1
ATOM 4769 N N . LYS A 1 594 ? 4.631 -1.979 1.733 1.00 31.41 594 LYS A N 1
ATOM 4770 C CA . LYS A 1 594 ? 4.687 -3.101 0.769 1.00 31.41 594 LYS A CA 1
ATOM 4771 C C . LYS A 1 594 ? 4.165 -4.422 1.339 1.00 31.41 594 LYS A C 1
ATOM 4773 O O . LYS A 1 594 ? 3.969 -5.363 0.579 1.00 31.41 594 LYS A O 1
ATOM 4778 N N . SER A 1 595 ? 3.943 -4.475 2.650 1.00 35.78 595 SER A N 1
ATOM 4779 C CA . SER A 1 595 ? 3.606 -5.699 3.362 1.00 35.78 595 SER A CA 1
ATOM 4780 C C . SER A 1 595 ? 2.175 -5.657 3.944 1.00 35.78 595 SER A C 1
ATOM 4782 O O . SER A 1 595 ? 1.621 -6.719 4.189 1.00 35.78 595 SER A O 1
ATOM 4784 N N . CYS A 1 596 ? 1.543 -4.480 4.111 1.00 35.03 596 CYS A N 1
ATOM 4785 C CA . CYS A 1 596 ? 0.167 -4.335 4.632 1.00 35.03 596 CYS A CA 1
ATOM 4786 C C . CYS A 1 596 ? -0.960 -4.608 3.613 1.00 35.03 596 CYS A C 1
ATOM 4788 O O . CYS A 1 596 ? -2.081 -4.887 4.023 1.00 35.03 596 CYS A O 1
ATOM 4790 N N . THR A 1 597 ? -0.708 -4.536 2.300 1.00 43.81 597 THR A N 1
ATOM 4791 C CA . THR A 1 597 ? -1.744 -4.758 1.267 1.00 43.81 597 THR A CA 1
ATOM 4792 C C . THR A 1 597 ? -2.373 -6.163 1.257 1.00 43.81 597 THR A C 1
ATOM 4794 O O . THR A 1 597 ? -3.571 -6.248 0.985 1.00 43.81 597 THR A O 1
ATOM 4797 N N . PRO A 1 598 ? -1.654 -7.262 1.569 1.00 48.22 598 PRO A N 1
ATOM 4798 C CA . PRO A 1 598 ? -2.252 -8.583 1.757 1.00 48.22 598 PRO A CA 1
ATOM 4799 C C . PRO A 1 598 ? -3.162 -8.658 2.990 1.00 48.22 598 PRO A C 1
ATOM 4801 O O . PRO A 1 598 ? -4.188 -9.320 2.918 1.00 48.22 598 PRO A O 1
ATOM 4804 N N . VAL A 1 599 ? -2.828 -7.956 4.084 1.00 52.00 599 VAL A N 1
ATOM 4805 C CA . VAL A 1 599 ? -3.615 -7.975 5.332 1.00 52.00 599 VAL A CA 1
ATOM 4806 C C . VAL A 1 599 ? -4.992 -7.393 5.084 1.00 52.00 599 VAL A C 1
ATOM 4808 O O . VAL A 1 599 ? -5.971 -8.103 5.215 1.00 52.00 599 VAL A O 1
ATOM 4811 N N . THR A 1 600 ? -5.083 -6.153 4.601 1.00 57.09 600 THR A N 1
ATOM 4812 C CA . THR A 1 600 ? -6.377 -5.461 4.446 1.00 57.09 600 THR A CA 1
ATOM 4813 C C . THR A 1 600 ? -7.330 -6.172 3.481 1.00 57.09 600 THR A C 1
ATOM 4815 O O . THR A 1 600 ? -8.541 -6.002 3.568 1.00 57.09 600 THR A O 1
ATOM 4818 N N . ARG A 1 601 ? -6.794 -6.945 2.528 1.00 64.31 601 ARG A N 1
ATOM 4819 C CA . ARG A 1 601 ? -7.594 -7.792 1.637 1.00 64.31 601 ARG A CA 1
ATOM 4820 C C . ARG A 1 601 ? -8.134 -9.010 2.381 1.00 64.31 601 ARG A C 1
ATOM 4822 O O . ARG A 1 601 ? -9.332 -9.243 2.337 1.00 64.31 601 ARG A O 1
ATOM 4829 N N . LEU A 1 602 ? -7.267 -9.728 3.087 1.00 67.56 602 LEU A N 1
ATOM 4830 C CA . LEU A 1 602 ? -7.663 -10.898 3.861 1.00 67.56 602 LEU A CA 1
ATOM 4831 C C . LEU A 1 602 ? -8.591 -10.528 5.039 1.00 67.56 602 LEU A C 1
ATOM 4833 O O . LEU A 1 602 ? -9.479 -11.300 5.361 1.00 67.56 602 LEU A O 1
ATOM 4837 N N . GLU A 1 603 ? -8.471 -9.331 5.629 1.00 68.62 603 GLU A N 1
ATOM 4838 C CA . GLU A 1 603 ? -9.406 -8.823 6.655 1.00 68.62 603 GLU A CA 1
ATOM 4839 C C . GLU A 1 603 ? -10.813 -8.578 6.100 1.00 68.62 603 GLU A C 1
ATOM 4841 O O . GLU A 1 603 ? -11.801 -8.777 6.800 1.00 68.62 603 GLU A O 1
ATOM 4846 N N . LYS A 1 604 ? -10.921 -8.163 4.831 1.00 74.38 604 LYS A N 1
ATOM 4847 C CA . LYS A 1 604 ? -12.219 -8.080 4.150 1.00 74.38 604 LYS A CA 1
ATOM 4848 C C . LYS A 1 604 ? -12.786 -9.464 3.864 1.00 74.38 604 LYS A C 1
ATOM 4850 O O . LYS A 1 604 ? -13.993 -9.638 3.982 1.00 74.38 604 LYS A O 1
ATOM 4855 N N . ASP A 1 605 ? -11.928 -10.421 3.511 1.00 74.69 605 ASP A N 1
ATOM 4856 C CA . ASP A 1 605 ? -12.338 -11.813 3.323 1.00 74.69 605 ASP A CA 1
ATOM 4857 C C . ASP A 1 605 ? -12.852 -12.397 4.657 1.00 74.69 605 ASP A C 1
ATOM 4859 O O . ASP A 1 605 ? -13.931 -12.975 4.685 1.00 74.69 605 ASP A O 1
ATOM 4863 N N . GLU A 1 606 ? -12.170 -12.150 5.782 1.00 79.44 606 GLU A N 1
ATOM 4864 C CA . GLU A 1 606 ? -12.637 -12.509 7.133 1.00 79.44 606 GLU A CA 1
ATOM 4865 C C . GLU A 1 606 ? -13.977 -11.849 7.483 1.00 79.44 606 GLU A C 1
ATOM 4867 O O . GLU A 1 606 ? -14.870 -12.510 8.003 1.00 79.44 606 GLU A O 1
ATOM 4872 N N . GLN A 1 607 ? -14.156 -10.564 7.170 1.00 72.81 607 GLN A N 1
ATOM 4873 C CA . GLN A 1 607 ? -15.409 -9.861 7.446 1.00 72.81 607 GLN A CA 1
ATOM 4874 C C . GLN A 1 607 ? -16.572 -10.372 6.580 1.00 72.81 607 GLN A C 1
ATOM 4876 O O . GLN A 1 607 ? -17.707 -10.442 7.050 1.00 72.81 607 GLN A O 1
ATOM 4881 N N . ALA A 1 608 ? -16.300 -10.762 5.333 1.00 78.12 608 ALA A N 1
ATOM 4882 C CA . ALA A 1 608 ? -17.281 -11.409 4.469 1.00 78.12 608 ALA A CA 1
ATOM 4883 C C . ALA A 1 608 ? -17.645 -12.813 4.980 1.00 78.12 608 ALA A C 1
ATOM 4885 O O . ALA A 1 608 ? -18.820 -13.175 4.972 1.00 78.12 608 ALA A O 1
ATOM 4886 N N . LEU A 1 609 ? -16.665 -13.574 5.480 1.00 77.12 609 LEU A N 1
ATOM 4887 C CA . LEU A 1 609 ? -16.902 -14.866 6.128 1.00 77.12 609 LEU A CA 1
ATOM 4888 C C . LEU A 1 609 ? -17.722 -14.697 7.412 1.00 77.12 609 LEU A C 1
ATOM 4890 O O . LEU A 1 609 ? -18.677 -15.437 7.609 1.00 77.12 609 LEU A O 1
ATOM 4894 N N . ALA A 1 610 ? -17.437 -13.678 8.228 1.00 72.50 610 ALA A N 1
ATOM 4895 C CA . ALA A 1 610 ? -18.232 -13.350 9.412 1.00 72.50 610 ALA A CA 1
ATOM 4896 C C . ALA A 1 610 ? -19.708 -13.117 9.058 1.00 72.50 610 ALA A C 1
ATOM 4898 O O . ALA A 1 610 ? -20.592 -13.734 9.646 1.00 72.50 610 ALA A O 1
ATOM 4899 N N . GLN A 1 611 ? -19.973 -12.310 8.024 1.00 76.06 611 GLN A N 1
ATOM 4900 C CA . GLN A 1 611 ? -21.333 -12.081 7.526 1.00 76.06 611 GLN A CA 1
ATOM 4901 C C . GLN A 1 611 ? -21.980 -13.363 6.989 1.00 76.06 611 GLN A C 1
ATOM 4903 O O . GLN A 1 611 ? -23.137 -13.641 7.294 1.00 76.06 611 GLN A O 1
ATOM 4908 N N . GLN A 1 612 ? -21.241 -14.165 6.218 1.00 76.88 612 GLN A N 1
ATOM 4909 C CA . GLN A 1 612 ? -21.726 -15.439 5.680 1.00 76.88 612 GLN A CA 1
ATOM 4910 C C . GLN A 1 612 ? -22.075 -16.444 6.787 1.00 76.88 612 GLN A C 1
ATOM 4912 O O . GLN A 1 612 ? -22.977 -17.267 6.626 1.00 76.88 612 GLN A O 1
ATOM 4917 N N . TYR A 1 613 ? -21.343 -16.405 7.895 1.00 75.88 613 TYR A N 1
ATOM 4918 C CA . TYR A 1 613 ? -21.516 -17.302 9.029 1.00 75.88 613 TYR A CA 1
ATOM 4919 C C . TYR A 1 613 ? -22.537 -16.792 10.051 1.00 75.88 613 TYR A C 1
ATOM 4921 O O . TYR A 1 613 ? -22.871 -17.524 10.977 1.00 75.88 613 TYR A O 1
ATOM 4929 N N . GLY A 1 614 ? -23.063 -15.575 9.875 1.00 66.94 614 GLY A N 1
ATOM 4930 C CA . GLY A 1 614 ? -23.961 -14.945 10.845 1.00 66.94 614 GLY A CA 1
ATOM 4931 C C . GLY A 1 614 ? -23.254 -14.546 12.144 1.00 66.94 614 GLY A C 1
ATOM 4932 O O . GLY A 1 614 ? -23.891 -14.470 13.190 1.00 66.94 614 GLY A O 1
ATOM 4933 N N . ILE A 1 615 ? -21.940 -14.320 12.088 1.00 65.06 615 ILE A N 1
ATOM 4934 C CA . ILE A 1 615 ? -21.111 -13.921 13.225 1.00 65.06 615 ILE A CA 1
ATOM 4935 C C . ILE A 1 615 ? -21.069 -12.395 13.270 1.00 65.06 615 ILE A C 1
ATOM 4937 O O . ILE A 1 615 ? -20.436 -11.753 12.428 1.00 65.06 615 ILE A O 1
ATOM 4941 N N . ASP A 1 616 ? -21.744 -11.813 14.261 1.00 49.19 616 ASP A N 1
ATOM 4942 C CA . ASP A 1 616 ? -21.795 -10.365 14.454 1.00 49.19 616 ASP A CA 1
ATOM 4943 C C . ASP A 1 616 ? -20.639 -9.858 15.335 1.00 49.19 616 ASP A C 1
ATOM 4945 O O . ASP A 1 616 ? -20.334 -10.405 16.404 1.00 49.19 616 ASP A O 1
ATOM 4949 N N . GLY A 1 617 ? -20.001 -8.774 14.883 1.00 50.03 617 GLY A N 1
ATOM 4950 C CA . GLY A 1 617 ? -18.816 -8.180 15.510 1.00 50.03 617 GLY A CA 1
ATOM 4951 C C . GLY A 1 617 ? -17.494 -8.770 15.005 1.00 50.03 617 GLY A C 1
ATOM 4952 O O . GLY A 1 617 ? -17.438 -9.873 14.478 1.00 50.03 617 GLY A O 1
ATOM 4953 N N . ALA A 1 618 ? -16.403 -8.008 15.130 1.00 49.34 618 ALA A N 1
ATOM 4954 C CA . ALA A 1 618 ? -15.065 -8.344 14.623 1.00 49.34 618 ALA A CA 1
ATOM 4955 C C . ALA A 1 618 ? -14.369 -9.486 15.407 1.00 49.34 618 ALA A C 1
ATOM 4957 O O . ALA A 1 618 ? -13.228 -9.320 15.847 1.00 49.34 618 ALA A O 1
ATOM 4958 N N . ASN A 1 619 ? -15.067 -10.604 15.621 1.00 56.72 619 ASN A N 1
ATOM 4959 C CA . ASN A 1 619 ? -14.597 -11.781 16.338 1.00 56.72 619 ASN A CA 1
ATOM 4960 C C . ASN A 1 619 ? -13.906 -12.757 15.374 1.00 56.72 619 ASN A C 1
ATOM 4962 O O . ASN A 1 619 ? -14.485 -13.747 14.935 1.00 56.72 619 ASN A O 1
ATOM 4966 N N . SER A 1 620 ? -12.655 -12.445 15.036 1.00 58.28 620 SER A N 1
ATOM 4967 C CA . SER A 1 620 ? -11.784 -13.243 14.160 1.00 58.28 620 SER A CA 1
ATOM 4968 C C . SER A 1 620 ? -11.718 -14.728 14.539 1.00 58.28 620 SER A C 1
ATOM 4970 O O . SER A 1 620 ? -11.676 -15.589 13.663 1.00 58.28 620 SER A O 1
ATOM 4972 N N . VAL A 1 621 ? -11.788 -15.015 15.840 1.00 51.72 621 VAL A N 1
ATOM 4973 C CA . VAL A 1 621 ? -11.695 -16.357 16.428 1.00 51.72 621 VAL A CA 1
ATOM 4974 C C . VAL A 1 621 ? -12.895 -17.213 16.023 1.00 51.72 621 VAL A C 1
ATOM 4976 O O . VAL A 1 621 ? -12.758 -18.330 15.533 1.00 51.72 621 VAL A O 1
ATOM 4979 N N . GLU A 1 622 ? -14.096 -16.655 16.169 1.00 60.91 622 GLU A N 1
ATOM 4980 C CA . GLU A 1 622 ? -15.358 -17.326 15.848 1.00 60.91 622 GLU A CA 1
ATOM 4981 C C . GLU A 1 622 ? -15.457 -17.608 14.342 1.00 60.91 622 GLU A C 1
ATOM 4983 O O . GLU A 1 622 ? -15.865 -18.695 13.936 1.00 60.91 622 GLU A O 1
ATOM 4988 N N . VAL A 1 623 ? -14.980 -16.674 13.509 1.00 68.06 623 VAL A N 1
ATOM 4989 C CA . VAL A 1 623 ? -14.914 -16.843 12.048 1.00 68.06 623 VAL A CA 1
ATOM 4990 C C . VAL A 1 623 ? -13.950 -17.964 11.660 1.00 68.06 623 VAL A C 1
ATOM 4992 O O . VAL A 1 623 ? -14.263 -18.764 10.777 1.00 68.06 623 VAL A O 1
ATOM 4995 N N . PHE A 1 624 ? -12.793 -18.044 12.320 1.00 64.44 624 PHE A N 1
ATOM 4996 C CA . PHE A 1 624 ? -11.807 -19.096 12.090 1.00 64.44 624 PHE A CA 1
ATOM 4997 C C . PHE A 1 624 ? -12.338 -20.480 12.474 1.00 64.44 624 PHE A C 1
ATOM 4999 O O . PHE A 1 624 ? -12.254 -21.409 11.668 1.00 64.44 624 PHE A O 1
ATOM 5006 N N . TYR A 1 625 ? -12.934 -20.625 13.659 1.00 57.38 625 TYR A N 1
ATOM 5007 C CA . TYR A 1 625 ? -13.460 -21.915 14.112 1.00 57.38 625 TYR A CA 1
ATOM 5008 C C . TYR A 1 625 ? -14.667 -22.384 13.301 1.00 57.38 625 TYR A C 1
ATOM 5010 O O . TYR A 1 625 ? -14.741 -23.565 12.963 1.00 57.38 625 TYR A O 1
ATOM 5018 N N . GLU A 1 626 ? -15.561 -21.477 12.914 1.00 69.00 626 GLU A N 1
ATOM 5019 C CA . GLU A 1 626 ? -16.688 -21.811 12.043 1.00 69.00 626 GLU A CA 1
ATOM 5020 C C . GLU A 1 626 ? -16.206 -22.210 10.635 1.00 69.00 626 GLU A C 1
ATOM 5022 O O . GLU A 1 626 ? -16.679 -23.201 10.073 1.00 69.00 626 GLU A O 1
ATOM 5027 N N . ALA A 1 627 ? -15.198 -21.519 10.081 1.00 69.62 627 ALA A N 1
ATOM 5028 C CA . ALA A 1 627 ? -14.563 -21.926 8.823 1.00 69.62 627 ALA A CA 1
ATOM 5029 C C . ALA A 1 627 ? -13.919 -23.317 8.930 1.00 69.62 627 ALA A C 1
ATOM 5031 O O . ALA A 1 627 ? -14.060 -24.137 8.021 1.00 69.62 627 ALA A O 1
ATOM 5032 N N . LYS A 1 628 ? -13.247 -23.601 10.051 1.00 58.47 628 LYS A N 1
ATOM 5033 C CA . LYS A 1 628 ? -12.610 -24.894 10.320 1.00 58.47 628 LYS A CA 1
ATOM 5034 C C . LYS A 1 628 ? -13.643 -26.019 10.445 1.00 58.47 628 LYS A C 1
ATOM 5036 O O . LYS A 1 628 ? -13.482 -27.055 9.807 1.00 58.47 628 LYS A O 1
ATOM 5041 N N . ALA A 1 629 ? -14.728 -25.811 11.192 1.00 62.41 629 ALA A N 1
ATOM 5042 C CA . ALA A 1 629 ? -15.813 -26.784 11.343 1.00 62.41 629 ALA A CA 1
ATOM 5043 C C . ALA A 1 629 ? -16.485 -27.119 9.994 1.00 62.41 629 ALA A C 1
ATOM 5045 O O . ALA A 1 629 ? -16.762 -28.282 9.683 1.00 62.41 629 ALA A O 1
ATOM 5046 N N . ARG A 1 630 ? -16.681 -26.109 9.137 1.00 68.62 630 ARG A N 1
ATOM 5047 C CA . ARG A 1 630 ? -17.207 -26.289 7.772 1.00 68.62 630 ARG A CA 1
ATOM 5048 C C . ARG A 1 630 ? -16.230 -27.008 6.841 1.00 68.62 630 ARG A C 1
ATOM 5050 O O . ARG A 1 630 ? -16.659 -27.811 6.019 1.00 68.62 630 ARG A O 1
ATOM 5057 N N . ALA A 1 631 ? -14.928 -26.767 6.988 1.00 63.12 631 ALA A N 1
ATOM 5058 C CA . ALA A 1 631 ? -13.902 -27.480 6.229 1.00 63.12 631 ALA A CA 1
ATOM 5059 C C . ALA A 1 631 ? -13.809 -28.966 6.631 1.00 63.12 631 ALA A C 1
ATOM 5061 O O . ALA A 1 631 ? -13.664 -29.827 5.765 1.00 63.12 631 ALA A O 1
ATOM 5062 N N . LEU A 1 632 ? -13.943 -29.273 7.926 1.00 50.25 632 LEU A N 1
ATOM 5063 C CA . LEU A 1 632 ? -13.856 -30.635 8.470 1.00 50.25 632 LEU A CA 1
ATOM 5064 C C . LEU A 1 632 ? -15.103 -31.491 8.198 1.00 50.25 632 LEU A C 1
ATOM 5066 O O . LEU A 1 632 ? -14.994 -32.705 8.061 1.00 50.25 632 LEU A O 1
ATOM 5070 N N . SER A 1 633 ? -16.281 -30.878 8.049 1.00 59.69 633 SER A N 1
ATOM 5071 C CA . SER A 1 633 ? -17.533 -31.582 7.710 1.00 59.69 633 SER A CA 1
ATOM 5072 C C . SER A 1 633 ? -17.639 -32.016 6.235 1.00 59.69 633 SER A C 1
ATOM 5074 O O . SER A 1 633 ? -18.670 -32.541 5.816 1.00 59.69 633 SER A O 1
ATOM 5076 N N . GLY A 1 634 ? -16.576 -31.838 5.437 1.00 48.78 634 GLY A N 1
ATOM 5077 C CA . GLY A 1 634 ? -16.488 -32.322 4.053 1.00 48.78 634 GLY A CA 1
ATOM 5078 C C . GLY A 1 634 ? -17.253 -31.483 3.022 1.00 48.78 634 GLY A C 1
ATOM 5079 O O . GLY A 1 634 ? -17.401 -31.906 1.874 1.00 48.78 634 GLY A O 1
ATOM 5080 N N . ALA A 1 635 ? -17.733 -30.294 3.399 1.00 48.97 635 ALA A N 1
ATOM 5081 C CA . ALA A 1 635 ? -18.517 -29.428 2.529 1.00 48.97 635 ALA A CA 1
ATOM 5082 C C . ALA A 1 635 ? -17.648 -28.345 1.859 1.00 48.97 635 ALA A C 1
ATOM 5084 O O . ALA A 1 635 ? -17.312 -27.321 2.452 1.00 48.97 635 ALA A O 1
ATOM 5085 N N . ASP A 1 636 ? -17.379 -28.557 0.568 1.00 56.88 636 ASP A N 1
ATOM 5086 C CA . ASP A 1 636 ? -16.889 -27.570 -0.407 1.00 56.88 636 ASP A CA 1
ATOM 5087 C C . ASP A 1 636 ? -15.390 -27.191 -0.313 1.00 56.88 636 ASP A C 1
ATOM 5089 O O . ASP A 1 636 ? -14.862 -26.781 0.720 1.00 56.88 636 ASP A O 1
ATOM 5093 N N . SER A 1 637 ? -14.708 -27.237 -1.466 1.00 57.09 637 SER A N 1
ATOM 5094 C CA . SER A 1 637 ? -13.331 -26.750 -1.673 1.00 57.09 637 SER A CA 1
ATOM 5095 C C . SER A 1 637 ? -13.146 -25.294 -1.228 1.00 57.09 637 SER A C 1
ATOM 5097 O O . SER A 1 637 ? -12.028 -24.880 -0.923 1.00 57.09 637 SER A O 1
ATOM 5099 N N . LYS A 1 638 ? -14.231 -24.513 -1.191 1.00 65.88 638 LYS A N 1
ATOM 5100 C CA . LYS A 1 638 ? -14.227 -23.116 -0.745 1.00 65.88 638 LYS A CA 1
ATOM 5101 C C . LYS A 1 638 ? -13.976 -22.957 0.756 1.00 65.88 638 LYS A C 1
ATOM 5103 O O . LYS A 1 638 ? -13.361 -21.969 1.149 1.00 65.88 638 LYS A O 1
ATOM 5108 N N . SER A 1 639 ? -14.405 -23.913 1.581 1.00 61.59 639 SER A N 1
ATOM 5109 C CA . SER A 1 639 ? -14.231 -23.869 3.042 1.00 61.59 639 SER A CA 1
ATOM 5110 C C . SER A 1 639 ? -12.767 -24.099 3.443 1.00 61.59 639 SER A C 1
ATOM 5112 O O . SER A 1 639 ? -12.250 -23.420 4.328 1.00 61.59 639 SER A O 1
ATOM 5114 N N . ALA A 1 640 ? -12.059 -24.983 2.730 1.00 61.38 640 ALA A N 1
ATOM 5115 C CA . ALA A 1 640 ? -10.620 -25.206 2.908 1.00 61.38 640 ALA A CA 1
ATOM 5116 C C . ALA A 1 640 ? -9.783 -23.986 2.473 1.00 61.38 640 ALA A C 1
ATOM 5118 O O . ALA A 1 640 ? -8.865 -23.573 3.179 1.00 61.38 640 ALA A O 1
ATOM 5119 N N . GLU A 1 641 ? -10.144 -23.352 1.351 1.00 70.94 641 GLU A N 1
ATOM 5120 C CA . GLU A 1 641 ? -9.494 -22.119 0.882 1.00 70.94 641 GLU A CA 1
ATOM 5121 C C . GLU A 1 641 ? -9.748 -20.934 1.837 1.00 70.94 641 GLU A C 1
ATOM 5123 O O . GLU A 1 641 ? -8.876 -20.086 2.036 1.00 70.94 641 GLU A O 1
ATOM 5128 N N . ALA A 1 642 ? -10.936 -20.866 2.449 1.00 72.44 642 ALA A N 1
ATOM 5129 C CA . ALA A 1 642 ? -11.257 -19.877 3.475 1.00 72.44 642 ALA A CA 1
ATOM 5130 C C . ALA A 1 642 ? -10.374 -20.050 4.722 1.00 72.44 642 ALA A C 1
ATOM 5132 O O . ALA A 1 642 ? -9.824 -19.064 5.215 1.00 72.44 642 ALA A O 1
ATOM 5133 N N . LEU A 1 643 ? -10.175 -21.290 5.180 1.00 68.38 643 LEU A N 1
ATOM 5134 C CA . LEU A 1 643 ? -9.311 -21.597 6.321 1.00 68.38 643 LEU A CA 1
ATOM 5135 C C . LEU A 1 643 ? -7.844 -21.207 6.055 1.00 68.38 643 LEU A C 1
ATOM 5137 O O . LEU A 1 643 ? -7.234 -20.542 6.887 1.00 68.38 643 LEU A O 1
ATOM 5141 N N . GLU A 1 644 ? -7.305 -21.514 4.869 1.00 66.44 644 GLU A N 1
ATOM 5142 C CA . GLU A 1 644 ? -5.938 -21.125 4.473 1.00 66.44 644 GLU A CA 1
ATOM 5143 C C . GLU A 1 644 ? -5.760 -19.593 4.421 1.00 66.44 644 GLU A C 1
ATOM 5145 O O . GLU A 1 644 ? -4.729 -19.045 4.824 1.00 66.44 644 GLU A O 1
ATOM 5150 N N . LYS A 1 645 ? -6.780 -18.863 3.949 1.00 72.25 645 LYS A N 1
ATOM 5151 C CA . LYS A 1 645 ? -6.771 -17.390 3.923 1.00 72.25 645 LYS A CA 1
ATOM 5152 C C . LYS A 1 645 ? -6.789 -16.786 5.324 1.00 72.25 645 LYS A C 1
ATOM 5154 O O . LYS A 1 645 ? -6.068 -15.811 5.552 1.00 72.25 645 LYS A O 1
ATOM 5159 N N . LEU A 1 646 ? -7.584 -17.342 6.238 1.00 69.69 646 LEU A N 1
ATOM 5160 C CA . LEU A 1 646 ? -7.658 -16.885 7.627 1.00 69.69 646 LEU A CA 1
ATOM 5161 C C . LEU A 1 646 ? -6.364 -17.193 8.395 1.00 69.69 646 LEU A C 1
ATOM 5163 O O . LEU A 1 646 ? -5.849 -16.313 9.078 1.00 69.69 646 LEU A O 1
ATOM 5167 N N . ASP A 1 647 ? -5.769 -18.370 8.196 1.00 58.16 647 ASP A N 1
ATOM 5168 C CA . ASP A 1 647 ? -4.466 -18.733 8.773 1.00 58.16 647 ASP A CA 1
ATOM 5169 C C . ASP A 1 647 ? -3.342 -17.800 8.277 1.00 58.16 647 ASP A C 1
ATOM 5171 O O . ASP A 1 647 ? -2.554 -17.223 9.036 1.00 58.16 647 ASP A O 1
ATOM 5175 N N . ARG A 1 648 ? -3.342 -17.501 6.973 1.00 62.78 648 ARG A N 1
ATOM 5176 C CA . ARG A 1 648 ? -2.421 -16.520 6.389 1.00 62.78 648 ARG A CA 1
ATOM 5177 C C . ARG A 1 648 ? -2.648 -15.109 6.929 1.00 62.78 648 ARG A C 1
ATOM 5179 O O . ARG A 1 648 ? -1.680 -14.363 7.110 1.00 62.78 648 ARG A O 1
ATOM 5186 N N . LEU A 1 649 ? -3.902 -14.714 7.151 1.00 65.81 649 LEU A N 1
ATOM 5187 C CA . LEU A 1 649 ? -4.249 -13.428 7.751 1.00 65.81 649 LEU A CA 1
ATOM 5188 C C . LEU A 1 649 ? -3.724 -13.333 9.180 1.00 65.81 649 LEU A C 1
ATOM 5190 O O . LEU A 1 649 ? -3.105 -12.323 9.517 1.00 65.81 649 LEU A O 1
ATOM 5194 N N . TYR A 1 650 ? -3.927 -14.383 9.973 1.00 55.25 650 TYR A N 1
ATOM 5195 C CA . TYR A 1 650 ? -3.429 -14.516 11.336 1.00 55.25 650 TYR A CA 1
ATOM 5196 C C . TYR A 1 650 ? -1.909 -14.313 11.383 1.00 55.25 650 TYR A C 1
ATOM 5198 O O . TYR A 1 650 ? -1.422 -13.372 12.016 1.00 55.25 650 TYR A O 1
ATOM 5206 N N . HIS A 1 651 ? -1.148 -15.073 10.587 1.00 51.25 651 HIS A N 1
ATOM 5207 C CA . HIS A 1 651 ? 0.311 -14.947 10.526 1.00 51.25 651 HIS A CA 1
ATOM 5208 C C . HIS A 1 651 ? 0.795 -13.577 10.036 1.00 51.25 651 HIS A C 1
ATOM 5210 O O . HIS A 1 651 ? 1.830 -13.071 10.485 1.00 51.25 651 HIS A O 1
ATOM 5216 N N . LEU A 1 652 ? 0.070 -12.947 9.109 1.00 53.47 652 LEU A N 1
ATOM 5217 C CA . LEU A 1 652 ? 0.403 -11.597 8.673 1.00 53.47 652 LEU A CA 1
ATOM 5218 C C . LEU A 1 652 ? 0.121 -10.576 9.778 1.00 53.47 652 LEU A C 1
ATOM 5220 O O . LEU A 1 652 ? 1.005 -9.770 10.061 1.00 53.47 652 LEU A O 1
ATOM 5224 N N . ARG A 1 653 ? -1.044 -10.623 10.434 1.00 58.47 653 ARG A N 1
ATOM 5225 C CA . ARG A 1 653 ? -1.394 -9.751 11.568 1.00 58.47 653 ARG A CA 1
ATOM 5226 C C . ARG A 1 653 ? -0.365 -9.859 12.697 1.00 58.47 653 ARG A C 1
ATOM 5228 O O . ARG A 1 653 ? 0.129 -8.824 13.151 1.00 58.47 653 ARG A O 1
ATOM 5235 N N . LEU A 1 654 ? 0.070 -11.079 13.022 1.00 44.97 654 LEU A N 1
ATOM 5236 C CA . LEU A 1 654 ? 1.163 -11.367 13.961 1.00 44.97 654 LEU A CA 1
ATOM 5237 C C . LEU A 1 654 ? 2.476 -10.650 13.578 1.00 44.97 654 LEU A C 1
ATOM 5239 O O . LEU A 1 654 ? 3.224 -10.173 14.427 1.00 44.97 654 LEU A O 1
ATOM 5243 N N . ARG A 1 655 ? 2.760 -10.529 12.274 1.00 43.31 655 ARG A N 1
ATOM 5244 C CA . ARG A 1 655 ? 3.978 -9.901 11.733 1.00 43.31 655 ARG A CA 1
ATOM 5245 C C . ARG A 1 655 ? 3.928 -8.366 11.710 1.00 43.31 655 ARG A C 1
ATOM 5247 O O . ARG A 1 655 ? 4.988 -7.734 11.650 1.00 43.31 655 ARG A O 1
ATOM 5254 N N . PHE A 1 656 ? 2.735 -7.758 11.718 1.00 45.28 656 PHE A N 1
ATOM 5255 C CA . PHE A 1 656 ? 2.545 -6.295 11.682 1.00 45.28 656 PHE A CA 1
ATOM 5256 C C . PHE A 1 656 ? 2.453 -5.636 13.054 1.00 45.28 656 PHE A C 1
ATOM 5258 O O . PHE A 1 656 ? 2.797 -4.456 13.164 1.00 45.28 656 PHE A O 1
ATOM 5265 N N . SER A 1 657 ? 2.033 -6.370 14.082 1.00 42.91 657 SER A N 1
ATOM 5266 C CA . SER A 1 657 ? 1.880 -5.851 15.444 1.00 42.91 657 SER A CA 1
ATOM 5267 C C . SER A 1 657 ? 3.192 -5.320 16.037 1.00 42.91 657 SER A C 1
ATOM 5269 O O . SER A 1 657 ? 3.211 -4.256 16.651 1.00 42.91 657 SER A O 1
ATOM 5271 N N . GLY A 1 658 ? 4.325 -5.962 15.730 1.00 36.44 658 GLY A N 1
ATOM 5272 C CA . GLY A 1 658 ? 5.664 -5.553 16.182 1.00 36.44 658 GLY A CA 1
ATOM 5273 C C . GLY A 1 658 ? 6.239 -4.269 15.553 1.00 36.44 658 GLY A C 1
ATOM 5274 O O . GLY A 1 658 ? 7.423 -3.987 15.726 1.00 36.44 658 GLY A O 1
ATOM 5275 N N . LEU A 1 659 ? 5.468 -3.502 14.767 1.00 35.06 659 LEU A N 1
ATOM 5276 C CA . LEU A 1 659 ? 5.950 -2.317 14.028 1.00 35.06 659 LEU A CA 1
ATOM 5277 C C . LEU A 1 659 ? 5.317 -0.981 14.471 1.00 35.06 659 LEU A C 1
ATOM 5279 O O . LEU A 1 659 ? 5.634 0.058 13.887 1.00 35.06 659 LEU A O 1
ATOM 5283 N N . GLN A 1 660 ? 4.459 -0.964 15.498 1.00 35.00 660 GLN A N 1
ATOM 5284 C CA . GLN A 1 660 ? 3.709 0.230 15.917 1.00 35.00 660 GLN A CA 1
ATOM 5285 C C . GLN A 1 660 ? 4.221 0.815 17.255 1.00 35.00 660 GLN A C 1
ATOM 5287 O O . GLN A 1 660 ? 4.048 0.218 18.309 1.00 35.00 660 GLN A O 1
ATOM 5292 N N . ARG A 1 661 ? 4.824 2.022 17.243 1.00 31.39 661 ARG A N 1
ATOM 5293 C CA . ARG A 1 661 ? 5.154 2.804 18.465 1.00 31.39 661 ARG A CA 1
ATOM 5294 C C . ARG A 1 661 ? 5.012 4.326 18.278 1.00 31.39 661 ARG A C 1
ATOM 5296 O O . ARG A 1 661 ? 5.876 4.932 17.639 1.00 31.39 661 ARG A O 1
ATOM 5303 N N . MET A 1 662 ? 3.995 4.919 18.923 1.00 24.52 662 MET A N 1
ATOM 5304 C CA . MET A 1 662 ? 4.050 6.004 19.943 1.00 24.52 662 MET A CA 1
ATOM 5305 C C . MET A 1 662 ? 2.800 6.913 19.945 1.00 24.52 662 MET A C 1
ATOM 5307 O O . MET A 1 662 ? 2.582 7.661 18.997 1.00 24.52 662 MET A O 1
ATOM 5311 N N . LYS A 1 663 ? 2.064 6.923 21.070 1.00 23.47 663 LYS A N 1
ATOM 5312 C CA . LYS A 1 663 ? 1.591 8.115 21.815 1.00 23.47 663 LYS A CA 1
ATOM 5313 C C . LYS A 1 663 ? 1.015 7.657 23.165 1.00 23.47 663 LYS A C 1
ATOM 5315 O O . LYS A 1 663 ? 0.147 6.793 23.203 1.00 23.47 663 LYS A O 1
ATOM 5320 N N . MET A 1 664 ? 1.535 8.209 24.262 1.00 24.23 664 MET A N 1
ATOM 5321 C CA . MET A 1 664 ? 0.991 8.044 25.614 1.00 24.23 664 MET A CA 1
ATOM 5322 C C . MET A 1 664 ? -0.144 9.049 25.823 1.00 24.23 664 MET A C 1
ATOM 5324 O O . MET A 1 664 ? 0.054 10.242 25.606 1.00 24.23 664 MET A O 1
ATOM 5328 N N . LEU A 1 665 ? -1.297 8.584 26.300 1.00 24.14 665 LEU A N 1
ATOM 5329 C CA . LEU A 1 665 ? -2.314 9.437 26.912 1.00 24.14 665 LEU A CA 1
ATOM 5330 C C . LEU A 1 665 ? -2.191 9.289 28.431 1.00 24.14 665 LEU A C 1
ATOM 5332 O O . LEU A 1 665 ? -2.323 8.191 28.966 1.00 24.14 665 LEU A O 1
ATOM 5336 N N . ARG A 1 666 ? -1.886 10.395 29.121 1.00 23.72 666 ARG A N 1
ATOM 5337 C CA . ARG A 1 666 ? -1.933 10.466 30.588 1.00 23.72 666 ARG A CA 1
ATOM 5338 C C . ARG A 1 666 ? -3.399 10.476 31.017 1.00 23.72 666 ARG A C 1
ATOM 5340 O O . ARG A 1 666 ? -4.103 11.447 30.756 1.00 23.72 666 ARG A O 1
ATOM 5347 N N . LEU A 1 667 ? -3.839 9.413 31.683 1.00 30.14 667 LEU A N 1
ATOM 5348 C CA . LEU A 1 667 ? -5.156 9.341 32.314 1.00 30.14 667 LEU A CA 1
ATOM 5349 C C . LEU A 1 667 ? -5.081 9.990 33.705 1.00 30.14 667 LEU A C 1
ATOM 5351 O O . LEU A 1 667 ? -4.203 9.657 34.502 1.00 30.14 667 LEU A O 1
ATOM 5355 N N . LYS A 1 668 ? -5.973 10.950 33.978 1.00 24.09 668 LYS A N 1
ATOM 5356 C CA . LYS A 1 668 ? -6.138 11.554 35.310 1.00 24.09 668 LYS A CA 1
ATOM 5357 C C . LYS A 1 668 ? -6.936 10.603 36.226 1.00 24.09 668 LYS A C 1
ATOM 5359 O O . LYS A 1 668 ? -7.771 9.859 35.716 1.00 24.09 668 LYS A O 1
ATOM 5364 N N . PRO A 1 669 ? -6.703 10.615 37.551 1.00 24.20 669 PRO A N 1
ATOM 5365 C CA . PRO A 1 669 ? -7.457 9.796 38.499 1.00 24.20 669 PRO A CA 1
ATOM 5366 C C . PRO A 1 669 ? -8.869 10.356 38.703 1.00 24.20 669 PRO A C 1
ATOM 5368 O O . PRO A 1 669 ? -9.025 11.573 38.798 1.00 24.20 669 PRO A O 1
ATOM 5371 N N . SER A 1 670 ? -9.860 9.468 38.809 1.00 25.91 670 SER A N 1
ATOM 5372 C CA . SER A 1 670 ? -11.221 9.802 39.253 1.00 25.91 670 SER A CA 1
ATOM 5373 C C . SER A 1 670 ? -11.377 9.462 40.746 1.00 25.91 670 SER A C 1
ATOM 5375 O O . SER A 1 670 ? -10.723 8.513 41.185 1.00 25.91 670 SER A O 1
ATOM 5377 N N . PRO A 1 671 ? -12.180 10.208 41.532 1.00 28.39 671 PRO A N 1
ATOM 5378 C CA . PRO A 1 671 ? -12.362 9.965 42.963 1.00 28.39 671 PRO A CA 1
ATOM 5379 C C . PRO A 1 671 ? -13.317 8.797 43.249 1.00 28.39 671 PRO A C 1
ATOM 5381 O O . PRO A 1 671 ? -14.228 8.537 42.461 1.00 28.39 671 PRO A O 1
ATOM 5384 N N . ASP A 1 672 ? -13.121 8.152 44.404 1.00 29.41 672 ASP A N 1
ATOM 5385 C CA . ASP A 1 672 ? -13.969 7.095 44.971 1.00 29.41 672 ASP A CA 1
ATOM 5386 C C . ASP A 1 672 ? -15.452 7.492 44.959 1.00 29.41 672 ASP A C 1
ATOM 5388 O O . ASP A 1 672 ? -15.829 8.517 45.528 1.00 29.41 672 ASP A O 1
ATOM 5392 N N . HIS A 1 673 ? -16.292 6.681 44.314 1.00 38.03 673 HIS A N 1
ATOM 5393 C CA . HIS A 1 673 ? -17.747 6.829 44.331 1.00 38.03 673 HIS A CA 1
ATOM 5394 C C . HIS A 1 673 ? -18.390 5.514 44.773 1.00 38.03 673 HIS A C 1
ATOM 5396 O O . HIS A 1 673 ? -18.083 4.450 44.243 1.00 38.03 673 HIS A O 1
ATOM 5402 N N . GLN A 1 674 ? -19.273 5.613 45.766 1.00 33.56 674 GLN A N 1
ATOM 5403 C CA . GLN A 1 674 ? -20.113 4.522 46.249 1.00 33.56 674 GLN A CA 1
ATOM 5404 C C . GLN A 1 674 ? -21.281 4.310 45.275 1.00 33.56 674 GLN A C 1
ATOM 5406 O O . GLN A 1 674 ? -21.991 5.261 44.943 1.00 33.56 674 GLN A O 1
ATOM 5411 N N . ILE A 1 675 ? -21.459 3.070 44.820 1.00 41.75 675 ILE A N 1
ATOM 5412 C CA . ILE A 1 675 ? -22.535 2.639 43.915 1.00 41.75 675 ILE A CA 1
ATOM 5413 C C . ILE A 1 675 ? -23.879 2.647 44.683 1.00 41.75 675 ILE A C 1
ATOM 5415 O O . ILE A 1 675 ? -23.912 2.175 45.824 1.00 41.75 675 ILE A O 1
ATOM 5419 N N . PRO A 1 676 ? -24.993 3.163 44.118 1.00 34.53 676 PRO A N 1
ATOM 5420 C CA . PRO A 1 676 ? -26.312 3.082 44.747 1.00 34.53 676 PRO A CA 1
ATOM 5421 C C . PRO A 1 676 ? -26.808 1.631 44.797 1.00 34.53 676 PRO A C 1
ATOM 5423 O O . PRO A 1 676 ? -26.755 0.912 43.803 1.00 34.53 676 PRO A O 1
ATOM 5426 N N . GLY A 1 677 ? -27.293 1.209 45.965 1.00 44.03 677 GLY A N 1
ATOM 5427 C CA . GLY A 1 677 ? -27.688 -0.170 46.230 1.00 44.03 677 GLY A CA 1
ATOM 5428 C C . GLY A 1 677 ? -28.944 -0.622 45.482 1.00 44.03 677 GLY A C 1
ATOM 5429 O O . GLY A 1 677 ? -30.033 -0.111 45.733 1.00 44.03 677 GLY A O 1
ATOM 5430 N N . HIS A 1 678 ? -28.791 -1.667 44.671 1.00 47.00 678 HIS A N 1
ATOM 5431 C CA . HIS A 1 678 ? -29.853 -2.592 44.278 1.00 47.00 678 HIS A CA 1
ATOM 5432 C C . HIS A 1 678 ? -29.387 -4.039 44.522 1.00 47.00 678 HIS A C 1
ATOM 5434 O O . HIS A 1 678 ? -28.190 -4.311 44.604 1.00 47.00 678 HIS A O 1
ATOM 5440 N N . ARG A 1 679 ? -30.347 -4.935 44.800 1.00 48.28 679 ARG A N 1
ATOM 5441 C CA . ARG A 1 679 ? -30.161 -6.251 45.446 1.00 48.28 679 ARG A CA 1
ATOM 5442 C C . ARG A 1 679 ? -29.492 -7.289 44.535 1.00 48.28 679 ARG A C 1
ATOM 5444 O O . ARG A 1 679 ? -30.120 -8.262 44.137 1.00 48.28 679 ARG A O 1
ATOM 5451 N N . LEU A 1 680 ? -28.201 -7.120 44.313 1.00 63.41 680 LEU A N 1
ATOM 5452 C CA . LEU A 1 680 ? -27.310 -8.195 43.912 1.00 63.41 680 LEU A CA 1
ATOM 5453 C C . LEU A 1 680 ? -27.278 -9.273 44.998 1.00 63.41 680 LEU A C 1
ATOM 5455 O O . LEU A 1 680 ? -26.865 -8.999 46.129 1.00 63.41 680 LEU A O 1
ATOM 5459 N N . ASP A 1 681 ? -27.689 -10.503 44.679 1.00 74.75 681 ASP A N 1
ATOM 5460 C CA . ASP A 1 681 ? -27.429 -11.639 45.566 1.00 74.75 681 ASP A CA 1
ATOM 5461 C C . ASP A 1 681 ? -25.966 -12.067 45.418 1.00 74.75 681 ASP A C 1
ATOM 5463 O O . ASP A 1 681 ? -25.619 -13.054 44.767 1.00 74.75 681 ASP A O 1
ATOM 5467 N N . ALA A 1 682 ? -25.082 -11.297 46.050 1.00 80.75 682 ALA A N 1
ATOM 5468 C CA . ALA A 1 682 ? -23.646 -11.543 46.082 1.00 80.75 682 ALA A CA 1
ATOM 5469 C C . ALA A 1 682 ? -23.285 -12.946 46.613 1.00 80.75 682 ALA A C 1
ATOM 5471 O O . ALA A 1 682 ? -22.185 -13.454 46.380 1.00 80.75 682 ALA A O 1
ATOM 5472 N N . SER A 1 683 ? -24.230 -13.609 47.294 1.00 84.06 683 SER A N 1
ATOM 5473 C CA . SER A 1 683 ? -24.126 -14.995 47.738 1.00 84.06 683 SER A CA 1
ATOM 5474 C C . SER A 1 683 ? -24.349 -16.023 46.621 1.00 84.06 683 SER A C 1
ATOM 5476 O O . SER A 1 683 ? -24.396 -17.217 46.901 1.00 84.06 683 SER A O 1
ATOM 5478 N N . ARG A 1 684 ? -24.428 -15.605 45.356 1.00 89.25 684 ARG A N 1
ATOM 5479 C CA . ARG A 1 684 ? -24.444 -16.486 44.176 1.00 89.25 684 ARG A CA 1
ATOM 5480 C C . ARG A 1 684 ? -23.188 -16.388 43.315 1.00 89.25 684 ARG A C 1
ATOM 5482 O O . ARG A 1 684 ? -23.148 -16.952 42.230 1.00 89.25 684 ARG A O 1
ATOM 5489 N N . PHE A 1 685 ? -22.154 -15.700 43.796 1.00 93.88 685 PHE A N 1
ATOM 5490 C CA . PHE A 1 685 ? -20.893 -15.540 43.075 1.00 93.88 685 PHE A CA 1
ATOM 5491 C C . PHE A 1 685 ? -19.794 -16.428 43.639 1.00 93.88 685 PHE A C 1
ATOM 5493 O O . PHE A 1 685 ? -19.635 -16.563 44.856 1.00 93.88 685 PHE A O 1
ATOM 5500 N N . TRP A 1 686 ? -18.999 -16.973 42.728 1.00 96.56 686 TRP A N 1
ATOM 5501 C CA . TRP A 1 686 ? -17.775 -17.710 43.000 1.00 96.56 686 TRP A CA 1
ATOM 5502 C C . TRP A 1 686 ? -16.677 -17.196 42.083 1.00 96.56 686 TRP A C 1
ATOM 5504 O O . TRP A 1 686 ? -16.936 -16.908 40.915 1.00 96.56 686 TRP A O 1
ATOM 5514 N N . ALA A 1 687 ? -15.453 -17.073 42.595 1.00 97.31 687 ALA A N 1
ATOM 5515 C CA . ALA A 1 687 ? -14.353 -16.566 41.789 1.00 97.31 687 ALA A CA 1
ATOM 5516 C C . ALA A 1 687 ? -13.038 -17.316 41.995 1.00 97.31 687 ALA A C 1
ATOM 5518 O O . ALA A 1 687 ? -12.698 -17.704 43.112 1.00 97.31 687 ALA A O 1
ATOM 5519 N N . VAL A 1 688 ? -12.273 -17.455 40.912 1.00 97.88 688 VAL A N 1
ATOM 5520 C CA . VAL A 1 688 ? -10.878 -17.913 40.921 1.00 97.88 688 VAL A CA 1
ATOM 5521 C C . VAL A 1 688 ? -10.022 -16.808 40.315 1.00 97.88 688 VAL A C 1
ATOM 5523 O O . VAL A 1 688 ? -10.185 -16.467 39.146 1.00 97.88 688 VAL A O 1
ATOM 5526 N N . LEU A 1 689 ? -9.126 -16.226 41.112 1.00 98.06 689 LEU A N 1
ATOM 5527 C CA . LEU A 1 689 ? -8.302 -15.080 40.731 1.00 98.06 689 LEU A CA 1
ATOM 5528 C C . LEU A 1 689 ? -6.826 -15.479 40.688 1.00 98.06 689 LEU A C 1
ATOM 5530 O O . LEU A 1 689 ? -6.247 -15.858 41.707 1.00 98.06 689 LEU A O 1
ATOM 5534 N N . ILE A 1 690 ? -6.215 -15.373 39.512 1.00 98.00 690 ILE A N 1
ATOM 5535 C CA . ILE A 1 690 ? -4.852 -15.829 39.239 1.00 98.00 690 ILE A CA 1
ATOM 5536 C C . ILE A 1 690 ? -4.002 -14.626 38.825 1.00 98.00 690 ILE A C 1
ATOM 5538 O O . ILE A 1 690 ? -4.321 -13.940 37.854 1.00 98.00 690 ILE A O 1
ATOM 5542 N N . GLY A 1 691 ? -2.919 -14.367 39.557 1.00 96.44 691 GLY A N 1
ATOM 5543 C CA . GLY A 1 691 ? -2.008 -13.248 39.304 1.00 96.44 691 GLY A CA 1
ATOM 5544 C C . GLY A 1 691 ? -0.551 -13.674 39.428 1.00 96.44 691 GLY A C 1
ATOM 5545 O O . GLY A 1 691 ? -0.106 -14.053 40.512 1.00 96.44 691 GLY A O 1
ATOM 5546 N N . ILE A 1 692 ? 0.202 -13.611 38.331 1.00 94.56 692 ILE A N 1
ATOM 5547 C CA . ILE A 1 692 ? 1.569 -14.144 38.267 1.00 94.56 692 ILE A CA 1
ATOM 5548 C C . ILE A 1 692 ? 2.547 -13.046 37.852 1.00 94.56 692 ILE A C 1
ATOM 5550 O O . ILE A 1 692 ? 2.537 -12.613 36.702 1.00 94.56 692 ILE A O 1
ATOM 5554 N N . ASP A 1 693 ? 3.411 -12.627 38.776 1.00 92.12 693 ASP A N 1
ATOM 5555 C CA . ASP A 1 693 ? 4.531 -11.720 38.497 1.00 92.12 693 ASP A CA 1
ATOM 5556 C C . ASP A 1 693 ? 5.875 -12.470 38.436 1.00 92.12 693 ASP A C 1
ATOM 5558 O O . ASP A 1 693 ? 6.748 -12.152 37.625 1.00 92.12 693 ASP A O 1
ATOM 5562 N N . ALA A 1 694 ? 6.024 -13.512 39.258 1.00 89.00 694 ALA A N 1
ATOM 5563 C CA . ALA A 1 694 ? 7.287 -14.189 39.541 1.00 89.00 694 ALA A CA 1
ATOM 5564 C C . ALA A 1 694 ? 7.727 -15.254 38.509 1.00 89.00 694 ALA A C 1
ATOM 5566 O O . ALA A 1 694 ? 8.079 -16.371 38.892 1.00 89.00 694 ALA A O 1
ATOM 5567 N N . TYR A 1 695 ? 7.776 -14.914 37.221 1.00 87.25 695 TYR A N 1
ATOM 5568 C CA . TYR A 1 695 ? 8.436 -15.749 36.200 1.00 87.25 695 TYR A CA 1
ATOM 5569 C C . TYR A 1 695 ? 9.968 -15.702 36.356 1.00 87.25 695 TYR A C 1
ATOM 5571 O O . TYR A 1 695 ? 10.509 -14.655 36.729 1.00 87.25 695 TYR A O 1
ATOM 5579 N N . LYS A 1 696 ? 10.708 -16.800 36.101 1.00 83.19 696 LYS A N 1
ATOM 5580 C CA . LYS A 1 696 ? 12.187 -16.754 36.175 1.00 83.19 696 LYS A CA 1
ATOM 5581 C C . LYS A 1 696 ? 12.753 -15.992 34.978 1.00 83.19 696 LYS A C 1
ATOM 5583 O O . LYS A 1 696 ? 13.714 -15.243 35.153 1.00 83.19 696 LYS A O 1
ATOM 5588 N N . ILE A 1 697 ? 12.166 -16.156 33.792 1.00 76.12 697 ILE A N 1
ATOM 5589 C CA . ILE A 1 697 ? 12.510 -15.396 32.587 1.00 76.12 697 ILE A CA 1
ATOM 5590 C C . ILE A 1 697 ? 11.423 -14.344 32.345 1.00 76.12 697 ILE A C 1
ATOM 5592 O O . ILE A 1 697 ? 10.249 -14.671 32.238 1.00 76.12 697 ILE A O 1
ATOM 5596 N N . SER A 1 698 ? 11.822 -13.073 32.224 1.00 83.50 698 SER A N 1
ATOM 5597 C CA . SER A 1 698 ? 10.914 -11.932 32.001 1.00 83.50 698 SER A CA 1
ATOM 5598 C C . SER A 1 698 ? 9.868 -11.714 33.119 1.00 83.50 698 SER A C 1
ATOM 5600 O O . SER A 1 698 ? 8.672 -11.771 32.855 1.00 83.50 698 SER A O 1
ATOM 5602 N N . PRO A 1 699 ? 10.270 -11.415 34.368 1.00 87.06 699 PRO A N 1
ATOM 5603 C CA . PRO A 1 699 ? 9.315 -11.153 35.446 1.00 87.06 699 PRO A CA 1
ATOM 5604 C C . PRO A 1 699 ? 8.394 -9.958 35.143 1.00 87.06 699 PRO A C 1
ATOM 5606 O O . PRO A 1 699 ? 8.814 -8.948 34.564 1.00 87.06 699 PRO A O 1
ATOM 5609 N N . LEU A 1 700 ? 7.145 -10.069 35.593 1.00 90.44 700 LEU A N 1
ATOM 5610 C CA . LEU A 1 700 ? 6.123 -9.023 35.537 1.00 90.44 700 LEU A CA 1
ATOM 5611 C C . LEU A 1 700 ? 6.028 -8.306 36.899 1.00 90.44 700 LEU A C 1
ATOM 5613 O O . LEU A 1 700 ? 6.764 -8.624 37.838 1.00 90.44 700 LEU A O 1
ATOM 5617 N N . ARG A 1 701 ? 5.215 -7.250 36.991 1.00 89.31 701 ARG A N 1
ATOM 5618 C CA . ARG A 1 701 ? 5.122 -6.389 38.189 1.00 89.31 701 ARG A CA 1
ATOM 5619 C C . ARG A 1 701 ? 3.703 -6.009 38.596 1.00 89.31 701 ARG A C 1
ATOM 5621 O O . ARG A 1 701 ? 3.526 -5.442 39.671 1.00 89.31 701 ARG A O 1
ATOM 5628 N N . GLY A 1 702 ? 2.729 -6.176 37.708 1.00 90.31 702 GLY A N 1
ATOM 5629 C CA . GLY A 1 702 ? 1.373 -5.678 37.894 1.00 90.31 702 GLY A CA 1
ATOM 5630 C C . GLY A 1 702 ? 0.295 -6.748 37.914 1.00 90.31 702 GLY A C 1
ATOM 5631 O O . GLY A 1 702 ? -0.860 -6.408 38.137 1.00 90.31 702 GLY A O 1
ATOM 5632 N N . CYS A 1 703 ? 0.623 -8.018 37.691 1.00 94.19 703 CYS A N 1
ATOM 5633 C CA . CYS A 1 703 ? -0.379 -9.073 37.589 1.00 94.19 703 CYS A CA 1
ATOM 5634 C C . CYS A 1 703 ? -0.962 -9.462 38.948 1.00 94.19 703 CYS A C 1
ATOM 5636 O O . CYS A 1 703 ? -2.167 -9.689 39.059 1.00 94.19 703 CYS A O 1
ATOM 5638 N N . VAL A 1 704 ? -0.138 -9.496 40.001 1.00 93.94 704 VAL A N 1
ATOM 5639 C CA . VAL A 1 704 ? -0.640 -9.702 41.369 1.00 93.94 704 VAL A CA 1
ATOM 5640 C C . VAL A 1 704 ? -1.483 -8.505 41.805 1.00 93.94 704 VAL A C 1
ATOM 5642 O O . VAL A 1 704 ? -2.564 -8.683 42.365 1.00 93.94 704 VAL A O 1
ATOM 5645 N N . SER A 1 705 ? -1.029 -7.287 41.491 1.00 93.62 705 SER A N 1
ATOM 5646 C CA . SER A 1 705 ? -1.777 -6.051 41.759 1.00 93.62 705 SER A CA 1
ATOM 5647 C C . SER A 1 705 ? -3.154 -6.064 41.085 1.00 93.62 705 SER A C 1
ATOM 5649 O O . SER A 1 705 ? -4.161 -5.711 41.702 1.00 93.62 705 SER A O 1
ATOM 5651 N N . ASP A 1 706 ? -3.232 -6.543 39.845 1.00 95.38 706 ASP A N 1
ATOM 5652 C CA . ASP A 1 706 ? -4.493 -6.666 39.121 1.00 95.38 706 ASP A CA 1
ATOM 5653 C C . ASP A 1 706 ? -5.452 -7.667 39.766 1.00 95.38 706 ASP A C 1
ATOM 5655 O O . ASP A 1 706 ? -6.612 -7.328 39.998 1.00 95.38 706 ASP A O 1
ATOM 5659 N N . ALA A 1 707 ? -4.974 -8.867 40.115 1.00 95.56 707 ALA A N 1
ATOM 5660 C CA . ALA A 1 707 ? -5.796 -9.881 40.776 1.00 95.56 707 ALA A CA 1
ATOM 5661 C C . ALA A 1 707 ? -6.345 -9.384 42.127 1.00 95.56 707 ALA A C 1
ATOM 5663 O O . ALA A 1 707 ? -7.520 -9.588 42.433 1.00 95.56 707 ALA A O 1
ATOM 5664 N N . LEU A 1 708 ? -5.529 -8.664 42.905 1.00 94.81 708 LEU A N 1
ATOM 5665 C CA . LEU A 1 708 ? -5.954 -8.037 44.163 1.00 94.81 708 LEU A CA 1
ATOM 5666 C C . LEU A 1 708 ? -6.956 -6.895 43.944 1.00 94.81 708 LEU A C 1
ATOM 5668 O O . LEU A 1 708 ? -7.869 -6.700 44.748 1.00 94.81 708 LEU A O 1
ATOM 5672 N N . THR A 1 709 ? -6.821 -6.138 42.855 1.00 94.12 709 THR A N 1
ATOM 5673 C CA . THR A 1 709 ? -7.761 -5.056 42.529 1.00 94.12 709 THR A CA 1
ATOM 5674 C C . THR A 1 709 ? -9.105 -5.614 42.053 1.00 94.12 709 THR A C 1
ATOM 5676 O O . THR A 1 709 ? -10.151 -5.091 42.444 1.00 94.12 709 THR A O 1
ATOM 5679 N N . MET A 1 710 ? -9.089 -6.700 41.270 1.00 95.19 710 MET A N 1
ATOM 5680 C CA . MET A 1 710 ? -10.285 -7.450 40.879 1.00 95.19 710 MET A CA 1
ATOM 5681 C C . MET A 1 710 ? -10.981 -8.047 42.105 1.00 95.19 710 MET A C 1
ATOM 5683 O O . MET A 1 710 ? -12.187 -7.894 42.258 1.00 95.19 710 MET A O 1
ATOM 5687 N N . GLU A 1 711 ? -10.232 -8.642 43.036 1.00 96.00 711 GLU A N 1
ATOM 5688 C CA . GLU A 1 711 ? -10.801 -9.096 44.305 1.00 96.00 711 GLU A CA 1
ATOM 5689 C C . GLU A 1 711 ? -11.471 -7.956 45.075 1.00 96.00 711 GLU A C 1
ATOM 5691 O O . GLU A 1 711 ? -12.594 -8.102 45.557 1.00 96.00 711 GLU A O 1
ATOM 5696 N N . SER A 1 712 ? -10.769 -6.831 45.222 1.00 94.69 712 SER A N 1
ATOM 5697 C CA . SER A 1 712 ? -11.293 -5.665 45.927 1.00 94.69 712 SER A CA 1
ATOM 5698 C C . SER A 1 712 ? -12.626 -5.228 45.323 1.00 94.69 712 SER A C 1
ATOM 5700 O O . SER A 1 712 ? -13.551 -4.935 46.073 1.00 94.69 712 SER A O 1
ATOM 5702 N N . TYR A 1 713 ? -12.748 -5.270 43.992 1.00 93.75 713 TYR A N 1
ATOM 5703 C CA . TYR A 1 713 ? -14.006 -5.022 43.296 1.00 93.75 713 TYR A CA 1
ATOM 5704 C C . TYR A 1 713 ? -15.098 -6.037 43.660 1.00 93.75 713 TYR A C 1
ATOM 5706 O O . TYR A 1 713 ? -16.171 -5.648 44.116 1.00 93.75 713 TYR A O 1
ATOM 5714 N N . LEU A 1 714 ? -14.817 -7.338 43.554 1.00 93.44 714 LEU A N 1
ATOM 5715 C CA . LEU A 1 714 ? -15.797 -8.378 43.889 1.00 93.44 714 LEU A CA 1
ATOM 5716 C C . LEU A 1 714 ? -16.287 -8.269 45.342 1.00 93.44 714 LEU A C 1
ATOM 5718 O O . LEU A 1 714 ? -17.475 -8.405 45.607 1.00 93.44 714 LEU A O 1
ATOM 5722 N N . VAL A 1 715 ? -15.395 -7.984 46.289 1.00 93.25 715 VAL A N 1
ATOM 5723 C CA . VAL A 1 715 ? -15.746 -7.926 47.715 1.00 93.25 715 VAL A CA 1
ATOM 5724 C C . VAL A 1 715 ? -16.407 -6.603 48.095 1.00 93.25 715 VAL A C 1
ATOM 5726 O O . VAL A 1 715 ? -17.393 -6.603 48.826 1.00 93.25 715 VAL A O 1
ATOM 5729 N N . ARG A 1 716 ? -15.842 -5.465 47.673 1.00 91.06 716 ARG A N 1
ATOM 5730 C CA . ARG A 1 716 ? -16.280 -4.139 48.142 1.00 91.06 716 ARG A CA 1
ATOM 5731 C C . ARG A 1 716 ? -17.424 -3.575 47.321 1.00 91.06 716 ARG A C 1
ATOM 5733 O O . ARG A 1 716 ? -18.302 -2.946 47.899 1.00 91.06 716 ARG A O 1
ATOM 5740 N N . ASP A 1 717 ? -17.380 -3.766 46.008 1.00 87.31 717 ASP A N 1
ATOM 5741 C CA . ASP A 1 717 ? -18.359 -3.199 45.088 1.00 87.31 717 ASP A CA 1
ATOM 5742 C C . ASP A 1 717 ? -19.526 -4.180 44.864 1.00 87.31 717 ASP A C 1
ATOM 5744 O O . ASP A 1 717 ? -20.678 -3.763 44.923 1.00 87.31 717 ASP A O 1
ATOM 5748 N N . LEU A 1 718 ? -19.250 -5.482 44.680 1.00 87.62 718 LEU A N 1
ATOM 5749 C CA . LEU A 1 718 ? -20.296 -6.502 44.466 1.00 87.62 718 LEU A CA 1
ATOM 5750 C C . LEU A 1 718 ? -20.729 -7.255 45.734 1.00 87.62 718 LEU A C 1
ATOM 5752 O O . LEU A 1 718 ? -21.724 -7.968 45.696 1.00 87.62 718 LEU A O 1
ATOM 5756 N N . GLY A 1 719 ? -20.013 -7.125 46.856 1.00 88.88 719 GLY A N 1
ATOM 5757 C CA . GLY A 1 719 ? -20.375 -7.772 48.125 1.00 88.88 719 GLY A CA 1
ATOM 5758 C C . GLY A 1 719 ? -20.107 -9.281 48.199 1.00 88.88 719 GLY A C 1
ATOM 5759 O O . GLY A 1 719 ? -20.653 -9.953 49.076 1.00 88.88 719 GLY A O 1
ATOM 5760 N N . VAL A 1 720 ? -19.299 -9.842 47.292 1.00 92.62 720 VAL A N 1
ATOM 5761 C CA . VAL A 1 720 ? -19.024 -11.287 47.232 1.00 92.62 720 VAL A CA 1
ATOM 5762 C C . VAL A 1 720 ? -18.288 -11.743 48.505 1.00 92.62 720 VAL A C 1
ATOM 5764 O O . VAL A 1 720 ? -17.254 -11.160 48.852 1.00 92.62 720 VAL A O 1
ATOM 5767 N N . PRO A 1 721 ? -18.765 -12.792 49.209 1.00 93.44 721 PRO A N 1
ATOM 5768 C CA . PRO A 1 721 ? -18.084 -13.319 50.389 1.00 93.44 721 PRO A CA 1
ATOM 5769 C C . PRO A 1 721 ? -16.665 -13.796 50.062 1.00 93.44 721 PRO A C 1
ATOM 5771 O O . PRO A 1 721 ? -16.460 -14.557 49.114 1.00 93.44 721 PRO A O 1
ATOM 5774 N N . LYS A 1 722 ? -15.678 -13.400 50.875 1.00 92.94 722 LYS A N 1
ATOM 5775 C CA . LYS A 1 722 ? -14.262 -13.744 50.645 1.00 92.94 722 LYS A CA 1
ATOM 5776 C C . LYS A 1 722 ? -14.018 -15.250 50.603 1.00 92.94 722 LYS A C 1
ATOM 5778 O O . LYS A 1 722 ? -13.128 -15.698 49.891 1.00 92.94 722 LYS A O 1
ATOM 5783 N N . GLU A 1 723 ? -14.814 -16.038 51.322 1.00 93.50 723 GLU A N 1
ATOM 5784 C CA . GLU A 1 723 ? -14.703 -17.501 51.372 1.00 93.50 723 GLU A CA 1
ATOM 5785 C C . GLU A 1 723 ? -15.090 -18.173 50.043 1.00 93.50 723 GLU A C 1
ATOM 5787 O O . GLU A 1 723 ? -14.852 -19.367 49.865 1.00 93.50 723 GLU A O 1
ATOM 5792 N N . ARG A 1 724 ? -15.692 -17.418 49.114 1.00 95.12 724 ARG A N 1
ATOM 5793 C CA . ARG A 1 724 ? -16.062 -17.855 47.760 1.00 95.12 724 ARG A CA 1
ATOM 5794 C C . ARG A 1 724 ? -15.087 -17.378 46.684 1.00 95.12 724 ARG A C 1
ATOM 5796 O O . ARG A 1 724 ? -15.326 -17.608 45.499 1.00 95.12 724 ARG A O 1
ATOM 5803 N N . ILE A 1 725 ? -14.000 -16.719 47.089 1.00 95.94 725 ILE A N 1
ATOM 5804 C CA . ILE A 1 725 ? -12.943 -16.233 46.207 1.00 95.94 725 ILE A CA 1
ATOM 5805 C C . ILE A 1 725 ? -11.671 -17.029 46.493 1.00 95.94 725 ILE A C 1
ATOM 5807 O O . ILE A 1 725 ? -11.040 -16.880 47.539 1.00 95.94 725 ILE A O 1
ATOM 5811 N N . GLN A 1 726 ? -11.269 -17.862 45.540 1.00 95.44 726 GLN A N 1
ATOM 5812 C CA . GLN A 1 726 ? -9.991 -18.557 45.573 1.00 95.44 726 GLN A CA 1
ATOM 5813 C C . GLN A 1 726 ? -8.927 -17.724 44.858 1.00 95.44 726 GLN A C 1
ATOM 5815 O O . GLN A 1 726 ? -9.161 -17.206 43.768 1.00 95.44 726 GLN A O 1
ATOM 5820 N N . ARG A 1 727 ? -7.742 -17.597 45.462 1.00 95.12 727 ARG A N 1
ATOM 5821 C CA . ARG A 1 727 ? -6.637 -16.792 44.924 1.00 95.12 727 ARG A CA 1
ATOM 5822 C C . ARG A 1 727 ? -5.412 -17.659 44.691 1.00 95.12 727 ARG A C 1
ATOM 5824 O O . ARG A 1 727 ? -5.039 -18.419 45.580 1.00 95.12 727 ARG A O 1
ATOM 5831 N N . LEU A 1 728 ? -4.760 -17.478 43.548 1.00 95.88 728 LEU A N 1
ATOM 5832 C CA . LEU A 1 728 ? -3.454 -18.054 43.240 1.00 95.88 728 LEU A CA 1
ATOM 5833 C C . LEU A 1 728 ? -2.508 -16.922 42.824 1.00 95.88 728 LEU A C 1
ATOM 5835 O O . LEU A 1 728 ? -2.638 -16.369 41.732 1.00 95.88 728 LEU A O 1
ATOM 5839 N N . LEU A 1 729 ? -1.586 -16.537 43.709 1.00 94.25 729 LEU A N 1
ATOM 5840 C CA . LEU A 1 729 ? -0.745 -15.346 43.532 1.00 94.25 729 LEU A CA 1
ATOM 5841 C C . LEU A 1 729 ? 0.745 -15.693 43.608 1.00 94.25 729 LEU A C 1
ATOM 5843 O O . LEU A 1 729 ? 1.170 -16.412 44.509 1.00 94.25 729 LEU A O 1
ATOM 5847 N N . ALA A 1 730 ? 1.544 -15.130 42.701 1.00 91.50 730 ALA A N 1
ATOM 5848 C CA . ALA A 1 730 ? 3.002 -15.281 42.686 1.00 91.50 730 ALA A CA 1
ATOM 5849 C C . ALA A 1 730 ? 3.713 -13.919 42.566 1.00 91.50 730 ALA A C 1
ATOM 5851 O O . ALA A 1 730 ? 4.079 -13.525 41.455 1.00 91.50 730 ALA A O 1
ATOM 5852 N N . PRO A 1 731 ? 3.907 -13.181 43.677 1.00 89.38 731 PRO A N 1
ATOM 5853 C CA . PRO A 1 731 ? 4.654 -11.923 43.683 1.00 89.38 731 PRO A CA 1
ATOM 5854 C C . PRO A 1 731 ? 6.170 -12.152 43.585 1.00 89.38 731 PRO A C 1
ATOM 5856 O O . PRO A 1 731 ? 6.706 -13.107 44.146 1.00 89.38 731 PRO A O 1
ATOM 5859 N N . THR A 1 732 ? 6.885 -11.234 42.930 1.00 79.94 732 THR A N 1
ATOM 5860 C CA . THR A 1 732 ? 8.341 -11.334 42.695 1.00 79.94 732 THR A CA 1
ATOM 5861 C C . THR A 1 732 ? 9.174 -11.348 43.986 1.00 79.94 732 THR A C 1
ATOM 5863 O O . THR A 1 732 ? 10.227 -11.979 44.032 1.00 79.94 732 THR A O 1
ATOM 5866 N N . GLU A 1 733 ? 8.701 -10.689 45.049 1.00 65.06 733 GLU A N 1
ATOM 5867 C CA . GLU A 1 733 ? 9.440 -10.487 46.310 1.00 65.06 733 GLU A CA 1
ATOM 5868 C C . GLU A 1 733 ? 9.308 -11.655 47.311 1.00 65.06 733 GLU A C 1
ATOM 5870 O O . GLU A 1 733 ? 10.102 -11.765 48.248 1.00 65.06 733 GLU A O 1
ATOM 5875 N N . HIS A 1 734 ? 8.351 -12.570 47.109 1.00 56.62 734 HIS A N 1
ATOM 5876 C CA . HIS A 1 734 ? 8.075 -13.677 48.030 1.00 56.62 734 HIS A CA 1
ATOM 5877 C C . HIS A 1 734 ? 7.885 -15.003 47.282 1.00 56.62 734 HIS A C 1
ATOM 5879 O O . HIS A 1 734 ? 6.770 -15.490 47.117 1.00 56.62 734 HIS A O 1
ATOM 5885 N N . ARG A 1 735 ? 8.994 -15.650 46.896 1.00 54.47 735 ARG A N 1
ATOM 5886 C CA . ARG A 1 735 ? 9.009 -17.091 46.565 1.00 54.47 735 ARG A CA 1
ATOM 5887 C C . ARG A 1 735 ? 8.940 -17.945 47.838 1.00 54.47 735 ARG A C 1
ATOM 5889 O O . ARG A 1 735 ? 9.803 -18.789 48.066 1.00 54.47 735 ARG A O 1
ATOM 5896 N N . THR A 1 736 ? 7.979 -17.697 48.723 1.00 49.28 736 THR A N 1
ATOM 5897 C CA . THR A 1 736 ? 7.768 -18.577 49.877 1.00 49.28 736 THR A CA 1
ATOM 5898 C C . THR A 1 736 ? 6.777 -19.679 49.488 1.00 49.28 736 THR A C 1
ATOM 5900 O O . THR A 1 736 ? 5.669 -19.385 49.038 1.00 49.28 736 THR A O 1
ATOM 5903 N N . PRO A 1 737 ? 7.164 -20.961 49.610 1.00 48.16 737 PRO A N 1
ATOM 5904 C CA . PRO A 1 737 ? 6.370 -22.086 49.142 1.00 48.16 737 PRO A CA 1
ATOM 5905 C C . PRO A 1 737 ? 5.259 -22.378 50.150 1.00 48.16 737 PRO A C 1
ATOM 5907 O O . PRO A 1 737 ? 5.398 -23.237 51.016 1.00 48.16 737 PRO A O 1
ATOM 5910 N N . ASN A 1 738 ? 4.142 -21.658 50.059 1.00 52.56 738 ASN A N 1
ATOM 5911 C CA . ASN A 1 738 ? 2.889 -22.208 50.556 1.00 52.56 738 ASN A CA 1
ATOM 5912 C C . ASN A 1 738 ? 2.228 -22.935 49.380 1.00 52.56 738 ASN A C 1
ATOM 5914 O O . ASN A 1 738 ? 1.575 -22.315 48.538 1.00 52.56 738 ASN A O 1
ATOM 5918 N N . ASN A 1 739 ? 2.495 -24.241 49.279 1.00 61.16 739 ASN A N 1
ATOM 5919 C CA . ASN A 1 739 ? 2.320 -25.033 48.055 1.00 61.16 739 ASN A CA 1
ATOM 5920 C C . ASN A 1 739 ? 0.904 -25.029 47.460 1.00 61.16 739 ASN A C 1
ATOM 5922 O O . ASN A 1 739 ? 0.779 -25.367 46.294 1.00 61.16 739 ASN A O 1
ATOM 5926 N N . SER A 1 740 ? -0.149 -24.657 48.197 1.00 63.19 740 SER A N 1
ATOM 5927 C CA . SER A 1 740 ? -1.536 -24.654 47.698 1.00 63.19 740 SER A CA 1
ATOM 5928 C C . SER A 1 740 ? -2.027 -23.309 47.140 1.00 63.19 740 SER A C 1
ATOM 5930 O O . SER A 1 740 ? -3.095 -23.267 46.541 1.00 63.19 740 SER A O 1
ATOM 5932 N N . SER A 1 741 ? -1.290 -22.209 47.350 1.00 78.00 741 SER A N 1
ATOM 5933 C CA . SER A 1 741 ? -1.681 -20.842 46.931 1.00 78.00 741 SER A CA 1
ATOM 5934 C C . SER A 1 741 ? -0.837 -20.316 45.763 1.00 78.00 741 SER A C 1
ATOM 5936 O O . SER A 1 741 ? -1.042 -19.205 45.270 1.00 78.00 741 SER A O 1
ATOM 5938 N N . VAL A 1 742 ? 0.147 -21.106 45.330 1.00 88.69 742 VAL A N 1
ATOM 5939 C CA . VAL A 1 742 ? 1.021 -20.767 44.208 1.00 88.69 742 VAL A CA 1
ATOM 5940 C C . VAL A 1 742 ? 0.336 -21.117 42.879 1.00 88.69 742 VAL A C 1
ATOM 5942 O O . VAL A 1 742 ? -0.222 -22.208 42.765 1.00 88.69 742 VAL A O 1
ATOM 5945 N N . PRO A 1 743 ? 0.361 -20.238 41.866 1.00 93.44 743 PRO A N 1
ATOM 5946 C CA . PRO A 1 743 ? -0.216 -20.472 40.541 1.00 93.44 743 PRO A CA 1
ATOM 5947 C C . PRO A 1 743 ? 0.651 -21.408 39.675 1.00 93.44 743 PRO A C 1
ATOM 5949 O O . PRO A 1 743 ? 1.085 -21.045 38.580 1.00 93.44 743 PRO A O 1
ATOM 5952 N N . SER A 1 744 ? 0.930 -22.611 40.186 1.00 91.69 744 SER A N 1
ATOM 5953 C CA . SER A 1 744 ? 1.526 -23.709 39.418 1.00 91.69 744 SER A CA 1
ATOM 5954 C C . SER A 1 744 ? 0.515 -24.313 38.444 1.00 91.69 744 SER A C 1
ATOM 5956 O O . SER A 1 744 ? -0.693 -24.167 38.649 1.00 91.69 744 SER A O 1
ATOM 5958 N N . HIS A 1 745 ? 0.985 -25.039 37.426 1.00 92.25 745 HIS A N 1
ATOM 5959 C CA . HIS A 1 745 ? 0.115 -25.751 36.484 1.00 92.25 745 HIS A CA 1
ATOM 5960 C C . HIS A 1 745 ? -0.921 -26.603 37.229 1.00 92.25 745 HIS A C 1
ATOM 5962 O O . HIS A 1 745 ? -2.129 -26.454 37.045 1.00 92.25 745 HIS A O 1
ATOM 5968 N N . ALA A 1 746 ? -0.445 -27.452 38.146 1.00 90.88 746 ALA A N 1
ATOM 5969 C CA . ALA A 1 746 ? -1.291 -28.349 38.925 1.00 90.88 746 ALA A CA 1
ATOM 5970 C C . ALA A 1 746 ? -2.320 -27.598 39.785 1.00 90.88 746 ALA A C 1
ATOM 5972 O O . ALA A 1 746 ? -3.479 -28.003 39.841 1.00 90.88 746 ALA A O 1
ATOM 5973 N N . ASN A 1 747 ? -1.930 -26.496 40.433 1.00 93.50 747 ASN A N 1
ATOM 5974 C CA . ASN A 1 747 ? -2.841 -25.747 41.296 1.00 93.50 747 ASN A CA 1
ATOM 5975 C C . ASN A 1 747 ? -3.872 -24.946 40.509 1.00 93.50 747 ASN A C 1
ATOM 5977 O O . ASN A 1 747 ? -5.019 -24.875 40.947 1.00 93.50 747 ASN A O 1
ATOM 5981 N N . ILE A 1 748 ? -3.493 -24.357 39.371 1.00 95.50 748 ILE A N 1
ATOM 5982 C CA . ILE A 1 748 ? -4.437 -23.657 38.495 1.00 95.50 748 ILE A CA 1
ATOM 5983 C C . ILE A 1 748 ? -5.500 -24.647 38.024 1.00 95.50 748 ILE A C 1
ATOM 5985 O O . ILE A 1 748 ? -6.685 -24.431 38.275 1.00 95.50 748 ILE A O 1
ATOM 5989 N N . VAL A 1 749 ? -5.085 -25.768 37.430 1.00 93.94 749 VAL A N 1
ATOM 5990 C CA . VAL A 1 749 ? -6.021 -26.763 36.896 1.00 93.94 749 VAL A CA 1
ATOM 5991 C C . VAL A 1 749 ? -6.875 -27.386 38.004 1.00 93.94 749 VAL A C 1
ATOM 5993 O O . VAL A 1 749 ? -8.097 -27.447 37.874 1.00 93.94 749 VAL A O 1
ATOM 5996 N N . SER A 1 750 ? -6.274 -27.758 39.139 1.00 92.88 750 SER A N 1
ATOM 5997 C CA . SER A 1 750 ? -7.003 -28.288 40.300 1.00 92.88 750 SER A CA 1
ATOM 5998 C C . SER A 1 750 ? -8.026 -27.292 40.855 1.00 92.88 750 SER A C 1
ATOM 6000 O O . SER A 1 750 ? -9.156 -27.673 41.154 1.00 92.88 750 SER A O 1
ATOM 6002 N N . SER A 1 751 ? -7.683 -26.001 40.934 1.00 94.88 751 SER A N 1
ATOM 6003 C CA . SER A 1 751 ? -8.608 -24.962 41.409 1.00 94.88 751 SER A CA 1
ATOM 6004 C C . SER A 1 751 ? -9.810 -24.814 40.480 1.00 94.88 751 SER A C 1
ATOM 6006 O O . SER A 1 751 ? -10.942 -24.759 40.957 1.00 94.88 751 SER A O 1
ATOM 6008 N N . LEU A 1 752 ? -9.592 -24.829 39.161 1.00 95.69 752 LEU A N 1
ATOM 6009 C CA . LEU A 1 752 ? -10.682 -24.777 38.186 1.00 95.69 752 LEU A CA 1
ATOM 6010 C C . LEU A 1 752 ? -11.556 -26.039 38.242 1.00 95.69 752 LEU A C 1
ATOM 6012 O O . LEU A 1 752 ? -12.778 -25.937 38.315 1.00 95.69 752 LEU A O 1
ATOM 6016 N N . LEU A 1 753 ? -10.952 -27.229 38.294 1.00 93.31 753 LEU A N 1
ATOM 6017 C CA . LEU A 1 753 ? -11.686 -28.493 38.418 1.00 93.31 753 LEU A CA 1
ATOM 6018 C C . LEU A 1 753 ? -12.436 -28.615 39.753 1.00 93.31 753 LEU A C 1
ATOM 6020 O O . LEU A 1 753 ? -13.496 -29.239 39.809 1.00 93.31 753 LEU A O 1
ATOM 6024 N N . SER A 1 754 ? -11.949 -27.980 40.823 1.00 93.56 754 SER A N 1
ATOM 6025 C CA . SER A 1 754 ? -12.648 -27.959 42.111 1.00 93.56 754 SER A CA 1
ATOM 6026 C C . SER A 1 754 ? -14.024 -27.287 42.023 1.00 93.56 754 SER A C 1
ATOM 6028 O O . SER A 1 754 ? -14.930 -27.668 42.765 1.00 93.56 754 SER A O 1
ATOM 6030 N N . LEU A 1 755 ? -14.230 -26.364 41.070 1.00 95.31 755 LEU A N 1
ATOM 6031 C CA . LEU A 1 755 ? -15.531 -25.733 40.820 1.00 95.31 755 LEU A CA 1
ATOM 6032 C C . LEU A 1 755 ? -16.579 -26.758 40.368 1.00 95.31 755 LEU A C 1
ATOM 6034 O O . LEU A 1 755 ? -17.740 -26.660 40.761 1.00 95.31 755 LEU A O 1
ATOM 6038 N N . VAL A 1 756 ? -16.168 -27.779 39.609 1.00 91.12 756 VAL A N 1
ATOM 6039 C CA . VAL A 1 756 ? -17.037 -28.885 39.172 1.00 91.12 756 VAL A CA 1
ATOM 6040 C C . VAL A 1 756 ? -17.574 -29.645 40.389 1.00 91.12 756 VAL A C 1
ATOM 6042 O O . VAL A 1 756 ? -18.773 -29.895 40.508 1.00 91.12 756 VAL A O 1
ATOM 6045 N N . GLN A 1 757 ? -16.683 -29.968 41.330 1.00 87.12 757 GLN A N 1
ATOM 6046 C CA . GLN A 1 757 ? -16.968 -30.840 42.475 1.00 87.12 757 GLN A CA 1
ATOM 6047 C C . GLN A 1 757 ? -17.539 -30.095 43.690 1.00 87.12 757 GLN A C 1
ATOM 6049 O O . GLN A 1 757 ? -18.056 -30.717 44.620 1.00 87.12 757 GLN A O 1
ATOM 6054 N N . ASN A 1 758 ? -17.463 -28.764 43.715 1.00 91.38 758 ASN A N 1
ATOM 6055 C CA . ASN A 1 758 ? -17.911 -27.974 44.851 1.00 91.38 758 ASN A CA 1
ATOM 6056 C C . ASN A 1 758 ? -19.446 -27.985 44.960 1.00 91.38 758 ASN A C 1
ATOM 6058 O O . ASN A 1 758 ? -20.156 -27.326 44.198 1.00 91.38 758 ASN A O 1
ATOM 6062 N N . LEU A 1 759 ? -19.964 -28.721 45.947 1.00 90.44 759 LEU A N 1
ATOM 6063 C CA . LEU A 1 759 ? -21.402 -28.866 46.212 1.00 90.44 759 LEU A CA 1
ATOM 6064 C C . LEU A 1 759 ? -22.077 -27.569 46.687 1.00 90.44 759 LEU A C 1
ATOM 6066 O O . LEU A 1 759 ? -23.301 -27.489 46.679 1.00 90.44 759 LEU A O 1
ATOM 6070 N N . LYS A 1 760 ? -21.302 -26.557 47.102 1.00 92.25 760 LYS A N 1
ATOM 6071 C CA . LYS A 1 760 ? -21.836 -25.246 47.499 1.00 92.25 760 LYS A CA 1
ATOM 6072 C C . LYS A 1 760 ? -22.141 -24.342 46.301 1.00 92.25 760 LYS A C 1
ATOM 6074 O O . LYS A 1 760 ? -22.817 -23.337 46.490 1.00 92.25 760 LYS A O 1
ATOM 6079 N N . ILE A 1 761 ? -21.628 -24.671 45.112 1.00 93.19 761 ILE A N 1
ATOM 6080 C CA . ILE A 1 761 ? -21.961 -23.972 43.866 1.00 93.19 761 ILE A CA 1
ATOM 6081 C C . ILE A 1 761 ? -23.222 -24.615 43.305 1.00 93.19 761 ILE A C 1
ATOM 6083 O O . ILE A 1 761 ? -23.212 -25.806 42.965 1.00 93.19 761 ILE A O 1
ATOM 6087 N N . THR A 1 762 ? -24.295 -23.838 43.235 1.00 90.31 762 THR A N 1
ATOM 6088 C CA . THR A 1 762 ? -25.587 -24.280 42.708 1.00 90.31 762 THR A CA 1
ATOM 6089 C C . THR A 1 762 ? -25.692 -23.997 41.209 1.00 90.31 762 THR A C 1
ATOM 6091 O O . THR A 1 762 ? -24.911 -23.219 40.662 1.00 90.31 762 THR A O 1
ATOM 6094 N N . MET A 1 763 ? -26.623 -24.668 40.525 1.00 89.06 763 MET A N 1
ATOM 6095 C CA . MET A 1 763 ? -26.882 -24.415 39.103 1.00 89.06 763 MET A CA 1
ATOM 6096 C C . MET A 1 763 ? -27.282 -22.947 38.890 1.00 89.06 763 MET A C 1
ATOM 6098 O O . MET A 1 763 ? -28.125 -22.413 39.619 1.00 89.06 763 MET A O 1
ATOM 6102 N N . GLY A 1 764 ? -26.652 -22.296 37.913 1.00 86.00 764 GLY A N 1
ATOM 6103 C CA . GLY A 1 764 ? -26.907 -20.900 37.559 1.00 86.00 764 GLY A CA 1
ATOM 6104 C C . GLY A 1 764 ? -26.228 -19.863 38.463 1.00 86.00 764 GLY A C 1
ATOM 6105 O O . GLY A 1 764 ? -26.499 -18.673 38.307 1.00 86.00 764 GLY A O 1
ATOM 6106 N N . ASP A 1 765 ? -25.374 -20.272 39.409 1.00 92.25 765 ASP A N 1
ATOM 6107 C CA . ASP A 1 765 ? -24.485 -19.344 40.122 1.00 92.25 765 ASP A CA 1
ATOM 6108 C C . ASP A 1 765 ? -23.451 -18.724 39.167 1.00 92.25 765 ASP A C 1
ATOM 6110 O O . ASP A 1 765 ? -22.982 -19.366 38.228 1.00 92.25 765 ASP A O 1
ATOM 6114 N N . ASN A 1 766 ? -23.063 -17.475 39.431 1.00 93.19 766 ASN A N 1
ATOM 6115 C CA . ASN A 1 766 ? -22.086 -16.747 38.629 1.00 93.19 766 ASN A CA 1
ATOM 6116 C C . ASN A 1 766 ? -20.661 -17.186 38.985 1.00 93.19 766 ASN A C 1
ATOM 6118 O O . ASN A 1 766 ? -20.212 -17.022 40.123 1.00 93.19 766 ASN A O 1
ATOM 6122 N N . ILE A 1 767 ? -19.923 -17.694 38.001 1.00 96.44 767 ILE A N 1
ATOM 6123 C CA . ILE A 1 767 ? -18.531 -18.126 38.152 1.00 96.44 767 ILE A CA 1
ATOM 6124 C C . ILE A 1 767 ? -17.621 -17.156 37.396 1.00 96.44 767 ILE A C 1
ATOM 6126 O O . ILE A 1 767 ? -17.691 -17.053 36.173 1.00 96.44 767 ILE A O 1
ATOM 6130 N N . ILE A 1 768 ? -16.734 -16.465 38.113 1.00 96.88 768 ILE A N 1
ATOM 6131 C CA . ILE A 1 768 ? -15.759 -15.529 37.538 1.00 96.88 768 ILE A CA 1
ATOM 6132 C C . ILE A 1 768 ? -14.359 -16.131 37.635 1.00 96.88 768 ILE A C 1
ATOM 6134 O O . ILE A 1 768 ? -13.811 -16.313 38.720 1.00 96.88 768 ILE A O 1
ATOM 6138 N N . ILE A 1 769 ? -13.741 -16.404 36.496 1.00 98.06 769 ILE A N 1
ATOM 6139 C CA . ILE A 1 769 ? -12.353 -16.859 36.428 1.00 98.06 769 ILE A CA 1
ATOM 6140 C C . ILE A 1 769 ? -11.532 -15.710 35.857 1.00 98.06 769 ILE A C 1
ATOM 6142 O O . ILE A 1 769 ? -11.813 -15.227 34.766 1.00 98.06 769 ILE A O 1
ATOM 6146 N N . TYR A 1 770 ? -10.524 -15.258 36.592 1.00 98.06 770 TYR A N 1
ATOM 6147 C CA . TYR A 1 770 ? -9.681 -14.130 36.214 1.00 98.06 770 TYR A CA 1
ATOM 6148 C C . TYR A 1 770 ? -8.220 -14.564 36.155 1.00 98.06 770 TYR A C 1
ATOM 6150 O O . TYR A 1 770 ? -7.690 -15.084 37.138 1.00 98.06 770 TYR A O 1
ATOM 6158 N N . PHE A 1 771 ? -7.557 -14.311 35.029 1.00 97.56 771 PHE A N 1
ATOM 6159 C CA . PHE A 1 771 ? -6.137 -14.587 34.846 1.00 97.56 771 PHE A CA 1
ATOM 6160 C C . PHE A 1 771 ? -5.372 -13.332 34.429 1.00 97.56 771 PHE A C 1
ATOM 6162 O O . PHE A 1 771 ? -5.720 -12.662 33.458 1.00 97.56 771 PHE A O 1
ATOM 6169 N N . SER A 1 772 ? -4.272 -13.069 35.131 1.00 96.19 772 SER A N 1
ATOM 6170 C CA . SER A 1 772 ? -3.297 -12.034 34.811 1.00 96.19 772 SER A CA 1
ATOM 6171 C C . SER A 1 772 ? -1.888 -12.617 34.861 1.00 96.19 772 SER A C 1
ATOM 6173 O O . SER A 1 772 ? -1.428 -13.071 35.911 1.00 96.19 772 SER A O 1
ATOM 6175 N N . GLY A 1 773 ? -1.181 -12.579 33.736 1.00 93.19 773 GLY A N 1
ATOM 6176 C CA . GLY A 1 773 ? 0.139 -13.195 33.602 1.00 93.19 773 GLY A CA 1
ATOM 6177 C C . GLY A 1 773 ? 0.624 -13.205 32.156 1.00 93.19 773 GLY A C 1
ATOM 6178 O O . GLY A 1 773 ? 0.063 -12.519 31.302 1.00 93.19 773 GLY A O 1
ATOM 6179 N N . HIS A 1 774 ? 1.660 -13.989 31.864 1.00 91.12 774 HIS A N 1
ATOM 6180 C CA . HIS A 1 774 ? 2.090 -14.233 30.495 1.00 91.12 774 HIS A CA 1
ATOM 6181 C C . HIS A 1 774 ? 1.123 -15.177 29.770 1.00 91.12 774 HIS A C 1
ATOM 6183 O O . HIS A 1 774 ? 0.605 -16.133 30.348 1.00 91.12 774 HIS A O 1
ATOM 6189 N N . GLY A 1 775 ? 0.926 -14.915 28.479 1.00 88.75 775 GLY A N 1
ATOM 6190 C CA . GLY A 1 775 ? 0.427 -15.899 27.521 1.00 88.75 775 GLY A CA 1
ATOM 6191 C C . GLY A 1 775 ? 1.497 -16.253 26.485 1.00 88.75 775 GLY A C 1
ATOM 6192 O O . GLY A 1 775 ? 2.428 -15.472 26.236 1.00 88.75 775 GLY A O 1
ATOM 6193 N N . SER A 1 776 ? 1.366 -17.439 25.898 1.00 84.56 776 SER A N 1
ATOM 6194 C CA . SER A 1 776 ? 2.257 -17.983 24.873 1.00 84.56 776 SER A CA 1
ATOM 6195 C C . SER A 1 776 ? 1.464 -18.582 23.708 1.00 84.56 776 SER A C 1
ATOM 6197 O O . SER A 1 776 ? 0.249 -18.744 23.785 1.00 84.56 776 SER A O 1
ATOM 6199 N N . CYS A 1 777 ? 2.152 -18.892 22.611 1.00 81.88 777 CYS A N 1
ATOM 6200 C CA . CYS A 1 777 ? 1.553 -19.457 21.403 1.00 81.88 777 CYS A CA 1
ATOM 6201 C C . CYS A 1 777 ? 2.488 -20.509 20.801 1.00 81.88 777 CYS A C 1
ATOM 6203 O O . CYS A 1 777 ? 3.684 -20.253 20.637 1.00 81.88 777 CYS A O 1
ATOM 6205 N N . TYR A 1 778 ? 1.928 -21.665 20.455 1.00 77.94 778 TYR A N 1
ATOM 6206 C CA . TYR A 1 778 ? 2.621 -22.831 19.918 1.00 77.94 778 TYR A CA 1
ATOM 6207 C C . TYR A 1 778 ? 2.192 -23.081 18.466 1.00 77.94 778 TYR A C 1
ATOM 6209 O O . TYR A 1 778 ? 1.001 -23.055 18.145 1.00 77.94 778 TYR A O 1
ATOM 6217 N N . SER A 1 779 ? 3.164 -23.316 17.576 1.00 70.06 779 SER A N 1
ATOM 6218 C CA . SER A 1 779 ? 2.912 -23.519 16.145 1.00 70.06 779 SER A CA 1
ATOM 6219 C C . SER A 1 779 ? 2.809 -25.014 15.800 1.00 70.06 779 SER A C 1
ATOM 6221 O O . SER A 1 779 ? 3.622 -25.806 16.276 1.00 70.06 779 SER A O 1
ATOM 6223 N N . PRO A 1 780 ? 1.894 -25.425 14.904 1.00 59.38 780 PRO A N 1
ATOM 6224 C CA . PRO A 1 780 ? 1.750 -26.819 14.462 1.00 59.38 780 PRO A CA 1
ATOM 6225 C C . PRO A 1 780 ? 2.978 -27.357 13.726 1.00 59.38 780 PRO A C 1
ATOM 6227 O O . PRO A 1 780 ? 3.169 -28.563 13.652 1.00 59.38 780 PRO A O 1
ATOM 6230 N N . SER A 1 781 ? 3.826 -26.473 13.191 1.00 54.28 781 SER A N 1
ATOM 6231 C CA . SER A 1 781 ? 5.106 -26.836 12.568 1.00 54.28 781 SER A CA 1
ATOM 6232 C C . SER A 1 781 ? 6.089 -27.525 13.525 1.00 54.28 781 SER A C 1
ATOM 6234 O O . SER A 1 781 ? 7.084 -28.073 13.061 1.00 54.28 781 SER A O 1
ATOM 6236 N N . ASP A 1 782 ? 5.808 -27.506 14.831 1.00 50.91 782 ASP A N 1
ATOM 6237 C CA . ASP A 1 782 ? 6.544 -28.251 15.856 1.00 50.91 782 ASP A CA 1
ATOM 6238 C C . ASP A 1 782 ? 6.038 -29.707 16.019 1.00 50.91 782 ASP A C 1
ATOM 6240 O O . ASP A 1 782 ? 6.577 -30.466 16.827 1.00 50.91 782 ASP A O 1
ATOM 6244 N N . LEU A 1 783 ? 5.008 -30.113 15.262 1.00 49.44 783 LEU A N 1
ATOM 6245 C CA . LEU A 1 783 ? 4.507 -31.486 15.152 1.00 49.44 783 LEU A CA 1
ATOM 6246 C C . LEU A 1 783 ? 4.946 -32.099 13.813 1.00 49.44 783 LEU A C 1
ATOM 6248 O O . LEU A 1 783 ? 4.883 -31.445 12.770 1.00 49.44 783 LEU A O 1
ATOM 6252 N N . ASP A 1 784 ? 5.362 -33.370 13.836 1.00 43.62 784 ASP A N 1
ATOM 6253 C CA . ASP A 1 784 ? 5.664 -34.137 12.622 1.00 43.62 784 ASP A CA 1
ATOM 6254 C C . ASP A 1 784 ? 4.496 -34.050 11.629 1.00 43.62 784 ASP A C 1
ATOM 6256 O O . ASP A 1 784 ? 3.331 -34.220 11.992 1.00 43.62 784 ASP A O 1
ATOM 6260 N N . HIS A 1 785 ? 4.844 -33.745 10.378 1.00 36.56 785 HIS A N 1
ATOM 6261 C CA . HIS A 1 785 ? 3.968 -33.470 9.242 1.00 36.56 785 HIS A CA 1
ATOM 6262 C C . HIS A 1 785 ? 2.723 -34.374 9.193 1.00 36.56 785 HIS A C 1
ATOM 6264 O O . HIS A 1 785 ? 2.832 -35.476 8.665 1.00 36.56 785 HIS A O 1
ATOM 6270 N N . ASN A 1 786 ? 1.574 -33.925 9.731 1.00 36.56 786 ASN A N 1
ATOM 6271 C CA . ASN A 1 786 ? 0.216 -34.311 9.285 1.00 36.56 786 ASN A CA 1
ATOM 6272 C C . ASN A 1 786 ? -0.980 -33.742 10.079 1.00 36.56 786 ASN A C 1
ATOM 6274 O O . ASN A 1 786 ? -2.109 -34.079 9.744 1.00 36.56 786 ASN A O 1
ATOM 6278 N N . ALA A 1 787 ? -0.822 -32.863 11.071 1.00 38.94 787 ALA A N 1
ATOM 6279 C CA . ALA A 1 787 ? -1.989 -32.339 11.789 1.00 38.94 787 ALA A CA 1
ATOM 6280 C C . ALA A 1 787 ? -2.443 -30.979 11.223 1.00 38.94 787 ALA A C 1
ATOM 6282 O O . ALA A 1 787 ? -1.740 -29.983 11.375 1.00 38.94 787 ALA A O 1
ATOM 6283 N N . GLY A 1 788 ? -3.629 -30.917 10.605 1.00 40.50 788 GLY A N 1
ATOM 6284 C CA . GLY A 1 788 ? -4.318 -29.689 10.153 1.00 40.50 788 GLY A CA 1
ATOM 6285 C C . GLY A 1 788 ? -4.812 -28.789 11.299 1.00 40.50 788 GLY A C 1
ATOM 6286 O O . GLY A 1 788 ? -5.932 -28.280 11.287 1.00 40.50 788 GLY A O 1
ATOM 6287 N N . ILE A 1 789 ? -3.997 -28.652 12.339 1.00 52.28 789 ILE A N 1
ATOM 6288 C CA . ILE A 1 789 ? -4.273 -27.917 13.568 1.00 52.28 789 ILE A CA 1
ATOM 6289 C C . ILE A 1 789 ? -3.742 -26.492 13.368 1.00 52.28 789 ILE A C 1
ATOM 6291 O O . ILE A 1 789 ? -2.641 -26.346 12.865 1.00 52.28 789 ILE A O 1
ATOM 6295 N N . GLY A 1 790 ? -4.518 -25.453 13.692 1.00 57.53 790 GLY A N 1
ATOM 6296 C CA . GLY A 1 790 ? -4.031 -24.063 13.724 1.00 57.53 790 GLY A CA 1
ATOM 6297 C C . GLY A 1 790 ? -3.118 -23.805 14.931 1.00 57.53 790 GLY A C 1
ATOM 6298 O O . GLY A 1 790 ? -2.915 -24.698 15.752 1.00 57.53 790 GLY A O 1
ATOM 6299 N N . SER A 1 791 ? -2.567 -22.596 15.064 1.00 68.56 791 SER A N 1
ATOM 6300 C CA . SER A 1 791 ? -1.797 -22.196 16.255 1.00 68.56 791 SER A CA 1
ATOM 6301 C C . SER A 1 791 ? -2.574 -22.430 17.556 1.00 68.56 791 SER A C 1
ATOM 6303 O O . SER A 1 791 ? -3.772 -22.166 17.601 1.00 68.56 791 SER A O 1
ATOM 6305 N N . ILE A 1 792 ? -1.889 -22.895 18.604 1.00 78.12 792 ILE A N 1
ATOM 6306 C CA . ILE A 1 792 ? -2.475 -23.183 19.923 1.00 78.12 792 ILE A CA 1
ATOM 6307 C C . ILE A 1 792 ? -2.004 -22.130 20.921 1.00 78.12 792 ILE A C 1
ATOM 6309 O O . ILE A 1 792 ? -0.800 -21.923 21.094 1.00 78.12 792 ILE A O 1
ATOM 6313 N N . GLU A 1 793 ? -2.947 -21.464 21.578 1.00 85.31 793 GLU A N 1
ATOM 6314 C CA . GLU A 1 793 ? -2.662 -20.476 22.618 1.00 85.31 793 GLU A CA 1
ATOM 6315 C C . GLU A 1 793 ? -2.538 -21.154 23.984 1.00 85.31 793 GLU A C 1
ATOM 6317 O O . GLU A 1 793 ? -3.148 -22.196 24.231 1.00 85.31 793 GLU A O 1
ATOM 6322 N N . ALA A 1 794 ? -1.727 -20.586 24.877 1.00 89.38 794 ALA A N 1
ATOM 6323 C CA . ALA A 1 794 ? -1.521 -21.163 26.198 1.00 89.38 794 ALA A CA 1
ATOM 6324 C C . ALA A 1 794 ? -1.305 -20.107 27.289 1.00 89.38 794 ALA A C 1
ATOM 6326 O O . ALA A 1 794 ? -0.651 -19.080 27.078 1.00 89.38 794 ALA A O 1
ATOM 6327 N N . LEU A 1 795 ? -1.824 -20.392 28.483 1.00 93.00 795 LEU A N 1
ATOM 6328 C CA . LEU A 1 795 ? -1.560 -19.635 29.702 1.00 93.00 795 LEU A CA 1
ATOM 6329 C C . LEU A 1 795 ? -0.294 -20.161 30.364 1.00 93.00 795 LEU A C 1
ATOM 6331 O O . LEU A 1 795 ? -0.071 -21.366 30.446 1.00 93.00 795 LEU A O 1
ATOM 6335 N N . CYS A 1 796 ? 0.530 -19.245 30.855 1.00 92.44 796 CYS A N 1
ATOM 6336 C CA . CYS A 1 796 ? 1.846 -19.568 31.384 1.00 92.44 796 CYS A CA 1
ATOM 6337 C C . CYS A 1 796 ? 1.752 -19.733 32.908 1.00 92.44 796 CYS A C 1
ATOM 6339 O O . CYS A 1 796 ? 1.593 -18.721 33.594 1.00 92.44 796 CYS A O 1
ATOM 6341 N N . PRO A 1 797 ? 1.841 -20.948 33.473 1.00 92.75 797 PRO A N 1
ATOM 6342 C CA . PRO A 1 797 ? 1.904 -21.111 34.918 1.00 92.75 797 PRO A CA 1
ATOM 6343 C C . PRO A 1 797 ? 3.274 -20.659 35.446 1.00 92.75 797 PRO A C 1
ATOM 6345 O O . PRO A 1 797 ? 4.239 -20.521 34.688 1.00 92.75 797 PRO A O 1
ATOM 6348 N N . MET A 1 798 ? 3.390 -20.414 36.753 1.00 90.75 798 MET A N 1
ATOM 6349 C CA . MET A 1 798 ? 4.648 -19.904 37.322 1.00 90.75 798 MET A CA 1
ATOM 6350 C C . MET A 1 798 ? 5.798 -20.922 37.287 1.00 90.75 798 MET A C 1
ATOM 6352 O O . MET A 1 798 ? 6.965 -20.539 37.293 1.00 90.75 798 MET A O 1
ATOM 6356 N N . ASP A 1 799 ? 5.464 -22.212 37.275 1.00 89.31 799 ASP A N 1
ATOM 6357 C CA . ASP A 1 799 ? 6.373 -23.357 37.322 1.00 89.31 799 ASP A CA 1
ATOM 6358 C C . ASP A 1 799 ? 6.695 -23.912 35.928 1.00 89.31 799 ASP A C 1
ATOM 6360 O O . ASP A 1 799 ? 7.341 -24.949 35.820 1.00 89.31 799 ASP A O 1
ATOM 6364 N N . ARG A 1 800 ? 6.324 -23.206 34.848 1.00 86.62 800 ARG A N 1
ATOM 6365 C CA . ARG A 1 800 ? 6.647 -23.571 33.450 1.00 86.62 800 ARG A CA 1
ATOM 6366 C C . ARG A 1 800 ? 8.144 -23.781 33.173 1.00 86.62 800 ARG A C 1
ATOM 6368 O O . ARG A 1 800 ? 8.543 -24.356 32.169 1.00 86.62 800 ARG A O 1
ATOM 6375 N N . GLU A 1 801 ? 8.999 -23.249 34.041 1.00 79.25 801 GLU A N 1
ATOM 6376 C CA . GLU A 1 801 ? 10.460 -23.372 33.974 1.00 79.25 801 GLU A CA 1
ATOM 6377 C C . GLU A 1 801 ? 11.020 -24.346 35.026 1.00 79.25 801 GLU A C 1
ATOM 6379 O O . GLU A 1 801 ? 12.237 -24.393 35.239 1.00 79.25 801 GLU A O 1
ATOM 6384 N N . ASP A 1 802 ? 10.159 -25.051 35.757 1.00 82.50 802 ASP A N 1
ATOM 6385 C CA . ASP A 1 802 ? 10.524 -26.147 36.650 1.00 82.50 802 ASP A CA 1
ATOM 6386 C C . ASP A 1 802 ? 10.503 -27.476 35.889 1.00 82.50 802 ASP A C 1
ATOM 6388 O O . ASP A 1 802 ? 9.841 -27.619 34.859 1.00 82.50 802 ASP A O 1
ATOM 6392 N N . LEU A 1 803 ? 11.288 -28.435 36.381 1.00 77.06 803 LEU A N 1
ATOM 6393 C CA . LEU A 1 803 ? 11.286 -29.789 35.843 1.00 77.06 803 LEU A CA 1
ATOM 6394 C C . LEU A 1 803 ? 10.169 -30.595 36.509 1.00 77.06 803 LEU A C 1
ATOM 6396 O O . LEU A 1 803 ? 10.062 -30.610 37.737 1.00 77.06 803 LEU A O 1
ATOM 6400 N N . ASP A 1 804 ? 9.372 -31.280 35.701 1.00 68.75 804 ASP A N 1
ATOM 6401 C CA . ASP A 1 804 ? 8.384 -32.249 36.144 1.00 68.75 804 ASP A CA 1
ATOM 6402 C C . ASP A 1 804 ? 9.048 -33.545 36.657 1.00 68.75 804 ASP A C 1
ATOM 6404 O O . ASP A 1 804 ? 10.267 -33.741 36.593 1.00 68.75 804 ASP A O 1
ATOM 6408 N N . ALA A 1 805 ? 8.229 -34.471 37.165 1.00 65.06 805 ALA A N 1
ATOM 6409 C CA . ALA A 1 805 ? 8.691 -35.753 37.703 1.00 65.06 805 ALA A CA 1
ATOM 6410 C C . ALA A 1 805 ? 9.401 -36.656 36.670 1.00 65.06 805 ALA A C 1
ATOM 6412 O O . ALA A 1 805 ? 10.088 -37.602 37.055 1.00 65.06 805 ALA A O 1
ATOM 6413 N N . THR A 1 806 ? 9.247 -36.379 35.373 1.00 65.12 806 THR A N 1
ATOM 6414 C CA . THR A 1 806 ? 9.877 -37.106 34.262 1.00 65.12 806 THR A CA 1
ATOM 6415 C C . THR A 1 806 ? 11.162 -36.435 33.762 1.00 65.12 806 THR A C 1
ATOM 6417 O O . THR A 1 806 ? 11.839 -36.973 32.885 1.00 65.12 806 THR A O 1
ATOM 6420 N N . GLY A 1 807 ? 11.532 -35.283 34.336 1.00 67.75 807 GLY A N 1
ATOM 6421 C CA . GLY A 1 807 ? 12.653 -34.459 33.886 1.00 67.75 807 GLY A CA 1
ATOM 6422 C C . GLY A 1 807 ? 12.334 -33.598 32.657 1.00 67.75 807 GLY A C 1
ATOM 6423 O O . GLY A 1 807 ? 13.253 -33.005 32.086 1.00 67.75 807 GLY A O 1
ATOM 6424 N N . GLY A 1 808 ? 11.064 -33.533 32.240 1.00 71.56 808 GLY A N 1
ATOM 6425 C CA . GLY A 1 808 ? 10.545 -32.579 31.258 1.00 71.56 808 GLY A CA 1
ATOM 6426 C C . GLY A 1 808 ? 10.271 -31.220 31.902 1.00 71.56 808 GLY A C 1
ATOM 6427 O O . GLY A 1 808 ? 10.254 -31.110 33.118 1.00 71.56 808 GLY A O 1
ATOM 6428 N N . LEU A 1 809 ? 10.092 -30.158 31.114 1.00 79.25 809 LEU A N 1
ATOM 6429 C CA . LEU A 1 809 ? 9.612 -28.878 31.655 1.00 79.25 809 LEU A CA 1
ATOM 6430 C C . LEU A 1 809 ? 8.103 -28.965 31.901 1.00 79.25 809 LEU A C 1
ATOM 6432 O O . LEU A 1 809 ? 7.398 -29.523 31.057 1.00 79.25 809 LEU A O 1
ATOM 6436 N N . THR A 1 810 ? 7.610 -28.378 32.995 1.00 85.00 810 THR A N 1
ATOM 6437 C CA . THR A 1 810 ? 6.163 -28.259 33.230 1.00 85.00 810 THR A CA 1
ATOM 6438 C C . THR A 1 810 ? 5.502 -27.567 32.030 1.00 85.00 810 THR A C 1
ATOM 6440 O O . THR A 1 810 ? 5.952 -26.486 31.634 1.00 85.00 810 THR A O 1
ATOM 6443 N N . PRO A 1 811 ? 4.461 -28.163 31.422 1.00 87.31 811 PRO A N 1
ATOM 6444 C CA . PRO A 1 811 ? 3.823 -27.581 30.251 1.00 87.31 811 PRO A CA 1
ATOM 6445 C C . PRO A 1 811 ? 3.081 -26.282 30.593 1.00 87.31 811 PRO A C 1
ATOM 6447 O O . PRO A 1 811 ? 2.690 -26.047 31.735 1.00 87.31 811 PRO A O 1
ATOM 6450 N N . ASP A 1 812 ? 2.869 -25.443 29.579 1.00 91.25 812 ASP A N 1
ATOM 6451 C CA . ASP A 1 812 ? 1.874 -24.372 29.666 1.00 91.25 812 ASP A CA 1
ATOM 6452 C C . ASP A 1 812 ? 0.454 -24.966 29.617 1.00 91.25 812 ASP A C 1
ATOM 6454 O O . ASP A 1 812 ? 0.268 -26.094 29.169 1.00 91.25 812 ASP A O 1
ATOM 6458 N N . ILE A 1 813 ? -0.558 -24.208 30.044 1.00 92.06 813 ILE A N 1
ATOM 6459 C CA . ILE A 1 813 ? -1.955 -24.668 30.037 1.00 92.06 813 ILE A CA 1
ATOM 6460 C C . ILE A 1 813 ? -2.599 -24.243 28.717 1.00 92.06 813 ILE A C 1
ATOM 6462 O O . ILE A 1 813 ? -2.793 -23.049 28.476 1.00 92.06 813 ILE A O 1
ATOM 6466 N N . SER A 1 814 ? -2.917 -25.204 27.853 1.00 90.44 814 SER A N 1
ATOM 6467 C CA . SER A 1 814 ? -3.448 -24.923 26.510 1.00 90.44 814 SER A CA 1
ATOM 6468 C C . SER A 1 814 ? -4.888 -24.392 26.522 1.00 90.44 814 SER A C 1
ATOM 6470 O O . SER A 1 814 ? -5.685 -24.718 27.404 1.00 90.44 814 SER A O 1
ATOM 6472 N N . ASP A 1 815 ? -5.260 -23.628 25.495 1.00 87.75 815 ASP A N 1
ATOM 6473 C CA . ASP A 1 815 ? -6.643 -23.212 25.240 1.00 87.75 815 ASP A CA 1
ATOM 6474 C C . ASP A 1 815 ? -7.618 -24.401 25.141 1.00 87.75 815 ASP A C 1
ATOM 6476 O O . ASP A 1 815 ? -8.747 -24.315 25.630 1.00 87.75 815 ASP A O 1
ATOM 6480 N N . ARG A 1 816 ? -7.172 -25.540 24.591 1.00 88.94 816 ARG A N 1
ATOM 6481 C CA . ARG A 1 816 ? -7.943 -26.790 24.539 1.00 88.94 816 ARG A CA 1
ATOM 6482 C C . ARG A 1 816 ? -8.232 -27.346 25.927 1.00 88.94 816 ARG A C 1
ATOM 6484 O O . ARG A 1 816 ? -9.367 -27.722 26.208 1.00 88.94 816 ARG A O 1
ATOM 6491 N N . GLU A 1 817 ? -7.219 -27.378 26.788 1.00 92.25 817 GLU A N 1
ATOM 6492 C CA . GLU A 1 817 ? -7.347 -27.833 28.175 1.00 92.25 817 GLU A CA 1
ATOM 6493 C C . GLU A 1 817 ? -8.311 -26.939 28.955 1.00 92.25 817 GLU A C 1
ATOM 6495 O O . GLU A 1 817 ? -9.270 -27.439 29.547 1.00 92.25 817 GLU A O 1
ATOM 6500 N N . ILE A 1 818 ? -8.128 -25.616 28.876 1.00 93.62 818 ILE A N 1
ATOM 6501 C CA . ILE A 1 818 ? -9.031 -24.652 29.512 1.00 93.62 818 ILE A CA 1
ATOM 6502 C C . ILE A 1 818 ? -10.462 -24.820 28.999 1.00 93.62 818 ILE A C 1
ATOM 6504 O O . ILE A 1 818 ? -11.386 -24.904 29.805 1.00 93.62 818 ILE A O 1
ATOM 6508 N N . ASN A 1 819 ? -10.673 -24.911 27.683 1.00 92.31 819 ASN A N 1
ATOM 6509 C CA . ASN A 1 819 ? -12.014 -25.057 27.120 1.00 92.31 819 ASN A CA 1
ATOM 6510 C C . ASN A 1 819 ? -12.701 -26.347 27.602 1.00 92.31 819 ASN A C 1
ATOM 6512 O O . ASN A 1 819 ? -13.874 -26.315 27.973 1.00 92.31 819 ASN A O 1
ATOM 6516 N N . CYS A 1 820 ? -11.964 -27.459 27.681 1.00 91.56 820 CYS A N 1
ATOM 6517 C CA . CYS A 1 820 ? -12.477 -28.706 28.242 1.00 91.56 820 CYS A CA 1
ATOM 6518 C C . CYS A 1 820 ? -12.845 -28.573 29.725 1.00 91.56 820 CYS A C 1
ATOM 6520 O O . CYS A 1 820 ? -13.908 -29.045 30.123 1.00 91.56 820 CYS A O 1
ATOM 6522 N N . ILE A 1 821 ? -12.027 -27.896 30.534 1.00 93.69 821 ILE A N 1
ATOM 6523 C CA . ILE A 1 821 ? -12.337 -27.649 31.949 1.00 93.69 821 ILE A CA 1
ATOM 6524 C C . ILE A 1 821 ? -13.602 -26.788 32.088 1.00 93.69 821 ILE A C 1
ATOM 6526 O O . ILE A 1 821 ? -14.507 -27.142 32.843 1.00 93.69 821 ILE A O 1
ATOM 6530 N N . LEU A 1 822 ? -13.709 -25.690 31.331 1.00 94.69 822 LEU A N 1
ATOM 6531 C CA . LEU A 1 822 ? -14.880 -24.803 31.353 1.00 94.69 822 LEU A CA 1
ATOM 6532 C C . LEU A 1 822 ? -16.157 -25.528 30.912 1.00 94.69 822 LEU A C 1
ATOM 6534 O O . LEU A 1 822 ? -17.221 -25.317 31.496 1.00 94.69 822 LEU A O 1
ATOM 6538 N N . LYS A 1 823 ? -16.051 -26.438 29.939 1.00 92.12 823 LYS A N 1
ATOM 6539 C CA . LYS A 1 823 ? -17.155 -27.304 29.516 1.00 92.12 823 LYS A CA 1
ATOM 6540 C C . LYS A 1 823 ? -17.632 -28.228 30.636 1.00 92.12 823 LYS A C 1
ATOM 6542 O O . LYS A 1 823 ? -18.838 -28.366 30.828 1.00 92.12 823 LYS A O 1
ATOM 6547 N N . GLU A 1 824 ? -16.722 -28.831 31.397 1.00 92.31 824 GLU A N 1
ATOM 6548 C CA . GLU A 1 824 ? -17.087 -29.693 32.531 1.00 92.31 824 GLU A CA 1
ATOM 6549 C C . GLU A 1 824 ? -17.701 -28.906 33.698 1.00 92.31 824 GLU A C 1
ATOM 6551 O O . GLU A 1 824 ? -18.664 -29.367 34.323 1.00 92.31 824 GLU A O 1
ATOM 6556 N N . ILE A 1 825 ? -17.218 -27.683 33.952 1.00 93.81 825 ILE A N 1
ATOM 6557 C CA . ILE A 1 825 ? -17.864 -26.764 34.900 1.00 93.81 825 ILE A CA 1
ATOM 6558 C C . ILE A 1 825 ? -19.282 -26.457 34.416 1.00 93.81 825 ILE A C 1
ATOM 6560 O O . ILE A 1 825 ? -20.228 -26.614 35.183 1.00 93.81 825 ILE A O 1
ATOM 6564 N N . SER A 1 826 ? -19.449 -26.111 33.138 1.00 93.56 826 SER A N 1
ATOM 6565 C CA . SER A 1 826 ? -20.752 -25.756 32.576 1.00 93.56 826 SER A CA 1
ATOM 6566 C C . SER A 1 826 ? -21.751 -26.911 32.593 1.00 93.56 826 SER A C 1
ATOM 6568 O O . SER A 1 826 ? -22.910 -26.725 32.958 1.00 93.56 826 SER A O 1
ATOM 6570 N N . ARG A 1 827 ? -21.298 -28.138 32.313 1.00 90.44 827 ARG A N 1
ATOM 6571 C CA . ARG A 1 827 ? -22.113 -29.355 32.457 1.00 90.44 827 ARG A CA 1
ATOM 6572 C C . ARG A 1 827 ? -22.644 -29.545 33.877 1.00 90.44 827 ARG A C 1
ATOM 6574 O O . ARG A 1 827 ? -23.747 -30.057 34.048 1.00 90.44 827 ARG A O 1
ATOM 6581 N N . SER A 1 828 ? -21.862 -29.150 34.879 1.00 89.06 828 SER A N 1
ATOM 6582 C CA . SER A 1 828 ? -22.192 -29.370 36.289 1.00 89.06 828 SER A CA 1
ATOM 6583 C C . SER A 1 828 ? -22.896 -28.189 36.956 1.00 89.06 828 SER A C 1
ATOM 6585 O O . SER A 1 828 ? -23.563 -28.408 37.965 1.00 89.06 828 SER A O 1
ATOM 6587 N N . LYS A 1 829 ? -22.707 -26.960 36.447 1.00 91.88 829 LYS A N 1
ATOM 6588 C CA . LYS A 1 829 ? -23.092 -25.689 37.097 1.00 91.88 829 LYS A CA 1
ATOM 6589 C C . LYS A 1 829 ? -23.867 -24.709 36.201 1.00 91.88 829 LYS A C 1
ATOM 6591 O O . LYS A 1 829 ? -24.308 -23.682 36.706 1.00 91.88 829 LYS A O 1
ATOM 6596 N N . GLU A 1 830 ? -24.074 -25.037 34.924 1.00 89.12 830 GLU A N 1
ATOM 6597 C CA . GLU A 1 830 ? -24.599 -24.177 33.845 1.00 89.12 830 GLU A CA 1
ATOM 6598 C C . GLU A 1 830 ? -23.595 -23.155 33.274 1.00 89.12 830 GLU A C 1
ATOM 6600 O O . GLU A 1 830 ? -22.418 -23.125 33.615 1.00 89.12 830 GLU A O 1
ATOM 6605 N N . HIS A 1 831 ? -24.045 -22.351 32.308 1.00 85.94 831 HIS A N 1
ATOM 6606 C CA . HIS A 1 831 ? -23.218 -21.520 31.426 1.00 85.94 831 HIS A CA 1
ATOM 6607 C C . HIS A 1 831 ? -22.928 -20.104 31.961 1.00 85.94 831 HIS A C 1
ATOM 6609 O O . HIS A 1 831 ? -22.396 -19.270 31.229 1.00 85.94 831 HIS A O 1
ATOM 6615 N N . HIS A 1 832 ? -23.250 -19.810 33.228 1.00 92.12 832 HIS A N 1
ATOM 6616 C CA . HIS A 1 832 ? -22.982 -18.515 33.879 1.00 92.12 832 HIS A CA 1
ATOM 6617 C C . HIS A 1 832 ? -21.510 -18.383 34.305 1.00 92.12 832 HIS A C 1
ATOM 6619 O O . HIS A 1 832 ? -21.177 -18.096 35.455 1.00 92.12 832 HIS A O 1
ATOM 6625 N N . ILE A 1 833 ? -20.608 -18.622 33.354 1.00 95.19 833 ILE A N 1
ATOM 6626 C CA . ILE A 1 833 ? -19.163 -18.602 33.547 1.00 95.19 833 ILE A CA 1
ATOM 6627 C C . ILE A 1 833 ? -18.587 -17.447 32.738 1.00 95.19 833 ILE A C 1
ATOM 6629 O O . ILE A 1 833 ? -18.739 -17.403 31.516 1.00 95.19 833 ILE A O 1
ATOM 6633 N N . THR A 1 834 ? -17.878 -16.540 33.405 1.00 96.00 834 THR A N 1
ATOM 6634 C CA . THR A 1 834 ? -17.077 -15.524 32.726 1.00 96.00 834 THR A CA 1
ATOM 6635 C C . THR A 1 834 ? -15.601 -15.748 32.959 1.00 96.00 834 THR A C 1
ATOM 6637 O O . THR A 1 834 ? -15.123 -15.743 34.093 1.00 96.00 834 THR A O 1
ATOM 6640 N N . PHE A 1 835 ? -14.875 -15.876 31.856 1.00 96.00 835 PHE A N 1
ATOM 6641 C CA . PHE A 1 835 ? -13.437 -16.000 31.842 1.00 96.00 835 PHE A CA 1
ATOM 6642 C C . PHE A 1 835 ? -12.766 -14.706 31.370 1.00 96.00 835 PHE A C 1
ATOM 6644 O O . PHE A 1 835 ? -12.932 -14.279 30.231 1.00 96.00 835 PHE A O 1
ATOM 6651 N N . ILE A 1 836 ? -12.012 -14.062 32.257 1.00 96.25 836 ILE A N 1
ATOM 6652 C CA . ILE A 1 836 ? -11.389 -12.758 32.041 1.00 96.25 836 ILE A CA 1
ATOM 6653 C C . ILE A 1 836 ? -9.872 -12.937 31.929 1.00 96.25 836 ILE A C 1
ATOM 6655 O O . ILE A 1 836 ? -9.228 -13.422 32.859 1.00 96.25 836 ILE A O 1
ATOM 6659 N N . LEU A 1 837 ? -9.302 -12.511 30.804 1.00 94.56 837 LEU A N 1
ATOM 6660 C CA . LEU A 1 837 ? -7.898 -12.704 30.447 1.00 94.56 837 LEU A CA 1
ATOM 6661 C C . LEU A 1 837 ? -7.177 -11.359 30.283 1.00 94.56 837 LEU A C 1
ATOM 6663 O O . LEU A 1 837 ? -7.387 -10.655 29.294 1.00 94.56 837 LEU A O 1
ATOM 6667 N N . ASP A 1 838 ? -6.278 -11.020 31.210 1.00 93.12 838 ASP A N 1
ATOM 6668 C CA . ASP A 1 838 ? -5.325 -9.908 31.069 1.00 93.12 838 ASP A CA 1
ATOM 6669 C C . ASP A 1 838 ? -3.909 -10.415 30.742 1.00 93.12 838 ASP A C 1
ATOM 6671 O O . ASP A 1 838 ? -2.956 -10.245 31.509 1.00 93.12 838 ASP A O 1
ATOM 6675 N N . CYS A 1 839 ? -3.795 -11.069 29.582 1.00 85.62 839 CYS A N 1
ATOM 6676 C CA . CYS A 1 839 ? -2.568 -11.618 28.999 1.00 85.62 839 CYS A CA 1
ATOM 6677 C C . CYS A 1 839 ? -2.533 -11.417 27.467 1.00 85.62 839 CYS A C 1
ATOM 6679 O O . CYS A 1 839 ? -3.529 -11.025 26.859 1.00 85.62 839 CYS A O 1
ATOM 6681 N N . CYS A 1 840 ? -1.375 -11.629 26.829 1.00 78.38 840 CYS A N 1
ATOM 6682 C CA . CYS A 1 840 ? -1.265 -11.619 25.361 1.00 78.38 840 CYS A CA 1
ATOM 6683 C C . CYS A 1 840 ? -1.551 -13.002 24.766 1.00 78.38 840 CYS A C 1
ATOM 6685 O O . CYS A 1 840 ? -1.187 -14.009 25.361 1.00 78.38 840 CYS A O 1
ATOM 6687 N N . HIS A 1 841 ? -2.064 -13.025 23.539 1.00 64.19 841 HIS A N 1
ATOM 6688 C CA . HIS A 1 841 ? -2.359 -14.243 22.776 1.00 64.19 841 HIS A CA 1
ATOM 6689 C C . HIS A 1 841 ? -1.224 -14.652 21.802 1.00 64.19 841 HIS A C 1
ATOM 6691 O O . HIS A 1 841 ? -1.067 -15.822 21.467 1.00 64.19 841 HIS A O 1
ATOM 6697 N N . SER A 1 842 ? -0.368 -13.711 21.365 1.00 52.12 842 SER A N 1
ATOM 6698 C CA . SER A 1 842 ? 0.667 -13.946 20.338 1.00 52.12 842 SER A CA 1
ATOM 6699 C C . SER A 1 842 ? 2.079 -14.205 20.892 1.00 52.12 842 SER A C 1
ATOM 6701 O O . SER A 1 842 ? 2.692 -13.300 21.456 1.00 52.12 842 SER A O 1
ATOM 6703 N N . GLY A 1 843 ? 2.665 -15.373 20.606 1.00 43.72 843 GLY A N 1
ATOM 6704 C CA . GLY A 1 843 ? 4.020 -15.789 21.022 1.00 43.72 843 GLY A CA 1
ATOM 6705 C C . GLY A 1 843 ? 5.194 -15.337 20.129 1.00 43.72 843 GLY A C 1
ATOM 6706 O O . GLY A 1 843 ? 6.182 -16.058 19.998 1.00 43.72 843 GLY A O 1
ATOM 6707 N N . SER A 1 844 ? 5.137 -14.176 19.464 1.00 37.38 844 SER A N 1
ATOM 6708 C CA . SER A 1 844 ? 6.197 -13.779 18.514 1.00 37.38 844 SER A CA 1
ATOM 6709 C C . SER A 1 844 ? 7.411 -13.109 19.179 1.00 37.38 844 SER A C 1
ATOM 6711 O O . SER A 1 844 ? 7.503 -11.882 19.239 1.00 37.38 844 SER A O 1
ATOM 6713 N N . VAL A 1 845 ? 8.432 -13.907 19.516 1.00 33.53 845 VAL A N 1
ATOM 6714 C CA . VAL A 1 845 ? 9.825 -13.442 19.681 1.00 33.53 845 VAL A CA 1
ATOM 6715 C C . VAL A 1 845 ? 10.530 -13.427 18.328 1.00 33.53 845 VAL A C 1
ATOM 6717 O O . VAL A 1 845 ? 11.357 -14.268 17.997 1.00 33.53 845 VAL A O 1
ATOM 6720 N N . THR A 1 846 ? 10.233 -12.419 17.513 1.00 28.77 846 THR A N 1
ATOM 6721 C CA . THR A 1 846 ? 11.188 -11.984 16.488 1.00 28.77 846 THR A CA 1
ATOM 6722 C C . THR A 1 846 ? 11.367 -10.483 16.561 1.00 28.77 846 THR A C 1
ATOM 6724 O O . THR A 1 846 ? 10.696 -9.740 15.849 1.00 28.77 846 THR A O 1
ATOM 6727 N N . ARG A 1 847 ? 12.309 -10.053 17.412 1.00 33.22 847 ARG A N 1
ATOM 6728 C CA . ARG A 1 847 ? 13.317 -8.993 17.184 1.00 33.22 847 ARG A CA 1
ATOM 6729 C C . ARG A 1 847 ? 13.910 -8.579 18.532 1.00 33.22 847 ARG A C 1
ATOM 6731 O O . ARG A 1 847 ? 13.168 -8.266 19.448 1.00 33.22 847 ARG A O 1
ATOM 6738 N N . GLY A 1 848 ? 15.239 -8.563 18.632 1.00 32.19 848 GLY A N 1
ATOM 6739 C CA . GLY A 1 848 ? 15.973 -8.118 19.819 1.00 32.19 848 GLY A CA 1
ATOM 6740 C C . GLY A 1 848 ? 15.733 -6.643 20.146 1.00 32.19 848 GLY A C 1
ATOM 6741 O O . GLY A 1 848 ? 16.478 -5.780 19.688 1.00 32.19 848 GLY A O 1
ATOM 6742 N N . ILE A 1 849 ? 14.687 -6.372 20.925 1.00 32.44 849 ILE A N 1
ATOM 6743 C CA . ILE A 1 849 ? 14.383 -5.085 21.550 1.00 32.44 849 ILE A CA 1
ATOM 6744 C C . ILE A 1 849 ? 13.908 -5.398 22.972 1.00 32.44 849 ILE A C 1
ATOM 6746 O O . ILE A 1 849 ? 12.985 -6.183 23.161 1.00 32.44 849 ILE A O 1
ATOM 6750 N N . ASP A 1 850 ? 14.566 -4.802 23.959 1.00 36.53 850 ASP A N 1
ATOM 6751 C CA . ASP A 1 850 ? 14.205 -4.868 25.375 1.00 36.53 850 ASP A CA 1
ATOM 6752 C C . ASP A 1 850 ? 12.866 -4.132 25.608 1.00 36.53 850 ASP A C 1
ATOM 6754 O O . ASP A 1 850 ? 12.789 -2.902 25.507 1.00 36.53 850 ASP A O 1
ATOM 6758 N N . GLU A 1 851 ? 11.773 -4.873 25.824 1.00 52.50 851 GLU A N 1
ATOM 6759 C CA . GLU A 1 851 ? 10.424 -4.326 26.046 1.00 52.50 851 GLU A CA 1
ATOM 6760 C C . GLU A 1 851 ? 9.813 -4.833 27.367 1.00 52.50 851 GLU A C 1
ATOM 6762 O O . GLU A 1 851 ? 8.868 -5.617 27.384 1.00 52.50 851 GLU A O 1
ATOM 6767 N N . SER A 1 852 ? 10.342 -4.353 28.498 1.00 58.22 852 SER A N 1
ATOM 6768 C CA . SER A 1 852 ? 9.790 -4.602 29.844 1.00 58.22 852 SER A CA 1
ATOM 6769 C C . SER A 1 852 ? 8.283 -4.274 29.948 1.00 58.22 852 SER A C 1
ATOM 6771 O O . SER A 1 852 ? 7.849 -3.170 29.592 1.00 58.22 852 SER A O 1
ATOM 6773 N N . GLY A 1 853 ? 7.496 -5.212 30.499 1.00 65.50 853 GLY A N 1
ATOM 6774 C CA . GLY A 1 853 ? 6.078 -5.033 30.858 1.00 65.50 853 GLY A CA 1
ATOM 6775 C C . GLY A 1 853 ? 5.046 -5.485 29.812 1.00 65.50 853 GLY A C 1
ATOM 6776 O O . GLY A 1 853 ? 3.878 -5.113 29.930 1.00 65.50 853 GLY A O 1
ATOM 6777 N N . ILE A 1 854 ? 5.439 -6.241 28.779 1.00 81.12 854 ILE A N 1
ATOM 6778 C CA . ILE A 1 854 ? 4.498 -6.918 27.866 1.00 81.12 854 ILE A CA 1
ATOM 6779 C C . ILE A 1 854 ? 4.149 -8.297 28.429 1.00 81.12 854 ILE A C 1
ATOM 6781 O O . ILE A 1 854 ? 5.033 -9.059 28.807 1.00 81.12 854 ILE A O 1
ATOM 6785 N N . ARG A 1 855 ? 2.862 -8.651 28.435 1.00 85.31 855 ARG A N 1
ATOM 6786 C CA . ARG A 1 855 ? 2.352 -9.905 29.009 1.00 85.31 855 ARG A CA 1
ATOM 6787 C C . ARG A 1 855 ? 2.424 -11.091 28.042 1.00 85.31 855 ARG A C 1
ATOM 6789 O O . ARG A 1 855 ? 1.455 -11.826 27.879 1.00 85.31 855 ARG A O 1
ATOM 6796 N N . THR A 1 856 ? 3.576 -11.288 27.395 1.00 83.69 856 THR A N 1
ATOM 6797 C CA . THR A 1 856 ? 3.854 -12.444 26.521 1.00 83.69 856 THR A CA 1
ATOM 6798 C C . THR A 1 856 ? 5.239 -13.035 26.766 1.00 83.69 856 THR A C 1
ATOM 6800 O O . THR A 1 856 ? 6.167 -12.295 27.087 1.00 83.69 856 THR A O 1
ATOM 6803 N N . ILE A 1 857 ? 5.372 -14.348 26.597 1.00 81.44 857 ILE A N 1
ATOM 6804 C CA . ILE A 1 857 ? 6.651 -15.060 26.645 1.00 81.44 857 ILE A CA 1
ATOM 6805 C C . ILE A 1 857 ? 6.693 -16.096 25.503 1.00 81.44 857 ILE A C 1
ATOM 6807 O O . ILE A 1 857 ? 5.655 -16.685 25.176 1.00 81.44 857 ILE A O 1
ATOM 6811 N N . PRO A 1 858 ? 7.845 -16.314 24.842 1.00 76.94 858 PRO A N 1
ATOM 6812 C CA . PRO A 1 858 ? 7.960 -17.337 23.802 1.00 76.94 858 PRO A CA 1
ATOM 6813 C C . PRO A 1 858 ? 7.642 -18.748 24.327 1.00 76.94 858 PRO A C 1
ATOM 6815 O O . PRO A 1 858 ? 7.801 -19.006 25.525 1.00 76.94 858 PRO A O 1
ATOM 6818 N N . PRO A 1 859 ? 7.232 -19.671 23.436 1.00 78.00 859 PRO A N 1
ATOM 6819 C CA . PRO A 1 859 ? 7.010 -21.067 23.799 1.00 78.00 859 PRO A CA 1
ATOM 6820 C C . PRO A 1 859 ? 8.294 -21.695 24.359 1.00 78.00 859 PRO A C 1
ATOM 6822 O O . PRO A 1 859 ? 9.409 -21.302 23.995 1.00 78.00 859 PRO A O 1
ATOM 6825 N N . LEU A 1 860 ? 8.149 -22.659 25.272 1.00 72.00 860 LEU A N 1
ATOM 6826 C CA . LEU A 1 860 ? 9.288 -23.293 25.940 1.00 72.00 860 LEU A CA 1
ATOM 6827 C C . LEU A 1 860 ? 10.194 -24.028 24.926 1.00 72.00 860 LEU A C 1
ATOM 6829 O O . LEU A 1 860 ? 9.714 -24.887 24.180 1.00 72.00 860 LEU A O 1
ATOM 6833 N N . PRO A 1 861 ? 11.517 -23.763 24.905 1.00 53.59 861 PRO A N 1
ATOM 6834 C CA . PRO A 1 861 ? 12.443 -24.489 24.045 1.00 53.59 861 PRO A CA 1
ATOM 6835 C C . PRO A 1 861 ? 12.421 -25.982 24.391 1.00 53.59 861 PRO A C 1
ATOM 6837 O O . PRO A 1 861 ? 12.722 -26.349 25.524 1.00 53.59 861 PRO A O 1
ATOM 6840 N N . ARG A 1 862 ? 12.127 -26.847 23.412 1.00 49.88 862 ARG A N 1
ATOM 6841 C CA . ARG A 1 862 ? 12.043 -28.318 23.562 1.00 49.88 862 ARG A CA 1
ATOM 6842 C C . ARG A 1 862 ? 10.841 -28.857 24.353 1.00 49.88 862 ARG A C 1
ATOM 6844 O O . ARG A 1 862 ? 10.734 -30.078 24.455 1.00 49.88 862 ARG A O 1
ATOM 6851 N N . ALA A 1 863 ? 9.923 -28.027 24.855 1.00 56.69 863 ALA A N 1
ATOM 6852 C CA . ALA A 1 863 ? 8.614 -28.541 25.256 1.00 56.69 863 ALA A CA 1
ATOM 6853 C C . ALA A 1 863 ? 7.850 -28.890 23.977 1.00 56.69 863 ALA A C 1
ATOM 6855 O O . ALA A 1 863 ? 7.616 -28.028 23.130 1.00 56.69 863 ALA A O 1
ATOM 6856 N N . SER A 1 864 ? 7.522 -30.167 23.783 1.00 61.97 864 SER A N 1
ATOM 6857 C CA . SER A 1 864 ? 6.728 -30.540 22.617 1.00 61.97 864 SER A CA 1
ATOM 6858 C C . SER A 1 864 ? 5.287 -30.092 22.849 1.00 61.97 864 SER A C 1
ATOM 6860 O O . SER A 1 864 ? 4.693 -30.433 23.870 1.00 61.97 864 SER A O 1
ATOM 6862 N N . LEU A 1 865 ? 4.707 -29.372 21.885 1.00 75.31 865 LEU A N 1
ATOM 6863 C CA . LEU A 1 865 ? 3.262 -29.123 21.803 1.00 75.31 865 LEU A CA 1
ATOM 6864 C C . LEU A 1 865 ? 2.467 -30.415 22.063 1.00 75.31 865 LEU A C 1
ATOM 6866 O O . LEU A 1 865 ? 1.465 -30.424 22.771 1.00 75.31 865 LEU A O 1
ATOM 6870 N N . LYS A 1 866 ? 2.996 -31.535 21.558 1.00 77.75 866 LYS A N 1
ATOM 6871 C CA . LYS A 1 866 ? 2.513 -32.891 21.815 1.00 77.75 866 LYS A CA 1
ATOM 6872 C C . LYS A 1 866 ? 2.497 -33.262 23.302 1.00 77.75 866 LYS A C 1
ATOM 6874 O O . LYS A 1 866 ? 1.519 -33.828 23.759 1.00 77.75 866 LYS A O 1
ATOM 6879 N N . GLY A 1 867 ? 3.555 -32.961 24.049 1.00 79.50 867 GLY A N 1
ATOM 6880 C CA . GLY A 1 867 ? 3.651 -33.213 25.487 1.00 79.50 867 GLY A CA 1
ATOM 6881 C C . GLY A 1 867 ? 2.617 -32.420 26.281 1.00 79.50 867 GLY A C 1
ATOM 6882 O O . GLY A 1 867 ? 1.899 -33.012 27.073 1.00 79.50 867 GLY A O 1
ATOM 6883 N N . MET A 1 868 ? 2.472 -31.122 25.994 1.00 86.88 868 MET A N 1
ATOM 6884 C CA . MET A 1 868 ? 1.439 -30.273 26.606 1.00 86.88 868 MET A CA 1
ATOM 6885 C C . MET A 1 868 ? 0.030 -30.841 26.384 1.00 86.88 868 MET A C 1
ATOM 6887 O O . MET A 1 868 ? -0.724 -31.025 27.336 1.00 86.88 868 MET A O 1
ATOM 6891 N N . LEU A 1 869 ? -0.305 -31.189 25.137 1.00 87.62 869 LEU A N 1
ATOM 6892 C CA . LEU A 1 869 ? -1.612 -31.766 24.825 1.00 87.62 869 LEU A CA 1
ATOM 6893 C C . LEU A 1 869 ? -1.786 -33.185 25.386 1.00 87.62 869 LEU A C 1
ATOM 6895 O O . LEU A 1 869 ? -2.879 -33.541 25.798 1.00 87.62 869 LEU A O 1
ATOM 6899 N N . ASN A 1 870 ? -0.737 -34.004 25.450 1.00 86.12 870 ASN A N 1
ATOM 6900 C CA . ASN A 1 870 ? -0.831 -35.331 26.059 1.00 86.12 870 ASN A CA 1
ATOM 6901 C C . ASN A 1 870 ? -1.100 -35.243 27.568 1.00 86.12 870 ASN A C 1
ATOM 6903 O O . ASN A 1 870 ? -1.929 -35.994 28.072 1.00 86.12 870 ASN A O 1
ATOM 6907 N N . THR A 1 871 ? -0.447 -34.318 28.278 1.00 85.12 871 THR A N 1
ATOM 6908 C CA . THR A 1 871 ? -0.685 -34.095 29.714 1.00 85.12 871 THR A CA 1
ATOM 6909 C C . THR A 1 871 ? -2.142 -33.721 29.975 1.00 85.12 871 THR A C 1
ATOM 6911 O O . THR A 1 871 ? -2.791 -34.299 30.849 1.00 85.12 871 THR A O 1
ATOM 6914 N N . ALA A 1 872 ? -2.685 -32.804 29.175 1.00 88.06 872 ALA A N 1
ATOM 6915 C CA . ALA A 1 872 ? -4.079 -32.399 29.282 1.00 88.06 872 ALA A CA 1
ATOM 6916 C C . ALA A 1 872 ? -5.055 -33.530 28.883 1.00 88.06 872 ALA A C 1
ATOM 6918 O O . ALA A 1 872 ? -6.069 -33.733 29.550 1.00 88.06 872 ALA A O 1
ATOM 6919 N N . GLU A 1 873 ? -4.736 -34.329 27.859 1.00 90.31 873 GLU A N 1
ATOM 6920 C CA . GLU A 1 873 ? -5.527 -35.499 27.445 1.00 90.31 873 GLU A CA 1
ATOM 6921 C C . GLU A 1 873 ? -5.598 -36.539 28.570 1.00 90.31 873 GLU A C 1
ATOM 6923 O O . GLU A 1 873 ? -6.673 -37.035 28.909 1.00 90.31 873 GLU A O 1
ATOM 6928 N N . GLU A 1 874 ? -4.463 -36.854 29.194 1.00 88.06 874 GLU A N 1
ATOM 6929 C CA . GLU A 1 874 ? -4.406 -37.818 30.290 1.00 88.06 874 GLU A CA 1
ATOM 6930 C C . GLU A 1 874 ? -5.217 -37.387 31.508 1.00 88.06 874 GLU A C 1
ATOM 6932 O O . GLU A 1 874 ? -5.790 -38.242 32.189 1.00 88.06 874 GLU A O 1
ATOM 6937 N N . MET A 1 875 ? -5.291 -36.084 31.763 1.00 85.25 875 MET A N 1
ATOM 6938 C CA . MET A 1 875 ? -6.084 -35.536 32.853 1.00 85.25 875 MET A CA 1
ATOM 6939 C C . MET A 1 875 ? -7.583 -35.576 32.536 1.00 85.25 875 MET A C 1
ATOM 6941 O O . MET A 1 875 ? -8.394 -36.026 33.353 1.00 85.25 875 MET A O 1
ATOM 6945 N N . MET A 1 876 ? -7.955 -35.157 31.325 1.00 87.88 876 MET A N 1
ATOM 6946 C CA . MET A 1 876 ? -9.352 -34.964 30.943 1.00 87.88 876 MET A CA 1
ATOM 6947 C C . MET A 1 876 ? -10.065 -36.250 30.494 1.00 87.88 876 MET A C 1
ATOM 6949 O O . MET A 1 876 ? -11.288 -36.331 30.609 1.00 87.88 876 MET A O 1
ATOM 6953 N N . LYS A 1 877 ? -9.342 -37.303 30.078 1.00 86.94 877 LYS A N 1
ATOM 6954 C CA . LYS A 1 877 ? -9.934 -38.588 29.635 1.00 86.94 877 LYS A CA 1
ATOM 6955 C C . LYS A 1 877 ? -10.809 -39.298 30.674 1.00 86.94 877 LYS A C 1
ATOM 6957 O O . LYS A 1 877 ? -11.552 -40.211 30.328 1.00 86.94 877 LYS A O 1
ATOM 6962 N N . SER A 1 878 ? -10.687 -38.924 31.948 1.00 83.44 878 SER A N 1
ATOM 6963 C CA . SER A 1 878 ? -11.475 -39.495 33.045 1.00 83.44 878 SER A CA 1
ATOM 6964 C C . SER A 1 878 ? -12.909 -38.951 33.121 1.00 83.44 878 SER A C 1
ATOM 6966 O O . SER A 1 878 ? -13.759 -39.574 33.759 1.00 83.44 878 SER A O 1
ATOM 6968 N N . PHE A 1 879 ? -13.203 -37.826 32.458 1.00 83.25 879 PHE A N 1
ATOM 6969 C CA . PHE A 1 879 ? -14.528 -37.207 32.468 1.00 83.25 879 PHE A CA 1
ATOM 6970 C C . PHE A 1 879 ? -15.493 -37.902 31.497 1.00 83.25 879 PHE A C 1
ATOM 6972 O O . PHE A 1 879 ? -15.153 -38.256 30.365 1.00 83.25 879 PHE A O 1
ATOM 6979 N N . ALA A 1 880 ? -16.736 -38.100 31.939 1.00 77.62 880 ALA A N 1
ATOM 6980 C CA . ALA A 1 880 ? -17.756 -38.782 31.150 1.00 77.62 880 ALA A CA 1
ATOM 6981 C C . ALA A 1 880 ? -18.164 -37.952 29.919 1.00 77.62 880 ALA A C 1
ATOM 6983 O O . ALA A 1 880 ? -18.514 -36.778 30.022 1.00 77.62 880 ALA A O 1
ATOM 6984 N N . GLY A 1 881 ? -18.150 -38.567 28.732 1.00 74.56 881 GLY A N 1
ATOM 6985 C CA . GLY A 1 881 ? -18.483 -37.869 27.484 1.00 74.56 881 GLY A CA 1
ATOM 6986 C C . GLY A 1 881 ? -17.450 -36.810 27.082 1.00 74.56 881 GLY A C 1
ATOM 6987 O O . GLY A 1 881 ? -17.817 -35.816 26.443 1.00 74.56 881 GLY A O 1
ATOM 6988 N N . TYR A 1 882 ? -16.195 -36.993 27.505 1.00 82.62 882 TYR A N 1
ATOM 6989 C CA . TYR A 1 882 ? -15.040 -36.228 27.053 1.00 82.62 882 TYR A CA 1
ATOM 6990 C C . TYR A 1 882 ? -14.754 -36.499 25.570 1.00 82.62 882 TYR A C 1
ATOM 6992 O O . TYR A 1 882 ? -14.750 -37.643 25.116 1.00 82.62 882 TYR A O 1
ATOM 7000 N N . HIS A 1 883 ? -14.525 -35.425 24.817 1.00 83.00 883 HIS A N 1
ATOM 7001 C CA . HIS A 1 883 ? -14.045 -35.479 23.441 1.00 83.00 883 HIS A CA 1
ATOM 7002 C C . HIS A 1 883 ? -12.555 -35.140 23.462 1.00 83.00 883 HIS A C 1
ATOM 7004 O O . HIS A 1 883 ? -12.184 -34.089 23.988 1.00 83.00 883 HIS A O 1
ATOM 7010 N N . SER A 1 884 ? -11.732 -36.045 22.927 1.00 85.94 884 SER A N 1
ATOM 7011 C CA . SER A 1 884 ? -10.271 -35.959 22.997 1.00 85.94 884 SER A CA 1
ATOM 7012 C C . SER A 1 884 ? -9.764 -34.610 22.498 1.00 85.94 884 SER A C 1
ATOM 7014 O O . SER A 1 884 ? -10.121 -34.167 21.406 1.00 85.94 884 SER A O 1
ATOM 7016 N N . ILE A 1 885 ? -8.886 -33.969 23.273 1.00 86.06 885 ILE A N 1
ATOM 7017 C CA . ILE A 1 885 ? -8.241 -32.719 22.847 1.00 86.06 885 ILE A CA 1
ATOM 7018 C C . ILE A 1 885 ? -7.205 -32.954 21.754 1.00 86.06 885 ILE A C 1
ATOM 7020 O O . ILE A 1 885 ? -6.764 -31.995 21.125 1.00 86.06 885 ILE A O 1
ATOM 7024 N N . LEU A 1 886 ? -6.819 -34.208 21.518 1.00 83.88 886 LEU A N 1
ATOM 7025 C CA . LEU A 1 886 ? -5.955 -34.620 20.417 1.00 83.88 886 LEU A CA 1
ATOM 7026 C C . LEU A 1 886 ? -6.733 -34.891 19.123 1.00 83.88 886 LEU A C 1
ATOM 7028 O O . LEU A 1 886 ? -6.105 -35.090 18.083 1.00 83.88 886 LEU A O 1
ATOM 7032 N N . ALA A 1 887 ? -8.069 -34.894 19.162 1.00 80.56 887 ALA A N 1
ATOM 7033 C CA . ALA A 1 887 ? -8.886 -35.173 17.991 1.00 80.56 887 ALA A CA 1
ATOM 7034 C C . ALA A 1 887 ? -8.672 -34.119 16.886 1.00 80.56 887 ALA A C 1
ATOM 7036 O O . ALA A 1 887 ? -8.537 -32.917 17.148 1.00 80.56 887 ALA A O 1
ATOM 7037 N N . GLU A 1 888 ? -8.628 -34.572 15.630 1.00 72.12 888 GLU A N 1
ATOM 7038 C CA . GLU A 1 888 ? -8.462 -33.689 14.467 1.00 72.12 888 GLU A CA 1
ATOM 7039 C C . GLU A 1 888 ? -9.670 -32.761 14.284 1.00 72.12 888 GLU A C 1
ATOM 7041 O O . GLU A 1 888 ? -9.515 -31.593 13.911 1.00 72.12 888 GLU A O 1
ATOM 7046 N N . ASP A 1 889 ? -10.858 -33.266 14.616 1.00 74.75 889 ASP A N 1
ATOM 7047 C CA . ASP A 1 889 ? -12.137 -32.565 14.574 1.00 74.75 889 ASP A CA 1
ATOM 7048 C C . ASP A 1 889 ? -12.438 -31.746 15.836 1.00 74.75 889 ASP A C 1
ATOM 7050 O O . ASP A 1 889 ? -13.508 -31.144 15.932 1.00 74.75 889 ASP A O 1
ATOM 7054 N N . TRP A 1 890 ? -11.487 -31.647 16.773 1.00 83.19 890 TRP A N 1
ATOM 7055 C CA . TRP A 1 890 ? -11.673 -30.865 17.990 1.00 83.19 890 TRP A CA 1
ATOM 7056 C C . TRP A 1 890 ? -12.009 -29.397 17.676 1.00 83.19 890 TRP A C 1
ATOM 7058 O O . TRP A 1 890 ? -11.297 -28.707 16.923 1.00 83.19 890 TRP A O 1
ATOM 7068 N N . CYS A 1 891 ? -13.073 -28.910 18.317 1.00 74.75 891 CYS A N 1
ATOM 7069 C CA . CYS A 1 891 ? -13.511 -27.519 18.306 1.00 74.75 891 CYS A CA 1
ATOM 7070 C C . CYS A 1 891 ? -13.872 -27.040 19.726 1.00 74.75 891 CYS A C 1
ATOM 7072 O O . CYS A 1 891 ? -14.404 -27.827 20.516 1.00 74.75 891 CYS A O 1
ATOM 7074 N N . PRO A 1 892 ? -13.636 -25.756 20.054 1.00 79.62 892 PRO A N 1
ATOM 7075 C CA . PRO A 1 892 ? -13.979 -25.208 21.360 1.00 79.62 892 PRO A CA 1
ATOM 7076 C C . PRO A 1 892 ? -15.498 -25.137 21.559 1.00 79.62 892 PRO A C 1
ATOM 7078 O O . PRO A 1 892 ? -16.244 -24.731 20.667 1.00 79.62 892 PRO A O 1
ATOM 7081 N N . ASP A 1 893 ? -15.963 -25.466 22.763 1.00 82.25 893 ASP A N 1
ATOM 7082 C CA . ASP A 1 893 ? -17.357 -25.290 23.160 1.00 82.25 893 ASP A CA 1
ATOM 7083 C C . ASP A 1 893 ? -17.593 -23.875 23.701 1.00 82.25 893 ASP A C 1
ATOM 7085 O O . ASP A 1 893 ? -17.469 -23.604 24.898 1.00 82.25 893 ASP A O 1
ATOM 7089 N N . MET A 1 894 ? -17.958 -22.965 22.802 1.00 86.69 894 MET A N 1
ATOM 7090 C CA . MET A 1 894 ? -18.252 -21.571 23.144 1.00 86.69 894 MET A CA 1
ATOM 7091 C C . MET A 1 894 ? -19.668 -21.363 23.711 1.00 86.69 894 MET A C 1
ATOM 7093 O O . MET A 1 894 ? -20.063 -20.219 23.930 1.00 86.69 894 MET A O 1
ATOM 7097 N N . THR A 1 895 ? -20.451 -22.427 23.945 1.00 85.50 895 THR A N 1
ATOM 7098 C CA . THR A 1 895 ? -21.731 -22.337 24.681 1.00 85.50 895 THR A CA 1
ATOM 7099 C C . THR A 1 895 ? -21.543 -22.384 26.193 1.00 85.50 895 THR A C 1
ATOM 7101 O O . THR A 1 895 ? -22.420 -21.965 26.935 1.00 85.50 895 THR A O 1
ATOM 7104 N N . SER A 1 896 ? -20.383 -22.843 26.659 1.00 87.88 896 SER A N 1
ATOM 7105 C CA . SER A 1 896 ? -20.136 -23.062 28.084 1.00 87.88 896 SER A CA 1
ATOM 7106 C C . SER A 1 896 ? -19.830 -21.789 28.887 1.00 87.88 896 SER A C 1
ATOM 7108 O O . SER A 1 896 ? -20.033 -21.784 30.098 1.00 87.88 896 SER A O 1
ATOM 7110 N N . HIS A 1 897 ? -19.323 -20.728 28.247 1.00 93.12 897 HIS A N 1
ATOM 7111 C CA . HIS A 1 897 ? -18.821 -19.529 28.929 1.00 93.12 897 HIS A CA 1
ATOM 7112 C C . HIS A 1 897 ? -18.762 -18.291 28.014 1.00 93.12 897 HIS A C 1
ATOM 7114 O O . HIS A 1 897 ? -18.846 -18.392 26.785 1.00 93.12 897 HIS A O 1
ATOM 7120 N N . VAL A 1 898 ? -18.559 -17.120 28.625 1.00 93.12 898 VAL A N 1
ATOM 7121 C CA . VAL A 1 898 ? -18.190 -15.862 27.956 1.00 93.12 898 VAL A CA 1
ATOM 7122 C C . VAL A 1 898 ? -16.732 -15.524 28.278 1.00 93.12 898 VAL A C 1
ATOM 7124 O O . VAL A 1 898 ? -16.321 -15.571 29.435 1.00 93.12 898 VAL A O 1
ATOM 7127 N N . VAL A 1 899 ? -15.941 -15.171 27.264 1.00 92.75 899 VAL A N 1
ATOM 7128 C CA . VAL A 1 899 ? -14.544 -14.732 27.411 1.00 92.75 899 VAL A CA 1
ATOM 7129 C C . VAL A 1 899 ? -14.459 -13.221 27.247 1.00 92.75 899 VAL A C 1
ATOM 7131 O O . VAL A 1 899 ? -14.944 -12.692 26.249 1.00 92.75 899 VAL A O 1
ATOM 7134 N N . LEU A 1 900 ? -13.789 -12.540 28.176 1.00 92.00 900 LEU A N 1
ATOM 7135 C CA . LEU A 1 900 ? -13.351 -11.151 28.046 1.00 92.00 900 LEU A CA 1
ATOM 7136 C C . LEU A 1 900 ? -11.825 -11.120 28.002 1.00 92.00 900 LEU A C 1
ATOM 7138 O O . LEU A 1 900 ? -11.178 -11.387 29.012 1.00 92.00 900 LEU A O 1
ATOM 7142 N N . ALA A 1 901 ? -11.240 -10.774 26.859 1.00 90.06 901 ALA A N 1
ATOM 7143 C CA . ALA A 1 901 ? -9.789 -10.727 26.719 1.00 90.06 901 ALA A CA 1
ATOM 7144 C C . ALA A 1 901 ? -9.267 -9.308 26.487 1.00 90.06 901 ALA A C 1
ATOM 7146 O O . ALA A 1 901 ? -9.894 -8.472 25.831 1.00 90.06 901 ALA A O 1
ATOM 7147 N N . ALA A 1 902 ? -8.082 -9.048 27.033 1.00 84.75 902 ALA A N 1
ATOM 7148 C CA . ALA A 1 902 ? -7.450 -7.739 27.071 1.00 84.75 902 ALA A CA 1
ATOM 7149 C C . ALA A 1 902 ? -7.138 -7.142 25.700 1.00 84.75 902 ALA A C 1
ATOM 7151 O O . ALA A 1 902 ? -7.070 -5.915 25.565 1.00 84.75 902 ALA A O 1
ATOM 7152 N N . CYS A 1 903 ? -6.888 -7.985 24.703 1.00 77.12 903 CYS A N 1
ATOM 7153 C CA . CYS A 1 903 ? -6.475 -7.566 23.378 1.00 77.12 903 CYS A CA 1
ATOM 7154 C C . CYS A 1 903 ? -6.886 -8.594 22.320 1.00 77.12 903 CYS A C 1
ATOM 7156 O O . CYS A 1 903 ? -7.130 -9.754 22.636 1.00 77.12 903 CYS A O 1
ATOM 7158 N N . LYS A 1 904 ? -6.943 -8.173 21.053 1.00 69.81 904 LYS A N 1
ATOM 7159 C CA . LYS A 1 904 ? -7.073 -9.104 19.921 1.00 69.81 904 LYS A CA 1
ATOM 7160 C C . LYS A 1 904 ? -5.851 -10.023 19.834 1.00 69.81 904 LYS A C 1
ATOM 7162 O O . LYS A 1 904 ? -4.769 -9.624 20.253 1.00 69.81 904 LYS A O 1
ATOM 7167 N N . GLU A 1 905 ? -5.994 -11.170 19.171 1.00 62.84 905 GLU A N 1
ATOM 7168 C CA . GLU A 1 905 ? -4.941 -12.193 19.006 1.00 62.84 905 GLU A CA 1
ATOM 7169 C C . GLU A 1 905 ? -3.578 -11.640 18.543 1.00 62.84 905 GLU A C 1
ATOM 7171 O O . GLU A 1 905 ? -2.523 -12.161 18.885 1.00 62.84 905 GLU A O 1
ATOM 7176 N N . TYR A 1 906 ? -3.590 -10.551 17.771 1.00 57.56 906 TYR A N 1
ATOM 7177 C CA . TYR A 1 906 ? -2.412 -9.897 17.198 1.00 57.56 906 TYR A CA 1
ATOM 7178 C C . TYR A 1 906 ? -1.999 -8.600 17.913 1.00 57.56 906 TYR A C 1
ATOM 7180 O O . TYR A 1 906 ? -1.177 -7.848 17.396 1.00 57.56 906 TYR A O 1
ATOM 7188 N N . GLN A 1 907 ? -2.601 -8.264 19.047 1.00 66.38 907 GLN A N 1
ATOM 7189 C CA . GLN A 1 907 ? -2.271 -7.090 19.855 1.00 66.38 907 GLN A CA 1
ATOM 7190 C C . GLN A 1 907 ? -1.560 -7.518 21.147 1.00 66.38 907 GLN A C 1
ATOM 7192 O O . GLN A 1 907 ? -1.451 -8.704 21.446 1.00 66.38 907 GLN A O 1
ATOM 7197 N N . PHE A 1 908 ? -1.039 -6.551 21.906 1.00 73.12 908 PHE A N 1
ATOM 7198 C CA . PHE A 1 908 ? -0.309 -6.833 23.142 1.00 73.12 908 PHE A CA 1
ATOM 7199 C C . PHE A 1 908 ? -1.062 -6.291 24.357 1.00 73.12 908 PHE A C 1
ATOM 7201 O O . PHE A 1 908 ? -1.399 -5.107 24.403 1.00 73.12 908 PHE A O 1
ATOM 7208 N N . ALA A 1 909 ? -1.248 -7.139 25.367 1.00 79.81 909 ALA A N 1
ATOM 7209 C CA . ALA A 1 909 ? -1.597 -6.733 26.721 1.00 79.81 909 ALA A CA 1
ATOM 7210 C C . ALA A 1 909 ? -0.353 -6.207 27.455 1.00 79.81 909 ALA A C 1
ATOM 7212 O O . ALA A 1 909 ? 0.712 -6.840 27.450 1.00 79.81 909 ALA A O 1
ATOM 7213 N N . ARG A 1 910 ? -0.470 -5.028 28.076 1.00 82.56 910 ARG A N 1
ATOM 7214 C CA . ARG A 1 910 ? 0.673 -4.318 28.665 1.00 82.56 910 ARG A CA 1
ATOM 7215 C C . ARG A 1 910 ? 0.418 -3.841 30.091 1.00 82.56 910 ARG A C 1
ATOM 7217 O O . ARG A 1 910 ? -0.664 -3.359 30.422 1.00 82.56 910 ARG A O 1
ATOM 7224 N N . GLU A 1 911 ? 1.480 -3.866 30.890 1.00 82.44 911 GLU A N 1
ATOM 7225 C CA . GLU A 1 911 ? 1.557 -3.175 32.171 1.00 82.44 911 GLU A CA 1
ATOM 7226 C C . GLU A 1 911 ? 1.739 -1.661 32.004 1.00 82.44 911 GLU A C 1
ATOM 7228 O O . GLU A 1 911 ? 2.571 -1.170 31.230 1.00 82.44 911 GLU A O 1
ATOM 7233 N N . VAL A 1 912 ? 0.996 -0.902 32.798 1.00 81.31 912 VAL A N 1
ATOM 7234 C CA . VAL A 1 912 ? 1.048 0.552 32.878 1.00 81.31 912 VAL A CA 1
ATOM 7235 C C . VAL A 1 912 ? 1.416 0.948 34.300 1.00 81.31 912 VAL A C 1
ATOM 7237 O O . VAL A 1 912 ? 0.866 0.432 35.270 1.00 81.31 912 VAL A O 1
ATOM 7240 N N . LYS A 1 913 ? 2.355 1.890 34.426 1.00 80.06 913 LYS A N 1
ATOM 7241 C CA . LYS A 1 913 ? 2.717 2.480 35.716 1.00 80.06 913 LYS A CA 1
ATOM 7242 C C . LYS A 1 913 ? 1.668 3.522 36.114 1.00 80.06 913 LYS A C 1
ATOM 7244 O O . LYS A 1 913 ? 1.553 4.560 35.460 1.00 80.06 913 LYS A O 1
ATOM 7249 N N . GLY A 1 914 ? 0.908 3.229 37.162 1.00 70.56 914 GLY A N 1
ATOM 7250 C CA . GLY A 1 914 ? -0.032 4.133 37.819 1.00 70.56 914 GLY A CA 1
ATOM 7251 C C . GLY A 1 914 ? 0.576 4.828 39.041 1.00 70.56 914 GLY A C 1
ATOM 7252 O O . GLY A 1 914 ? 1.792 4.819 39.240 1.00 70.56 914 GLY A O 1
ATOM 7253 N N . LYS A 1 915 ? -0.285 5.447 39.859 1.00 69.38 915 LYS A N 1
ATOM 7254 C CA . LYS A 1 915 ? 0.107 6.053 41.144 1.00 69.38 915 LYS A CA 1
ATOM 7255 C C . LYS A 1 915 ? 0.487 4.997 42.187 1.00 69.38 915 LYS A C 1
ATOM 7257 O O . LYS A 1 915 ? 1.461 5.195 42.901 1.00 69.38 915 LYS A O 1
ATOM 7262 N N . ASP A 1 916 ? -0.233 3.877 42.191 1.00 70.19 916 ASP A N 1
ATOM 7263 C CA . ASP A 1 916 ? -0.150 2.833 43.223 1.00 70.19 916 ASP A CA 1
ATOM 7264 C C . ASP A 1 916 ? 0.710 1.626 42.806 1.00 70.19 916 ASP A C 1
ATOM 7266 O O . ASP A 1 916 ? 0.708 0.595 43.468 1.00 70.19 916 ASP A O 1
ATOM 7270 N N . GLY A 1 917 ? 1.456 1.740 41.701 1.00 82.81 917 GLY A N 1
ATOM 7271 C CA . GLY A 1 917 ? 2.320 0.673 41.191 1.00 82.81 917 GLY A CA 1
ATOM 7272 C C . GLY A 1 917 ? 2.101 0.369 39.712 1.00 82.81 917 GLY A C 1
ATOM 7273 O O . GLY A 1 917 ? 1.733 1.247 38.930 1.00 82.81 917 GLY A O 1
ATOM 7274 N N . PHE A 1 918 ? 2.393 -0.867 39.311 1.00 86.56 918 PHE A N 1
ATOM 7275 C CA . PHE A 1 918 ? 2.128 -1.373 37.964 1.00 86.56 918 PHE A CA 1
ATOM 7276 C C . PHE A 1 918 ? 0.816 -2.162 37.952 1.00 86.56 918 PHE A C 1
ATOM 7278 O O . PHE A 1 918 ? 0.515 -2.871 38.905 1.00 86.56 918 PHE A O 1
ATOM 7285 N N . ASN A 1 919 ? 0.056 -2.048 36.865 1.00 88.88 919 ASN A N 1
ATOM 7286 C CA . ASN A 1 919 ? -1.201 -2.767 36.636 1.00 88.88 919 ASN A CA 1
ATOM 7287 C C . ASN A 1 919 ? -1.420 -2.983 35.140 1.00 88.88 919 ASN A C 1
ATOM 7289 O O . ASN A 1 919 ? -0.855 -2.260 34.319 1.00 88.88 919 ASN A O 1
ATOM 7293 N N . GLY A 1 920 ? -2.283 -3.918 34.775 1.00 88.38 920 GLY A N 1
ATOM 7294 C CA . GLY A 1 920 ? -2.726 -4.140 33.407 1.00 88.38 920 GLY A CA 1
ATOM 7295 C C . GLY A 1 920 ? -3.585 -2.983 32.911 1.00 88.38 920 GLY A C 1
ATOM 7296 O O . GLY A 1 920 ? -4.477 -2.494 33.612 1.00 88.38 920 GLY A O 1
ATOM 7297 N N . PHE A 1 921 ? -3.324 -2.525 31.683 1.00 87.81 921 PHE A N 1
ATOM 7298 C CA . PHE A 1 921 ? -4.161 -1.502 31.049 1.00 87.81 921 PHE A CA 1
ATOM 7299 C C . PHE A 1 921 ? -5.628 -1.949 30.976 1.00 87.81 921 PHE A C 1
ATOM 7301 O O . PHE A 1 921 ? -6.524 -1.160 31.281 1.00 87.81 921 PHE A O 1
ATOM 7308 N N . PHE A 1 922 ? -5.863 -3.211 30.601 1.00 91.38 922 PHE A N 1
ATOM 7309 C CA . PHE A 1 922 ? -7.206 -3.768 30.484 1.00 91.38 922 PHE A CA 1
ATOM 7310 C C . PHE A 1 922 ? -7.891 -3.862 31.840 1.00 91.38 922 PHE A C 1
ATOM 7312 O O . PHE A 1 922 ? -8.994 -3.348 31.964 1.00 91.38 922 PHE A O 1
ATOM 7319 N N . THR A 1 923 ? -7.234 -4.405 32.866 1.00 92.62 923 THR A N 1
ATOM 7320 C CA . THR A 1 923 ? -7.824 -4.481 34.212 1.00 92.62 923 THR A CA 1
ATOM 7321 C C . THR A 1 923 ? -8.231 -3.112 34.746 1.00 92.62 923 THR A C 1
ATOM 7323 O O . THR A 1 923 ? -9.345 -2.944 35.244 1.00 92.62 923 THR A O 1
ATOM 7326 N N . GLN A 1 924 ? -7.376 -2.093 34.597 1.00 90.69 924 GLN A N 1
ATOM 7327 C CA . GLN A 1 924 ? -7.735 -0.738 35.021 1.00 90.69 924 GLN A CA 1
ATOM 7328 C C . GLN A 1 924 ? -8.919 -0.169 34.235 1.00 90.69 924 GLN A C 1
ATOM 7330 O O . GLN A 1 924 ? -9.763 0.513 34.815 1.00 90.69 924 GLN A O 1
ATOM 7335 N N . ALA A 1 925 ? -8.964 -0.398 32.922 1.00 89.31 925 ALA A N 1
ATOM 7336 C CA . ALA A 1 925 ? -10.068 0.040 32.078 1.00 89.31 925 ALA A CA 1
ATOM 7337 C C . ALA A 1 925 ? -11.375 -0.668 32.463 1.00 89.31 925 ALA A C 1
ATOM 7339 O O . ALA A 1 925 ? -12.377 0.001 32.706 1.00 89.31 925 ALA A O 1
ATOM 7340 N N . LEU A 1 926 ? -11.325 -1.994 32.604 1.00 91.56 926 LEU A N 1
ATOM 7341 C CA . LEU A 1 926 ? -12.442 -2.855 32.972 1.00 91.56 926 LEU A CA 1
ATOM 7342 C C . LEU A 1 926 ? -13.078 -2.413 34.284 1.00 91.56 926 LEU A C 1
ATOM 7344 O O . LEU A 1 926 ? -14.265 -2.105 34.320 1.00 91.56 926 LEU A O 1
ATOM 7348 N N . LEU A 1 927 ? -12.279 -2.297 35.343 1.00 91.38 927 LEU A N 1
ATOM 7349 C CA . LEU A 1 927 ? -12.790 -1.935 36.662 1.00 91.38 927 LEU A CA 1
ATOM 7350 C C . LEU A 1 927 ? -13.275 -0.484 36.747 1.00 91.38 927 LEU A C 1
ATOM 7352 O O . LEU A 1 927 ? -14.124 -0.180 37.577 1.00 91.38 927 LEU A O 1
ATOM 7356 N N . ARG A 1 928 ? -12.755 0.430 35.918 1.00 87.81 928 ARG A N 1
ATOM 7357 C CA . ARG A 1 928 ? -13.290 1.800 35.841 1.00 87.81 928 ARG A CA 1
ATOM 7358 C C . ARG A 1 928 ? -14.647 1.832 35.157 1.00 87.81 928 ARG A C 1
ATOM 7360 O O . ARG A 1 928 ? -15.523 2.534 35.642 1.00 87.81 928 ARG A O 1
ATOM 7367 N N . THR A 1 929 ? -14.811 1.085 34.070 1.00 88.00 929 THR A N 1
ATOM 7368 C CA . THR A 1 929 ? -16.083 0.999 33.343 1.00 88.00 929 THR A CA 1
ATOM 7369 C C . THR A 1 929 ? -17.145 0.268 34.161 1.00 88.00 929 THR A C 1
ATOM 7371 O O . THR A 1 929 ? -18.266 0.742 34.250 1.00 88.00 929 THR A O 1
ATOM 7374 N N . LEU A 1 930 ? -16.788 -0.818 34.851 1.00 88.44 930 LEU A N 1
ATOM 7375 C CA . LEU A 1 930 ? -17.709 -1.522 35.752 1.00 88.44 930 LEU A CA 1
ATOM 7376 C C . LEU A 1 930 ? -18.139 -0.691 36.975 1.00 88.44 930 LEU A C 1
ATOM 7378 O O . LEU A 1 930 ? -19.133 -1.018 37.614 1.00 88.44 930 LEU A O 1
ATOM 7382 N N . ARG A 1 931 ? -17.391 0.365 37.316 1.00 86.75 931 ARG A N 1
ATOM 7383 C CA . ARG A 1 931 ? -17.728 1.322 38.384 1.00 86.75 931 ARG A CA 1
ATOM 7384 C C . ARG A 1 931 ? -18.350 2.620 37.862 1.00 86.75 931 ARG A C 1
ATOM 7386 O O . ARG A 1 931 ? -18.658 3.497 38.666 1.00 86.75 931 ARG A O 1
ATOM 7393 N N . SER A 1 932 ? -18.461 2.802 36.546 1.00 82.62 932 SER A N 1
ATOM 7394 C CA . SER A 1 932 ? -19.029 4.019 35.968 1.00 82.62 932 SER A CA 1
ATOM 7395 C C . SER A 1 932 ? -20.541 3.893 35.785 1.00 82.62 932 SER A C 1
ATOM 7397 O O . SER A 1 932 ? -21.102 2.803 35.797 1.00 82.62 932 SER A O 1
ATOM 7399 N N . ASN A 1 933 ? -21.205 5.028 35.564 1.00 76.00 933 ASN A N 1
ATOM 7400 C CA . ASN A 1 933 ? -22.634 5.075 35.236 1.00 76.00 933 ASN A CA 1
ATOM 7401 C C . ASN A 1 933 ? -22.893 4.884 33.727 1.00 76.00 933 ASN A C 1
ATOM 7403 O O . ASN A 1 933 ? -23.954 5.262 33.233 1.00 76.00 933 ASN A O 1
ATOM 7407 N N . ASP A 1 934 ? -21.906 4.383 32.977 1.00 75.25 934 ASP A N 1
ATOM 7408 C CA . ASP A 1 934 ? -22.025 4.187 31.527 1.00 75.25 934 ASP A CA 1
ATOM 7409 C C . ASP A 1 934 ? -22.749 2.877 31.174 1.00 75.25 934 ASP A C 1
ATOM 7411 O O . ASP A 1 934 ? -23.185 2.709 30.035 1.00 75.25 934 ASP A O 1
ATOM 7415 N N . LEU A 1 935 ? -22.874 1.962 32.141 1.00 79.25 935 LEU A N 1
ATOM 7416 C CA . LEU A 1 935 ? -23.599 0.700 32.021 1.00 79.25 935 LEU A CA 1
ATOM 7417 C C . LEU A 1 935 ? -24.903 0.766 32.822 1.00 79.25 935 LEU A C 1
ATOM 7419 O O . LEU A 1 935 ? -24.957 1.324 33.917 1.00 79.25 935 LEU A O 1
ATOM 7423 N N . THR A 1 936 ? -25.956 0.190 32.257 1.00 78.75 936 THR A N 1
ATOM 7424 C CA . THR A 1 936 ? -27.283 0.056 32.866 1.00 78.75 936 THR A CA 1
ATOM 7425 C C . THR A 1 936 ? -27.484 -1.356 33.406 1.00 78.75 936 THR A C 1
ATOM 7427 O O . THR A 1 936 ? -26.721 -2.258 33.067 1.00 78.75 936 THR A O 1
ATOM 7430 N N . GLU A 1 937 ? -28.549 -1.583 34.178 1.00 69.25 937 GLU A N 1
ATOM 7431 C CA . GLU A 1 937 ? -28.911 -2.931 34.641 1.00 69.25 937 GLU A CA 1
ATOM 7432 C C . GLU A 1 937 ? -29.081 -3.908 33.470 1.00 69.25 937 GLU A C 1
ATOM 7434 O O . GLU A 1 937 ? -28.631 -5.037 33.565 1.00 69.25 937 GLU A O 1
ATOM 7439 N N . GLU A 1 938 ? -29.618 -3.469 32.329 1.00 79.56 938 GLU A N 1
ATOM 7440 C CA . GLU A 1 938 ? -29.819 -4.304 31.130 1.00 79.56 938 GLU A CA 1
ATOM 7441 C C . GLU A 1 938 ? -28.566 -4.447 30.241 1.00 79.56 938 GLU A C 1
ATOM 7443 O O . GLU A 1 938 ? -28.643 -5.001 29.146 1.00 79.56 938 GLU A O 1
ATOM 7448 N N . SER A 1 939 ? -27.407 -3.922 30.661 1.00 84.31 939 SER A N 1
ATOM 7449 C CA . SER A 1 939 ? -26.204 -3.956 29.823 1.00 84.31 939 SER A CA 1
ATOM 7450 C C . SER A 1 939 ? -25.665 -5.374 29.644 1.00 84.31 939 SER A C 1
ATOM 7452 O O . SER A 1 939 ? -25.509 -6.139 30.597 1.00 84.31 939 SER A O 1
ATOM 7454 N N . THR A 1 940 ? -25.324 -5.695 28.398 1.00 87.56 940 THR A N 1
ATOM 7455 C CA . THR A 1 940 ? -24.759 -6.987 27.990 1.00 87.56 940 THR A CA 1
ATOM 7456 C C . THR A 1 940 ? -23.228 -6.976 28.001 1.00 87.56 940 THR A C 1
ATOM 7458 O O . THR A 1 940 ? -22.594 -5.919 28.107 1.00 87.56 940 THR A O 1
ATOM 7461 N N . TYR A 1 941 ? -22.589 -8.138 27.820 1.00 84.25 941 TYR A N 1
ATOM 7462 C CA . TYR A 1 941 ? -21.131 -8.187 27.625 1.00 84.25 941 TYR A CA 1
ATOM 7463 C C . TYR A 1 941 ? -20.677 -7.429 26.370 1.00 84.25 941 TYR A C 1
ATOM 7465 O O . TYR A 1 941 ? -19.582 -6.860 26.353 1.00 84.25 941 TYR A O 1
ATOM 7473 N N . ILE A 1 942 ? -21.513 -7.371 25.327 1.00 79.88 942 ILE A N 1
ATOM 7474 C CA . ILE A 1 942 ? -21.239 -6.545 24.145 1.00 79.88 942 ILE A CA 1
ATOM 7475 C C . ILE A 1 942 ? -21.234 -5.059 24.506 1.00 79.88 942 ILE A C 1
ATOM 7477 O O . ILE A 1 942 ? -20.349 -4.327 24.051 1.00 79.88 942 ILE A O 1
ATOM 7481 N N . ASP A 1 943 ? -22.184 -4.605 25.322 1.00 80.75 943 ASP A N 1
ATOM 7482 C CA . ASP A 1 943 ? -22.247 -3.203 25.743 1.00 80.75 943 ASP A CA 1
ATOM 7483 C C . ASP A 1 943 ? -21.037 -2.829 26.601 1.00 80.75 943 ASP A C 1
ATOM 7485 O O . ASP A 1 943 ? -20.426 -1.785 26.363 1.00 80.75 943 ASP A O 1
ATOM 7489 N N . LEU A 1 944 ? -20.595 -3.730 27.487 1.00 83.56 944 LEU A N 1
ATOM 7490 C CA . LEU A 1 944 ? -19.341 -3.571 28.226 1.00 83.56 944 LEU A CA 1
ATOM 7491 C C . LEU A 1 944 ? -18.155 -3.339 27.279 1.00 83.56 944 LEU A C 1
ATOM 7493 O O . LEU A 1 944 ? -17.457 -2.333 27.411 1.00 83.56 944 LEU A O 1
ATOM 7497 N N . ILE A 1 945 ? -17.941 -4.208 26.284 1.00 81.50 945 ILE A N 1
ATOM 7498 C CA . ILE A 1 945 ? -16.836 -4.034 25.324 1.00 81.50 945 ILE A CA 1
ATOM 7499 C C . ILE A 1 945 ? -16.964 -2.735 24.517 1.00 81.50 945 ILE A C 1
ATOM 7501 O O . ILE A 1 945 ? -15.950 -2.102 24.224 1.00 81.50 945 ILE A O 1
ATOM 7505 N N . ARG A 1 946 ? -18.183 -2.310 24.159 1.00 76.38 946 ARG A N 1
ATOM 7506 C CA . ARG A 1 946 ? -18.413 -1.060 23.409 1.00 76.38 946 ARG A CA 1
ATOM 7507 C C . ARG A 1 946 ? -18.031 0.186 24.204 1.00 76.38 946 ARG A C 1
ATOM 7509 O O . ARG A 1 946 ? -17.600 1.168 23.598 1.00 76.38 946 ARG A O 1
ATOM 7516 N N . VAL A 1 947 ? -18.200 0.151 25.523 1.00 77.31 947 VAL A N 1
ATOM 7517 C CA . VAL A 1 947 ? -17.884 1.268 26.424 1.00 77.31 947 VAL A CA 1
ATOM 7518 C C . VAL A 1 947 ? -16.410 1.258 26.849 1.00 77.31 947 VAL A C 1
ATOM 7520 O O . VAL A 1 947 ? -15.848 2.318 27.134 1.00 77.31 947 VAL A O 1
ATOM 7523 N N . LEU A 1 948 ? -15.745 0.095 26.853 1.00 78.50 948 LEU A N 1
ATOM 7524 C CA . LEU A 1 948 ? -14.344 0.003 27.265 1.00 78.50 948 LEU A CA 1
ATOM 7525 C C . LEU A 1 948 ? -13.408 0.855 26.384 1.00 78.50 948 LEU A C 1
ATOM 7527 O O . LEU A 1 948 ? -13.444 0.782 25.150 1.00 78.50 948 LEU A O 1
ATOM 7531 N N . PRO A 1 949 ? -12.492 1.632 26.993 1.00 71.56 949 PRO A N 1
ATOM 7532 C CA . PRO A 1 949 ? -11.553 2.452 26.247 1.00 71.56 949 PRO A CA 1
ATOM 7533 C C . PRO A 1 949 ? -10.575 1.584 25.445 1.00 71.56 949 PRO A C 1
ATOM 7535 O O . PRO A 1 949 ? -9.813 0.787 25.991 1.00 71.56 949 PRO A O 1
ATOM 7538 N N . CYS A 1 950 ? -10.545 1.796 24.131 1.00 60.72 950 CYS A N 1
ATOM 7539 C CA . CYS A 1 950 ? -9.572 1.171 23.240 1.00 60.72 950 CYS A CA 1
ATOM 7540 C C . CYS A 1 950 ? -8.280 1.998 23.172 1.00 60.72 950 CYS A C 1
ATOM 7542 O O . CYS A 1 950 ? -8.307 3.189 22.853 1.00 60.72 950 CYS A O 1
ATOM 7544 N N . ALA A 1 951 ? -7.130 1.361 23.398 1.00 60.28 951 ALA A N 1
ATOM 7545 C CA . ALA A 1 951 ? -5.826 1.937 23.088 1.00 60.28 951 ALA A CA 1
ATOM 7546 C C . ALA A 1 951 ? -5.385 1.545 21.670 1.00 60.28 951 ALA A C 1
ATOM 7548 O O . ALA A 1 951 ? -5.820 0.538 21.112 1.00 60.28 951 ALA A O 1
ATOM 7549 N N . THR A 1 952 ? -4.457 2.307 21.085 1.00 50.03 952 THR A N 1
ATOM 7550 C CA . THR A 1 952 ? -3.909 2.023 19.744 1.00 50.03 952 THR A CA 1
ATOM 7551 C C . THR A 1 952 ? -3.202 0.668 19.635 1.00 50.03 952 THR A C 1
ATOM 7553 O O . THR A 1 952 ? -3.053 0.159 18.530 1.00 50.03 952 THR A O 1
ATOM 7556 N N . TYR A 1 953 ? -2.779 0.089 20.760 1.00 59.41 953 TYR A N 1
ATOM 7557 C CA . TYR A 1 953 ? -2.032 -1.169 20.852 1.00 59.41 953 TYR A CA 1
ATOM 7558 C C . TYR A 1 953 ? -2.797 -2.295 21.567 1.00 59.41 953 TYR A C 1
ATOM 7560 O O . TYR A 1 953 ? -2.309 -3.421 21.589 1.00 59.41 953 TYR A O 1
ATOM 7568 N N . GLN A 1 954 ? -3.966 -2.000 22.147 1.00 71.56 954 GLN A N 1
ATOM 7569 C CA . GLN A 1 954 ? -4.723 -2.918 22.996 1.00 71.56 954 GLN A CA 1
ATOM 7570 C C . GLN A 1 954 ? -6.222 -2.603 22.886 1.00 71.56 954 GLN A C 1
ATOM 7572 O O . GLN A 1 954 ? -6.677 -1.538 23.309 1.00 71.56 954 GLN A O 1
ATOM 7577 N N . SER A 1 955 ? -6.978 -3.505 22.261 1.00 76.69 955 SER A N 1
ATOM 7578 C CA . SER A 1 955 ? -8.427 -3.399 22.066 1.00 76.69 955 SER A CA 1
ATOM 7579 C C . SER A 1 955 ? -9.110 -4.619 22.687 1.00 76.69 955 SER A C 1
ATOM 7581 O O . SER A 1 955 ? -8.911 -5.718 22.166 1.00 76.69 955 SER A O 1
ATOM 7583 N N . PRO A 1 956 ? -9.887 -4.446 23.770 1.00 82.69 956 PRO A N 1
ATOM 7584 C CA . PRO A 1 956 ? -10.581 -5.549 24.423 1.00 82.69 956 PRO A CA 1
ATOM 7585 C C . PRO A 1 956 ? -11.532 -6.289 23.479 1.00 82.69 956 PRO A C 1
ATOM 7587 O O . PRO A 1 956 ? -12.109 -5.684 22.569 1.00 82.69 956 PRO A O 1
ATOM 7590 N N . VAL A 1 957 ? -11.704 -7.588 23.704 1.00 82.69 957 VAL A N 1
ATOM 7591 C CA . VAL A 1 957 ? -12.598 -8.450 22.921 1.00 82.69 957 VAL A CA 1
ATOM 7592 C C . VAL A 1 957 ? -13.507 -9.272 23.825 1.00 82.69 957 VAL A C 1
ATOM 7594 O O . VAL A 1 957 ? -13.132 -9.614 24.945 1.00 82.69 957 VAL A O 1
ATOM 7597 N N . VAL A 1 958 ? -14.690 -9.605 23.306 1.00 85.81 958 VAL A N 1
ATOM 7598 C CA . VAL A 1 958 ? -15.618 -10.571 23.902 1.00 85.81 958 VAL A CA 1
ATOM 7599 C C . VAL A 1 958 ? -15.872 -11.715 22.926 1.00 85.81 958 VAL A C 1
ATOM 7601 O O . VAL A 1 958 ? -16.037 -11.475 21.728 1.00 85.81 958 VAL A O 1
ATOM 7604 N N . ALA A 1 959 ? -15.923 -12.941 23.439 1.00 82.88 959 ALA A N 1
ATOM 7605 C CA . ALA A 1 959 ? -16.298 -14.141 22.695 1.00 82.88 959 ALA A CA 1
ATOM 7606 C C . ALA A 1 959 ? -17.200 -15.051 23.548 1.00 82.88 959 ALA A C 1
ATOM 7608 O O . ALA A 1 959 ? -17.206 -14.946 24.771 1.00 82.88 959 ALA A O 1
ATOM 7609 N N . GLY A 1 960 ? -17.957 -15.944 22.908 1.00 83.50 960 GLY A N 1
ATOM 7610 C CA . GLY A 1 960 ? -18.915 -16.839 23.571 1.00 83.50 960 GLY A CA 1
ATOM 7611 C C . GLY A 1 960 ? -20.337 -16.672 23.036 1.00 83.50 960 GLY A C 1
ATOM 7612 O O . GLY A 1 960 ? -20.732 -15.580 22.630 1.00 83.50 960 GLY A O 1
ATOM 7613 N N . ARG A 1 961 ? -21.123 -17.753 23.041 1.00 82.44 961 ARG A N 1
ATOM 7614 C CA . ARG A 1 961 ? -22.513 -17.774 22.535 1.00 82.44 961 ARG A CA 1
ATOM 7615 C C . ARG A 1 961 ? -23.477 -16.965 23.399 1.00 82.44 961 ARG A C 1
ATOM 7617 O O . ARG A 1 961 ? -24.525 -16.565 22.913 1.00 82.44 961 ARG A O 1
ATOM 7624 N N . HIS A 1 962 ? -23.105 -16.707 24.649 1.00 86.56 962 HIS A N 1
ATOM 7625 C CA . HIS A 1 962 ? -23.886 -15.926 25.608 1.00 86.56 962 HIS A CA 1
ATOM 7626 C C . HIS A 1 962 ? -23.363 -14.486 25.767 1.00 86.56 962 HIS A C 1
ATOM 7628 O O . HIS A 1 962 ? -23.660 -13.833 26.758 1.00 86.56 962 HIS A O 1
ATOM 7634 N N . LYS A 1 963 ? -22.589 -13.956 24.805 1.00 84.88 963 LYS A N 1
ATOM 7635 C CA . LYS A 1 963 ? -22.068 -12.571 24.848 1.00 84.88 963 LYS A CA 1
ATOM 7636 C C . LYS A 1 963 ? -23.164 -11.492 24.840 1.00 84.88 963 LYS A C 1
ATOM 7638 O O . LYS A 1 963 ? -22.938 -10.385 25.321 1.00 84.88 963 LYS A O 1
ATOM 7643 N N . ASP A 1 964 ? -24.340 -11.820 24.315 1.00 82.75 964 ASP A N 1
ATOM 7644 C CA . ASP A 1 964 ? -25.528 -10.958 24.334 1.00 82.75 964 ASP A CA 1
ATOM 7645 C C . ASP A 1 964 ? -26.330 -11.081 25.638 1.00 82.75 964 ASP A C 1
ATOM 7647 O O . ASP A 1 964 ? -27.318 -10.376 25.822 1.00 82.75 964 ASP A O 1
ATOM 7651 N N . ALA A 1 965 ? -25.935 -11.978 26.549 1.00 85.88 965 ALA A N 1
ATOM 7652 C CA . ALA A 1 965 ? -26.535 -12.040 27.871 1.00 85.88 965 ALA A CA 1
ATOM 7653 C C . ALA A 1 965 ? -26.133 -10.811 28.690 1.00 85.88 965 ALA A C 1
ATOM 7655 O O . ALA A 1 965 ? -25.101 -10.171 28.454 1.00 85.88 965 ALA A O 1
ATOM 7656 N N . CYS A 1 966 ? -26.958 -10.496 29.675 1.00 86.25 966 CYS A N 1
ATOM 7657 C CA . CYS A 1 966 ? -26.670 -9.433 30.612 1.00 86.25 966 CYS A CA 1
ATOM 7658 C C . CYS A 1 966 ? -25.410 -9.727 31.435 1.00 86.25 966 CYS A C 1
ATOM 7660 O O . CYS A 1 966 ? -25.062 -10.886 31.686 1.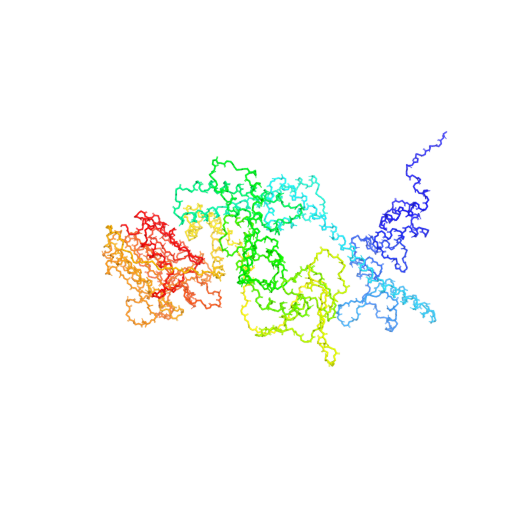00 86.25 966 CYS A O 1
ATOM 7662 N N . LEU A 1 967 ? -24.729 -8.666 31.864 1.00 84.19 967 LEU A N 1
ATOM 7663 C CA . LEU A 1 967 ? -23.552 -8.777 32.718 1.00 84.19 967 LEU A CA 1
ATOM 7664 C C . LEU A 1 967 ? -23.897 -9.476 34.034 1.00 84.19 967 LEU A C 1
ATOM 7666 O O . LEU A 1 967 ? -24.978 -9.301 34.584 1.00 84.19 967 LEU A O 1
ATOM 7670 N N . TRP A 1 968 ? -22.943 -10.243 34.561 1.00 76.06 968 TRP A N 1
ATOM 7671 C CA . TRP A 1 968 ? -23.139 -11.120 35.718 1.00 76.06 968 TRP A CA 1
ATOM 7672 C C . TRP A 1 968 ? -23.633 -10.425 36.995 1.00 76.06 968 TRP A C 1
ATOM 7674 O O . TRP A 1 968 ? -24.007 -11.129 37.920 1.00 76.06 968 TRP A O 1
ATOM 7684 N N . TYR A 1 969 ? -23.608 -9.090 37.092 1.00 66.31 969 TYR A N 1
ATOM 7685 C CA . TYR A 1 969 ? -23.988 -8.337 38.292 1.00 66.31 969 TYR A CA 1
ATOM 7686 C C . TYR A 1 969 ? -25.465 -7.889 38.324 1.00 66.31 969 TYR A C 1
ATOM 7688 O O . TYR A 1 969 ? -25.784 -6.869 38.932 1.00 66.31 969 TYR A O 1
ATOM 7696 N N . GLN A 1 970 ? -26.366 -8.653 37.707 1.00 52.00 970 GLN A N 1
ATOM 7697 C CA . GLN A 1 970 ? -27.814 -8.439 37.820 1.00 52.00 970 GLN A CA 1
ATOM 7698 C C . GLN A 1 970 ? -28.418 -9.001 39.106 1.00 52.00 970 GLN A C 1
ATOM 7700 O O . GLN A 1 970 ? -28.089 -10.157 39.466 1.00 52.00 970 GLN A O 1
#

Radius of gyration: 44.2 Å; chains: 1; bounding box: 94×100×142 Å

Secondary structure (DSSP, 8-state):
-PPPPP---TTGGGGGS-HHHHHHHHHTS-HHHHHHHHHH-HHHHHHHTSGGGHHHHHHHHHHTTPPPPPTT--HHHHHHHHH--B-TTT--B-----BTTTTB---HHHHHHHEESS----S-HHHHHHHHHTS--EE-S---TT---EEEEHHHHHHHHHHHHHS-HHHHHHHHHHHHHHHHHHHHHHHHHHHHHHHHHHHHHHHHHHHHHHHHHHHHHHHHHTTGGGGGG-HHHHHHHHH-TTTS-SS---HHHHHTTHHHHHHHHHHHHHHHHHHHHHHHHHHHHHHHHHHHHTT--S-HHHHHHHHHHHHHHHHHHHHHHHHHSPTT--TTT-SS-HHHHHHSHHHHHHHTS-TTS---GGGTHHHHHHHHHHHHHHHHHHHHHHT--TT----SHHHHHHHHTBTT--EEESSS----B-TTTTTT-GGGGS---SS--GGGGSSS-PPP--TTEEE-HHHHHHHHHHHHHTT--TTT-B---------TTEE-HHHHHHHHHHH----S--PPPTTEEEEE-S----------BGGGEEEEE---SS-------------------------------SHHHHHHHHHHHHHHHHHHHHHHHHHHHT--SS-HHHHHHHHHHHHHTT--HHHHHHHHHHHHHHHHHHHHHTT-------PPPPPP-PPPP----GGGEEEEEEEE---SSS--SSHHHHHHHHHHIIIIIS---GGGEEEEEE-TT-----TTTS--HHHHHHHHHHHHH-TTS-TT-EEEEEEES-EEEE-GGGS-S------EEEE--TTTTSB-TTSSBPPPEEHHHHHHHHHHHHHHH-S-EEEEEES-------S----TTBSB-PPPTT--HHHHHHHHHHHHTTSTTPPPTT-TT----TTS-EEEESS-TTS--BEEE-SSSEEEHHHHHHHHHHTSTTS-TT-BHHHHHHHSPPBTTB--EEESTTTTSBPTT-